Protein AF-0000000075467034 (afdb_homodimer)

Organism: Phanerochaete carnosa (strain HHB-10118-sp) (NCBI:txid650164)

Structure (mmCIF, N/CA/C/O backbone):
data_AF-0000000075467034-model_v1
#
loop_
_entity.id
_entity.type
_entity.pdbx_description
1 polymer 'Protein artemis'
#
loop_
_atom_site.group_PDB
_atom_site.id
_atom_site.type_symbol
_atom_site.label_atom_id
_atom_site.label_alt_id
_atom_site.label_comp_id
_atom_site.label_asym_id
_atom_site.label_entity_id
_atom_site.label_seq_id
_atom_site.pdbx_PDB_ins_code
_atom_site.Cartn_x
_atom_site.Cartn_y
_atom_site.Cartn_z
_atom_site.occupancy
_atom_site.B_iso_or_equiv
_atom_site.auth_seq_id
_atom_site.auth_comp_id
_atom_site.auth_asym_id
_atom_site.auth_atom_id
_atom_site.pdbx_PDB_model_num
ATOM 1 N N . MET A 1 1 ? 17.719 -24.578 -6.367 1 35.41 1 MET A N 1
ATOM 2 C CA . MET A 1 1 ? 18.156 -23.188 -6.473 1 35.41 1 MET A CA 1
ATOM 3 C C . MET A 1 1 ? 17.516 -22.516 -7.676 1 35.41 1 MET A C 1
ATOM 5 O O . MET A 1 1 ? 17.234 -23.156 -8.688 1 35.41 1 MET A O 1
ATOM 9 N N . PRO A 1 2 ? 16.859 -21.281 -7.551 1 47.5 2 PRO A N 1
ATOM 10 C CA . PRO A 1 2 ? 16.672 -20.906 -8.953 1 47.5 2 PRO A CA 1
ATOM 11 C C . PRO A 1 2 ? 17.891 -21.219 -9.82 1 47.5 2 PRO A C 1
ATOM 13 O O . PRO A 1 2 ? 19.016 -20.859 -9.477 1 47.5 2 PRO A O 1
ATOM 16 N N . ARG A 1 3 ? 18.047 -22.297 -10.375 1 55.41 3 ARG A N 1
ATOM 17 C CA . ARG A 1 3 ? 19.188 -22.703 -11.195 1 55.41 3 ARG A CA 1
ATOM 18 C C . ARG A 1 3 ? 19.734 -21.531 -12 1 55.41 3 ARG A C 1
ATOM 20 O O . ARG A 1 3 ? 18.969 -20.781 -12.609 1 55.41 3 ARG A O 1
ATOM 27 N N . GLY A 1 4 ? 20.891 -21.188 -11.477 1 68.12 4 GLY A N 1
ATOM 28 C CA . GLY A 1 4 ? 21.672 -20.281 -12.297 1 68.12 4 GLY A CA 1
ATOM 29 C C . GLY A 1 4 ? 21.781 -18.891 -11.711 1 68.12 4 GLY A C 1
ATOM 30 O O . GLY A 1 4 ? 22.156 -17.938 -12.406 1 68.12 4 GLY A O 1
ATOM 31 N N . SER A 1 5 ? 21.359 -18.812 -10.328 1 84.31 5 SER A N 1
ATOM 32 C CA . SER A 1 5 ? 21.5 -17.469 -9.75 1 84.31 5 SER A CA 1
ATOM 33 C C . SER A 1 5 ? 22.969 -17.078 -9.602 1 84.31 5 SER A C 1
ATOM 35 O O . SER A 1 5 ? 23.797 -17.906 -9.219 1 84.31 5 SER A O 1
ATOM 37 N N . PRO A 1 6 ? 23.219 -15.914 -9.875 1 89.75 6 PRO A N 1
ATOM 38 C CA . PRO A 1 6 ? 24.594 -15.453 -9.688 1 89.75 6 PRO A CA 1
ATOM 39 C C . PRO A 1 6 ? 25.047 -15.523 -8.227 1 89.75 6 PRO A C 1
ATOM 41 O O . PRO A 1 6 ? 24.203 -15.523 -7.32 1 89.75 6 PRO A O 1
ATOM 44 N N . TYR A 1 7 ? 26.328 -15.719 -7.984 1 90.5 7 TYR A N 1
ATOM 45 C CA . TYR A 1 7 ? 26.984 -15.648 -6.684 1 90.5 7 TYR A CA 1
ATOM 46 C C . TYR A 1 7 ? 26.391 -16.672 -5.719 1 90.5 7 TYR A C 1
ATOM 48 O O . TYR A 1 7 ? 26.25 -16.391 -4.527 1 90.5 7 TYR A O 1
ATOM 56 N N . ASN A 1 8 ? 25.906 -17.75 -6.223 1 89.62 8 ASN A N 1
ATOM 57 C CA . ASN A 1 8 ? 25.344 -18.828 -5.406 1 89.62 8 ASN A CA 1
ATOM 58 C C . ASN A 1 8 ? 24.172 -18.328 -4.566 1 89.62 8 ASN A C 1
ATOM 60 O O . ASN A 1 8 ? 24.016 -18.734 -3.414 1 89.62 8 ASN A O 1
ATOM 64 N N . SER A 1 9 ? 23.469 -17.344 -5.016 1 93.38 9 SER A N 1
ATOM 65 C CA . SER A 1 9 ? 22.234 -16.797 -4.434 1 93.38 9 SER A CA 1
ATOM 66 C C . SER A 1 9 ? 22.547 -15.922 -3.225 1 93.38 9 SER A C 1
ATOM 68 O O . SER A 1 9 ? 21.672 -15.688 -2.383 1 93.38 9 SER A O 1
ATOM 70 N N . PHE A 1 10 ? 23.828 -15.508 -3.133 1 94.5 10 PHE A N 1
ATOM 71 C CA . PHE A 1 10 ? 24.188 -14.555 -2.088 1 94.5 10 PHE A CA 1
ATOM 72 C C . PHE A 1 10 ? 23.859 -13.133 -2.527 1 94.5 10 PHE A C 1
ATOM 74 O O . PHE A 1 10 ? 24.062 -12.773 -3.691 1 94.5 10 PHE A O 1
ATOM 81 N N . VAL A 1 11 ? 23.438 -12.344 -1.57 1 96.19 11 VAL A N 1
ATOM 82 C CA . VAL A 1 11 ? 23.281 -10.914 -1.785 1 96.19 11 VAL A CA 1
ATOM 83 C C . VAL A 1 11 ? 24.562 -10.18 -1.416 1 96.19 11 VAL A C 1
ATOM 85 O O . VAL A 1 11 ? 24.766 -9.805 -0.26 1 96.19 11 VAL A O 1
ATOM 88 N N . HIS A 1 12 ? 25.344 -9.992 -2.428 1 92.88 12 HIS A N 1
ATOM 89 C CA . HIS A 1 12 ? 26.625 -9.312 -2.186 1 92.88 12 HIS A CA 1
ATOM 90 C C . HIS A 1 12 ? 26.406 -7.84 -1.867 1 92.88 12 HIS A C 1
ATOM 92 O O . HIS A 1 12 ? 25.547 -7.188 -2.463 1 92.88 12 HIS A O 1
ATOM 98 N N . PRO A 1 13 ? 27.141 -7.27 -0.93 1 93.56 13 PRO A N 1
ATOM 99 C CA . PRO A 1 13 ? 28.297 -7.805 -0.224 1 93.56 13 PRO A CA 1
ATOM 100 C C . PRO A 1 13 ? 27.922 -8.523 1.072 1 93.56 13 PRO A C 1
ATOM 102 O O . PRO A 1 13 ? 28.812 -8.906 1.846 1 93.56 13 PRO A O 1
ATOM 105 N N . TYR A 1 14 ? 26.703 -8.734 1.326 1 95.56 14 TYR A N 1
ATOM 106 C CA . TYR A 1 14 ? 26.266 -9.383 2.561 1 95.56 14 TYR A CA 1
ATOM 107 C C . TYR A 1 14 ? 26.266 -10.898 2.406 1 95.56 14 TYR A C 1
ATOM 109 O O . TYR A 1 14 ? 25.938 -11.422 1.341 1 95.56 14 TYR A O 1
ATOM 117 N N . ALA A 1 15 ? 26.641 -11.586 3.502 1 94.19 15 ALA A N 1
ATOM 118 C CA . ALA A 1 15 ? 26.578 -13.047 3.52 1 94.19 15 ALA A CA 1
ATOM 119 C C . ALA A 1 15 ? 25.156 -13.531 3.807 1 94.19 15 ALA A C 1
ATOM 121 O O . ALA A 1 15 ? 24.938 -14.312 4.742 1 94.19 15 ALA A O 1
ATOM 122 N N . ILE A 1 16 ? 24.281 -13.078 3.045 1 96.69 16 ILE A N 1
ATOM 123 C CA . ILE A 1 16 ? 22.859 -13.445 3.111 1 96.69 16 ILE A CA 1
ATOM 124 C C . ILE A 1 16 ? 22.484 -14.242 1.869 1 96.69 16 ILE A C 1
ATOM 126 O O . ILE A 1 16 ? 22.703 -13.797 0.741 1 96.69 16 ILE A O 1
ATOM 130 N N . ARG A 1 17 ? 21.984 -15.398 2.035 1 95.81 17 ARG A N 1
ATOM 131 C CA . ARG A 1 17 ? 21.547 -16.25 0.927 1 95.81 17 ARG A CA 1
ATOM 132 C C . ARG A 1 17 ? 20.031 -16.234 0.792 1 95.81 17 ARG A C 1
ATOM 134 O O . ARG A 1 17 ? 19.312 -16.406 1.779 1 95.81 17 ARG A O 1
ATOM 141 N N . VAL A 1 18 ? 19.547 -16.016 -0.403 1 97.62 18 VAL A N 1
ATOM 142 C CA . VAL A 1 18 ? 18.109 -15.867 -0.626 1 97.62 18 VAL A CA 1
ATOM 143 C C . VAL A 1 18 ? 17.625 -16.969 -1.577 1 97.62 18 VAL A C 1
ATOM 145 O O . VAL A 1 18 ? 18.203 -17.156 -2.648 1 97.62 18 VAL A O 1
ATOM 148 N N . ASP A 1 19 ? 16.641 -17.734 -1.217 1 96.62 19 ASP A N 1
ATOM 149 C CA . ASP A 1 19 ? 15.859 -18.641 -2.039 1 96.62 19 ASP A CA 1
ATOM 150 C C . ASP A 1 19 ? 16.672 -19.859 -2.455 1 96.62 19 ASP A C 1
ATOM 152 O O . ASP A 1 19 ? 16.375 -20.5 -3.469 1 96.62 19 ASP A O 1
ATOM 156 N N . ASP A 1 20 ? 17.734 -20.094 -1.879 1 94.44 20 ASP A N 1
ATOM 157 C CA . ASP A 1 20 ? 18.547 -21.297 -2.045 1 94.44 20 ASP A CA 1
ATOM 158 C C . ASP A 1 20 ? 19.016 -21.828 -0.695 1 94.44 20 ASP A C 1
ATOM 160 O O . ASP A 1 20 ? 19.766 -21.156 0.013 1 94.44 20 ASP A O 1
ATOM 164 N N . PHE A 1 21 ? 18.609 -23.016 -0.378 1 94.62 21 PHE A N 1
ATOM 165 C CA . PHE A 1 21 ? 18.875 -23.594 0.939 1 94.62 21 PHE A CA 1
ATOM 166 C C . PHE A 1 21 ? 19.641 -24.906 0.822 1 94.62 21 PHE A C 1
ATOM 168 O O . PHE A 1 21 ? 19.609 -25.734 1.73 1 94.62 21 PHE A O 1
ATOM 175 N N . SER A 1 22 ? 20.234 -25.047 -0.335 1 88.25 22 SER A N 1
ATOM 176 C CA . SER A 1 22 ? 21.031 -26.234 -0.574 1 88.25 22 SER A CA 1
ATOM 177 C C . SER A 1 22 ? 22.328 -26.203 0.231 1 88.25 22 SER A C 1
ATOM 179 O O . SER A 1 22 ? 22.719 -25.156 0.75 1 88.25 22 SER A O 1
ATOM 181 N N . GLY A 1 23 ? 22.891 -27.344 0.386 1 76.75 23 GLY A N 1
ATOM 182 C CA . GLY A 1 23 ? 24.078 -27.516 1.219 1 76.75 23 GLY A CA 1
ATOM 183 C C . GLY A 1 23 ? 25.219 -26.625 0.808 1 76.75 23 GLY A C 1
ATOM 184 O O . GLY A 1 23 ? 25.312 -26.203 -0.352 1 76.75 23 GLY A O 1
ATOM 185 N N . SER A 1 24 ? 26 -26.141 1.82 1 65.38 24 SER A N 1
ATOM 186 C CA . SER A 1 24 ? 27.047 -25.125 1.718 1 65.38 24 SER A CA 1
ATOM 187 C C . SER A 1 24 ? 28.422 -25.75 1.557 1 65.38 24 SER A C 1
ATOM 189 O O . SER A 1 24 ? 29.422 -25.047 1.473 1 65.38 24 SER A O 1
ATOM 191 N N . SER A 1 25 ? 28.562 -26.953 1.402 1 61.56 25 SER A N 1
ATOM 192 C CA . SER A 1 25 ? 29.891 -27.562 1.543 1 61.56 25 SER A CA 1
ATOM 193 C C . SER A 1 25 ? 30.844 -27.047 0.482 1 61.56 25 SER A C 1
ATOM 195 O O . SER A 1 25 ? 32.062 -26.938 0.726 1 61.56 25 SER A O 1
ATOM 197 N N . SER A 1 26 ? 30.312 -26.531 -0.521 1 65.25 26 SER A N 1
ATOM 198 C CA . SER A 1 26 ? 31.219 -26.078 -1.58 1 65.25 26 SER A CA 1
ATOM 199 C C . SER A 1 26 ? 31.25 -24.562 -1.66 1 65.25 26 SER A C 1
ATOM 201 O O . SER A 1 26 ? 31.938 -24 -2.508 1 65.25 26 SER A O 1
ATOM 203 N N . LEU A 1 27 ? 30.656 -24.031 -0.573 1 76.25 27 LEU A N 1
ATOM 204 C CA . LEU A 1 27 ? 30.562 -22.578 -0.671 1 76.25 27 LEU A CA 1
ATOM 205 C C . LEU A 1 27 ? 31.766 -21.906 -0.004 1 76.25 27 LEU A C 1
ATOM 207 O O . LEU A 1 27 ? 32.219 -22.359 1.043 1 76.25 27 LEU A O 1
ATOM 211 N N . LYS A 1 28 ? 32.281 -20.969 -0.631 1 78.62 28 LYS A N 1
ATOM 212 C CA . LYS A 1 28 ? 33.375 -20.156 -0.085 1 78.62 28 LYS A CA 1
ATOM 213 C C . LYS A 1 28 ? 32.875 -19.297 1.083 1 78.62 28 LYS A C 1
ATOM 215 O O . LYS A 1 28 ? 33.625 -19.047 2.029 1 78.62 28 LYS A O 1
ATOM 220 N N . THR A 1 29 ? 31.656 -18.938 1.088 1 84.38 29 THR A N 1
ATOM 221 C CA . THR A 1 29 ? 31.047 -18.078 2.098 1 84.38 29 THR A CA 1
ATOM 222 C C . THR A 1 29 ? 29.922 -18.828 2.828 1 84.38 29 THR A C 1
ATOM 224 O O . THR A 1 29 ? 29.094 -19.484 2.199 1 84.38 29 THR A O 1
ATOM 227 N N . VAL A 1 30 ? 30.016 -18.766 4.129 1 87.44 30 VAL A N 1
ATOM 228 C CA . VAL A 1 30 ? 28.953 -19.359 4.93 1 87.44 30 VAL A CA 1
ATOM 229 C C . VAL A 1 30 ? 27.812 -18.359 5.102 1 87.44 30 VAL A C 1
ATOM 231 O O . VAL A 1 30 ? 28.047 -17.234 5.543 1 87.44 30 VAL A O 1
ATOM 234 N N . PRO A 1 31 ? 26.672 -18.766 4.719 1 92.25 31 PRO A N 1
ATOM 235 C CA . PRO A 1 31 ? 25.562 -17.844 4.895 1 92.25 31 PRO A CA 1
ATOM 236 C C . PRO A 1 31 ? 25.266 -17.531 6.363 1 92.25 31 PRO A C 1
ATOM 238 O O . PRO A 1 31 ? 25.266 -18.453 7.195 1 92.25 31 PRO A O 1
ATOM 241 N N . LEU A 1 32 ? 25.094 -16.312 6.648 1 92.38 32 LEU A N 1
ATOM 242 C CA . LEU A 1 32 ? 24.797 -15.875 8.008 1 92.38 32 LEU A CA 1
ATOM 243 C C . LEU A 1 32 ? 23.281 -15.719 8.203 1 92.38 32 LEU A C 1
ATOM 245 O O . LEU A 1 32 ? 22.797 -15.75 9.336 1 92.38 32 LEU A O 1
ATOM 249 N N . LEU A 1 33 ? 22.594 -15.469 7.145 1 94.88 33 LEU A N 1
ATOM 250 C CA . LEU A 1 33 ? 21.141 -15.344 7.137 1 94.88 33 LEU A CA 1
ATOM 251 C C . LEU A 1 33 ? 20.547 -16 5.898 1 94.88 33 LEU A C 1
ATOM 253 O O . LEU A 1 33 ? 21.156 -15.984 4.824 1 94.88 33 LEU A O 1
ATOM 257 N N . HIS A 1 34 ? 19.391 -16.609 6.059 1 96.88 34 HIS A N 1
ATOM 258 C CA . HIS A 1 34 ? 18.609 -17.156 4.945 1 96.88 34 HIS A CA 1
ATOM 259 C C . HIS A 1 34 ? 17.266 -16.469 4.82 1 96.88 34 HIS A C 1
ATOM 261 O O . HIS A 1 34 ? 16.562 -16.281 5.812 1 96.88 34 HIS A O 1
ATOM 267 N N . LEU A 1 35 ? 17 -16.016 3.643 1 98.5 35 LEU A N 1
ATOM 268 C CA . LEU A 1 35 ? 15.727 -15.383 3.352 1 98.5 35 LEU A CA 1
ATOM 269 C C . LEU A 1 35 ? 14.945 -16.188 2.307 1 98.5 35 LEU A C 1
ATOM 271 O O . LEU A 1 35 ? 15.539 -16.719 1.365 1 98.5 35 LEU A O 1
ATOM 275 N N . LEU A 1 36 ? 13.641 -16.266 2.479 1 98.62 36 LEU A N 1
ATOM 276 C CA . LEU A 1 36 ? 12.75 -16.906 1.508 1 98.62 36 LEU A CA 1
ATOM 277 C C . LEU A 1 36 ? 11.75 -15.891 0.954 1 98.62 36 LEU A C 1
ATOM 279 O O . LEU A 1 36 ? 10.906 -15.367 1.693 1 98.62 36 LEU A O 1
ATOM 283 N N . SER A 1 37 ? 11.82 -15.648 -0.336 1 98.56 37 SER A N 1
ATOM 284 C CA . SER A 1 37 ? 10.953 -14.656 -0.961 1 98.56 37 SER A CA 1
ATOM 285 C C . SER A 1 37 ? 9.539 -15.195 -1.157 1 98.56 37 SER A C 1
ATOM 287 O O . SER A 1 37 ? 8.562 -14.477 -0.937 1 98.56 37 SER A O 1
ATOM 289 N N . HIS A 1 38 ? 9.406 -16.391 -1.672 1 98.38 38 HIS A N 1
ATOM 290 C CA . HIS A 1 38 ? 8.117 -17.047 -1.871 1 98.38 38 HIS A CA 1
ATOM 291 C C . HIS A 1 38 ? 8.273 -18.562 -2.008 1 98.38 38 HIS A C 1
ATOM 293 O O . HIS A 1 38 ? 9.391 -19.078 -1.944 1 98.38 38 HIS A O 1
ATOM 299 N N . THR A 1 39 ? 7.168 -19.328 -2.246 1 97.69 39 THR A N 1
ATOM 300 C CA . THR A 1 39 ? 7.23 -20.766 -2.002 1 97.69 39 THR A CA 1
ATOM 301 C C . THR A 1 39 ? 7.141 -21.531 -3.314 1 97.69 39 THR A C 1
ATOM 303 O O . THR A 1 39 ? 6.766 -22.719 -3.322 1 97.69 39 THR A O 1
ATOM 306 N N . HIS A 1 40 ? 7.406 -20.906 -4.406 1 95.88 40 HIS A N 1
ATOM 307 C CA . HIS A 1 40 ? 7.504 -21.703 -5.625 1 95.88 40 HIS A CA 1
ATOM 308 C C . HIS A 1 40 ? 8.617 -22.734 -5.523 1 95.88 40 HIS A C 1
ATOM 310 O O . HIS A 1 40 ? 9.609 -22.516 -4.824 1 95.88 40 HIS A O 1
ATOM 316 N N . THR A 1 41 ? 8.531 -23.75 -6.234 1 92.38 41 THR A N 1
ATOM 317 C CA . THR A 1 41 ? 9.375 -24.922 -6.098 1 92.38 41 THR A CA 1
ATOM 318 C C . THR A 1 41 ? 10.836 -24.578 -6.355 1 92.38 41 THR A C 1
ATOM 320 O O . THR A 1 41 ? 11.734 -25.078 -5.676 1 92.38 41 THR A O 1
ATOM 323 N N . ASP A 1 42 ? 11.086 -23.766 -7.273 1 91.06 42 ASP A N 1
ATOM 324 C CA . ASP A 1 42 ? 12.461 -23.422 -7.629 1 91.06 42 ASP A CA 1
ATOM 325 C C . ASP A 1 42 ? 13.07 -22.469 -6.609 1 91.06 42 ASP A C 1
ATOM 327 O O . ASP A 1 42 ? 14.281 -22.234 -6.625 1 91.06 42 ASP A O 1
ATOM 331 N N . HIS A 1 43 ? 12.352 -22.031 -5.664 1 94.81 43 HIS A N 1
ATOM 332 C CA . HIS A 1 43 ? 12.859 -21.094 -4.664 1 94.81 43 HIS A CA 1
ATOM 333 C C . HIS A 1 43 ? 13.023 -21.781 -3.311 1 94.81 43 HIS A C 1
ATOM 335 O O . HIS A 1 43 ? 13.5 -21.156 -2.355 1 94.81 43 HIS A O 1
ATOM 341 N N . ILE A 1 44 ? 12.641 -22.984 -3.154 1 94.88 44 ILE A N 1
ATOM 342 C CA . ILE A 1 44 ? 12.68 -23.625 -1.85 1 94.88 44 ILE A CA 1
ATOM 343 C C . ILE A 1 44 ? 13.609 -24.844 -1.903 1 94.88 44 ILE A C 1
ATOM 345 O O . ILE A 1 44 ? 13.516 -25.75 -1.07 1 94.88 44 ILE A O 1
ATOM 349 N N . GLN A 1 45 ? 14.453 -24.859 -2.844 1 91.38 45 GLN A N 1
ATOM 350 C CA . GLN A 1 45 ? 15.398 -25.953 -2.99 1 91.38 45 GLN A CA 1
ATOM 351 C C . GLN A 1 45 ? 16.266 -26.109 -1.741 1 91.38 45 GLN A C 1
ATOM 353 O O . GLN A 1 45 ? 16.734 -25.109 -1.182 1 91.38 45 GLN A O 1
ATOM 358 N N . GLY A 1 46 ? 16.422 -27.297 -1.274 1 92.06 46 GLY A N 1
ATOM 359 C CA . GLY A 1 46 ? 17.281 -27.578 -0.134 1 92.06 46 GLY A CA 1
ATOM 360 C C . GLY A 1 46 ? 16.531 -27.609 1.183 1 92.06 46 GLY A C 1
ATOM 361 O O . GLY A 1 46 ? 17.016 -28.156 2.17 1 92.06 46 GLY A O 1
ATOM 362 N N . LEU A 1 47 ? 15.367 -27.078 1.245 1 93.75 47 LEU A N 1
ATOM 363 C CA . LEU A 1 47 ? 14.625 -26.969 2.496 1 93.75 47 LEU A CA 1
ATOM 364 C C . LEU A 1 47 ? 14.062 -28.328 2.912 1 93.75 47 LEU A C 1
ATOM 366 O O . LEU A 1 47 ? 13.734 -28.531 4.082 1 93.75 47 LEU A O 1
ATOM 370 N N . SER A 1 48 ? 13.93 -29.203 1.954 1 90.88 48 SER A N 1
ATOM 371 C CA . SER A 1 48 ? 13.367 -30.516 2.26 1 90.88 48 SER A CA 1
ATOM 372 C C . SER A 1 48 ? 14.367 -31.391 3.01 1 90.88 48 SER A C 1
ATOM 374 O O . SER A 1 48 ? 14 -32.406 3.582 1 90.88 48 SER A O 1
ATOM 376 N N . ALA A 1 49 ? 15.625 -31 2.967 1 90.25 49 ALA A N 1
ATOM 377 C CA . ALA A 1 49 ? 16.656 -31.766 3.67 1 90.25 49 ALA A CA 1
ATOM 378 C C . ALA A 1 49 ? 16.484 -31.641 5.184 1 90.25 49 ALA A C 1
ATOM 380 O O . ALA A 1 49 ? 16.469 -30.531 5.723 1 90.25 49 ALA A O 1
ATOM 381 N N . ARG A 1 50 ? 16.5 -32.688 5.887 1 88.88 50 ARG A N 1
ATOM 382 C CA . ARG A 1 50 ? 16.328 -32.688 7.336 1 88.88 50 ARG A CA 1
ATOM 383 C C . ARG A 1 50 ? 17.547 -32.094 8.031 1 88.88 50 ARG A C 1
ATOM 385 O O . ARG A 1 50 ? 17.469 -31.641 9.172 1 88.88 50 ARG A O 1
ATOM 392 N N . SER A 1 51 ? 18.609 -32.188 7.309 1 88.44 51 SER A N 1
ATOM 393 C CA . SER A 1 51 ? 19.859 -31.688 7.871 1 88.44 51 SER A CA 1
ATOM 394 C C . SER A 1 51 ? 19.891 -30.156 7.887 1 88.44 51 SER A C 1
ATOM 396 O O . SER A 1 51 ? 20.734 -29.562 8.555 1 88.44 51 SER A O 1
ATOM 398 N N . PHE A 1 52 ? 18.953 -29.609 7.113 1 91 52 PHE A N 1
ATOM 399 C CA . PHE A 1 52 ? 18.906 -28.141 7.129 1 91 52 PHE A CA 1
ATOM 400 C C . PHE A 1 52 ? 18.547 -27.625 8.516 1 91 52 PHE A C 1
ATOM 402 O O . PHE A 1 52 ? 17.516 -28.016 9.078 1 91 52 PHE A O 1
ATOM 409 N N . GLY A 1 53 ? 19.359 -26.734 9.102 1 90.19 53 GLY A N 1
ATOM 410 C CA . GLY A 1 53 ? 19.156 -26.344 10.484 1 90.19 53 GLY A CA 1
ATOM 411 C C . GLY A 1 53 ? 19.297 -24.859 10.711 1 90.19 53 GLY A C 1
ATOM 412 O O . GLY A 1 53 ? 19.531 -24.422 11.844 1 90.19 53 GLY A O 1
ATOM 413 N N . HIS A 1 54 ? 19.109 -24.062 9.656 1 92.31 54 HIS A N 1
ATOM 414 C CA . HIS A 1 54 ? 19.297 -22.625 9.789 1 92.31 54 HIS A CA 1
ATOM 415 C C . HIS A 1 54 ? 17.969 -21.891 9.812 1 92.31 54 HIS A C 1
ATOM 417 O O . HIS A 1 54 ? 16.969 -22.391 9.266 1 92.31 54 HIS A O 1
ATOM 423 N N . THR A 1 55 ? 17.953 -20.719 10.445 1 94.06 55 THR A N 1
ATOM 424 C CA . THR A 1 55 ? 16.75 -19.891 10.492 1 94.06 55 THR A CA 1
ATOM 425 C C . THR A 1 55 ? 16.484 -19.25 9.133 1 94.06 55 THR A C 1
ATOM 427 O O . THR A 1 55 ? 17.391 -18.719 8.492 1 94.06 55 THR A O 1
ATOM 430 N N . VAL A 1 56 ? 15.258 -19.328 8.734 1 97.56 56 VAL A N 1
ATOM 431 C CA . VAL A 1 56 ? 14.828 -18.75 7.473 1 97.56 56 VAL A CA 1
ATOM 432 C C . VAL A 1 56 ? 13.82 -17.625 7.742 1 97.56 56 VAL A C 1
ATOM 434 O O . VAL A 1 56 ? 12.773 -17.859 8.352 1 97.56 56 VAL A O 1
ATOM 437 N N . TYR A 1 57 ? 14.148 -16.438 7.348 1 98.25 57 TYR A N 1
ATOM 438 C CA . TYR A 1 57 ? 13.203 -15.328 7.434 1 98.25 57 TYR A CA 1
ATOM 439 C C . TYR A 1 57 ? 12.312 -15.273 6.195 1 98.25 57 TYR A C 1
ATOM 441 O O . TYR A 1 57 ? 12.797 -15.422 5.07 1 98.25 57 TYR A O 1
ATOM 449 N N . CYS A 1 58 ? 11.023 -15.141 6.41 1 98.62 58 CYS A N 1
ATOM 450 C CA . CYS A 1 58 ? 10.039 -15.125 5.332 1 98.62 58 CYS A CA 1
ATOM 451 C C . CYS A 1 58 ? 8.766 -14.414 5.766 1 98.62 58 CYS A C 1
ATOM 453 O O . CYS A 1 58 ? 8.711 -13.836 6.855 1 98.62 58 CYS A O 1
ATOM 455 N N . SER A 1 59 ? 7.828 -14.25 4.891 1 98.56 59 SER A N 1
ATOM 456 C CA . SER A 1 59 ? 6.52 -13.727 5.273 1 98.56 59 SER A CA 1
ATOM 457 C C . SER A 1 59 ? 5.707 -14.766 6.035 1 98.56 59 SER A C 1
ATOM 459 O O . SER A 1 59 ? 5.992 -15.969 5.957 1 98.56 59 SER A O 1
ATOM 461 N N . GLN A 1 60 ? 4.746 -14.297 6.762 1 98 60 GLN A N 1
ATOM 462 C CA . GLN A 1 60 ? 3.865 -15.203 7.496 1 98 60 GLN A CA 1
ATOM 463 C C . GLN A 1 60 ? 3.148 -16.156 6.551 1 98 60 GLN A C 1
ATOM 465 O O . GLN A 1 60 ? 3.029 -17.359 6.84 1 98 60 GLN A O 1
ATOM 470 N N . ASP A 1 61 ? 2.631 -15.695 5.449 1 98.56 61 ASP A N 1
ATOM 471 C CA . ASP A 1 61 ? 1.904 -16.531 4.5 1 98.56 61 ASP A CA 1
ATOM 472 C C . ASP A 1 61 ? 2.826 -17.578 3.865 1 98.56 61 ASP A C 1
ATOM 474 O O . ASP A 1 61 ? 2.426 -18.719 3.652 1 98.56 61 ASP A O 1
ATOM 478 N N . ALA A 1 62 ? 4.07 -17.172 3.559 1 98.69 62 ALA A N 1
ATOM 479 C CA . ALA A 1 62 ? 5.02 -18.156 3.041 1 98.69 62 ALA A CA 1
ATOM 480 C C . ALA A 1 62 ? 5.258 -19.266 4.051 1 98.69 62 ALA A C 1
ATOM 482 O O . ALA A 1 62 ? 5.328 -20.438 3.68 1 98.69 62 ALA A O 1
ATOM 483 N N . LYS A 1 63 ? 5.398 -18.938 5.309 1 98.44 63 LYS A N 1
ATOM 484 C CA . LYS A 1 63 ? 5.562 -19.938 6.367 1 98.44 63 LYS A CA 1
ATOM 485 C C . LYS A 1 63 ? 4.391 -20.922 6.379 1 98.44 63 LYS A C 1
ATOM 487 O O . LYS A 1 63 ? 4.594 -22.141 6.41 1 98.44 63 LYS A O 1
ATOM 492 N N . GLU A 1 64 ? 3.182 -20.375 6.332 1 98 64 GLU A N 1
ATOM 493 C CA . GLU A 1 64 ? 1.984 -21.219 6.363 1 98 64 GLU A CA 1
ATOM 494 C C . GLU A 1 64 ? 1.907 -22.109 5.133 1 98 64 GLU A C 1
ATOM 496 O O . GLU A 1 64 ? 1.528 -23.281 5.234 1 98 64 GLU A O 1
ATOM 501 N N . MET A 1 65 ? 2.225 -21.578 4.059 1 98.06 65 MET A N 1
ATOM 502 C CA . MET A 1 65 ? 2.195 -22.344 2.814 1 98.06 65 MET A CA 1
ATOM 503 C C . MET A 1 65 ? 3.213 -23.484 2.852 1 98.06 65 MET A C 1
ATOM 505 O O . MET A 1 65 ? 2.895 -24.609 2.49 1 98.06 65 MET A O 1
ATOM 509 N N . LEU A 1 66 ? 4.41 -23.188 3.326 1 97.19 66 LEU A N 1
ATOM 510 C CA . LEU A 1 66 ? 5.469 -24.172 3.389 1 97.19 66 LEU A CA 1
ATOM 511 C C . LEU A 1 66 ? 5.09 -25.312 4.328 1 97.19 66 LEU A C 1
ATOM 513 O O . LEU A 1 66 ? 5.266 -26.484 3.992 1 97.19 66 LEU A O 1
ATOM 517 N N . LEU A 1 67 ? 4.574 -25 5.438 1 96.56 67 LEU A N 1
ATOM 518 C CA . LEU A 1 67 ? 4.266 -25.984 6.465 1 96.56 67 LEU A CA 1
ATOM 519 C C . LEU A 1 67 ? 3.104 -26.875 6.031 1 96.56 67 LEU A C 1
ATOM 521 O O . LEU A 1 67 ? 2.896 -27.953 6.594 1 96.56 67 LEU A O 1
ATOM 525 N N . ARG A 1 68 ? 2.375 -26.5 5.008 1 96.31 68 ARG A N 1
ATOM 526 C CA . ARG A 1 68 ? 1.209 -27.25 4.559 1 96.31 68 ARG A CA 1
ATOM 527 C C . ARG A 1 68 ? 1.452 -27.859 3.186 1 96.31 68 ARG A C 1
ATOM 529 O O . ARG A 1 68 ? 0.553 -28.484 2.609 1 96.31 68 ARG A O 1
ATOM 536 N N . HIS A 1 69 ? 2.635 -27.719 2.719 1 95.44 69 HIS A N 1
ATOM 537 C CA . HIS A 1 69 ? 2.996 -28.203 1.392 1 95.44 69 HIS A CA 1
ATOM 538 C C . HIS A 1 69 ? 2.904 -29.734 1.317 1 95.44 69 HIS A C 1
ATOM 540 O O . HIS A 1 69 ? 3.428 -30.422 2.188 1 95.44 69 HIS A O 1
ATOM 546 N N . GLU A 1 70 ? 2.152 -30.219 0.287 1 93.31 70 GLU A N 1
ATOM 547 C CA . GLU A 1 70 ? 2.049 -31.641 -0.046 1 93.31 70 GLU A CA 1
ATOM 548 C C . GLU A 1 70 ? 2.418 -31.891 -1.505 1 93.31 70 GLU A C 1
ATOM 550 O O . GLU A 1 70 ? 1.933 -31.203 -2.402 1 93.31 70 GLU A O 1
ATOM 555 N N . VAL A 1 71 ? 3.264 -32.875 -1.671 1 89.25 71 VAL A N 1
ATOM 556 C CA . VAL A 1 71 ? 3.621 -33.25 -3.039 1 89.25 71 VAL A CA 1
ATOM 557 C C . VAL A 1 71 ? 2.449 -33.938 -3.713 1 89.25 71 VAL A C 1
ATOM 559 O O . VAL A 1 71 ? 1.648 -34.594 -3.045 1 89.25 71 VAL A O 1
ATOM 562 N N . LEU A 1 72 ? 2.387 -33.812 -5.02 1 86.94 72 LEU A N 1
ATOM 563 C CA . LEU A 1 72 ? 1.257 -34.312 -5.793 1 86.94 72 LEU A CA 1
ATOM 564 C C . LEU A 1 72 ? 1.031 -35.812 -5.508 1 86.94 72 LEU A C 1
ATOM 566 O O . LEU A 1 72 ? -0.103 -36.219 -5.277 1 86.94 72 LEU A O 1
ATOM 570 N N . ALA A 1 73 ? 2.076 -36.562 -5.547 1 84.19 73 ALA A N 1
ATOM 571 C CA . ALA A 1 73 ? 1.972 -38.031 -5.367 1 84.19 73 ALA A CA 1
ATOM 572 C C . ALA A 1 73 ? 1.323 -38.344 -4.027 1 84.19 73 ALA A C 1
ATOM 574 O O . ALA A 1 73 ? 0.469 -39.25 -3.953 1 84.19 73 ALA A O 1
ATOM 575 N N . GLU A 1 74 ? 1.699 -37.656 -3.035 1 86.19 74 GLU A N 1
ATOM 576 C CA . GLU A 1 74 ? 1.16 -37.875 -1.697 1 86.19 74 GLU A CA 1
ATOM 577 C C . GLU A 1 74 ? -0.294 -37.438 -1.604 1 86.19 74 GLU A C 1
ATOM 579 O O . GLU A 1 74 ? -1.106 -38.062 -0.93 1 86.19 74 GLU A O 1
ATOM 584 N N . ARG A 1 75 ? -0.632 -36.375 -2.242 1 88.44 75 ARG A N 1
ATOM 585 C CA . ARG A 1 75 ? -2.004 -35.875 -2.268 1 88.44 75 ARG A CA 1
ATOM 586 C C . ARG A 1 75 ? -2.941 -36.906 -2.91 1 88.44 75 ARG A C 1
ATOM 588 O O . ARG A 1 75 ? -4.047 -37.125 -2.414 1 88.44 75 ARG A O 1
ATOM 595 N N . GLN A 1 76 ? -2.424 -37.5 -3.947 1 85.56 76 GLN A N 1
ATOM 596 C CA . GLN A 1 76 ? -3.234 -38.469 -4.676 1 85.56 76 GLN A CA 1
ATOM 597 C C . GLN A 1 76 ? -3.482 -39.719 -3.838 1 85.56 76 GLN A C 1
ATOM 599 O O . GLN A 1 76 ? -4.586 -40.25 -3.85 1 85.56 76 GLN A O 1
ATOM 604 N N . LEU A 1 77 ? -2.5 -40.062 -3.137 1 84.44 77 LEU A N 1
ATOM 605 C CA . LEU A 1 77 ? -2.65 -41.219 -2.258 1 84.44 77 LEU A CA 1
ATOM 606 C C . LEU A 1 77 ? -3.656 -40.906 -1.147 1 84.44 77 LEU A C 1
ATOM 608 O O . LEU A 1 77 ? -4.418 -41.812 -0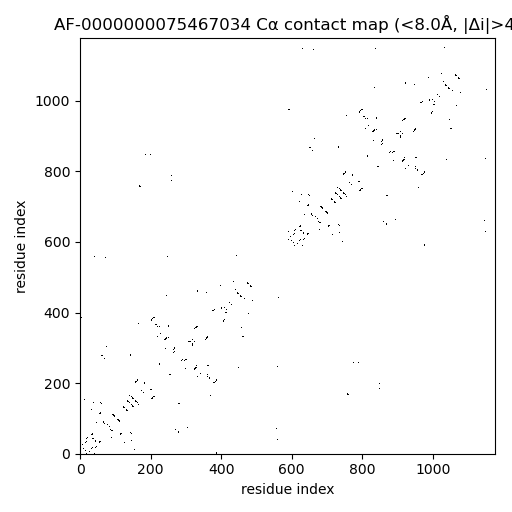.749 1 84.44 77 LEU A O 1
ATOM 612 N N . ARG A 1 78 ? -3.637 -39.812 -0.655 1 84.25 78 ARG A N 1
ATOM 613 C CA . ARG A 1 78 ? -4.582 -39.375 0.381 1 84.25 78 ARG A CA 1
ATOM 614 C C . ARG A 1 78 ? -6.004 -39.344 -0.162 1 84.25 78 ARG A C 1
ATOM 616 O O . ARG A 1 78 ? -6.941 -39.781 0.503 1 84.25 78 ARG A O 1
ATOM 623 N N . GLU A 1 79 ? -6.129 -38.781 -1.337 1 83.62 79 GLU A N 1
ATOM 624 C CA . GLU A 1 79 ? -7.441 -38.656 -1.963 1 83.62 79 GLU A CA 1
ATOM 625 C C . GLU A 1 79 ? -8.047 -40.031 -2.277 1 83.62 79 GLU A C 1
ATOM 627 O O . GLU A 1 79 ? -9.266 -40.188 -2.207 1 83.62 79 GLU A O 1
ATOM 632 N N . LYS A 1 80 ? -7.117 -41 -2.547 1 81.88 80 LYS A N 1
ATOM 633 C CA . LYS A 1 80 ? -7.562 -42.375 -2.84 1 81.88 80 LYS A CA 1
ATOM 634 C C . LYS A 1 80 ? -7.715 -43.188 -1.56 1 81.88 80 LYS A C 1
ATOM 636 O O . LYS A 1 80 ? -7.953 -44.375 -1.613 1 81.88 80 LYS A O 1
ATOM 641 N N . ASP A 1 81 ? -7.445 -42.5 -0.41 1 80.12 81 ASP A N 1
ATOM 642 C CA . ASP A 1 81 ? -7.598 -43.094 0.914 1 80.12 81 ASP A CA 1
ATOM 643 C C . ASP A 1 81 ? -6.578 -44.219 1.134 1 80.12 81 ASP A C 1
ATOM 645 O O . ASP A 1 81 ? -6.875 -45.219 1.798 1 80.12 81 ASP A O 1
ATOM 649 N N . VAL A 1 82 ? -5.527 -44.156 0.407 1 82.94 82 VAL A N 1
ATOM 650 C CA . VAL A 1 82 ? -4.434 -45.125 0.601 1 82.94 82 VAL A CA 1
ATOM 651 C C . VAL A 1 82 ? -3.533 -44.625 1.738 1 82.94 82 VAL A C 1
ATOM 653 O O . VAL A 1 82 ? -2.934 -45.438 2.447 1 82.94 82 VAL A O 1
ATOM 656 N N . ARG A 1 83 ? -3.482 -43.344 1.861 1 77.19 83 ARG A N 1
ATOM 657 C CA . ARG A 1 83 ? -2.734 -42.719 2.934 1 77.19 83 ARG A CA 1
ATOM 658 C C . ARG A 1 83 ? -3.676 -42.125 3.977 1 77.19 83 ARG A C 1
ATOM 660 O O . ARG A 1 83 ? -4.625 -41.406 3.631 1 77.19 83 ARG A O 1
ATOM 667 N N . ALA A 1 84 ? -3.367 -42.438 5.25 1 75.31 84 ALA A N 1
ATOM 668 C CA . ALA A 1 84 ? -4.258 -41.969 6.316 1 75.31 84 ALA A CA 1
ATOM 669 C C . ALA A 1 84 ? -3.934 -40.562 6.734 1 75.31 84 ALA A C 1
ATOM 671 O O . ALA A 1 84 ? -4.84 -39.75 7.027 1 75.31 84 ALA A O 1
ATOM 672 N N . GLU A 1 85 ? -2.668 -40.312 6.707 1 81.25 85 GLU A N 1
ATOM 673 C CA . GLU A 1 85 ? -2.256 -39 7.188 1 81.25 85 GLU A CA 1
ATOM 674 C C . GLU A 1 85 ? -1.748 -38.125 6.047 1 81.25 85 GLU A C 1
ATOM 676 O O . GLU A 1 85 ? -1.317 -38.625 5.012 1 81.25 85 GLU A O 1
ATOM 681 N N . ASN A 1 86 ? -1.956 -36.812 6.207 1 83 86 ASN A N 1
ATOM 682 C CA . ASN A 1 86 ? -1.359 -35.875 5.266 1 83 86 ASN A CA 1
ATOM 683 C C . ASN A 1 86 ? 0.155 -35.812 5.434 1 83 86 ASN A C 1
ATOM 685 O O . ASN A 1 86 ? 0.648 -35.5 6.52 1 83 86 ASN A O 1
ATOM 689 N N . ILE A 1 87 ? 0.843 -36.125 4.371 1 79.5 87 ILE A N 1
ATOM 690 C CA . ILE A 1 87 ? 2.297 -36.031 4.418 1 79.5 87 ILE A CA 1
ATOM 691 C C . ILE A 1 87 ? 2.725 -34.625 3.939 1 79.5 87 ILE A C 1
ATOM 693 O O . ILE A 1 87 ? 2.553 -34.281 2.768 1 79.5 87 ILE A O 1
ATOM 697 N N . ARG A 1 88 ? 3.266 -33.938 4.879 1 87.94 88 ARG A N 1
ATOM 698 C CA . ARG A 1 88 ? 3.699 -32.594 4.602 1 87.94 88 ARG A CA 1
ATOM 699 C C . ARG A 1 88 ? 5.215 -32.5 4.434 1 87.94 88 ARG A C 1
ATOM 701 O O . ARG A 1 88 ? 5.961 -32.875 5.352 1 87.94 88 ARG A O 1
ATOM 708 N N . THR A 1 89 ? 5.688 -31.953 3.328 1 89.12 89 THR A N 1
ATOM 709 C CA . THR A 1 89 ? 7.078 -32 2.887 1 89.12 89 THR A CA 1
ATOM 710 C C . THR A 1 89 ? 7.984 -31.281 3.875 1 89.12 89 THR A C 1
ATOM 712 O O . THR A 1 89 ? 9.102 -31.734 4.148 1 89.12 89 THR A O 1
ATOM 715 N N . PHE A 1 90 ? 7.492 -30.188 4.434 1 93.88 90 PHE A N 1
ATOM 716 C CA . PHE A 1 90 ? 8.383 -29.312 5.184 1 93.88 90 PHE A CA 1
ATOM 717 C C . PHE A 1 90 ? 7.961 -29.234 6.645 1 93.88 90 PHE A C 1
ATOM 719 O O . PHE A 1 90 ? 8.273 -28.266 7.336 1 93.88 90 PHE A O 1
ATOM 726 N N . LYS A 1 91 ? 7.246 -30.141 7.117 1 90.81 91 LYS A N 1
ATOM 727 C CA . LYS A 1 91 ? 6.738 -30.156 8.484 1 90.81 91 LYS A CA 1
ATOM 728 C C . LYS A 1 91 ? 7.883 -30.156 9.5 1 90.81 91 LYS A C 1
ATOM 730 O O . LYS A 1 91 ? 7.742 -29.625 10.602 1 90.81 91 LYS A O 1
ATOM 735 N N . HIS A 1 92 ? 9.039 -30.734 9.094 1 91.5 92 HIS A N 1
ATOM 736 C CA . HIS A 1 92 ? 10.18 -30.875 9.992 1 91.5 92 HIS A CA 1
ATOM 737 C C . HIS A 1 92 ? 10.797 -29.516 10.32 1 91.5 92 HIS A C 1
ATOM 739 O O . HIS A 1 92 ? 11.578 -29.406 11.258 1 91.5 92 HIS A O 1
ATOM 745 N N . LEU A 1 93 ? 10.469 -28.531 9.555 1 94.56 93 LEU A N 1
ATOM 746 C CA . LEU A 1 93 ? 11.023 -27.203 9.789 1 94.56 93 LEU A CA 1
ATOM 747 C C . LEU A 1 93 ? 10.422 -26.594 11.047 1 94.56 93 LEU A C 1
ATOM 749 O O . LEU A 1 93 ? 10.969 -25.625 11.594 1 94.56 93 LEU A O 1
ATOM 753 N N . LYS A 1 94 ? 9.281 -27.047 11.469 1 93.88 94 LYS A N 1
ATOM 754 C CA . LYS A 1 94 ? 8.648 -26.641 12.719 1 93.88 94 LYS A CA 1
ATOM 755 C C . LYS A 1 94 ? 8.164 -27.859 13.508 1 93.88 94 LYS A C 1
ATOM 757 O O . LYS A 1 94 ? 7.336 -28.641 13.023 1 93.88 94 LYS A O 1
ATOM 762 N N . ILE A 1 95 ? 8.719 -28 14.609 1 91.81 95 ILE A N 1
ATOM 763 C CA . ILE A 1 95 ? 8.344 -29.078 15.516 1 91.81 95 ILE A CA 1
ATOM 764 C C . ILE A 1 95 ? 7.887 -28.5 16.859 1 91.81 95 ILE A C 1
ATOM 766 O O . ILE A 1 95 ? 8.648 -27.797 17.516 1 91.81 95 ILE A O 1
ATOM 770 N N . LYS A 1 96 ? 6.684 -28.719 17.234 1 89 96 LYS A N 1
ATOM 771 C CA . LYS A 1 96 ? 6.121 -28.188 18.469 1 89 96 LYS A CA 1
ATOM 772 C C . LYS A 1 96 ? 6.73 -28.891 19.688 1 89 96 LYS A C 1
ATOM 774 O O . LYS A 1 96 ? 7.121 -30.062 19.609 1 89 96 LYS A O 1
ATOM 779 N N . PRO A 1 97 ? 6.734 -28.125 20.75 1 89 97 PRO A N 1
ATOM 780 C CA . PRO A 1 97 ? 7.191 -28.781 21.969 1 89 97 PRO A CA 1
ATOM 781 C C . PRO A 1 97 ? 6.234 -29.875 22.438 1 89 97 PRO A C 1
ATOM 783 O O . PRO A 1 97 ? 5.039 -29.828 22.125 1 89 97 PRO A O 1
ATOM 786 N N . LEU A 1 98 ? 6.75 -30.844 23.125 1 85.56 98 LEU A N 1
ATOM 787 C CA . LEU A 1 98 ? 5.938 -31.938 23.656 1 85.56 98 LEU A CA 1
ATOM 788 C C . LEU A 1 98 ? 5.328 -31.547 25 1 85.56 98 LEU A C 1
ATOM 790 O O . LEU A 1 98 ? 6.012 -30.969 25.859 1 85.56 98 LEU A O 1
ATOM 794 N N . THR A 1 99 ? 3.992 -31.484 24.984 1 86.06 99 THR A N 1
ATOM 795 C CA . THR A 1 99 ? 3.305 -31.25 26.25 1 86.06 99 THR A CA 1
ATOM 796 C C . THR A 1 99 ? 2.918 -32.562 26.906 1 86.06 99 THR A C 1
ATOM 798 O O . THR A 1 99 ? 2.227 -33.375 26.297 1 86.06 99 THR A O 1
ATOM 801 N N . HIS A 1 100 ? 3.443 -32.812 28.047 1 82.06 100 HIS A N 1
ATOM 802 C CA . HIS A 1 100 ? 3.105 -34 28.812 1 82.06 100 HIS A CA 1
ATOM 803 C C . HIS A 1 100 ? 1.739 -33.875 29.469 1 82.06 100 HIS A C 1
ATOM 805 O O . HIS A 1 100 ? 1.214 -32.75 29.609 1 82.06 100 HIS A O 1
ATOM 811 N N . ASP A 1 101 ? 1.228 -35.031 29.766 1 79.88 101 ASP A N 1
ATOM 812 C CA . ASP A 1 101 ? -0.093 -35.094 30.391 1 79.88 101 ASP A CA 1
ATOM 813 C C . ASP A 1 101 ? -0.14 -34.281 31.672 1 79.88 101 ASP A C 1
ATOM 815 O O . ASP A 1 101 ? -1.2 -33.781 32.062 1 79.88 101 ASP A O 1
ATOM 819 N N . ASP A 1 102 ? 0.972 -34.156 32.25 1 80 102 ASP A N 1
ATOM 820 C CA . ASP A 1 102 ? 1.012 -33.406 33.531 1 80 102 ASP A CA 1
ATOM 821 C C . ASP A 1 102 ? 1.122 -31.906 33.281 1 80 102 ASP A C 1
ATOM 823 O O . ASP A 1 102 ? 1.22 -31.125 34.219 1 80 102 ASP A O 1
ATOM 827 N N . GLY A 1 103 ? 1.066 -31.531 32.031 1 80.06 103 GLY A N 1
ATOM 828 C CA . GLY A 1 103 ? 1.104 -30.109 31.703 1 80.06 103 GLY A CA 1
ATOM 829 C C . GLY A 1 103 ? 2.506 -29.594 31.438 1 80.06 103 GLY A C 1
ATOM 830 O O . GLY A 1 103 ? 2.688 -28.438 31.062 1 80.06 103 GLY A O 1
ATOM 831 N N . MET A 1 104 ? 3.488 -30.484 31.797 1 81.38 104 MET A N 1
ATOM 832 C CA . MET A 1 104 ? 4.871 -30.062 31.594 1 81.38 104 MET A CA 1
ATOM 833 C C . MET A 1 104 ? 5.199 -29.984 30.094 1 81.38 104 MET A C 1
ATOM 835 O O . MET A 1 104 ? 4.887 -30.906 29.344 1 81.38 104 MET A O 1
ATOM 839 N N . VAL A 1 105 ? 5.676 -28.766 29.625 1 87.25 105 VAL A N 1
ATOM 840 C CA . VAL A 1 105 ? 6.055 -28.547 28.234 1 87.25 105 VAL A CA 1
ATOM 841 C C . VAL A 1 105 ? 7.543 -28.844 28.047 1 87.25 105 VAL A C 1
ATOM 843 O O . VAL A 1 105 ? 8.383 -28.297 28.781 1 87.25 105 VAL A O 1
ATOM 846 N N . PHE A 1 106 ? 7.938 -29.844 27.281 1 82.56 106 PHE A N 1
ATOM 847 C CA . PHE A 1 106 ? 9.312 -30.203 26.938 1 82.56 106 PHE A CA 1
ATOM 848 C C . PHE A 1 106 ? 9.734 -29.547 25.641 1 82.56 106 PHE A C 1
ATOM 850 O O . PHE A 1 106 ? 9.164 -29.844 24.578 1 82.56 106 PHE A O 1
ATOM 857 N N . TYR A 1 107 ? 10.664 -28.672 25.688 1 84.62 107 TYR A N 1
ATOM 858 C CA . TYR A 1 107 ? 11.102 -27.906 24.516 1 84.62 107 TYR A CA 1
ATOM 859 C C . TYR A 1 107 ? 12.234 -28.625 23.797 1 84.62 107 TYR A C 1
ATOM 861 O O . TYR A 1 107 ? 12.555 -28.281 22.656 1 84.62 107 TYR A O 1
ATOM 869 N N . ASN A 1 108 ? 12.711 -29.703 24.5 1 79.56 108 ASN A N 1
ATOM 870 C CA . ASN A 1 108 ? 13.805 -30.422 23.859 1 79.56 108 ASN A CA 1
ATOM 871 C C . ASN A 1 108 ? 13.352 -31.094 22.562 1 79.56 108 ASN A C 1
ATOM 873 O O . ASN A 1 108 ? 12.398 -31.875 22.562 1 79.56 108 ASN A O 1
ATOM 877 N N . GLY A 1 109 ? 14.016 -30.75 21.484 1 82.62 109 GLY A N 1
ATOM 878 C CA . GLY A 1 109 ? 13.688 -31.312 20.188 1 82.62 109 GLY A CA 1
ATOM 879 C C . GLY A 1 109 ? 12.75 -30.438 19.375 1 82.62 109 GLY A C 1
ATOM 880 O O . GLY A 1 109 ? 12.516 -30.688 18.203 1 82.62 109 GLY A O 1
ATOM 881 N N . SER A 1 110 ? 12.156 -29.5 20.078 1 87.69 110 SER A N 1
ATOM 882 C CA . SER A 1 110 ? 11.289 -28.578 19.359 1 87.69 110 SER A CA 1
ATOM 883 C C . SER A 1 110 ? 12.102 -27.594 18.531 1 87.69 110 SER A C 1
ATOM 885 O O . SER A 1 110 ? 13.273 -27.328 18.828 1 87.69 110 SER A O 1
ATOM 887 N N . ARG A 1 111 ? 11.617 -27.297 17.344 1 91.06 111 ARG A N 1
ATOM 888 C CA . ARG A 1 111 ? 12.297 -26.312 16.516 1 91.06 111 ARG A CA 1
ATOM 889 C C . ARG A 1 111 ? 11.297 -25.516 15.68 1 91.06 111 ARG A C 1
ATOM 891 O O . ARG A 1 111 ? 10.203 -26 15.383 1 91.06 111 ARG A O 1
ATOM 898 N N . ASP A 1 112 ? 11.57 -24.312 15.445 1 94.69 112 ASP A N 1
ATOM 899 C CA . ASP A 1 112 ? 10.898 -23.438 14.484 1 94.69 112 ASP A CA 1
ATOM 900 C C . ASP A 1 112 ? 11.914 -22.625 13.68 1 94.69 112 ASP A C 1
ATOM 902 O O . ASP A 1 112 ? 12.352 -21.562 14.125 1 94.69 112 ASP A O 1
ATOM 906 N N . LEU A 1 113 ? 12.211 -23.203 12.523 1 95.75 113 LEU A N 1
ATOM 907 C CA . LEU A 1 113 ? 13.258 -22.609 11.703 1 95.75 113 LEU A CA 1
ATOM 908 C C . LEU A 1 113 ? 12.703 -21.484 10.844 1 95.75 113 LEU A C 1
ATOM 910 O O . LEU A 1 113 ? 13.461 -20.703 10.266 1 95.75 113 LEU A O 1
ATOM 914 N N . LEU A 1 114 ? 11.414 -21.406 10.719 1 97.5 114 LEU A N 1
ATOM 915 C CA . LEU A 1 114 ? 10.766 -20.375 9.906 1 97.5 114 LEU A CA 1
ATOM 916 C C . LEU A 1 114 ? 10.359 -19.188 10.766 1 97.5 114 LEU A C 1
ATOM 918 O O . LEU A 1 114 ? 9.477 -19.312 11.625 1 97.5 114 LEU A O 1
ATOM 922 N N . LYS A 1 115 ? 10.977 -18.109 10.523 1 97.56 115 LYS A N 1
ATOM 923 C CA . LYS A 1 115 ? 10.688 -16.891 11.273 1 97.56 115 LYS A CA 1
ATOM 924 C C . LYS A 1 115 ? 9.992 -15.852 10.398 1 97.56 115 LYS A C 1
ATOM 926 O O . LYS A 1 115 ? 10.641 -15.125 9.648 1 97.56 115 LYS A O 1
ATOM 931 N N . PRO A 1 116 ? 8.719 -15.695 10.555 1 97.81 116 PRO A N 1
ATOM 932 C CA . PRO A 1 116 ? 8 -14.711 9.742 1 97.81 116 PRO A CA 1
ATOM 933 C C . PRO A 1 116 ? 8.25 -13.273 10.195 1 97.81 116 PRO A C 1
ATOM 935 O O . PRO A 1 116 ? 8.359 -13.008 11.391 1 97.81 116 PRO A O 1
ATOM 938 N N . LEU A 1 117 ? 8.422 -12.375 9.281 1 97.44 117 LEU A N 1
ATOM 939 C CA . LEU A 1 117 ? 8.492 -10.938 9.516 1 97.44 117 LEU A CA 1
ATOM 940 C C . LEU A 1 117 ? 7.266 -10.234 8.945 1 97.44 117 LEU A C 1
ATOM 942 O O . LEU A 1 117 ? 6.785 -10.586 7.867 1 97.44 117 LEU A O 1
ATOM 946 N N . PRO A 1 118 ? 6.727 -9.266 9.719 1 95.94 118 PRO A N 1
ATOM 947 C CA . PRO A 1 118 ? 5.609 -8.492 9.164 1 95.94 118 PRO A CA 1
ATOM 948 C C . PRO A 1 118 ? 6.035 -7.59 8.008 1 95.94 118 PRO A C 1
ATOM 950 O O . PRO A 1 118 ? 7.164 -7.094 7.992 1 95.94 118 PRO A O 1
ATOM 953 N N . LEU A 1 119 ? 5.152 -7.406 7.07 1 97.25 119 LEU A N 1
ATOM 954 C CA . LEU A 1 119 ? 5.445 -6.52 5.949 1 97.25 119 LEU A CA 1
ATOM 955 C C . LEU A 1 119 ? 5.539 -5.07 6.41 1 97.25 119 LEU A C 1
ATOM 957 O O . LEU A 1 119 ? 4.875 -4.676 7.371 1 97.25 119 LEU A O 1
ATOM 961 N N . ASN A 1 120 ? 6.398 -4.324 5.738 1 96.19 120 ASN A N 1
ATOM 962 C CA . ASN A 1 120 ? 6.578 -2.895 5.973 1 96.19 120 ASN A CA 1
ATOM 963 C C . ASN A 1 120 ? 6.957 -2.605 7.422 1 96.19 120 ASN A C 1
ATOM 965 O O . ASN A 1 120 ? 6.402 -1.702 8.047 1 96.19 120 ASN A O 1
ATOM 969 N N . THR A 1 121 ? 7.734 -3.428 7.941 1 95.94 121 THR A N 1
ATOM 970 C CA . THR A 1 121 ? 8.25 -3.291 9.297 1 95.94 121 THR A CA 1
ATOM 971 C C . THR A 1 121 ? 9.758 -3.549 9.336 1 95.94 121 THR A C 1
ATOM 973 O O . THR A 1 121 ? 10.195 -4.703 9.344 1 95.94 121 THR A O 1
ATOM 976 N N . PRO A 1 122 ? 10.539 -2.465 9.359 1 96.81 122 PRO A N 1
ATOM 977 C CA . PRO A 1 122 ? 11.984 -2.676 9.469 1 96.81 122 PRO A CA 1
ATOM 978 C C . PRO A 1 122 ? 12.367 -3.51 10.688 1 96.81 122 PRO A C 1
ATOM 980 O O . PRO A 1 122 ? 11.992 -3.174 11.82 1 96.81 122 PRO A O 1
ATOM 983 N N . THR A 1 123 ? 13.062 -4.578 10.484 1 97.25 123 THR A N 1
ATOM 984 C CA . THR A 1 123 ? 13.461 -5.492 11.547 1 97.25 123 THR A CA 1
ATOM 985 C C . THR A 1 123 ? 14.977 -5.66 11.578 1 97.25 123 THR A C 1
ATOM 987 O O . THR A 1 123 ? 15.586 -6.051 10.578 1 97.25 123 THR A O 1
ATOM 990 N N . ARG A 1 124 ? 15.586 -5.426 12.703 1 96.44 124 ARG A N 1
ATOM 991 C CA . ARG A 1 124 ? 17.031 -5.562 12.859 1 96.44 124 ARG A CA 1
ATOM 992 C C . ARG A 1 124 ? 17.422 -7.027 13.023 1 96.44 124 ARG A C 1
ATOM 994 O O . ARG A 1 124 ? 16.875 -7.734 13.867 1 96.44 124 ARG A O 1
ATOM 1001 N N . CYS A 1 125 ? 18.281 -7.477 12.156 1 96.25 125 CYS A N 1
ATOM 1002 C CA . CYS A 1 125 ? 18.797 -8.844 12.195 1 96.25 125 CYS A CA 1
ATOM 1003 C C . CYS A 1 125 ? 20.312 -8.852 12.398 1 96.25 125 CYS A C 1
ATOM 1005 O O . CYS A 1 125 ? 21.031 -8.117 11.734 1 96.25 125 CYS A O 1
ATOM 1007 N N . GLU A 1 126 ? 20.75 -9.68 13.25 1 93.75 126 GLU A N 1
ATOM 1008 C CA . GLU A 1 126 ? 22.172 -9.789 13.5 1 93.75 126 GLU A CA 1
ATOM 1009 C C . GLU A 1 126 ? 22.844 -10.711 12.477 1 93.75 126 GLU A C 1
ATOM 1011 O O . GLU A 1 126 ? 22.328 -11.781 12.172 1 93.75 126 GLU A O 1
ATOM 1016 N N . LEU A 1 127 ? 23.891 -10.305 11.898 1 92.12 127 LEU A N 1
ATOM 1017 C CA . LEU A 1 127 ? 24.672 -11.148 11 1 92.12 127 LEU A CA 1
ATOM 1018 C C . LEU A 1 127 ? 25.797 -11.859 11.758 1 92.12 127 LEU A C 1
ATOM 1020 O O . LEU A 1 127 ? 25.703 -13.055 12.031 1 92.12 127 LEU A O 1
ATOM 1024 N N . SER A 1 128 ? 26.922 -11.141 12.07 1 87.38 128 SER A N 1
ATOM 1025 C CA . SER A 1 128 ? 28.047 -11.68 12.836 1 87.38 128 SER A CA 1
ATOM 1026 C C . SER A 1 128 ? 28.797 -10.578 13.562 1 87.38 128 SER A C 1
ATOM 1028 O O . SER A 1 128 ? 28.938 -9.461 13.055 1 87.38 128 SER A O 1
ATOM 1030 N N . ASN A 1 129 ? 29.219 -10.984 14.742 1 88.56 129 ASN A N 1
ATOM 1031 C CA . ASN A 1 129 ? 30.156 -10.148 15.5 1 88.56 129 ASN A CA 1
ATOM 1032 C C . ASN A 1 129 ? 29.609 -8.727 15.672 1 88.56 129 ASN A C 1
ATOM 1034 O O . ASN A 1 129 ? 30.312 -7.754 15.391 1 88.56 129 ASN A O 1
ATOM 1038 N N . GLY A 1 130 ? 28.375 -8.586 15.914 1 88.12 130 GLY A N 1
ATOM 1039 C CA . GLY A 1 130 ? 27.812 -7.273 16.203 1 88.12 130 GLY A CA 1
ATOM 1040 C C . GLY A 1 130 ? 27.359 -6.527 14.969 1 88.12 130 GLY A C 1
ATOM 1041 O O . GLY A 1 130 ? 26.781 -5.445 15.07 1 88.12 130 GLY A O 1
ATOM 1042 N N . ASN A 1 131 ? 27.656 -7.125 13.805 1 92.44 131 ASN A N 1
ATOM 1043 C CA . ASN A 1 131 ? 27.156 -6.516 12.578 1 92.44 131 ASN A CA 1
ATOM 1044 C C . ASN A 1 131 ? 25.688 -6.844 12.352 1 92.44 131 ASN A C 1
ATOM 1046 O O . ASN A 1 131 ? 25.234 -7.957 12.648 1 92.44 131 ASN A O 1
ATOM 1050 N N . HIS A 1 132 ? 24.969 -5.785 11.977 1 95.94 132 HIS A N 1
ATOM 1051 C CA . HIS A 1 132 ? 23.531 -5.949 11.805 1 95.94 132 HIS A CA 1
ATOM 1052 C C . HIS A 1 132 ? 23.078 -5.414 10.453 1 95.94 132 HIS A C 1
ATOM 1054 O O . HIS A 1 132 ? 23.75 -4.578 9.852 1 95.94 132 HIS A O 1
ATOM 1060 N N . VAL A 1 133 ? 22.031 -6.004 9.992 1 97.44 133 VAL A N 1
ATOM 1061 C CA . VAL A 1 133 ? 21.281 -5.449 8.867 1 97.44 133 VAL A CA 1
ATOM 1062 C C . VAL A 1 133 ? 19.828 -5.262 9.258 1 97.44 133 VAL A C 1
ATOM 1064 O O . VAL A 1 133 ? 19.344 -5.895 10.203 1 97.44 133 VAL A O 1
ATOM 1067 N N . THR A 1 134 ? 19.188 -4.301 8.648 1 98 134 THR A N 1
ATOM 1068 C CA . THR A 1 134 ? 17.75 -4.133 8.773 1 98 134 THR A CA 1
ATOM 1069 C C . THR A 1 134 ? 17.031 -4.676 7.535 1 98 134 THR A C 1
ATOM 1071 O O . THR A 1 134 ? 17.359 -4.297 6.406 1 98 134 THR A O 1
ATOM 1074 N N . ILE A 1 135 ? 16.094 -5.59 7.789 1 98.56 135 ILE A N 1
ATOM 1075 C CA . ILE A 1 135 ? 15.352 -6.211 6.699 1 98.56 135 ILE A CA 1
ATOM 1076 C C . ILE A 1 135 ? 13.898 -5.75 6.738 1 98.56 135 ILE A C 1
ATOM 1078 O O . ILE A 1 135 ? 13.242 -5.828 7.781 1 98.56 135 ILE A O 1
ATOM 1082 N N . THR A 1 136 ? 13.414 -5.211 5.664 1 98.62 136 THR A N 1
ATOM 1083 C CA . THR A 1 136 ? 12.016 -4.824 5.5 1 98.62 136 THR A CA 1
ATOM 1084 C C . THR A 1 136 ? 11.375 -5.582 4.34 1 98.62 136 THR A C 1
ATOM 1086 O O . THR A 1 136 ? 11.898 -5.582 3.225 1 98.62 136 THR A O 1
ATOM 1089 N N . LEU A 1 137 ? 10.266 -6.281 4.672 1 98.69 137 LEU A N 1
ATOM 1090 C CA . LEU A 1 137 ? 9.531 -6.984 3.627 1 98.69 137 LEU A CA 1
ATOM 1091 C C . LEU A 1 137 ? 8.555 -6.043 2.928 1 98.69 137 LEU A C 1
ATOM 1093 O O . LEU A 1 137 ? 7.875 -5.25 3.584 1 98.69 137 LEU A O 1
ATOM 1097 N N . ILE A 1 138 ? 8.531 -6.129 1.619 1 98.44 138 ILE A N 1
ATOM 1098 C CA . ILE A 1 138 ? 7.59 -5.395 0.783 1 98.44 138 ILE A CA 1
ATOM 1099 C C . ILE A 1 138 ? 6.84 -6.363 -0.128 1 98.44 138 ILE A C 1
ATOM 1101 O O . ILE A 1 138 ? 7.434 -7.297 -0.671 1 98.44 138 ILE A O 1
ATOM 1105 N N . ASP A 1 139 ? 5.551 -6.176 -0.255 1 97.75 139 ASP A N 1
ATOM 1106 C CA . ASP A 1 139 ? 4.758 -7.043 -1.121 1 97.75 139 ASP A CA 1
ATOM 1107 C C . ASP A 1 139 ? 5.32 -7.066 -2.539 1 97.75 139 ASP A C 1
ATOM 1109 O O . ASP A 1 139 ? 5.719 -6.027 -3.072 1 97.75 139 ASP A O 1
ATOM 1113 N N . ALA A 1 140 ? 5.348 -8.266 -3.143 1 98.56 140 ALA A N 1
ATOM 1114 C CA . ALA A 1 140 ? 5.984 -8.406 -4.449 1 98.56 140 ALA A CA 1
ATOM 1115 C C . ALA A 1 140 ? 4.945 -8.438 -5.566 1 98.56 140 ALA A C 1
ATOM 1117 O O . ALA A 1 140 ? 5.297 -8.398 -6.75 1 98.56 140 ALA A O 1
ATOM 1118 N N . ASN A 1 141 ? 3.65 -8.484 -5.301 1 97.94 141 ASN A N 1
ATOM 1119 C CA . ASN A 1 141 ? 2.592 -8.555 -6.301 1 97.94 141 ASN A CA 1
ATOM 1120 C C . ASN A 1 141 ? 2.805 -9.719 -7.262 1 97.94 141 ASN A C 1
ATOM 1122 O O . ASN A 1 141 ? 2.689 -9.555 -8.477 1 97.94 141 ASN A O 1
ATOM 1126 N N . HIS A 1 142 ? 3.113 -10.898 -6.711 1 98.25 142 HIS A N 1
ATOM 1127 C CA . HIS A 1 142 ? 3.443 -12.07 -7.512 1 98.25 142 HIS A CA 1
ATOM 1128 C C . HIS A 1 142 ? 2.521 -13.242 -7.184 1 98.25 142 HIS A C 1
ATOM 1130 O O . HIS A 1 142 ? 1.835 -13.766 -8.07 1 98.25 142 HIS A O 1
ATOM 1136 N N . CYS A 1 143 ? 2.514 -13.727 -6.059 1 98.31 143 CYS A N 1
ATOM 1137 C CA . CYS A 1 143 ? 1.666 -14.781 -5.516 1 98.31 143 CYS A CA 1
ATOM 1138 C C . CYS A 1 143 ? 1.477 -14.617 -4.012 1 98.31 143 CYS A C 1
ATOM 1140 O O . CYS A 1 143 ? 2.107 -13.758 -3.396 1 98.31 143 CYS A O 1
ATOM 1142 N N . PRO A 1 144 ? 0.526 -15.359 -3.414 1 97.94 144 PRO A N 1
ATOM 1143 C CA . PRO A 1 144 ? 0.381 -15.273 -1.959 1 97.94 144 PRO A CA 1
ATOM 1144 C C . PRO A 1 144 ? 1.691 -15.523 -1.218 1 97.94 144 PRO A C 1
ATOM 1146 O O . PRO A 1 144 ? 2.4 -16.484 -1.523 1 97.94 144 PRO A O 1
ATOM 1149 N N . GLY A 1 145 ? 2.02 -14.656 -0.329 1 98.31 145 GLY A N 1
ATOM 1150 C CA . GLY A 1 145 ? 3.203 -14.82 0.5 1 98.31 145 GLY A CA 1
ATOM 1151 C C . GLY A 1 145 ? 4.461 -14.258 -0.133 1 98.31 145 GLY A C 1
ATOM 1152 O O . GLY A 1 145 ? 5.5 -14.156 0.523 1 98.31 145 GLY A O 1
ATOM 1153 N N . ALA A 1 146 ? 4.414 -13.836 -1.42 1 98.75 146 ALA A N 1
ATOM 1154 C CA . ALA A 1 146 ? 5.594 -13.344 -2.123 1 98.75 146 ALA A CA 1
ATOM 1155 C C . ALA A 1 146 ? 5.977 -11.953 -1.641 1 98.75 146 ALA A C 1
ATOM 1157 O O . ALA A 1 146 ? 5.117 -11.078 -1.493 1 98.75 146 ALA A O 1
ATOM 1158 N N . VAL A 1 147 ? 7.281 -11.758 -1.424 1 98.81 147 VAL A N 1
ATOM 1159 C CA . VAL A 1 147 ? 7.73 -10.469 -0.899 1 98.81 147 VAL A CA 1
ATOM 1160 C C . VAL A 1 147 ? 9.047 -10.07 -1.559 1 98.81 147 VAL A C 1
ATOM 1162 O O . VAL A 1 147 ? 9.766 -10.922 -2.09 1 98.81 147 VAL A O 1
ATOM 1165 N N . MET A 1 148 ? 9.344 -8.758 -1.551 1 98.88 148 MET A N 1
ATOM 1166 C CA . MET A 1 148 ? 10.68 -8.195 -1.761 1 98.88 148 MET A CA 1
ATOM 1167 C C . MET A 1 148 ? 11.391 -7.969 -0.431 1 98.88 148 MET A C 1
ATOM 1169 O O . MET A 1 148 ? 10.742 -7.852 0.611 1 98.88 148 MET A O 1
ATOM 1173 N N . PHE A 1 149 ? 12.727 -7.945 -0.469 1 98.88 149 PHE A N 1
ATOM 1174 C CA . PHE A 1 149 ? 13.523 -7.621 0.708 1 98.88 149 PHE A CA 1
ATOM 1175 C C . PHE A 1 149 ? 14.305 -6.328 0.498 1 98.88 149 PHE A C 1
ATOM 1177 O O . PHE A 1 149 ? 15.109 -6.227 -0.43 1 98.88 149 PHE A O 1
ATOM 1184 N N . LEU A 1 150 ? 14.008 -5.352 1.273 1 98.81 150 LEU A N 1
ATOM 1185 C CA . LEU A 1 150 ? 14.922 -4.223 1.419 1 98.81 150 LEU A CA 1
ATOM 1186 C C . LEU A 1 150 ? 15.945 -4.492 2.516 1 98.81 150 LEU A C 1
ATOM 1188 O O . LEU A 1 150 ? 15.586 -4.629 3.688 1 98.81 150 LEU A O 1
ATOM 1192 N N . ILE A 1 151 ? 17.172 -4.66 2.15 1 98.62 151 ILE A N 1
ATOM 1193 C CA . ILE A 1 151 ? 18.266 -4.949 3.07 1 98.62 151 ILE A CA 1
ATOM 1194 C C . ILE A 1 151 ? 19.109 -3.695 3.275 1 98.62 151 ILE A C 1
ATOM 1196 O O . ILE A 1 151 ? 19.734 -3.191 2.33 1 98.62 151 ILE A O 1
ATOM 1200 N N . GLN A 1 152 ? 19.141 -3.213 4.473 1 97.38 152 GLN A N 1
ATOM 1201 C CA . GLN A 1 152 ? 19.922 -2.02 4.801 1 97.38 152 GLN A CA 1
ATOM 1202 C C . GLN A 1 152 ? 21.031 -2.338 5.793 1 97.38 152 GLN A C 1
ATOM 1204 O O . GLN A 1 152 ? 20.797 -3 6.809 1 97.38 152 GLN A O 1
ATOM 1209 N N . GLY A 1 153 ? 22.234 -1.945 5.457 1 95.69 153 GLY A N 1
ATOM 1210 C CA . GLY A 1 153 ? 23.375 -2.154 6.324 1 95.69 153 GLY A CA 1
ATOM 1211 C C . GLY A 1 153 ? 24.531 -1.228 6.012 1 95.69 153 GLY A C 1
ATOM 1212 O O . GLY A 1 153 ? 24.422 -0.331 5.176 1 95.69 153 GLY A O 1
ATOM 1213 N N . SER A 1 154 ? 25.656 -1.449 6.684 1 94.44 154 SER A N 1
ATOM 1214 C CA . SER A 1 154 ? 26.812 -0.569 6.602 1 94.44 154 SER A CA 1
ATOM 1215 C C . SER A 1 154 ? 27.484 -0.656 5.23 1 94.44 154 SER A C 1
ATOM 1217 O O . SER A 1 154 ? 28.219 0.25 4.828 1 94.44 154 SER A O 1
ATOM 1219 N N . LEU A 1 155 ? 27.188 -1.727 4.531 1 94.94 155 LEU A N 1
ATOM 1220 C CA . LEU A 1 155 ? 27.828 -1.916 3.236 1 94.94 155 LEU A CA 1
ATOM 1221 C C . LEU A 1 155 ? 26.938 -1.42 2.105 1 94.94 155 LEU A C 1
ATOM 1223 O O . LEU A 1 155 ? 27.219 -1.669 0.931 1 94.94 155 LEU A O 1
ATOM 1227 N N . GLY A 1 156 ? 25.812 -0.736 2.441 1 95.19 156 GLY A N 1
ATOM 1228 C CA . GLY A 1 156 ? 24.891 -0.215 1.447 1 95.19 156 GLY A CA 1
ATOM 1229 C C . GLY A 1 156 ? 23.547 -0.909 1.464 1 95.19 156 GLY A C 1
ATOM 1230 O O . GLY A 1 156 ? 23.391 -1.971 2.072 1 95.19 156 GLY A O 1
ATOM 1231 N N . SER A 1 157 ? 22.578 -0.28 0.847 1 97.62 157 SER A N 1
ATOM 1232 C CA . SER A 1 157 ? 21.219 -0.811 0.807 1 97.62 157 SER A CA 1
ATOM 1233 C C . SER A 1 157 ? 20.953 -1.565 -0.493 1 97.62 157 SER A C 1
ATOM 1235 O O . SER A 1 157 ? 21.391 -1.137 -1.563 1 97.62 157 SER A O 1
ATOM 1237 N N . ILE A 1 158 ? 20.281 -2.719 -0.354 1 98.5 158 ILE A N 1
ATOM 1238 C CA . ILE A 1 158 ? 20 -3.59 -1.49 1 98.5 158 ILE A CA 1
ATOM 1239 C C . ILE A 1 158 ? 18.516 -3.934 -1.519 1 98.5 158 ILE A C 1
ATOM 1241 O O . ILE A 1 158 ? 17.922 -4.207 -0.477 1 98.5 158 ILE A O 1
ATOM 1245 N N . LEU A 1 159 ? 17.922 -3.811 -2.693 1 98.75 159 LEU A N 1
ATOM 1246 C CA . LEU A 1 159 ? 16.562 -4.266 -2.889 1 98.75 159 LEU A CA 1
ATOM 1247 C C . LEU A 1 159 ? 16.516 -5.574 -3.668 1 98.75 159 LEU A C 1
ATOM 1249 O O . LEU A 1 159 ? 17 -5.637 -4.805 1 98.75 159 LEU A O 1
ATOM 1253 N N . TYR A 1 160 ? 16.078 -6.645 -3.02 1 98.81 160 TYR A N 1
ATOM 1254 C CA . TYR A 1 160 ? 15.883 -7.957 -3.629 1 98.81 160 TYR A CA 1
ATOM 1255 C C . TYR A 1 160 ? 14.414 -8.172 -3.984 1 98.81 160 TYR A C 1
ATOM 1257 O O . TYR A 1 160 ? 13.57 -8.297 -3.098 1 98.81 160 TYR A O 1
ATOM 1265 N N . THR A 1 161 ? 14.078 -8.32 -5.246 1 98.69 161 THR A N 1
ATOM 1266 C CA . THR A 1 161 ? 12.68 -8.289 -5.66 1 98.69 161 THR A CA 1
ATOM 1267 C C . THR A 1 161 ? 12.023 -9.648 -5.449 1 98.69 161 THR A C 1
ATOM 1269 O O . THR A 1 161 ? 10.797 -9.734 -5.324 1 98.69 161 THR A O 1
ATOM 1272 N N . GLY A 1 162 ? 12.828 -10.758 -5.422 1 98 162 GLY A N 1
ATOM 1273 C CA . GLY A 1 162 ? 12.172 -12.031 -5.695 1 98 162 GLY A CA 1
ATOM 1274 C C . GLY A 1 162 ? 11.461 -12.055 -7.031 1 98 162 GLY A C 1
ATOM 1275 O O . GLY A 1 162 ? 11.867 -11.375 -7.977 1 98 162 GLY A O 1
ATOM 1276 N N . ASP A 1 163 ? 10.531 -13.039 -7.188 1 97.94 163 ASP A N 1
ATOM 1277 C CA . ASP A 1 163 ? 9.609 -12.93 -8.312 1 97.94 163 ASP A CA 1
ATOM 1278 C C . ASP A 1 163 ? 8.547 -11.859 -8.047 1 97.94 163 ASP A C 1
ATOM 1280 O O . ASP A 1 163 ? 8.055 -11.734 -6.926 1 97.94 163 ASP A O 1
ATOM 1284 N N . PHE A 1 164 ? 8.32 -11.016 -9.062 1 98.25 164 PHE A N 1
ATOM 1285 C CA . PHE A 1 164 ? 7.367 -9.945 -8.812 1 98.25 164 PHE A CA 1
ATOM 1286 C C . PHE A 1 164 ? 6.73 -9.469 -10.117 1 98.25 164 PHE A C 1
ATOM 1288 O O . PHE A 1 164 ? 7.125 -9.906 -11.195 1 98.25 164 PHE A O 1
ATOM 1295 N N . ARG A 1 165 ? 5.727 -8.703 -10.031 1 98.19 165 ARG A N 1
ATOM 1296 C CA . ARG A 1 165 ? 5.051 -8.047 -11.148 1 98.19 165 ARG A CA 1
ATOM 1297 C C . ARG A 1 165 ? 4.914 -6.551 -10.898 1 98.19 165 ARG A C 1
ATOM 1299 O O . ARG A 1 165 ? 4.141 -6.125 -10.039 1 98.19 165 ARG A O 1
ATOM 1306 N N . ALA A 1 166 ? 5.621 -5.762 -11.688 1 97.81 166 ALA A N 1
ATOM 1307 C CA . ALA A 1 166 ? 5.711 -4.316 -11.492 1 97.81 166 ALA A CA 1
ATOM 1308 C C . ALA A 1 166 ? 4.738 -3.58 -12.406 1 97.81 166 ALA A C 1
ATOM 1310 O O . ALA A 1 166 ? 5.145 -2.715 -13.188 1 97.81 166 ALA A O 1
ATOM 1311 N N . GLU A 1 167 ? 3.436 -3.746 -12.219 1 95.94 167 GLU A N 1
ATOM 1312 C CA . GLU A 1 167 ? 2.398 -3.021 -12.945 1 95.94 167 GLU A CA 1
ATOM 1313 C C . GLU A 1 167 ? 2.42 -1.535 -12.609 1 95.94 167 GLU A C 1
ATOM 1315 O O . GLU A 1 167 ? 2.963 -1.138 -11.57 1 95.94 167 GLU A O 1
ATOM 1320 N N . PRO A 1 168 ? 1.753 -0.74 -13.461 1 94.38 168 PRO A N 1
ATOM 1321 C CA . PRO A 1 168 ? 1.781 0.707 -13.234 1 94.38 168 PRO A CA 1
ATOM 1322 C C . PRO A 1 168 ? 1.225 1.096 -11.867 1 94.38 168 PRO A C 1
ATOM 1324 O O . PRO A 1 168 ? 1.835 1.896 -11.148 1 94.38 168 PRO A O 1
ATOM 1327 N N . TRP A 1 169 ? 0.059 0.576 -11.445 1 94 169 TRP A N 1
ATOM 1328 C CA . TRP A 1 169 ? -0.501 0.918 -10.141 1 94 169 TRP A CA 1
ATOM 1329 C C . TRP A 1 169 ? 0.463 0.548 -9.023 1 94 169 TRP A C 1
ATOM 1331 O O . TRP A 1 169 ? 0.569 1.265 -8.023 1 94 169 TRP A O 1
ATOM 1341 N N . TYR A 1 170 ? 1.098 -0.544 -9.18 1 96.94 170 TYR A N 1
ATOM 1342 C CA . TYR A 1 170 ? 2.049 -1.053 -8.195 1 96.94 170 TYR A CA 1
ATOM 1343 C C . TYR A 1 170 ? 3.25 -0.125 -8.07 1 96.94 170 TYR A C 1
ATOM 1345 O O . TYR A 1 170 ? 3.688 0.183 -6.961 1 96.94 170 TYR A O 1
ATOM 1353 N N . LEU A 1 171 ? 3.771 0.354 -9.227 1 96.81 171 LEU A N 1
ATOM 1354 C CA . LEU A 1 171 ? 4.879 1.303 -9.234 1 96.81 171 LEU A CA 1
ATOM 1355 C C . LEU A 1 171 ? 4.5 2.582 -8.492 1 96.81 171 LEU A C 1
ATOM 1357 O O . LEU A 1 171 ? 5.301 3.119 -7.723 1 96.81 171 LEU A O 1
ATOM 1361 N N . ASP A 1 172 ? 3.314 3.004 -8.727 1 94.19 172 ASP A N 1
ATOM 1362 C CA . ASP A 1 172 ? 2.842 4.203 -8.039 1 94.19 172 ASP A CA 1
ATOM 1363 C C . ASP A 1 172 ? 2.801 3.988 -6.527 1 94.19 172 ASP A C 1
ATOM 1365 O O . ASP A 1 172 ? 3.139 4.891 -5.758 1 94.19 172 ASP A O 1
ATOM 1369 N N . SER A 1 173 ? 2.369 2.836 -6.152 1 94.62 173 SER A N 1
ATOM 1370 C CA . SER A 1 173 ? 2.309 2.512 -4.73 1 94.62 173 SER A CA 1
ATOM 1371 C C . SER A 1 173 ? 3.703 2.426 -4.125 1 94.62 173 SER A C 1
ATOM 1373 O O . SER A 1 173 ? 3.906 2.803 -2.967 1 94.62 173 SER A O 1
ATOM 1375 N N . LEU A 1 174 ? 4.648 1.905 -4.879 1 96.81 174 LEU A N 1
ATOM 1376 C CA . LEU A 1 174 ? 6.023 1.809 -4.398 1 96.81 174 LEU A CA 1
ATOM 1377 C C . LEU A 1 174 ? 6.629 3.193 -4.199 1 96.81 174 LEU A C 1
ATOM 1379 O O . LEU A 1 174 ? 7.371 3.42 -3.242 1 96.81 174 LEU A O 1
ATOM 1383 N N . LYS A 1 175 ? 6.289 4.062 -5.105 1 94.38 175 LYS A N 1
ATOM 1384 C CA . LYS A 1 175 ? 6.789 5.43 -5.035 1 94.38 175 LYS A CA 1
ATOM 1385 C C . LYS A 1 175 ? 6.371 6.105 -3.732 1 94.38 175 LYS A C 1
ATOM 1387 O O . LYS A 1 175 ? 7.094 6.949 -3.201 1 94.38 175 LYS A O 1
ATOM 1392 N N . LYS A 1 176 ? 5.238 5.68 -3.264 1 94.12 176 LYS A N 1
ATOM 1393 C CA . LYS A 1 176 ? 4.664 6.324 -2.084 1 94.12 176 LYS A CA 1
ATOM 1394 C C . LYS A 1 176 ? 4.93 5.5 -0.827 1 94.12 176 LYS A C 1
ATOM 1396 O O . LYS A 1 176 ? 4.508 5.879 0.268 1 94.12 176 LYS A O 1
ATOM 1401 N N . ASN A 1 177 ? 5.641 4.387 -0.948 1 96.06 177 ASN A N 1
ATOM 1402 C CA . ASN A 1 177 ? 5.996 3.578 0.214 1 96.06 177 ASN A CA 1
ATOM 1403 C C . ASN A 1 177 ? 7.008 4.293 1.106 1 96.06 177 ASN A C 1
ATOM 1405 O O . ASN A 1 177 ? 8.102 4.645 0.658 1 96.06 177 ASN A O 1
ATOM 1409 N N . PRO A 1 178 ? 6.66 4.473 2.381 1 94.94 178 PRO A N 1
ATOM 1410 C CA . PRO A 1 178 ? 7.52 5.273 3.26 1 94.94 178 PRO A CA 1
ATOM 1411 C C . PRO A 1 178 ? 8.922 4.695 3.396 1 94.94 178 PRO A C 1
ATOM 1413 O O . PRO A 1 178 ? 9.883 5.438 3.643 1 94.94 178 PRO A O 1
ATOM 1416 N N . PHE A 1 179 ? 9.117 3.455 3.223 1 97 179 PHE A N 1
ATOM 1417 C CA . PHE A 1 179 ? 10.398 2.803 3.467 1 97 179 PHE A CA 1
ATOM 1418 C C . PHE A 1 179 ? 11.242 2.783 2.201 1 97 179 PHE A C 1
ATOM 1420 O O . PHE A 1 179 ? 12.445 2.512 2.254 1 97 179 PHE A O 1
ATOM 1427 N N . LEU A 1 180 ? 10.641 3.1 1.079 1 97.25 180 LEU A N 1
ATOM 1428 C CA . LEU A 1 180 ? 11.359 3.111 -0.193 1 97.25 180 LEU A CA 1
ATOM 1429 C C . LEU A 1 180 ? 11.555 4.539 -0.691 1 97.25 180 LEU A C 1
ATOM 1431 O O . LEU A 1 180 ? 12.359 4.777 -1.595 1 97.25 180 LEU A O 1
ATOM 1435 N N . GLU A 1 181 ? 10.883 5.465 -0.099 1 94 181 GLU A N 1
ATOM 1436 C CA . GLU A 1 181 ? 10.82 6.844 -0.579 1 94 181 GLU A CA 1
ATOM 1437 C C . GLU A 1 181 ? 12.211 7.449 -0.701 1 94 181 GLU A C 1
ATOM 1439 O O . GLU A 1 181 ? 12.508 8.164 -1.661 1 94 181 GLU A O 1
ATOM 1444 N N . LYS A 1 182 ? 13.078 7.199 0.235 1 92.88 182 LYS A N 1
ATOM 1445 C CA . LYS A 1 182 ? 14.398 7.809 0.266 1 92.88 182 LYS A CA 1
ATOM 1446 C C . LYS A 1 182 ? 15.266 7.316 -0.894 1 92.88 182 LYS A C 1
ATOM 1448 O O . LYS A 1 182 ? 16.281 7.93 -1.225 1 92.88 182 LYS A O 1
ATOM 1453 N N . TYR A 1 183 ? 14.812 6.23 -1.545 1 95.19 183 TYR A N 1
ATOM 1454 C CA . TYR A 1 183 ? 15.617 5.648 -2.615 1 95.19 183 TYR A CA 1
ATOM 1455 C C . TYR A 1 183 ? 15.07 6.039 -3.982 1 95.19 183 TYR A C 1
ATOM 1457 O O . TYR A 1 183 ? 15.656 5.703 -5.012 1 95.19 183 TYR A O 1
ATOM 1465 N N . ILE A 1 184 ? 13.898 6.707 -3.998 1 93.69 184 ILE A N 1
ATOM 1466 C CA . ILE A 1 184 ? 13.305 7.117 -5.27 1 93.69 184 ILE A CA 1
ATOM 1467 C C . ILE A 1 184 ? 14.172 8.195 -5.91 1 93.69 184 ILE A C 1
ATOM 1469 O O . ILE A 1 184 ? 14.523 9.188 -5.266 1 93.69 184 ILE A O 1
ATOM 1473 N N . ALA A 1 185 ? 14.5 7.992 -7.156 1 88.12 185 ALA A N 1
ATOM 1474 C CA . ALA A 1 185 ? 15.414 8.891 -7.859 1 88.12 185 ALA A CA 1
ATOM 1475 C C . ALA A 1 185 ? 14.703 10.18 -8.273 1 88.12 185 ALA A C 1
ATOM 1477 O O . ALA A 1 185 ? 13.5 10.18 -8.531 1 88.12 185 ALA A O 1
ATOM 1478 N N . THR A 1 186 ? 15.414 11.328 -8.148 1 75.88 186 THR A N 1
ATOM 1479 C CA . THR A 1 186 ? 14.906 12.602 -8.648 1 75.88 186 THR A CA 1
ATOM 1480 C C . THR A 1 186 ? 15.453 12.891 -10.047 1 75.88 186 THR A C 1
ATOM 1482 O O . THR A 1 186 ? 16.578 12.508 -10.375 1 75.88 186 THR A O 1
ATOM 1485 N N . TRP A 1 187 ? 14.742 12.805 -11.133 1 57.47 187 TRP A N 1
ATOM 1486 C CA . TRP A 1 187 ? 15.211 12.945 -12.508 1 57.47 187 TRP A CA 1
ATOM 1487 C C . TRP A 1 187 ? 15.852 14.312 -12.719 1 57.47 187 TRP A C 1
ATOM 1489 O O . TRP A 1 187 ? 15.148 15.328 -12.805 1 57.47 187 TRP A O 1
ATOM 1499 N N . ASP A 1 188 ? 16.484 14.891 -11.828 1 53.19 188 ASP A N 1
ATOM 1500 C CA . ASP A 1 188 ? 17.047 16.125 -12.352 1 53.19 188 ASP A CA 1
ATOM 1501 C C . ASP A 1 188 ? 18.375 15.875 -13.078 1 53.19 188 ASP A C 1
ATOM 1503 O O . ASP A 1 188 ? 19.375 15.562 -12.445 1 53.19 188 ASP A O 1
ATOM 1507 N N . PRO A 1 189 ? 18.266 15.523 -14.453 1 44.16 189 PRO A N 1
ATOM 1508 C CA . PRO A 1 189 ? 19.469 15.273 -15.234 1 44.16 189 PRO A CA 1
ATOM 1509 C C . PRO A 1 189 ? 20.594 16.266 -14.93 1 44.16 189 PRO A C 1
ATOM 1511 O O . PRO A 1 189 ? 21.75 16.031 -15.258 1 44.16 189 PRO A O 1
ATOM 1514 N N . HIS A 1 190 ? 20.234 17.469 -14.586 1 43.38 190 HIS A N 1
ATOM 1515 C CA . HIS A 1 190 ? 21.25 18.516 -14.523 1 43.38 190 HIS A CA 1
ATOM 1516 C C . HIS A 1 190 ? 21.984 18.5 -13.188 1 43.38 190 HIS A C 1
ATOM 1518 O O . HIS A 1 190 ? 22.875 19.312 -12.953 1 43.38 190 HIS A O 1
ATOM 1524 N N . ILE A 1 191 ? 21.453 17.906 -12.258 1 43.94 191 ILE A N 1
ATOM 1525 C CA . ILE A 1 191 ? 22.094 18.125 -10.961 1 43.94 191 ILE A CA 1
ATOM 1526 C C . ILE A 1 191 ? 23.297 17.203 -10.805 1 43.94 191 ILE A C 1
ATOM 1528 O O . ILE A 1 191 ? 23.156 15.977 -10.867 1 43.94 191 ILE A O 1
ATOM 1532 N N . SER A 1 192 ? 24.438 17.734 -10.969 1 37.56 192 SER A N 1
ATOM 1533 C CA . SER A 1 192 ? 25.797 17.25 -10.719 1 37.56 192 SER A CA 1
ATOM 1534 C C . SER A 1 192 ? 25.891 16.562 -9.359 1 37.56 192 SER A C 1
ATOM 1536 O O . SER A 1 192 ? 25.125 16.875 -8.445 1 37.56 192 SER A O 1
ATOM 1538 N N . ASN A 1 193 ? 26.641 15.445 -9.211 1 39.38 193 ASN A N 1
ATOM 1539 C CA . ASN A 1 193 ? 27.031 14.445 -8.219 1 39.38 193 ASN A CA 1
ATOM 1540 C C . ASN A 1 193 ? 27.469 15.102 -6.91 1 39.38 193 ASN A C 1
ATOM 1542 O O . ASN A 1 193 ? 28.031 14.438 -6.035 1 39.38 193 ASN A O 1
ATOM 1546 N N . ALA A 1 194 ? 27.766 16.422 -6.824 1 34.62 194 ALA A N 1
ATOM 1547 C CA . ALA A 1 194 ? 28.578 16.875 -5.699 1 34.62 194 ALA A CA 1
ATOM 1548 C C . ALA A 1 194 ? 27.75 17 -4.43 1 34.62 194 ALA A C 1
ATOM 1550 O O . ALA A 1 194 ? 28.156 17.656 -3.471 1 34.62 194 ALA A O 1
ATOM 1551 N N . PHE A 1 195 ? 26.562 16.734 -4.449 1 42.94 195 PHE A N 1
ATOM 1552 C CA . PHE A 1 195 ? 25.844 17.219 -3.283 1 42.94 195 PHE A CA 1
ATOM 1553 C C . PHE A 1 195 ? 25.938 16.25 -2.123 1 42.94 195 PHE A C 1
ATOM 1555 O O . PHE A 1 195 ? 26.203 15.055 -2.328 1 42.94 195 PHE A O 1
ATOM 1562 N N . PRO A 1 196 ? 25.719 16.812 -0.896 1 44.53 196 PRO A N 1
ATOM 1563 C CA . PRO A 1 196 ? 25.875 16.078 0.357 1 44.53 196 PRO A CA 1
ATOM 1564 C C . PRO A 1 196 ? 25.141 14.734 0.353 1 44.53 196 PRO A C 1
ATOM 1566 O O . PRO A 1 196 ? 24.078 14.609 -0.247 1 44.53 196 PRO A O 1
ATOM 1569 N N . GLU A 1 197 ? 25.812 13.594 0.53 1 47.19 197 GLU A N 1
ATOM 1570 C CA . GLU A 1 197 ? 25.516 12.172 0.612 1 47.19 197 GLU A CA 1
ATOM 1571 C C . GLU A 1 197 ? 24.188 11.93 1.329 1 47.19 197 GLU A C 1
ATOM 1573 O O . GLU A 1 197 ? 23.609 10.844 1.228 1 47.19 197 GLU A O 1
ATOM 1578 N N . THR A 1 198 ? 23.609 13.039 2.02 1 50 198 THR A N 1
ATOM 1579 C CA . THR A 1 198 ? 22.562 12.703 2.99 1 50 198 THR A CA 1
ATOM 1580 C C . THR A 1 198 ? 21.188 12.688 2.33 1 50 198 THR A C 1
ATOM 1582 O O . THR A 1 198 ? 20.266 12.047 2.832 1 50 198 THR A O 1
ATOM 1585 N N . VAL A 1 199 ? 20.953 13.492 1.171 1 61.81 199 VAL A N 1
ATOM 1586 C CA . VAL A 1 199 ? 19.578 13.609 0.702 1 61.81 199 VAL A CA 1
ATOM 1587 C C . VAL A 1 199 ? 19.344 12.641 -0.457 1 61.81 199 VAL A C 1
ATOM 1589 O O . VAL A 1 199 ? 19.922 12.805 -1.534 1 61.81 199 VAL A O 1
ATOM 1592 N N . GLY A 1 200 ? 18.719 11.555 -0.122 1 64.19 200 GLY A N 1
ATOM 1593 C CA . GLY A 1 200 ? 18.453 10.469 -1.048 1 64.19 200 GLY A CA 1
ATOM 1594 C C . GLY A 1 200 ? 19.562 9.453 -1.13 1 64.19 200 GLY A C 1
ATOM 1595 O O . GLY A 1 200 ? 20.734 9.797 -0.941 1 64.19 200 GLY A O 1
ATOM 1596 N N . GLU A 1 201 ? 19.234 8.266 -0.941 1 83.81 201 GLU A N 1
ATOM 1597 C CA . GLU A 1 201 ? 20.203 7.172 -1.004 1 83.81 201 GLU A CA 1
ATOM 1598 C C . GLU A 1 201 ? 20.016 6.348 -2.273 1 83.81 201 GLU A C 1
ATOM 1600 O O . GLU A 1 201 ? 18.891 6.117 -2.719 1 83.81 201 GLU A O 1
ATOM 1605 N N . THR A 1 202 ? 21.109 6.188 -2.877 1 90.25 202 THR A N 1
ATOM 1606 C CA . THR A 1 202 ? 21.109 5.32 -4.051 1 90.25 202 THR A CA 1
ATOM 1607 C C . THR A 1 202 ? 21.297 3.863 -3.648 1 90.25 202 THR A C 1
ATOM 1609 O O . THR A 1 202 ? 22.172 3.543 -2.844 1 90.25 202 THR A O 1
ATOM 1612 N N . LEU A 1 203 ? 20.422 3.031 -4.129 1 96.38 203 LEU A N 1
ATOM 1613 C CA . LEU A 1 203 ? 20.578 1.603 -3.877 1 96.38 203 LEU A CA 1
ATOM 1614 C C . LEU A 1 203 ? 21.875 1.081 -4.484 1 96.38 203 LEU A C 1
ATOM 1616 O O . LEU A 1 203 ? 22.219 1.401 -5.629 1 96.38 203 LEU A O 1
ATOM 1620 N N . GLU A 1 204 ? 22.594 0.276 -3.688 1 96.81 204 GLU A N 1
ATOM 1621 C CA . GLU A 1 204 ? 23.797 -0.358 -4.203 1 96.81 204 GLU A CA 1
ATOM 1622 C C . GLU A 1 204 ? 23.484 -1.309 -5.352 1 96.81 204 GLU A C 1
ATOM 1624 O O . GLU A 1 204 ? 24.25 -1.406 -6.316 1 96.81 204 GLU A O 1
ATOM 1629 N N . ALA A 1 205 ? 22.438 -2.039 -5.16 1 97.56 205 ALA A N 1
ATOM 1630 C CA . ALA A 1 205 ? 22.031 -2.986 -6.195 1 97.56 205 ALA A CA 1
ATOM 1631 C C . ALA A 1 205 ? 20.547 -3.318 -6.082 1 97.56 205 ALA A C 1
ATOM 1633 O O . ALA A 1 205 ? 19.969 -3.229 -4.996 1 97.56 205 ALA A O 1
ATOM 1634 N N . ILE A 1 206 ? 19.984 -3.58 -7.172 1 98.56 206 ILE A N 1
ATOM 1635 C CA . ILE A 1 206 ? 18.703 -4.289 -7.234 1 98.56 206 ILE A CA 1
ATOM 1636 C C . ILE A 1 206 ? 18.922 -5.703 -7.762 1 98.56 206 ILE A C 1
ATOM 1638 O O . ILE A 1 206 ? 19.5 -5.891 -8.844 1 98.56 206 ILE A O 1
ATOM 1642 N N . TYR A 1 207 ? 18.641 -6.691 -6.934 1 98.62 207 TYR A N 1
ATOM 1643 C CA . TYR A 1 207 ? 18.484 -8.055 -7.434 1 98.62 207 TYR A CA 1
ATOM 1644 C C . TYR A 1 207 ? 17.125 -8.242 -8.094 1 98.62 207 TYR A C 1
ATOM 1646 O O . TYR A 1 207 ? 16.094 -8.227 -7.422 1 98.62 207 TYR A O 1
ATOM 1654 N N . LEU A 1 208 ? 17.125 -8.477 -9.383 1 98.5 208 LEU A N 1
ATOM 1655 C CA . LEU A 1 208 ? 15.945 -8.242 -10.203 1 98.5 208 LEU A CA 1
ATOM 1656 C C . LEU A 1 208 ? 15.398 -9.555 -10.75 1 98.5 208 LEU A C 1
ATOM 1658 O O . LEU A 1 208 ? 16.156 -10.406 -11.211 1 98.5 208 LEU A O 1
ATOM 1662 N N . ASP A 1 209 ? 14.031 -9.711 -10.664 1 97.88 209 ASP A N 1
ATOM 1663 C CA . ASP A 1 209 ? 13.336 -10.773 -11.375 1 97.88 209 ASP A CA 1
ATOM 1664 C C . ASP A 1 209 ? 13.5 -10.625 -12.883 1 97.88 209 ASP A C 1
ATOM 1666 O O . ASP A 1 209 ? 12.961 -9.695 -13.492 1 97.88 209 ASP A O 1
ATOM 1670 N N . THR A 1 210 ? 14.195 -11.578 -13.453 1 95.25 210 THR A N 1
ATOM 1671 C CA . THR A 1 210 ? 14.445 -11.477 -14.891 1 95.25 210 THR A CA 1
ATOM 1672 C C . THR A 1 210 ? 13.758 -12.609 -15.641 1 95.25 210 THR A C 1
ATOM 1674 O O . THR A 1 210 ? 14.156 -12.945 -16.766 1 95.25 210 THR A O 1
ATOM 1677 N N . ALA A 1 211 ? 12.734 -13.219 -15.023 1 92.5 211 ALA A N 1
ATOM 1678 C CA . ALA A 1 211 ? 12.047 -14.367 -15.609 1 92.5 211 ALA A CA 1
ATOM 1679 C C . ALA A 1 211 ? 11.461 -14.008 -16.969 1 92.5 211 ALA A C 1
ATOM 1681 O O . ALA A 1 211 ? 11.453 -14.836 -17.891 1 92.5 211 ALA A O 1
ATOM 1682 N N . CYS A 1 212 ? 10.961 -12.766 -17.156 1 93 212 CYS A N 1
ATOM 1683 C CA . CYS A 1 212 ? 10.352 -12.344 -18.406 1 93 212 CYS A CA 1
ATOM 1684 C C . CYS A 1 212 ? 11.07 -11.133 -18.984 1 93 212 CYS A C 1
ATOM 1686 O O . CYS A 1 212 ? 10.469 -10.344 -19.719 1 93 212 CYS A O 1
ATOM 1688 N N . MET A 1 213 ? 12.305 -10.969 -18.688 1 94.62 213 MET A N 1
ATOM 1689 C CA . MET A 1 213 ? 13.086 -9.805 -19.094 1 94.62 213 MET A CA 1
ATOM 1690 C C . MET A 1 213 ? 13.219 -9.75 -20.609 1 94.62 213 MET A C 1
ATOM 1692 O O . MET A 1 213 ? 13.391 -8.672 -21.188 1 94.62 213 MET A O 1
ATOM 1696 N N . LEU A 1 214 ? 13.117 -10.891 -21.312 1 92.88 214 LEU A N 1
ATOM 1697 C CA . LEU A 1 214 ? 13.328 -10.922 -22.75 1 92.88 214 LEU A CA 1
ATOM 1698 C C . LEU A 1 214 ? 12.016 -10.719 -23.5 1 92.88 214 LEU A C 1
ATOM 1700 O O . LEU A 1 214 ? 12 -10.68 -24.734 1 92.88 214 LEU A O 1
ATOM 1704 N N . SER A 1 215 ? 10.953 -10.617 -22.766 1 91.94 215 SER A N 1
ATOM 1705 C CA . SER A 1 215 ? 9.695 -10.172 -23.375 1 91.94 215 SER A CA 1
ATOM 1706 C C . SER A 1 215 ? 9.648 -8.656 -23.5 1 91.94 215 SER A C 1
ATOM 1708 O O . SER A 1 215 ? 9.57 -7.945 -22.5 1 91.94 215 SER A O 1
ATOM 1710 N N . THR A 1 216 ? 9.562 -8.133 -24.719 1 93 216 THR A N 1
ATOM 1711 C CA . THR A 1 216 ? 9.703 -6.703 -24.953 1 93 216 THR A CA 1
ATOM 1712 C C . THR A 1 216 ? 8.336 -6.062 -25.203 1 93 216 THR A C 1
ATOM 1714 O O . THR A 1 216 ? 8.234 -4.844 -25.344 1 93 216 THR A O 1
ATOM 1717 N N . LYS A 1 217 ? 7.332 -6.832 -25.234 1 91.69 217 LYS A N 1
ATOM 1718 C CA . LYS A 1 217 ? 5.996 -6.316 -25.516 1 91.69 217 LYS A CA 1
ATOM 1719 C C . LYS A 1 217 ? 5.32 -5.785 -24.266 1 91.69 217 LYS A C 1
ATOM 1721 O O . LYS A 1 217 ? 5.613 -6.242 -23.156 1 91.69 217 LYS A O 1
ATOM 1726 N N . LEU A 1 218 ? 4.438 -4.863 -24.547 1 95.44 218 LEU A N 1
ATOM 1727 C CA . LEU A 1 218 ? 3.516 -4.48 -23.484 1 95.44 218 LEU A CA 1
ATOM 1728 C C . LEU A 1 218 ? 2.463 -5.559 -23.25 1 95.44 218 LEU A C 1
ATOM 1730 O O . LEU A 1 218 ? 1.962 -6.152 -24.219 1 95.44 218 LEU A O 1
ATOM 1734 N N . ILE A 1 219 ? 2.24 -5.863 -22.062 1 96.38 219 ILE A N 1
ATOM 1735 C CA . ILE A 1 219 ? 1.25 -6.887 -21.734 1 96.38 219 ILE A CA 1
ATOM 1736 C C . ILE A 1 219 ? 0.113 -6.266 -20.922 1 96.38 219 ILE A C 1
ATOM 1738 O O . ILE A 1 219 ? 0.278 -5.199 -20.328 1 96.38 219 ILE A O 1
ATOM 1742 N N . PRO A 1 220 ? -1.061 -6.852 -20.969 1 97.19 220 PRO A N 1
ATOM 1743 C CA . PRO A 1 220 ? -2.164 -6.324 -20.156 1 97.19 220 PRO A CA 1
ATOM 1744 C C . PRO A 1 220 ? -1.903 -6.426 -18.656 1 97.19 220 PRO A C 1
ATOM 1746 O O . PRO A 1 220 ? -1.16 -7.305 -18.219 1 97.19 220 PRO A O 1
ATOM 1749 N N . SER A 1 221 ? -2.482 -5.449 -17.938 1 97 221 SER A N 1
ATOM 1750 C CA . SER A 1 221 ? -2.496 -5.598 -16.484 1 97 221 SER A CA 1
ATOM 1751 C C . SER A 1 221 ? -3.312 -6.812 -16.062 1 97 221 SER A C 1
ATOM 1753 O O . SER A 1 221 ? -4.086 -7.355 -16.859 1 97 221 SER A O 1
ATOM 1755 N N . LYS A 1 222 ? -3.133 -7.301 -14.867 1 97.25 222 LYS A N 1
ATOM 1756 C CA . LYS A 1 222 ? -3.93 -8.414 -14.352 1 97.25 222 LYS A CA 1
ATOM 1757 C C . LYS A 1 222 ? -5.418 -8.086 -14.391 1 97.25 222 LYS A C 1
ATOM 1759 O O . LYS A 1 222 ? -6.242 -8.945 -14.711 1 97.25 222 LYS A O 1
ATOM 1764 N N . ASP A 1 223 ? -5.781 -6.812 -14.094 1 95.31 223 ASP A N 1
ATOM 1765 C CA . ASP A 1 223 ? -7.172 -6.379 -14.133 1 95.31 223 ASP A CA 1
ATOM 1766 C C . ASP A 1 223 ? -7.738 -6.477 -15.555 1 95.31 223 ASP A C 1
ATOM 1768 O O . ASP A 1 223 ? -8.859 -6.945 -15.75 1 95.31 223 ASP A O 1
ATOM 1772 N N . GLU A 1 224 ? -6.969 -6.031 -16.516 1 96.44 224 GLU A N 1
ATOM 1773 C CA . GLU A 1 224 ? -7.395 -6.098 -17.922 1 96.44 224 GLU A CA 1
ATOM 1774 C C . GLU A 1 224 ? -7.559 -7.543 -18.375 1 96.44 224 GLU A C 1
ATOM 1776 O O . GLU A 1 224 ? -8.531 -7.875 -19.062 1 96.44 224 GLU A O 1
ATOM 1781 N N . ALA A 1 225 ? -6.59 -8.336 -18.016 1 98 225 ALA A N 1
ATOM 1782 C CA . ALA A 1 225 ? -6.621 -9.75 -18.406 1 98 225 ALA A CA 1
ATOM 1783 C C . ALA A 1 225 ? -7.855 -10.445 -17.844 1 98 225 ALA A C 1
ATOM 1785 O O . ALA A 1 225 ? -8.594 -11.102 -18.578 1 98 225 ALA A O 1
ATOM 1786 N N . THR A 1 226 ? -8.133 -10.258 -16.578 1 97.62 226 THR A N 1
ATOM 1787 C CA . THR A 1 226 ? -9.219 -10.977 -15.922 1 97.62 226 THR A CA 1
ATOM 1788 C C . THR A 1 226 ? -10.57 -10.406 -16.328 1 97.62 226 THR A C 1
ATOM 1790 O O . THR A 1 226 ? -11.555 -11.148 -16.438 1 97.62 226 THR A O 1
ATOM 1793 N N . SER A 1 227 ? -10.695 -9.102 -16.547 1 95.94 227 SER A N 1
ATOM 1794 C CA . SER A 1 227 ? -11.945 -8.516 -17.016 1 95.94 227 SER A CA 1
ATOM 1795 C C . SER A 1 227 ? -12.32 -9.055 -18.391 1 95.94 227 SER A C 1
ATOM 1797 O O . SER A 1 227 ? -13.5 -9.297 -18.672 1 95.94 227 SER A O 1
ATOM 1799 N N . GLY A 1 228 ? -11.289 -9.156 -19.234 1 97.25 228 GLY A N 1
ATOM 1800 C CA . GLY A 1 228 ? -11.539 -9.75 -20.531 1 97.25 228 GLY A CA 1
ATOM 1801 C C . GLY A 1 228 ? -12.031 -11.18 -20.453 1 97.25 228 GLY A C 1
ATOM 1802 O O . GLY A 1 228 ? -12.953 -11.57 -21.172 1 97.25 228 GLY A O 1
ATOM 1803 N N . LEU A 1 229 ? -11.422 -11.961 -19.578 1 98.19 229 LEU A N 1
ATOM 1804 C CA . LEU A 1 229 ? -11.844 -13.344 -19.375 1 98.19 229 LEU A CA 1
ATOM 1805 C C . LEU A 1 229 ? -13.305 -13.406 -18.953 1 98.19 229 LEU A C 1
ATOM 1807 O O . LEU A 1 229 ? -14.086 -14.195 -19.484 1 98.19 229 LEU A O 1
ATOM 1811 N N . VAL A 1 230 ? -13.703 -12.578 -17.984 1 97.31 230 VAL A N 1
ATOM 1812 C CA . VAL A 1 230 ? -15.055 -12.555 -17.438 1 97.31 230 VAL A CA 1
ATOM 1813 C C . VAL A 1 230 ? -16.047 -12.188 -18.531 1 97.31 230 VAL A C 1
ATOM 1815 O O . VAL A 1 230 ? -17.141 -12.766 -18.609 1 97.31 230 VAL A O 1
ATOM 1818 N N . SER A 1 231 ? -15.664 -11.25 -19.375 1 97 231 SER A N 1
ATOM 1819 C CA . SER A 1 231 ? -16.547 -10.844 -20.469 1 97 231 SER A CA 1
ATOM 1820 C C . SER A 1 231 ? -16.828 -12.016 -21.406 1 97 231 SER A C 1
ATOM 1822 O O . SER A 1 231 ? -17.938 -12.148 -21.922 1 97 231 SER A O 1
ATOM 1824 N N . LEU A 1 232 ? -15.883 -12.836 -21.641 1 98 232 LEU A N 1
ATOM 1825 C CA . LEU A 1 232 ? -16.062 -14.016 -22.484 1 98 232 LEU A CA 1
ATOM 1826 C C . LEU A 1 232 ? -16.891 -15.07 -21.766 1 98 232 LEU A C 1
ATOM 1828 O O . LEU A 1 232 ? -17.797 -15.664 -22.359 1 98 232 LEU A O 1
ATOM 1832 N N . MET A 1 233 ? -16.625 -15.32 -20.516 1 97.94 233 MET A N 1
ATOM 1833 C CA . MET A 1 233 ? -17.297 -16.344 -19.719 1 97.94 233 MET A CA 1
ATOM 1834 C C . MET A 1 233 ? -18.797 -16.062 -19.641 1 97.94 233 MET A C 1
ATOM 1836 O O . MET A 1 233 ? -19.609 -16.984 -19.625 1 97.94 233 MET A O 1
ATOM 1840 N N . LYS A 1 234 ? -19.141 -14.812 -19.609 1 96.38 234 LYS A N 1
ATOM 1841 C CA . LYS A 1 234 ? -20.531 -14.398 -19.484 1 96.38 234 LYS A CA 1
ATOM 1842 C C . LYS A 1 234 ? -21.328 -14.789 -20.734 1 96.38 234 LYS A C 1
ATOM 1844 O O . LYS A 1 234 ? -22.562 -14.852 -20.688 1 96.38 234 LYS A O 1
ATOM 1849 N N . LEU A 1 235 ? -20.672 -15.102 -21.828 1 97.12 235 LEU A N 1
ATOM 1850 C CA . LEU A 1 235 ? -21.344 -15.438 -23.078 1 97.12 235 LEU A CA 1
ATOM 1851 C C . LEU A 1 235 ? -21.688 -16.922 -23.125 1 97.12 235 LEU A C 1
ATOM 1853 O O . LEU A 1 235 ? -22.453 -17.359 -23.984 1 97.12 235 LEU A O 1
ATOM 1857 N N . PHE A 1 236 ? -21.188 -17.734 -22.219 1 97.19 236 PHE A N 1
ATOM 1858 C CA . PHE A 1 236 ? -21.469 -19.156 -22.188 1 97.19 236 PHE A CA 1
ATOM 1859 C C . PHE A 1 236 ? -22.781 -19.453 -21.469 1 97.19 236 PHE A C 1
ATOM 1861 O O . PHE A 1 236 ? -23.172 -18.719 -20.578 1 97.19 236 PHE A O 1
ATOM 1868 N N . PRO A 1 237 ? -23.406 -20.516 -21.844 1 94.81 237 PRO A N 1
ATOM 1869 C CA . PRO A 1 237 ? -24.609 -20.938 -21.109 1 94.81 237 PRO A CA 1
ATOM 1870 C C . PRO A 1 237 ? -24.344 -21.234 -19.641 1 94.81 237 PRO A C 1
ATOM 1872 O O . PRO A 1 237 ? -23.219 -21.594 -19.281 1 94.81 237 PRO A O 1
ATOM 1875 N N . GLU A 1 238 ? -25.328 -21.172 -18.766 1 93.44 238 GLU A N 1
ATOM 1876 C CA . GLU A 1 238 ? -25.219 -21.391 -17.328 1 93.44 238 GLU A CA 1
ATOM 1877 C C . GLU A 1 238 ? -24.828 -22.828 -17.016 1 93.44 238 GLU A C 1
ATOM 1879 O O . GLU A 1 238 ? -24.281 -23.109 -15.945 1 93.44 238 GLU A O 1
ATOM 1884 N N . SER A 1 239 ? -25.078 -23.672 -17.984 1 93.62 239 SER A N 1
ATOM 1885 C CA . SER A 1 239 ? -24.781 -25.078 -17.766 1 93.62 239 SER A CA 1
ATOM 1886 C C . SER A 1 239 ? -23.297 -25.359 -17.953 1 93.62 239 SER A C 1
ATOM 1888 O O . SER A 1 239 ? -22.797 -26.438 -17.578 1 93.62 239 SER A O 1
ATOM 1890 N N . THR A 1 240 ? -22.609 -24.422 -18.516 1 95.94 240 THR A N 1
ATOM 1891 C CA . THR A 1 240 ? -21.188 -24.609 -18.781 1 95.94 240 THR A CA 1
ATOM 1892 C C . THR A 1 240 ? -20.391 -24.688 -17.484 1 95.94 240 THR A C 1
ATOM 1894 O O . THR A 1 240 ? -20.641 -23.938 -16.547 1 95.94 240 THR A O 1
ATOM 1897 N N . ARG A 1 241 ? -19.484 -25.672 -17.422 1 97 241 ARG A N 1
ATOM 1898 C CA . ARG A 1 241 ? -18.516 -25.781 -16.328 1 97 241 ARG A CA 1
ATOM 1899 C C . ARG A 1 241 ? -17.141 -25.297 -16.766 1 97 241 ARG A C 1
ATOM 1901 O O . ARG A 1 241 ? -16.672 -25.641 -17.844 1 97 241 ARG A O 1
ATOM 1908 N N . PHE A 1 242 ? -16.578 -24.484 -15.906 1 97.88 242 PHE A N 1
ATOM 1909 C CA . PHE A 1 242 ? -15.258 -23.953 -16.234 1 97.88 242 PHE A CA 1
ATOM 1910 C C . PHE A 1 242 ? -14.18 -24.594 -15.367 1 97.88 242 PHE A C 1
ATOM 1912 O O . PHE A 1 242 ? -14.312 -24.656 -14.141 1 97.88 242 PHE A O 1
ATOM 1919 N N . PHE A 1 243 ? -13.141 -25.141 -15.969 1 97.31 243 PHE A N 1
ATOM 1920 C CA . PHE A 1 243 ? -11.93 -25.562 -15.266 1 97.31 243 PHE A CA 1
ATOM 1921 C C . PHE A 1 243 ? -10.844 -24.5 -15.383 1 97.31 243 PHE A C 1
ATOM 1923 O O . PHE A 1 243 ? -10.258 -24.312 -16.453 1 97.31 243 PHE A O 1
ATOM 1930 N N . ILE A 1 244 ? -10.609 -23.844 -14.289 1 98.25 244 ILE A N 1
ATOM 1931 C CA . ILE A 1 244 ? -9.57 -22.828 -14.242 1 98.25 244 ILE A CA 1
ATOM 1932 C C . ILE A 1 244 ? -8.227 -23.469 -13.883 1 98.25 244 ILE A C 1
ATOM 1934 O O . ILE A 1 244 ? -8.016 -23.859 -12.734 1 98.25 244 ILE A O 1
ATOM 1938 N N . ASN A 1 245 ? -7.34 -23.469 -14.836 1 96.94 245 ASN A N 1
ATOM 1939 C CA . ASN A 1 245 ? -6.043 -24.109 -14.664 1 96.94 245 ASN A CA 1
ATOM 1940 C C . ASN A 1 245 ? -5.074 -23.219 -13.891 1 96.94 245 ASN A C 1
ATOM 1942 O O . ASN A 1 245 ? -4.164 -22.625 -14.469 1 96.94 245 ASN A O 1
ATOM 1946 N N . GLY A 1 246 ? -5.336 -23.172 -12.57 1 95.5 246 GLY A N 1
ATOM 1947 C CA . GLY A 1 246 ? -4.359 -22.562 -11.672 1 95.5 246 GLY A CA 1
ATOM 1948 C C . GLY A 1 246 ? -3.293 -23.531 -11.211 1 95.5 246 GLY A C 1
ATOM 1949 O O . GLY A 1 246 ? -3.197 -23.844 -10.023 1 95.5 246 GLY A O 1
ATOM 1950 N N . TRP A 1 247 ? -2.398 -23.938 -12.125 1 91.94 247 TRP A N 1
ATOM 1951 C CA . TRP A 1 247 ? -1.494 -25.062 -11.93 1 91.94 247 TRP A CA 1
ATOM 1952 C C . TRP A 1 247 ? -0.389 -24.703 -10.938 1 91.94 247 TRP A C 1
ATOM 1954 O O . TRP A 1 247 ? 0.304 -25.594 -10.43 1 91.94 247 TRP A O 1
ATOM 1964 N N . THR A 1 248 ? -0.191 -23.406 -10.656 1 94.44 248 THR A N 1
ATOM 1965 C CA . THR A 1 248 ? 0.748 -22.922 -9.641 1 94.44 248 THR A CA 1
ATOM 1966 C C . THR A 1 248 ? 0.182 -21.719 -8.906 1 94.44 248 THR A C 1
ATOM 1968 O O . THR A 1 248 ? -0.919 -21.25 -9.211 1 94.44 248 THR A O 1
ATOM 1971 N N . TRP A 1 249 ? 0.879 -21.344 -7.832 1 97.06 249 TRP A N 1
ATOM 1972 C CA . TRP A 1 249 ? 0.467 -20.141 -7.125 1 97.06 249 TRP A CA 1
ATOM 1973 C C . TRP A 1 249 ? 0.686 -18.906 -7.988 1 97.06 249 TRP A C 1
ATOM 1975 O O . TRP A 1 249 ? 1.686 -18.812 -8.703 1 97.06 249 TRP A O 1
ATOM 1985 N N . GLY A 1 250 ? -0.209 -17.906 -7.891 1 97.44 250 GLY A N 1
ATOM 1986 C CA . GLY A 1 250 ? -0.026 -16.641 -8.586 1 97.44 250 GLY A CA 1
ATOM 1987 C C . GLY A 1 250 ? -1.158 -16.328 -9.547 1 97.44 250 GLY A C 1
ATOM 1988 O O . GLY A 1 250 ? -1.186 -15.242 -10.141 1 97.44 250 GLY A O 1
ATOM 1989 N N . TYR A 1 251 ? -2.117 -17.203 -9.656 1 97.81 251 TYR A N 1
ATOM 1990 C CA . TYR A 1 251 ? -3.227 -16.984 -10.578 1 97.81 251 TYR A CA 1
ATOM 1991 C C . TYR A 1 251 ? -4.512 -16.688 -9.82 1 97.81 251 TYR A C 1
ATOM 1993 O O . TYR A 1 251 ? -5.598 -16.672 -10.406 1 97.81 251 TYR A O 1
ATOM 2001 N N . GLU A 1 252 ? -4.438 -16.375 -8.57 1 98.06 252 GLU A N 1
ATOM 2002 C CA . GLU A 1 252 ? -5.594 -16.234 -7.691 1 98.06 252 GLU A CA 1
ATOM 2003 C C . GLU A 1 252 ? -6.434 -15.016 -8.07 1 98.06 252 GLU A C 1
ATOM 2005 O O . GLU A 1 252 ? -7.609 -14.93 -7.711 1 98.06 252 GLU A O 1
ATOM 2010 N N . ASP A 1 253 ? -5.797 -14.07 -8.789 1 97.06 253 ASP A N 1
ATOM 2011 C CA . ASP A 1 253 ? -6.578 -12.938 -9.266 1 97.06 253 ASP A CA 1
ATOM 2012 C C . ASP A 1 253 ? -7.73 -13.398 -10.156 1 97.06 253 ASP A C 1
ATOM 2014 O O . ASP A 1 253 ? -8.797 -12.781 -10.172 1 97.06 253 ASP A O 1
ATOM 2018 N N . ILE A 1 254 ? -7.535 -14.508 -10.875 1 98.25 254 ILE A N 1
ATOM 2019 C CA . ILE A 1 254 ? -8.594 -15.07 -11.703 1 98.25 254 ILE A CA 1
ATOM 2020 C C . ILE A 1 254 ? -9.758 -15.516 -10.82 1 98.25 254 ILE A C 1
ATOM 2022 O O . ILE A 1 254 ? -10.922 -15.203 -11.102 1 98.25 254 ILE A O 1
ATOM 2026 N N . TYR A 1 255 ? -9.43 -16.234 -9.703 1 98.12 255 TYR A N 1
ATOM 2027 C CA . TYR A 1 255 ? -10.461 -16.688 -8.781 1 98.12 255 TYR A CA 1
ATOM 2028 C C . TYR A 1 255 ? -11.281 -15.523 -8.242 1 98.12 255 TYR A C 1
ATOM 2030 O O . TYR A 1 255 ? -12.516 -15.57 -8.25 1 98.12 255 TYR A O 1
ATOM 2038 N N . LYS A 1 256 ? -10.602 -14.531 -7.84 1 96.12 256 LYS A N 1
ATOM 2039 C CA . LYS A 1 256 ? -11.227 -13.391 -7.168 1 96.12 256 LYS A CA 1
ATOM 2040 C C . LYS A 1 256 ? -12.172 -12.648 -8.109 1 96.12 256 LYS A C 1
ATOM 2042 O O . LYS A 1 256 ? -13.312 -12.359 -7.75 1 96.12 256 LYS A O 1
ATOM 2047 N N . VAL A 1 257 ? -11.695 -12.367 -9.305 1 95.25 257 VAL A N 1
ATOM 2048 C CA . VAL A 1 257 ? -12.484 -11.578 -10.242 1 95.25 257 VAL A CA 1
ATOM 2049 C C . VAL A 1 257 ? -13.688 -12.391 -10.719 1 95.25 257 VAL A C 1
ATOM 2051 O O . VAL A 1 257 ? -14.789 -11.859 -10.867 1 95.25 257 VAL A O 1
ATOM 2054 N N . VAL A 1 258 ? -13.516 -13.68 -10.93 1 96.5 258 VAL A N 1
ATOM 2055 C CA . VAL A 1 258 ? -14.609 -14.547 -11.352 1 96.5 258 VAL A CA 1
ATOM 2056 C C . VAL A 1 258 ? -15.656 -14.641 -10.234 1 96.5 258 VAL A C 1
ATOM 2058 O O . VAL A 1 258 ? -16.859 -14.508 -10.492 1 96.5 258 VAL A O 1
ATOM 2061 N N . ALA A 1 259 ? -15.172 -14.883 -9.047 1 95.62 259 ALA A N 1
ATOM 2062 C CA . ALA A 1 259 ? -16.078 -14.977 -7.902 1 95.62 259 ALA A CA 1
ATOM 2063 C C . ALA A 1 259 ? -16.922 -13.711 -7.758 1 95.62 259 ALA A C 1
ATOM 2065 O O . ALA A 1 259 ? -18.125 -13.781 -7.527 1 95.62 259 ALA A O 1
ATOM 2066 N N . LYS A 1 260 ? -16.312 -12.594 -7.883 1 91.81 260 LYS A N 1
ATOM 2067 C CA . LYS A 1 260 ? -17 -11.312 -7.766 1 91.81 260 LYS A CA 1
ATOM 2068 C C . LYS A 1 260 ? -18.016 -11.125 -8.891 1 91.81 260 LYS A C 1
ATOM 2070 O O . LYS A 1 260 ? -19.172 -10.75 -8.648 1 91.81 260 LYS A O 1
ATOM 2075 N N . ALA A 1 261 ? -17.594 -11.398 -10.086 1 91.88 261 ALA A N 1
ATOM 2076 C CA . ALA A 1 261 ? -18.406 -11.141 -11.273 1 91.88 261 ALA A CA 1
ATOM 2077 C C . ALA A 1 261 ? -19.641 -12.016 -11.289 1 91.88 261 ALA A C 1
ATOM 2079 O O . ALA A 1 261 ? -20.719 -11.578 -11.719 1 91.88 261 ALA A O 1
ATOM 2080 N N . PHE A 1 262 ? -19.484 -13.25 -10.836 1 93 262 PHE A N 1
ATOM 2081 C CA . PHE A 1 262 ? -20.594 -14.203 -10.938 1 93 262 PHE A CA 1
ATOM 2082 C C . PHE A 1 262 ? -21.234 -14.438 -9.57 1 93 262 PHE A C 1
ATOM 2084 O O . PHE A 1 262 ? -22.141 -15.25 -9.445 1 93 262 PHE A O 1
ATOM 2091 N N . ARG A 1 263 ? -20.688 -13.781 -8.547 1 89.25 263 ARG A N 1
ATOM 2092 C CA . ARG A 1 263 ? -21.203 -13.875 -7.184 1 89.25 263 ARG A CA 1
ATOM 2093 C C . ARG A 1 263 ? -21.328 -15.336 -6.746 1 89.25 263 ARG A C 1
ATOM 2095 O O . ARG A 1 263 ? -22.391 -15.773 -6.316 1 89.25 263 ARG A O 1
ATOM 2102 N N . THR A 1 264 ? -20.234 -15.984 -6.84 1 92.69 264 THR A N 1
ATOM 2103 C CA . THR A 1 264 ? -20.203 -17.406 -6.516 1 92.69 264 THR A CA 1
ATOM 2104 C C . THR A 1 264 ? -18.844 -17.797 -5.934 1 92.69 264 THR A C 1
ATOM 2106 O O . THR A 1 264 ? -17.922 -16.984 -5.906 1 92.69 264 THR A O 1
ATOM 2109 N N . ASN A 1 265 ? -18.812 -18.953 -5.355 1 95.81 265 ASN A N 1
ATOM 2110 C CA . ASN A 1 265 ? -17.562 -19.484 -4.852 1 95.81 265 ASN A CA 1
ATOM 2111 C C . ASN A 1 265 ? -16.734 -20.141 -5.965 1 95.81 265 ASN A C 1
ATOM 2113 O O . ASN A 1 265 ? -17.25 -20.359 -7.066 1 95.81 265 ASN A O 1
ATOM 2117 N N . ILE A 1 266 ? -15.539 -20.359 -5.664 1 98.25 266 ILE A N 1
ATOM 2118 C CA . ILE A 1 266 ? -14.625 -21.125 -6.512 1 98.25 266 ILE A CA 1
ATOM 2119 C C . ILE A 1 266 ? -14.32 -22.469 -5.859 1 98.25 266 ILE A C 1
ATOM 2121 O O . ILE A 1 266 ? -13.898 -22.531 -4.707 1 98.25 266 ILE A O 1
ATOM 2125 N N . HIS A 1 267 ? -14.609 -23.531 -6.578 1 98.56 267 HIS A N 1
ATOM 2126 C CA . HIS A 1 267 ? -14.266 -24.844 -6.055 1 98.56 267 HIS A CA 1
ATOM 2127 C C . HIS A 1 267 ? -12.766 -25.125 -6.184 1 98.56 267 HIS A C 1
ATOM 2129 O O . HIS A 1 267 ? -12.188 -24.953 -7.262 1 98.56 267 HIS A O 1
ATOM 2135 N N . VAL A 1 268 ? -12.164 -25.469 -5.09 1 98.25 268 VAL A N 1
ATOM 2136 C CA . VAL A 1 268 ? -10.773 -25.922 -5.078 1 98.25 268 VAL A CA 1
ATOM 2137 C C . VAL A 1 268 ? -10.672 -27.281 -4.391 1 98.25 268 VAL A C 1
ATOM 2139 O O . VAL A 1 268 ? -11.602 -27.703 -3.705 1 98.25 268 VAL A O 1
ATOM 2142 N N . ASP A 1 269 ? -9.555 -27.984 -4.66 1 96.44 269 ASP A N 1
ATOM 2143 C CA . ASP A 1 269 ? -9.359 -29.281 -4.023 1 96.44 269 ASP A CA 1
ATOM 2144 C C . ASP A 1 269 ? -8.984 -29.125 -2.553 1 96.44 269 ASP A C 1
ATOM 2146 O O . ASP A 1 269 ? -8.789 -28 -2.076 1 96.44 269 ASP A O 1
ATOM 2150 N N . ARG A 1 270 ? -8.859 -30.188 -1.857 1 95.44 270 ARG A N 1
ATOM 2151 C CA . ARG A 1 270 ? -8.594 -30.203 -0.423 1 95.44 270 ARG A CA 1
ATOM 2152 C C . ARG A 1 270 ? -7.285 -29.484 -0.105 1 95.44 270 ARG A C 1
ATOM 2154 O O . ARG A 1 270 ? -7.211 -28.719 0.853 1 95.44 270 ARG A O 1
ATOM 2161 N N . TYR A 1 271 ? -6.219 -29.781 -0.814 1 95.94 271 TYR A N 1
ATOM 2162 C CA . TYR A 1 271 ? -4.895 -29.219 -0.574 1 95.94 271 TYR A CA 1
ATOM 2163 C C . TYR A 1 271 ? -4.914 -27.703 -0.702 1 95.94 271 TYR A C 1
ATOM 2165 O O . TYR A 1 271 ? -4.512 -26.984 0.222 1 95.94 271 TYR A O 1
ATOM 2173 N N . LYS A 1 272 ? -5.449 -27.203 -1.834 1 97.31 272 LYS A N 1
ATOM 2174 C CA . LYS A 1 272 ? -5.539 -25.766 -2.043 1 97.31 272 LYS A CA 1
ATOM 2175 C C . LYS A 1 272 ? -6.418 -25.109 -0.979 1 97.31 272 LYS A C 1
ATOM 2177 O O . LYS A 1 272 ? -6.094 -24.031 -0.483 1 97.31 272 LYS A O 1
ATOM 2182 N N . HIS A 1 273 ? -7.492 -25.766 -0.697 1 98.06 273 HIS A N 1
ATOM 2183 C CA . HIS A 1 273 ? -8.383 -25.219 0.324 1 98.06 273 HIS A CA 1
ATOM 2184 C C . HIS A 1 273 ? -7.664 -25.062 1.658 1 98.06 273 HIS A C 1
ATOM 2186 O O . HIS A 1 273 ? -7.812 -24.031 2.33 1 98.06 273 HIS A O 1
ATOM 2192 N N . THR A 1 274 ? -6.91 -26.062 1.995 1 97.19 274 THR A N 1
ATOM 2193 C CA . THR A 1 274 ? -6.168 -26.031 3.25 1 97.19 274 THR A CA 1
ATOM 2194 C C . THR A 1 274 ? -5.152 -24.891 3.248 1 97.19 274 THR A C 1
ATOM 2196 O O . THR A 1 274 ? -5.051 -24.141 4.223 1 97.19 274 THR A O 1
ATOM 2199 N N . VAL A 1 275 ? -4.449 -24.719 2.215 1 97.88 275 VAL A N 1
ATOM 2200 C CA . VAL A 1 275 ? -3.426 -23.688 2.117 1 97.88 275 VAL A CA 1
ATOM 2201 C C . VAL A 1 275 ? -4.082 -22.312 2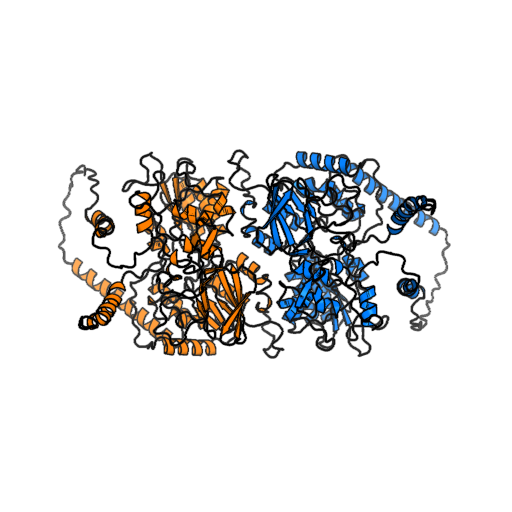.154 1 97.88 275 VAL A C 1
ATOM 2203 O O . VAL A 1 275 ? -3.738 -21.469 2.992 1 97.88 275 VAL A O 1
ATOM 2206 N N . TYR A 1 276 ? -5.094 -22.078 1.294 1 98.31 276 TYR A N 1
ATOM 2207 C CA . TYR A 1 276 ? -5.738 -20.766 1.173 1 98.31 276 TYR A CA 1
ATOM 2208 C C . TYR A 1 276 ? -6.422 -20.375 2.477 1 98.31 276 TYR A C 1
ATOM 2210 O O . TYR A 1 276 ? -6.43 -19.203 2.852 1 98.31 276 TYR A O 1
ATOM 2218 N N . SER A 1 277 ? -6.938 -21.328 3.197 1 97.94 277 SER A N 1
ATOM 2219 C CA . SER A 1 277 ? -7.684 -21.047 4.422 1 97.94 277 SER A CA 1
ATOM 2220 C C . SER A 1 277 ? -6.762 -20.562 5.531 1 97.94 277 SER A C 1
ATOM 2222 O O . SER A 1 277 ? -7.223 -20.016 6.539 1 97.94 277 SER A O 1
ATOM 2224 N N . HIS A 1 278 ? -5.473 -20.672 5.352 1 97.62 278 HIS A N 1
ATOM 2225 C CA . HIS A 1 278 ? -4.539 -20.344 6.422 1 97.62 278 HIS A CA 1
ATOM 2226 C C . HIS A 1 278 ? -3.699 -19.125 6.055 1 97.62 278 HIS A C 1
ATOM 2228 O O . HIS A 1 278 ? -2.75 -18.781 6.762 1 97.62 278 HIS A O 1
ATOM 2234 N N . LEU A 1 279 ? -4.039 -18.469 4.988 1 97.62 279 LEU A N 1
ATOM 2235 C CA . LEU A 1 279 ? -3.314 -17.266 4.59 1 97.62 279 LEU A CA 1
ATOM 2236 C C . LEU A 1 279 ? -3.818 -16.047 5.355 1 97.62 279 LEU A C 1
ATOM 2238 O O . LEU A 1 279 ? -5.023 -15.797 5.418 1 97.62 279 LEU A O 1
ATOM 2242 N N . ASP A 1 280 ? -2.926 -15.289 5.863 1 94.81 280 ASP A N 1
ATOM 2243 C CA . ASP A 1 280 ? -3.27 -14.133 6.688 1 94.81 280 ASP A CA 1
ATOM 2244 C C . ASP A 1 280 ? -3.633 -12.93 5.824 1 94.81 280 ASP A C 1
ATOM 2246 O O . ASP A 1 280 ? -4.535 -12.164 6.164 1 94.81 280 ASP A O 1
ATOM 2250 N N . ARG A 1 281 ? -3.014 -12.781 4.727 1 96.12 281 ARG A N 1
ATOM 2251 C CA . ARG A 1 281 ? -3.162 -11.555 3.945 1 96.12 281 ARG A CA 1
ATOM 2252 C C . ARG A 1 281 ? -4.094 -11.773 2.758 1 96.12 281 ARG A C 1
ATOM 2254 O O . ARG A 1 281 ? -4.055 -11.016 1.785 1 96.12 281 ARG A O 1
ATOM 2261 N N . GLU A 1 282 ? -4.883 -12.828 2.799 1 96.31 282 GLU A N 1
ATOM 2262 C CA . GLU A 1 282 ? -5.816 -13.125 1.715 1 96.31 282 GLU A CA 1
ATOM 2263 C C . GLU A 1 282 ? -7.215 -13.414 2.254 1 96.31 282 GLU A C 1
ATOM 2265 O O . GLU A 1 282 ? -7.805 -14.445 1.938 1 96.31 282 GLU A O 1
ATOM 2270 N N . PRO A 1 283 ? -7.785 -12.469 2.994 1 95.19 283 PRO A N 1
ATOM 2271 C CA . PRO A 1 283 ? -9.102 -12.75 3.559 1 95.19 283 PRO A CA 1
ATOM 2272 C C . PRO A 1 283 ? -10.172 -12.953 2.488 1 95.19 283 PRO A C 1
ATOM 2274 O O . PRO A 1 283 ? -11.07 -13.789 2.65 1 95.19 283 PRO A O 1
ATOM 2277 N N . PHE A 1 284 ? -10.148 -12.188 1.399 1 95.62 284 PHE A N 1
ATOM 2278 C CA . PHE A 1 284 ? -11.133 -12.352 0.336 1 95.62 284 PHE A CA 1
ATOM 2279 C C . PHE A 1 284 ? -11.016 -13.727 -0.306 1 95.62 284 PHE A C 1
ATOM 2281 O O . PHE A 1 284 ? -12.023 -14.406 -0.516 1 95.62 284 PHE A O 1
ATOM 2288 N N . LEU A 1 285 ? -9.781 -14.141 -0.59 1 97.12 285 LEU A N 1
ATOM 2289 C CA . LEU A 1 285 ? -9.562 -15.461 -1.165 1 97.12 285 LEU A CA 1
ATOM 2290 C C . LEU A 1 285 ? -10.133 -16.547 -0.266 1 97.12 285 LEU A C 1
ATOM 2292 O O . LEU A 1 285 ? -10.789 -17.484 -0.748 1 97.12 285 LEU A O 1
ATOM 2296 N N . ARG A 1 286 ? -9.922 -16.406 1.028 1 96.44 286 ARG A N 1
ATOM 2297 C CA . ARG A 1 286 ? -10.43 -17.391 1.989 1 96.44 286 ARG A CA 1
ATOM 2298 C C . ARG A 1 286 ? -11.945 -17.453 1.945 1 96.44 286 ARG A C 1
ATOM 2300 O O . ARG A 1 286 ? -12.531 -18.531 2.129 1 96.44 286 ARG A O 1
ATOM 2307 N N . SER A 1 287 ? -12.555 -16.375 1.653 1 94.75 287 SER A N 1
ATOM 2308 C CA . SER A 1 287 ? -14.008 -16.281 1.747 1 94.75 287 SER A CA 1
ATOM 2309 C C . SER A 1 287 ? -14.68 -16.828 0.49 1 94.75 287 SER A C 1
ATOM 2311 O O . SER A 1 287 ? -15.859 -17.188 0.513 1 94.75 287 SER A O 1
ATOM 2313 N N . ILE A 1 288 ? -13.961 -17 -0.552 1 96.19 288 ILE A N 1
ATOM 2314 C CA . ILE A 1 288 ? -14.641 -17.297 -1.806 1 96.19 288 ILE A CA 1
ATOM 2315 C C . ILE A 1 288 ? -14.352 -18.734 -2.219 1 96.19 288 ILE A C 1
ATOM 2317 O O . ILE A 1 288 ? -14.867 -19.219 -3.23 1 96.19 288 ILE A O 1
ATOM 2321 N N . ILE A 1 289 ? -13.586 -19.469 -1.48 1 97.69 289 ILE A N 1
ATOM 2322 C CA . ILE A 1 289 ? -13.234 -20.828 -1.889 1 97.69 289 ILE A CA 1
ATOM 2323 C C . ILE A 1 289 ? -14.164 -21.828 -1.199 1 97.69 289 ILE A C 1
ATOM 2325 O O . ILE A 1 289 ? -14.68 -21.562 -0.114 1 97.69 289 ILE A O 1
ATOM 2329 N N . THR A 1 290 ? -14.414 -22.969 -1.862 1 97.94 290 THR A N 1
ATOM 2330 C CA . THR A 1 290 ? -15.242 -24.047 -1.315 1 97.94 290 THR A CA 1
ATOM 2331 C C . THR A 1 290 ? -14.703 -25.406 -1.74 1 97.94 290 THR A C 1
ATOM 2333 O O . THR A 1 290 ? -14.016 -25.516 -2.756 1 97.94 290 THR A O 1
ATOM 2336 N N . ARG A 1 291 ? -14.977 -26.422 -0.985 1 97.31 291 ARG A N 1
ATOM 2337 C CA . ARG A 1 291 ? -14.617 -27.797 -1.32 1 97.31 291 ARG A CA 1
ATOM 2338 C C . ARG A 1 291 ? -15.781 -28.531 -1.979 1 97.31 291 ARG A C 1
ATOM 2340 O O . ARG A 1 291 ? -15.617 -29.625 -2.502 1 97.31 291 ARG A O 1
ATOM 2347 N N . ASP A 1 292 ? -16.906 -27.859 -1.974 1 97.38 292 ASP A N 1
ATOM 2348 C CA . ASP A 1 292 ? -18.094 -28.453 -2.572 1 97.38 292 ASP A CA 1
ATOM 2349 C C . ASP A 1 292 ? -18.109 -28.266 -4.086 1 97.38 292 ASP A C 1
ATOM 2351 O O . ASP A 1 292 ? -18.391 -27.156 -4.574 1 97.38 292 ASP A O 1
ATOM 2355 N N . GLU A 1 293 ? -17.891 -29.375 -4.793 1 95.62 293 GLU A N 1
ATOM 2356 C CA . GLU A 1 293 ? -17.766 -29.281 -6.246 1 95.62 293 GLU A CA 1
ATOM 2357 C C . GLU A 1 293 ? -19.109 -28.984 -6.895 1 95.62 293 GLU A C 1
ATOM 2359 O O . GLU A 1 293 ? -19.172 -28.531 -8.039 1 95.62 293 GLU A O 1
ATOM 2364 N N . ARG A 1 294 ? -20.188 -29.141 -6.234 1 95 294 ARG A N 1
ATOM 2365 C CA . ARG A 1 294 ? -21.5 -28.922 -6.816 1 95 294 ARG A CA 1
ATOM 2366 C C . ARG A 1 294 ? -22.016 -27.516 -6.539 1 95 294 ARG A C 1
ATOM 2368 O O . ARG A 1 294 ? -23.016 -27.078 -7.105 1 95 294 ARG A O 1
ATOM 2375 N N . ALA A 1 295 ? -21.266 -26.766 -5.785 1 95.06 295 ALA A N 1
ATOM 2376 C CA . ALA A 1 295 ? -21.719 -25.453 -5.324 1 95.06 295 ALA A CA 1
ATOM 2377 C C . ALA A 1 295 ? -21.469 -24.375 -6.383 1 95.06 295 ALA A C 1
ATOM 2379 O O . ALA A 1 295 ? -22 -23.266 -6.281 1 95.06 295 ALA A O 1
ATOM 2380 N N . THR A 1 296 ? -20.719 -24.703 -7.414 1 96.44 296 THR A N 1
ATOM 2381 C CA . THR A 1 296 ? -20.328 -23.688 -8.391 1 96.44 296 THR A CA 1
ATOM 2382 C C . THR A 1 296 ? -20 -24.312 -9.734 1 96.44 296 THR A C 1
ATOM 2384 O O . THR A 1 296 ? -19.812 -25.531 -9.82 1 96.44 296 THR A O 1
ATOM 2387 N N . ARG A 1 297 ? -20.047 -23.547 -10.797 1 96.94 297 ARG A N 1
ATOM 2388 C CA . ARG A 1 297 ? -19.641 -24.031 -12.109 1 96.94 297 ARG A CA 1
ATOM 2389 C C . ARG A 1 297 ? -18.188 -23.656 -12.398 1 96.94 297 ARG A C 1
ATOM 2391 O O . ARG A 1 297 ? -17.688 -23.906 -13.5 1 96.94 297 ARG A O 1
ATOM 2398 N N . PHE A 1 298 ? -17.531 -23 -11.422 1 98.31 298 PHE A N 1
ATOM 2399 C CA . PHE A 1 298 ? -16.141 -22.594 -11.578 1 98.31 298 PHE A CA 1
ATOM 2400 C C . PHE A 1 298 ? -15.227 -23.453 -10.695 1 98.31 298 PHE A C 1
ATOM 2402 O O . PHE A 1 298 ? -15.328 -23.406 -9.469 1 98.31 298 PHE A O 1
ATOM 2409 N N . HIS A 1 299 ? -14.258 -24.188 -11.375 1 98.44 299 HIS A N 1
ATOM 2410 C CA . HIS A 1 299 ? -13.445 -25.172 -10.672 1 98.44 299 HIS A CA 1
ATOM 2411 C C . HIS A 1 299 ? -11.953 -24.922 -10.898 1 98.44 299 HIS A C 1
ATOM 2413 O O . HIS A 1 299 ? -11.516 -24.766 -12.047 1 98.44 299 HIS A O 1
ATOM 2419 N N . ALA A 1 300 ? -11.227 -24.859 -9.773 1 98.25 300 ALA A N 1
ATOM 2420 C CA . ALA A 1 300 ? -9.773 -24.719 -9.828 1 98.25 300 ALA A CA 1
ATOM 2421 C C . ALA A 1 300 ? -9.086 -25.844 -9.055 1 98.25 300 ALA A C 1
ATOM 2423 O O . ALA A 1 300 ? -8.086 -25.609 -8.375 1 98.25 300 ALA A O 1
ATOM 2424 N N . CYS A 1 301 ? -9.547 -27.016 -9.094 1 95.94 301 CYS A N 1
ATOM 2425 C CA . CYS A 1 301 ? -8.961 -28.172 -8.422 1 95.94 301 CYS A CA 1
ATOM 2426 C C . CYS A 1 301 ? -7.742 -28.672 -9.18 1 95.94 301 CYS A C 1
ATOM 2428 O O . CYS A 1 301 ? -7.301 -28.047 -10.141 1 95.94 301 CYS A O 1
ATOM 2430 N N . GLU A 1 302 ? -7.117 -29.719 -8.68 1 93.38 302 GLU A N 1
ATOM 2431 C CA . GLU A 1 302 ? -5.871 -30.266 -9.219 1 93.38 302 GLU A CA 1
ATOM 2432 C C . GLU A 1 302 ? -6.051 -30.719 -10.664 1 93.38 302 GLU A C 1
ATOM 2434 O O . GLU A 1 302 ? -6.977 -31.484 -10.969 1 93.38 302 GLU A O 1
ATOM 2439 N N . ARG A 1 303 ? -5.148 -30.25 -11.539 1 91.12 303 ARG A N 1
ATOM 2440 C CA . ARG A 1 303 ? -5.305 -30.5 -12.969 1 91.12 303 ARG A CA 1
ATOM 2441 C C . ARG A 1 303 ? -5.184 -31.984 -13.289 1 91.12 303 ARG A C 1
ATOM 2443 O O . ARG A 1 303 ? -5.801 -32.469 -14.242 1 91.12 303 ARG A O 1
ATOM 2450 N N . PHE A 1 304 ? -4.453 -32.781 -12.508 1 89.12 304 PHE A N 1
ATOM 2451 C CA . PHE A 1 304 ? -4.254 -34.219 -12.766 1 89.12 304 PHE A CA 1
ATOM 2452 C C . PHE A 1 304 ? -5.262 -35.062 -11.992 1 89.12 304 PHE A C 1
ATOM 2454 O O . PHE A 1 304 ? -5.242 -36.281 -12.07 1 89.12 304 PHE A O 1
ATOM 2461 N N . ASP A 1 305 ? -6.02 -34.406 -11.266 1 89.06 305 ASP A N 1
ATOM 2462 C CA . ASP A 1 305 ? -7.078 -35.062 -10.492 1 89.06 305 ASP A CA 1
ATOM 2463 C C . ASP A 1 305 ? -8.312 -34.156 -10.391 1 89.06 305 ASP A C 1
ATOM 2465 O O . ASP A 1 305 ? -8.711 -33.75 -9.297 1 89.06 305 ASP A O 1
ATOM 2469 N N . ARG A 1 306 ? -8.945 -33.969 -11.43 1 92.12 306 ARG A N 1
ATOM 2470 C CA . ARG A 1 306 ? -10.07 -33.062 -11.523 1 92.12 306 ARG A CA 1
ATOM 2471 C C . ARG A 1 306 ? -11.328 -33.656 -10.891 1 92.12 306 ARG A C 1
ATOM 2473 O O . ARG A 1 306 ? -11.523 -34.875 -10.938 1 92.12 306 ARG A O 1
ATOM 2480 N N . CYS A 1 307 ? -12.172 -32.844 -10.367 1 93.38 307 CYS A N 1
ATOM 2481 C CA . CYS A 1 307 ? -13.422 -33.281 -9.758 1 93.38 307 CYS A CA 1
ATOM 2482 C C . CYS A 1 307 ? -14.406 -33.75 -10.82 1 93.38 307 CYS A C 1
ATOM 2484 O O . CYS A 1 307 ? -14.188 -33.562 -12.016 1 93.38 307 CYS A O 1
ATOM 2486 N N . SER A 1 308 ? -15.539 -34.312 -10.414 1 92.31 308 SER A N 1
ATOM 2487 C CA . SER A 1 308 ? -16.5 -34.938 -11.312 1 92.31 308 SER A CA 1
ATOM 2488 C C . SER A 1 308 ? -17.188 -33.906 -12.195 1 92.31 308 SER A C 1
ATOM 2490 O O . SER A 1 308 ? -17.609 -34.219 -13.312 1 92.31 308 SER A O 1
ATOM 2492 N N . GLU A 1 309 ? -17.203 -32.625 -11.695 1 94.38 309 GLU A N 1
ATOM 2493 C CA . GLU A 1 309 ? -17.922 -31.594 -12.43 1 94.38 309 GLU A CA 1
ATOM 2494 C C . GLU A 1 309 ? -17.125 -31.125 -13.641 1 94.38 309 GLU A C 1
ATOM 2496 O O . GLU A 1 309 ? -17.688 -30.5 -14.555 1 94.38 309 GLU A O 1
ATOM 2501 N N . VAL A 1 310 ? -15.836 -31.422 -13.648 1 94.56 310 VAL A N 1
ATOM 2502 C CA . VAL A 1 310 ? -15.031 -30.938 -14.758 1 94.56 310 VAL A CA 1
ATOM 2503 C C . VAL A 1 310 ? -14.133 -32.062 -15.281 1 94.56 310 VAL A C 1
ATOM 2505 O O . VAL A 1 310 ? -13.133 -31.797 -15.953 1 94.56 310 VAL A O 1
ATOM 2508 N N . LYS A 1 311 ? -14.359 -33.219 -14.914 1 91.38 311 LYS A N 1
ATOM 2509 C CA . LYS A 1 311 ? -13.648 -34.375 -15.453 1 91.38 311 LYS A CA 1
ATOM 2510 C C . LYS A 1 311 ? -14.234 -34.812 -16.797 1 91.38 311 LYS A C 1
ATOM 2512 O O . LYS A 1 311 ? -15.273 -35.469 -16.844 1 91.38 311 LYS A O 1
ATOM 2517 N N . ALA A 1 312 ? -13.594 -34.344 -17.781 1 82.62 312 ALA A N 1
ATOM 2518 C CA . ALA A 1 312 ? -14.055 -34.75 -19.109 1 82.62 312 ALA A CA 1
ATOM 2519 C C . ALA A 1 312 ? -13.516 -36.125 -19.469 1 82.62 312 ALA A C 1
ATOM 2521 O O . ALA A 1 312 ? -12.383 -36.469 -19.125 1 82.62 312 ALA A O 1
ATOM 2522 N N . GLU A 1 313 ? -14.328 -37.062 -19.812 1 65.25 313 GLU A N 1
ATOM 2523 C CA . GLU A 1 313 ? -13.969 -38.438 -20.172 1 65.25 313 GLU A CA 1
ATOM 2524 C C . GLU A 1 313 ? -13.461 -38.531 -21.609 1 65.25 313 GLU A C 1
ATOM 2526 O O . GLU A 1 313 ? -14.164 -38.125 -22.547 1 65.25 313 GLU A O 1
ATOM 2531 N N . GLY A 1 314 ? -12.195 -38.906 -21.812 1 56.44 314 GLY A N 1
ATOM 2532 C CA . GLY A 1 314 ? -11.617 -39.125 -23.141 1 56.44 314 GLY A CA 1
ATOM 2533 C C . GLY A 1 314 ? -11.391 -37.844 -23.906 1 56.44 314 GLY A C 1
ATOM 2534 O O . GLY A 1 314 ? -10.781 -36.906 -23.391 1 56.44 314 GLY A O 1
ATOM 2535 N N . GLN A 1 315 ? -11.656 -37.906 -25.125 1 54.38 315 GLN A N 1
ATOM 2536 C CA . GLN A 1 315 ? -11.57 -36.812 -26.078 1 54.38 315 GLN A CA 1
ATOM 2537 C C . GLN A 1 315 ? -12.781 -35.875 -25.984 1 54.38 315 GLN A C 1
ATOM 2539 O O . GLN A 1 315 ? -12.875 -34.875 -26.703 1 54.38 315 GLN A O 1
ATOM 2544 N N . ASP A 1 316 ? -13.445 -36.094 -24.766 1 63.34 316 ASP A N 1
ATOM 2545 C CA . ASP A 1 316 ? -14.742 -35.406 -24.734 1 63.34 316 ASP A CA 1
ATOM 2546 C C . ASP A 1 316 ? -14.656 -34.094 -23.969 1 63.34 316 ASP A C 1
ATOM 2548 O O . ASP A 1 316 ? -13.727 -33.875 -23.188 1 63.34 316 ASP A O 1
ATOM 2552 N N . THR A 1 317 ? -15.383 -33.156 -24.453 1 77.75 317 THR A N 1
ATOM 2553 C CA . THR A 1 317 ? -15.547 -31.828 -23.891 1 77.75 317 THR A CA 1
ATOM 2554 C C . THR A 1 317 ? -16.688 -31.812 -22.891 1 77.75 317 THR A C 1
ATOM 2556 O O . THR A 1 317 ? -17.016 -30.75 -22.344 1 77.75 317 THR A O 1
ATOM 2559 N N . HIS A 1 318 ? -17.141 -33.031 -22.594 1 82.44 318 HIS A N 1
ATOM 2560 C CA . HIS A 1 318 ? -18.281 -33.094 -21.688 1 82.44 318 HIS A CA 1
ATOM 2561 C C . HIS A 1 318 ? -18.031 -34.062 -20.547 1 82.44 318 HIS A C 1
ATOM 2563 O O . HIS A 1 318 ? -17.328 -35.062 -20.734 1 82.44 318 HIS A O 1
ATOM 2569 N N . THR A 1 319 ? -18.641 -33.75 -19.438 1 88.12 319 THR A N 1
ATOM 2570 C CA . THR A 1 319 ? -18.562 -34.625 -18.281 1 88.12 319 THR A CA 1
ATOM 2571 C C . THR A 1 319 ? -19.562 -35.781 -18.422 1 88.12 319 THR A C 1
ATOM 2573 O O . THR A 1 319 ? -20.344 -35.812 -19.375 1 88.12 319 THR A O 1
ATOM 2576 N N . SER A 1 320 ? -19.5 -36.719 -17.516 1 81.5 320 SER A N 1
ATOM 2577 C CA . SER A 1 320 ? -20.438 -37.844 -17.516 1 81.5 320 SER A CA 1
ATOM 2578 C C . SER A 1 320 ? -21.875 -37.344 -17.312 1 81.5 320 SER A C 1
ATOM 2580 O O . SER A 1 320 ? -22.812 -37.969 -17.812 1 81.5 320 SER A O 1
ATOM 2582 N N . SER A 1 321 ? -22.047 -36.219 -16.703 1 82.88 321 SER A N 1
ATOM 2583 C CA . SER A 1 321 ? -23.359 -35.656 -16.453 1 82.88 321 SER A CA 1
ATOM 2584 C C . SER A 1 321 ? -23.844 -34.781 -17.625 1 82.88 321 SER A C 1
ATOM 2586 O O . SER A 1 321 ? -24.938 -34.25 -17.594 1 82.88 321 SER A O 1
ATOM 2588 N N . GLY A 1 322 ? -22.969 -34.625 -18.625 1 85.75 322 GLY A N 1
ATOM 2589 C CA . GLY A 1 322 ? -23.375 -33.938 -19.844 1 85.75 322 GLY A CA 1
ATOM 2590 C C . GLY A 1 322 ? -23.016 -32.469 -19.844 1 85.75 322 GLY A C 1
ATOM 2591 O O . GLY A 1 322 ? -23.406 -31.734 -20.766 1 85.75 322 GLY A O 1
ATOM 2592 N N . ASN A 1 323 ? -22.328 -32.062 -18.844 1 90 323 ASN A N 1
ATOM 2593 C CA . ASN A 1 323 ? -21.953 -30.672 -18.797 1 90 323 ASN A CA 1
ATOM 2594 C C . ASN A 1 323 ? -20.766 -30.375 -19.703 1 90 323 ASN A C 1
ATOM 2596 O O . ASN A 1 323 ? -19.828 -31.156 -19.781 1 90 323 ASN A O 1
ATOM 2600 N N . HIS A 1 324 ? -20.906 -29.297 -20.5 1 92.94 324 HIS A N 1
ATOM 2601 C CA . HIS A 1 324 ? -19.812 -28.797 -21.328 1 92.94 324 HIS A CA 1
ATOM 2602 C C . HIS A 1 324 ? -18.703 -28.203 -20.469 1 92.94 324 HIS A C 1
ATOM 2604 O O . HIS A 1 324 ? -18.953 -27.312 -19.656 1 92.94 324 HIS A O 1
ATOM 2610 N N . VAL A 1 325 ? -17.484 -28.719 -20.625 1 95.06 325 VAL A N 1
ATOM 2611 C CA . VAL A 1 325 ? -16.344 -28.219 -19.844 1 95.06 325 VAL A CA 1
ATOM 2612 C C . VAL A 1 325 ? -15.484 -27.297 -20.703 1 95.06 325 VAL A C 1
ATOM 2614 O O . VAL A 1 325 ? -15.07 -27.672 -21.797 1 95.06 325 VAL A O 1
ATOM 2617 N N . VAL A 1 326 ? -15.289 -26.125 -20.219 1 96.06 326 VAL A N 1
ATOM 2618 C CA . VAL A 1 326 ? -14.391 -25.172 -20.859 1 96.06 326 VAL A CA 1
ATOM 2619 C C . VAL A 1 326 ? -13.125 -25 -20.016 1 96.06 326 VAL A C 1
ATOM 2621 O O . VAL A 1 326 ? -13.195 -24.672 -18.828 1 96.06 326 VAL A O 1
ATOM 2624 N N . TYR A 1 327 ? -11.977 -25.219 -20.656 1 95.44 327 TYR A N 1
ATOM 2625 C CA . TYR A 1 327 ? -10.688 -25.094 -19.984 1 95.44 327 TYR A CA 1
ATOM 2626 C C . TYR A 1 327 ? -10.156 -23.656 -20.094 1 95.44 327 TYR A C 1
ATOM 2628 O O . TYR A 1 327 ? -10.062 -23.109 -21.188 1 95.44 327 TYR A O 1
ATOM 2636 N N . VAL A 1 328 ? -9.852 -23.094 -18.906 1 97.5 328 VAL A N 1
ATOM 2637 C CA . VAL A 1 328 ? -9.281 -21.75 -18.859 1 97.5 328 VAL A CA 1
ATOM 2638 C C . VAL A 1 328 ? -7.785 -21.844 -18.562 1 97.5 328 VAL A C 1
ATOM 2640 O O . VAL A 1 328 ? -7.379 -22.297 -17.5 1 97.5 328 VAL A O 1
ATOM 2643 N N . ASN A 1 329 ? -6.953 -21.344 -19.516 1 96.25 329 ASN A N 1
ATOM 2644 C CA . ASN A 1 329 ? -5.504 -21.469 -19.406 1 96.25 329 ASN A CA 1
ATOM 2645 C C . ASN A 1 329 ? -4.82 -20.094 -19.406 1 96.25 329 ASN A C 1
ATOM 2647 O O . ASN A 1 329 ? -4.938 -19.344 -20.359 1 96.25 329 ASN A O 1
ATOM 2651 N N . PRO A 1 330 ? -4.074 -19.766 -18.281 1 96.25 330 PRO A N 1
ATOM 2652 C CA . PRO A 1 330 ? -3.262 -18.547 -18.297 1 96.25 330 PRO A CA 1
ATOM 2653 C C . PRO A 1 330 ? -2.055 -18.641 -19.219 1 96.25 330 PRO A C 1
ATOM 2655 O O . PRO A 1 330 ? -1.406 -19.688 -19.281 1 96.25 330 PRO A O 1
ATOM 2658 N N . VAL A 1 331 ? -1.792 -17.609 -19.953 1 93.56 331 VAL A N 1
ATOM 2659 C CA . VAL A 1 331 ? -0.653 -17.547 -20.859 1 93.56 331 VAL A CA 1
ATOM 2660 C C . VAL A 1 331 ? -0.065 -16.141 -20.859 1 93.56 331 VAL A C 1
ATOM 2662 O O . VAL A 1 331 ? -0.685 -15.203 -20.344 1 93.56 331 VAL A O 1
ATOM 2665 N N . THR A 1 332 ? 1.127 -16.031 -21.328 1 91 332 THR A N 1
ATOM 2666 C CA . THR A 1 332 ? 1.697 -14.711 -21.594 1 91 332 THR A CA 1
ATOM 2667 C C . THR A 1 332 ? 1.337 -14.234 -22.984 1 91 332 THR A C 1
ATOM 2669 O O . THR A 1 332 ? 1.562 -14.953 -23.969 1 91 332 THR A O 1
ATOM 2672 N N . MET A 1 333 ? 0.713 -13.094 -23.047 1 92.62 333 MET A N 1
ATOM 2673 C CA . MET A 1 333 ? 0.215 -12.547 -24.312 1 92.62 333 MET A CA 1
ATOM 2674 C C . MET A 1 333 ? 0.3 -11.023 -24.312 1 92.62 333 MET A C 1
ATOM 2676 O O . MET A 1 333 ? 0.051 -10.383 -23.281 1 92.62 333 MET A O 1
ATOM 2680 N N . GLY A 1 334 ? 0.725 -10.469 -25.469 1 93.69 334 GLY A N 1
ATOM 2681 C CA . GLY A 1 334 ? 0.754 -9.023 -25.578 1 93.69 334 GLY A CA 1
ATOM 2682 C C . GLY A 1 334 ? -0.619 -8.383 -25.469 1 93.69 334 GLY A C 1
ATOM 2683 O O . GLY A 1 334 ? -1.629 -9.016 -25.781 1 93.69 334 GLY A O 1
ATOM 2684 N N . ALA A 1 335 ? -0.665 -7.18 -25.094 1 96.12 335 ALA A N 1
ATOM 2685 C CA . ALA A 1 335 ? -1.919 -6.461 -24.875 1 96.12 335 ALA A CA 1
ATOM 2686 C C . ALA A 1 335 ? -2.725 -6.371 -26.172 1 96.12 335 ALA A C 1
ATOM 2688 O O . ALA A 1 335 ? -3.945 -6.543 -26.172 1 96.12 335 ALA A O 1
ATOM 2689 N N . THR A 1 336 ? -2.1 -6.074 -27.281 1 95 336 THR A N 1
ATOM 2690 C CA . THR A 1 336 ? -2.773 -5.977 -28.578 1 95 336 THR A CA 1
ATOM 2691 C C . THR A 1 336 ? -3.354 -7.328 -28.984 1 95 336 THR A C 1
ATOM 2693 O O . THR A 1 336 ? -4.492 -7.406 -29.453 1 95 336 THR A O 1
ATOM 2696 N N . ASP A 1 337 ? -2.521 -8.352 -28.812 1 95.38 337 ASP A N 1
ATOM 2697 C CA . ASP A 1 337 ? -2.975 -9.703 -29.141 1 95.38 337 ASP A CA 1
ATOM 2698 C C . ASP A 1 337 ? -4.145 -10.117 -28.25 1 95.38 337 ASP A C 1
ATOM 2700 O O . ASP A 1 337 ? -5.059 -10.812 -28.703 1 95.38 337 ASP A O 1
ATOM 2704 N N . TRP A 1 338 ? -4.098 -9.711 -27.031 1 97 338 TRP A N 1
ATOM 2705 C CA . TRP A 1 338 ? -5.164 -10.031 -26.078 1 97 338 TRP A CA 1
ATOM 2706 C C . TRP A 1 338 ? -6.488 -9.414 -26.516 1 97 338 TRP A C 1
ATOM 2708 O O . TRP A 1 338 ? -7.523 -10.086 -26.516 1 97 338 TRP A O 1
ATOM 2718 N N . GLN A 1 339 ? -6.492 -8.195 -26.953 1 96.94 339 GLN A N 1
ATOM 2719 C CA . GLN A 1 339 ? -7.699 -7.531 -27.438 1 96.94 339 GLN A CA 1
ATOM 2720 C C . GLN A 1 339 ? -8.242 -8.227 -28.688 1 96.94 339 GLN A C 1
ATOM 2722 O O . GLN A 1 339 ? -9.453 -8.406 -28.828 1 96.94 339 GLN A O 1
ATOM 2727 N N . ALA A 1 340 ? -7.316 -8.57 -29.531 1 96.81 340 ALA A N 1
ATOM 2728 C CA . ALA A 1 340 ? -7.719 -9.281 -30.734 1 96.81 340 ALA A CA 1
ATOM 2729 C C . ALA A 1 340 ? -8.32 -10.648 -30.406 1 96.81 340 ALA A C 1
ATOM 2731 O O . ALA A 1 340 ? -9.305 -11.062 -31 1 96.81 340 ALA A O 1
ATOM 2732 N N . TYR A 1 341 ? -7.668 -11.336 -29.484 1 97.19 341 TYR A N 1
ATOM 2733 C CA . TYR A 1 341 ? -8.148 -12.641 -29.031 1 97.19 341 TYR A CA 1
ATOM 2734 C C . TYR A 1 341 ? -9.57 -12.539 -28.484 1 97.19 341 TYR A C 1
ATOM 2736 O O . TYR A 1 341 ? -10.422 -13.359 -28.812 1 97.19 341 TYR A O 1
ATOM 2744 N N . ILE A 1 342 ? -9.852 -11.547 -27.625 1 97.81 342 ILE A N 1
ATOM 2745 C CA . ILE A 1 342 ? -11.164 -11.352 -27.031 1 97.81 342 ILE A CA 1
ATOM 2746 C C . ILE A 1 342 ? -12.203 -11.133 -28.125 1 97.81 342 ILE A C 1
ATOM 2748 O O . ILE A 1 342 ? -13.266 -11.758 -28.125 1 97.81 342 ILE A O 1
ATOM 2752 N N . ARG A 1 343 ? -11.875 -10.281 -29.047 1 97.44 343 ARG A N 1
ATOM 2753 C CA . ARG A 1 343 ? -12.797 -9.961 -30.141 1 97.44 343 ARG A CA 1
ATOM 2754 C C . ARG A 1 343 ? -13.133 -11.195 -30.969 1 97.44 343 ARG A C 1
ATOM 2756 O O . ARG A 1 343 ? -14.297 -11.461 -31.25 1 97.44 343 ARG A O 1
ATOM 2763 N N . GLU A 1 344 ? -12.141 -11.883 -31.328 1 97.31 344 GLU A N 1
ATOM 2764 C CA . GLU A 1 344 ? -12.344 -13.07 -32.156 1 97.31 344 GLU A CA 1
ATOM 2765 C C . GLU A 1 344 ? -13.156 -14.125 -31.422 1 97.31 344 GLU A C 1
ATOM 2767 O O . GLU A 1 344 ? -14.062 -14.742 -31.984 1 97.31 344 GLU A O 1
ATOM 2772 N N . THR A 1 345 ? -12.758 -14.367 -30.203 1 97.25 345 THR A N 1
ATOM 2773 C CA . THR A 1 345 ? -13.445 -15.375 -29.406 1 97.25 345 THR A CA 1
ATOM 2774 C C . THR A 1 345 ? -14.898 -14.969 -29.172 1 97.25 345 THR A C 1
ATOM 2776 O O . THR A 1 345 ? -15.797 -15.812 -29.219 1 97.25 345 THR A O 1
ATOM 2779 N N . GLU A 1 346 ? -15.156 -13.734 -28.906 1 97.31 346 GLU A N 1
ATOM 2780 C CA . GLU A 1 346 ? -16.516 -13.219 -28.734 1 97.31 346 GLU A CA 1
ATOM 2781 C C . GLU A 1 346 ? -17.359 -13.461 -29.969 1 97.31 346 GLU A C 1
ATOM 2783 O O . GLU A 1 346 ? -18.516 -13.883 -29.875 1 97.31 346 GLU A O 1
ATOM 2788 N N . GLU A 1 347 ? -16.797 -13.203 -31.094 1 97.19 347 GLU A N 1
ATOM 2789 C CA . GLU A 1 347 ? -17.484 -13.414 -32.375 1 97.19 347 GLU A CA 1
ATOM 2790 C C . GLU A 1 347 ? -17.844 -14.883 -32.562 1 97.19 347 GLU A C 1
ATOM 2792 O O . GLU A 1 347 ? -18.953 -15.211 -33 1 97.19 347 GLU A O 1
ATOM 2797 N N . ARG A 1 348 ? -16.922 -15.719 -32.25 1 96.88 348 ARG A N 1
ATOM 2798 C CA . ARG A 1 348 ? -17.156 -17.156 -32.375 1 96.88 348 ARG A CA 1
ATOM 2799 C C . ARG A 1 348 ? -18.297 -17.594 -31.453 1 96.88 348 ARG A C 1
ATOM 2801 O O . ARG A 1 348 ? -19.188 -18.359 -31.875 1 96.88 348 ARG A O 1
ATOM 2808 N N . LEU A 1 349 ? -18.281 -17.094 -30.281 1 96.88 349 LEU A N 1
ATOM 2809 C CA . LEU A 1 349 ? -19.297 -17.453 -29.297 1 96.88 349 LEU A CA 1
ATOM 2810 C C . LEU A 1 349 ? -20.672 -16.906 -29.703 1 96.88 349 LEU A C 1
ATOM 2812 O O . LEU A 1 349 ? -21.688 -17.594 -29.562 1 96.88 349 LEU A O 1
ATOM 2816 N N . GLN A 1 350 ? -20.672 -15.758 -30.234 1 95.88 350 GLN A N 1
ATOM 2817 C CA . GLN A 1 350 ? -21.922 -15.148 -30.672 1 95.88 350 GLN A CA 1
ATOM 2818 C C . GLN A 1 350 ? -22.516 -15.891 -31.875 1 95.88 350 GLN A C 1
ATOM 2820 O O . GLN A 1 350 ? -23.734 -15.961 -32.031 1 95.88 350 GLN A O 1
ATOM 2825 N N . LYS A 1 351 ? -21.656 -16.469 -32.656 1 95.94 351 LYS A N 1
ATOM 2826 C CA . LYS A 1 351 ? -22.094 -17.25 -33.812 1 95.94 351 LYS A CA 1
ATOM 2827 C C . LYS A 1 351 ? -22.547 -18.641 -33.406 1 95.94 351 LYS A C 1
ATOM 2829 O O . LYS A 1 351 ? -23.016 -19.422 -34.219 1 95.94 351 LYS A O 1
ATOM 2834 N N . GLY A 1 352 ? -22.328 -18.953 -32.188 1 93.25 352 GLY A N 1
ATOM 2835 C CA . GLY A 1 352 ? -22.766 -20.234 -31.672 1 93.25 352 GLY A CA 1
ATOM 2836 C C . GLY A 1 352 ? -21.734 -21.328 -31.828 1 93.25 352 GLY A C 1
ATOM 2837 O O . GLY A 1 352 ? -22.047 -22.516 -31.672 1 93.25 352 GLY A O 1
ATOM 2838 N N . GLU A 1 353 ? -20.5 -20.969 -32.156 1 94.38 353 GLU A N 1
ATOM 2839 C CA . GLU A 1 353 ? -19.422 -21.953 -32.281 1 94.38 353 GLU A CA 1
ATOM 2840 C C . GLU A 1 353 ? -19.062 -22.531 -30.906 1 94.38 353 GLU A C 1
ATOM 2842 O O . GLU A 1 353 ? -19.141 -21.844 -29.891 1 94.38 353 GLU A O 1
ATOM 2847 N N . THR A 1 354 ? -18.734 -23.812 -30.953 1 91.5 354 THR A N 1
ATOM 2848 C CA . THR A 1 354 ? -18.297 -24.453 -29.719 1 91.5 354 THR A CA 1
ATOM 2849 C C . THR A 1 354 ? -16.859 -24.047 -29.375 1 91.5 354 THR A C 1
ATOM 2851 O O . THR A 1 354 ? -15.953 -24.234 -30.188 1 91.5 354 THR A O 1
ATOM 2854 N N . VAL A 1 355 ? -16.75 -23.516 -28.203 1 93.06 355 VAL A N 1
ATOM 2855 C CA . VAL A 1 355 ? -15.445 -23.125 -27.688 1 93.06 355 VAL A CA 1
ATOM 2856 C C . VAL A 1 355 ? -15.125 -23.938 -26.438 1 93.06 355 VAL A C 1
ATOM 2858 O O . VAL A 1 355 ? -15.836 -23.859 -25.438 1 93.06 355 VAL A O 1
ATOM 2861 N N . ASN A 1 356 ? -14 -24.703 -26.5 1 93.12 356 ASN A N 1
ATOM 2862 C CA . ASN A 1 356 ? -13.664 -25.594 -25.391 1 93.12 356 ASN A CA 1
ATOM 2863 C C . ASN A 1 356 ? -12.5 -25.031 -24.578 1 93.12 356 ASN A C 1
ATOM 2865 O O . ASN A 1 356 ? -12.18 -25.578 -23.516 1 93.12 356 ASN A O 1
ATOM 2869 N N . HIS A 1 357 ? -11.867 -23.984 -25.078 1 93.81 357 HIS A N 1
ATOM 2870 C CA . HIS A 1 357 ? -10.695 -23.406 -24.422 1 93.81 357 HIS A CA 1
ATOM 2871 C C . HIS A 1 357 ? -10.773 -21.891 -24.391 1 93.81 357 HIS A C 1
ATOM 2873 O O . HIS A 1 357 ? -11.172 -21.266 -25.375 1 93.81 357 HIS A O 1
ATOM 2879 N N . LEU A 1 358 ? -10.508 -21.438 -23.234 1 96.38 358 LEU A N 1
ATOM 2880 C CA . LEU A 1 358 ? -10.297 -20 -23.078 1 96.38 358 LEU A CA 1
ATOM 2881 C C . LEU A 1 358 ? -8.891 -19.703 -22.578 1 96.38 358 LEU A C 1
ATOM 2883 O O . LEU A 1 358 ? -8.406 -20.344 -21.656 1 96.38 358 LEU A O 1
ATOM 2887 N N . LEU A 1 359 ? -8.242 -18.797 -23.25 1 96.56 359 LEU A N 1
ATOM 2888 C CA . LEU A 1 359 ? -6.977 -18.266 -22.766 1 96.56 359 LEU A CA 1
ATOM 2889 C C . LEU A 1 359 ? -7.207 -17.016 -21.922 1 96.56 359 LEU A C 1
ATOM 2891 O O . LEU A 1 359 ? -8.203 -16.312 -22.094 1 96.56 359 LEU A O 1
ATOM 2895 N N . VAL A 1 360 ? -6.395 -16.797 -20.969 1 97.69 360 VAL A N 1
ATOM 2896 C CA . VAL A 1 360 ? -6.363 -15.547 -20.219 1 97.69 360 VAL A CA 1
ATOM 2897 C C . VAL A 1 360 ? -4.938 -15 -20.188 1 97.69 360 VAL A C 1
ATOM 2899 O O . VAL A 1 360 ? -4.012 -15.703 -19.781 1 97.69 360 VAL A O 1
ATOM 2902 N N . ALA A 1 361 ? -4.77 -13.773 -20.641 1 96.88 361 ALA A N 1
ATOM 2903 C CA . ALA A 1 361 ? -3.453 -13.141 -20.734 1 96.88 361 ALA A CA 1
ATOM 2904 C C . ALA A 1 361 ? -2.986 -12.633 -19.375 1 96.88 361 ALA A C 1
ATOM 2906 O O . ALA A 1 361 ? -2.725 -11.438 -19.203 1 96.88 361 ALA A O 1
ATOM 2907 N N . LEU A 1 362 ? -2.852 -13.477 -18.422 1 96.94 362 LEU A N 1
ATOM 2908 C CA . LEU A 1 362 ? -2.41 -13.117 -17.078 1 96.94 362 LEU A CA 1
ATOM 2909 C C . LEU A 1 362 ? -0.963 -13.539 -16.859 1 96.94 362 LEU A C 1
ATOM 2911 O O . LEU A 1 362 ? -0.661 -14.734 -16.812 1 96.94 362 LEU A O 1
ATOM 2915 N N . SER A 1 363 ? -0.106 -12.531 -16.75 1 95.19 363 SER A N 1
ATOM 2916 C CA . SER A 1 363 ? 1.305 -12.781 -16.469 1 95.19 363 SER A CA 1
ATOM 2917 C C . SER A 1 363 ? 1.634 -12.492 -15.008 1 95.19 363 SER A C 1
ATOM 2919 O O . SER A 1 363 ? 1.146 -11.516 -14.438 1 95.19 363 SER A O 1
ATOM 2921 N N . ARG A 1 364 ? 2.459 -13.312 -14.414 1 95.81 364 ARG A N 1
ATOM 2922 C CA . ARG A 1 364 ? 2.855 -13.195 -13.008 1 95.81 364 ARG A CA 1
ATOM 2923 C C . ARG A 1 364 ? 4.176 -12.438 -12.883 1 95.81 364 ARG A C 1
ATOM 2925 O O . ARG A 1 364 ? 4.547 -12.016 -11.781 1 95.81 364 ARG A O 1
ATOM 2932 N N . HIS A 1 365 ? 4.898 -12.312 -13.977 1 96.94 365 HIS A N 1
ATOM 2933 C CA . HIS A 1 365 ? 6.188 -11.625 -14.016 1 96.94 365 HIS A CA 1
ATOM 2934 C C . HIS A 1 365 ? 6.133 -10.406 -14.93 1 96.94 365 HIS A C 1
ATOM 2936 O O . HIS A 1 365 ? 5.242 -10.297 -15.773 1 96.94 365 HIS A O 1
ATOM 2942 N N . SER A 1 366 ? 7.051 -9.531 -14.75 1 97.69 366 SER A N 1
ATOM 2943 C CA . SER A 1 366 ? 7.102 -8.305 -15.539 1 97.69 366 SER A CA 1
ATOM 2944 C C . SER A 1 366 ? 7.926 -8.5 -16.812 1 97.69 366 SER A C 1
ATOM 2946 O O . SER A 1 366 ? 9.016 -9.07 -16.766 1 97.69 366 SER A O 1
ATOM 2948 N N . PRO A 1 367 ? 7.379 -8.008 -17.938 1 96.38 367 PRO A N 1
ATOM 2949 C CA . PRO A 1 367 ? 8.211 -7.922 -19.141 1 96.38 367 PRO A CA 1
ATOM 2950 C C . PRO A 1 367 ? 9.242 -6.797 -19.078 1 96.38 367 PRO A C 1
ATOM 2952 O O . PRO A 1 367 ? 9.281 -6.059 -18.078 1 96.38 367 PRO A O 1
ATOM 2955 N N . LEU A 1 368 ? 10.055 -6.613 -20.062 1 97 368 LEU A N 1
ATOM 2956 C CA . LEU A 1 368 ? 11.172 -5.684 -20.062 1 97 368 LEU A CA 1
ATOM 2957 C C . LEU A 1 368 ? 10.695 -4.254 -19.828 1 97 368 LEU A C 1
ATOM 2959 O O . LEU A 1 368 ? 11.25 -3.535 -19 1 97 368 LEU A O 1
ATOM 2963 N N . PRO A 1 369 ? 9.602 -3.824 -20.484 1 97.31 369 PRO A N 1
ATOM 2964 C CA . PRO A 1 369 ? 9.195 -2.434 -20.281 1 97.31 369 PRO A CA 1
ATOM 2965 C C . PRO A 1 369 ? 8.82 -2.141 -18.828 1 97.31 369 PRO A C 1
ATOM 2967 O O . PRO A 1 369 ? 9.141 -1.072 -18.297 1 97.31 369 PRO A O 1
ATOM 2970 N N . GLU A 1 370 ? 8.125 -3.025 -18.203 1 98.06 370 GLU A N 1
ATOM 2971 C CA . GLU A 1 370 ? 7.773 -2.854 -16.797 1 98.06 370 GLU A CA 1
ATOM 2972 C C . GLU A 1 370 ? 9.023 -2.877 -15.914 1 98.06 370 GLU A C 1
ATOM 2974 O O . GLU A 1 370 ? 9.117 -2.119 -14.945 1 98.06 370 GLU A O 1
ATOM 2979 N N . LEU A 1 371 ? 9.938 -3.752 -16.25 1 98.56 371 LEU A N 1
ATOM 2980 C CA . LEU A 1 371 ? 11.18 -3.824 -15.492 1 98.56 371 LEU A CA 1
ATOM 2981 C C . LEU A 1 371 ? 11.969 -2.525 -15.617 1 98.56 371 LEU A C 1
ATOM 2983 O O . LEU A 1 371 ? 12.547 -2.049 -14.641 1 98.56 371 LEU A O 1
ATOM 2987 N N . GLN A 1 372 ? 12.023 -2.02 -16.844 1 98.19 372 GLN A N 1
ATOM 2988 C CA . GLN A 1 372 ? 12.719 -0.756 -17.062 1 98.19 372 GLN A CA 1
ATOM 2989 C C . GLN A 1 372 ? 12.062 0.38 -16.281 1 98.19 372 GLN A C 1
ATOM 2991 O O . GLN A 1 372 ? 12.75 1.225 -15.711 1 98.19 372 GLN A O 1
ATOM 2996 N N . SER A 1 373 ? 10.742 0.398 -16.25 1 97.69 373 SER A N 1
ATOM 2997 C CA . SER A 1 373 ? 10.031 1.396 -15.461 1 97.69 373 SER A CA 1
ATOM 2998 C C . SER A 1 373 ? 10.352 1.261 -13.977 1 97.69 373 SER A C 1
ATOM 3000 O O . SER A 1 373 ? 10.539 2.262 -13.281 1 97.69 373 SER A O 1
ATOM 3002 N N . PHE A 1 374 ? 10.414 0.061 -13.547 1 98.31 374 PHE A N 1
ATOM 3003 C CA . PHE A 1 374 ? 10.727 -0.218 -12.156 1 98.31 374 PHE A CA 1
ATOM 3004 C C . PHE A 1 374 ? 12.141 0.255 -11.812 1 98.31 374 PHE A C 1
ATOM 3006 O O . PHE A 1 374 ? 12.344 0.946 -10.812 1 98.31 374 PHE A O 1
ATOM 3013 N N . VAL A 1 375 ? 13.086 -0.09 -12.602 1 97.88 375 VAL A N 1
ATOM 3014 C CA . VAL A 1 375 ? 14.484 0.26 -12.367 1 97.88 375 VAL A CA 1
ATOM 3015 C C . VAL A 1 375 ? 14.664 1.774 -12.453 1 97.88 375 VAL A C 1
ATOM 3017 O O . VAL A 1 375 ? 15.43 2.361 -11.68 1 97.88 375 VAL A O 1
ATOM 3020 N N . SER A 1 376 ? 13.961 2.404 -13.336 1 95.62 376 SER A N 1
ATOM 3021 C CA . SER A 1 376 ? 14.047 3.85 -13.516 1 95.62 376 SER A CA 1
ATOM 3022 C C . SER A 1 376 ? 13.586 4.594 -12.266 1 95.62 376 SER A C 1
ATOM 3024 O O . SER A 1 376 ? 13.992 5.734 -12.031 1 95.62 376 SER A O 1
ATOM 3026 N N . LEU A 1 377 ? 12.727 4.004 -11.5 1 95 377 LEU A N 1
ATOM 3027 C CA . LEU A 1 377 ? 12.219 4.609 -10.266 1 95 377 LEU A CA 1
ATOM 3028 C C . LEU A 1 377 ? 13.352 4.824 -9.266 1 95 377 LEU A C 1
ATOM 3030 O O . LEU A 1 377 ? 13.352 5.816 -8.531 1 95 377 LEU A O 1
ATOM 3034 N N . PHE A 1 378 ? 14.336 3.893 -9.211 1 96 378 PHE A N 1
ATOM 3035 C CA . PHE A 1 378 ? 15.328 3.881 -8.141 1 96 378 PHE A CA 1
ATOM 3036 C C . PHE A 1 378 ? 16.703 4.277 -8.672 1 96 378 PHE A C 1
ATOM 3038 O O . PHE A 1 378 ? 17.547 4.754 -7.914 1 96 378 PHE A O 1
ATOM 3045 N N . ARG A 1 379 ? 16.953 3.922 -9.93 1 94.38 379 ARG A N 1
ATOM 3046 C CA . ARG A 1 379 ? 18.234 4.16 -10.578 1 94.38 379 ARG A CA 1
ATOM 3047 C C . ARG A 1 379 ? 19.375 3.646 -9.719 1 94.38 379 ARG A C 1
ATOM 3049 O O . ARG A 1 379 ? 20.281 4.41 -9.344 1 94.38 379 ARG A O 1
ATOM 3056 N N . PRO A 1 380 ? 19.422 2.35 -9.445 1 96.38 380 PRO A N 1
ATOM 3057 C CA . PRO A 1 380 ? 20.469 1.755 -8.617 1 96.38 380 PRO A CA 1
ATOM 3058 C C . PRO A 1 380 ? 21.844 1.817 -9.281 1 96.38 380 PRO A C 1
ATOM 3060 O O . PRO A 1 380 ? 21.953 2.148 -10.461 1 96.38 380 PRO A O 1
ATOM 3063 N N . LYS A 1 381 ? 22.859 1.506 -8.477 1 94.75 381 LYS A N 1
ATOM 3064 C CA . LYS A 1 381 ? 24.203 1.428 -9.047 1 94.75 381 LYS A CA 1
ATOM 3065 C C . LYS A 1 381 ? 24.344 0.196 -9.938 1 94.75 381 LYS A C 1
ATOM 3067 O O . LYS A 1 381 ? 24.984 0.257 -10.992 1 94.75 381 LYS A O 1
ATOM 3072 N N . ARG A 1 382 ? 23.734 -0.919 -9.477 1 95.81 382 ARG A N 1
ATOM 3073 C CA . ARG A 1 382 ? 23.875 -2.199 -10.164 1 95.81 382 ARG A CA 1
ATOM 3074 C C . ARG A 1 382 ? 22.547 -2.943 -10.211 1 95.81 382 ARG A C 1
ATOM 3076 O O . ARG A 1 382 ? 21.672 -2.721 -9.375 1 95.81 382 ARG A O 1
ATOM 3083 N N . ILE A 1 383 ? 22.469 -3.756 -11.234 1 97.81 383 ILE A N 1
ATOM 3084 C CA . ILE A 1 383 ? 21.391 -4.73 -11.336 1 97.81 383 ILE A CA 1
ATOM 3085 C C . ILE A 1 383 ? 21.984 -6.141 -11.383 1 97.81 383 ILE A C 1
ATOM 3087 O O . ILE A 1 383 ? 22.891 -6.418 -12.164 1 97.81 383 ILE A O 1
ATOM 3091 N N . ILE A 1 384 ? 21.531 -6.973 -10.555 1 97.38 384 ILE A N 1
ATOM 3092 C CA . ILE A 1 384 ? 21.938 -8.375 -10.547 1 97.38 384 ILE A CA 1
ATOM 3093 C C . ILE A 1 384 ? 20.703 -9.266 -10.75 1 97.38 384 ILE A C 1
ATOM 3095 O O . ILE A 1 384 ? 19.703 -9.125 -10.047 1 97.38 384 ILE A O 1
ATOM 3099 N N . PRO A 1 385 ? 20.719 -10.172 -11.734 1 96.81 385 PRO A N 1
ATOM 3100 C CA . PRO A 1 385 ? 19.562 -11.039 -11.953 1 96.81 385 PRO A CA 1
ATOM 3101 C C . PRO A 1 385 ? 19.359 -12.055 -10.828 1 96.81 385 PRO A C 1
ATOM 3103 O O . PRO A 1 385 ? 20.328 -12.602 -10.312 1 96.81 385 PRO A O 1
ATOM 3106 N N . ASN A 1 386 ? 18.094 -12.273 -10.438 1 95.25 386 ASN A N 1
ATOM 3107 C CA . ASN A 1 386 ? 17.766 -13.297 -9.445 1 95.25 386 ASN A CA 1
ATOM 3108 C C . ASN A 1 386 ? 17.984 -14.695 -10.008 1 95.25 386 ASN A C 1
ATOM 3110 O O . ASN A 1 386 ? 18.328 -15.625 -9.266 1 95.25 386 ASN A O 1
ATOM 3114 N N . THR A 1 387 ? 17.625 -14.805 -11.258 1 89.25 387 THR A N 1
ATOM 3115 C CA . THR A 1 387 ? 17.734 -16.094 -11.93 1 89.25 387 THR A CA 1
ATOM 3116 C C . THR A 1 387 ? 18.219 -15.922 -13.367 1 89.25 387 THR A C 1
ATOM 3118 O O . THR A 1 387 ? 17.938 -14.906 -14.008 1 89.25 387 THR A O 1
ATOM 3121 N N . LEU A 1 388 ? 19.016 -16.891 -13.812 1 89.12 388 LEU A N 1
ATOM 3122 C CA . LEU A 1 388 ? 19.5 -16.922 -15.188 1 89.12 388 LEU A CA 1
ATOM 3123 C C . LEU A 1 388 ? 18.969 -18.156 -15.914 1 89.12 388 LEU A C 1
ATOM 3125 O O . LEU A 1 388 ? 18.75 -19.203 -15.297 1 89.12 388 LEU A O 1
ATOM 3129 N N . ASP A 1 389 ? 18.703 -17.969 -17.125 1 85.94 389 ASP A N 1
ATOM 3130 C CA . ASP A 1 389 ? 18.344 -19.109 -17.969 1 85.94 389 ASP A CA 1
ATOM 3131 C C . ASP A 1 389 ? 19.594 -19.906 -18.359 1 85.94 389 ASP A C 1
ATOM 3133 O O . ASP A 1 389 ? 20.422 -19.438 -19.141 1 85.94 389 ASP A O 1
ATOM 3137 N N . PRO A 1 390 ? 19.672 -21.078 -17.875 1 82.62 390 PRO A N 1
ATOM 3138 C CA . PRO A 1 390 ? 20.875 -21.859 -18.156 1 82.62 390 PRO A CA 1
ATOM 3139 C C . PRO A 1 390 ? 21.094 -22.109 -19.641 1 82.62 390 PRO A C 1
ATOM 3141 O O . PRO A 1 390 ? 22.234 -22.266 -20.094 1 82.62 390 PRO A O 1
ATOM 3144 N N . LYS A 1 391 ? 20.094 -22.062 -20.391 1 82.81 391 LYS A N 1
ATOM 3145 C CA . LYS A 1 391 ? 20.188 -22.344 -21.828 1 82.81 391 LYS A CA 1
ATOM 3146 C C . LYS A 1 391 ? 20.875 -21.188 -22.562 1 82.81 391 LYS A C 1
ATOM 3148 O O . LYS A 1 391 ? 21.328 -21.359 -23.703 1 82.81 391 LYS A O 1
ATOM 3153 N N . LEU A 1 392 ? 20.953 -20.078 -21.922 1 88.19 392 LEU A N 1
ATOM 3154 C CA . LEU A 1 392 ? 21.484 -18.906 -22.609 1 88.19 392 LEU A CA 1
ATOM 3155 C C . LEU A 1 392 ? 22.938 -18.641 -22.203 1 88.19 392 LEU A C 1
ATOM 3157 O O . LEU A 1 392 ? 23.547 -17.672 -22.641 1 88.19 392 LEU A O 1
ATOM 3161 N N . CYS A 1 393 ? 23.484 -19.484 -21.406 1 85.44 393 CYS A N 1
ATOM 3162 C CA . CYS A 1 393 ? 24.891 -19.422 -21.016 1 85.44 393 CYS A CA 1
ATOM 3163 C C . CYS A 1 393 ? 25.266 -18.016 -20.578 1 85.44 393 CYS A C 1
ATOM 3165 O O . CYS A 1 393 ? 26.234 -17.438 -21.062 1 85.44 393 CYS A O 1
ATOM 3167 N N . SER A 1 394 ? 24.422 -17.328 -19.797 1 89.5 394 SER A N 1
ATOM 3168 C CA . SER A 1 394 ? 24.641 -16.062 -19.125 1 89.5 394 SER A CA 1
ATOM 3169 C C . SER A 1 394 ? 24.578 -14.891 -20.094 1 89.5 394 SER A C 1
ATOM 3171 O O . SER A 1 394 ? 24.906 -13.758 -19.75 1 89.5 394 SER A O 1
ATOM 3173 N N . LEU A 1 395 ? 24.188 -15.172 -21.297 1 91.44 395 LEU A N 1
ATOM 3174 C CA . LEU A 1 395 ? 23.969 -14.078 -22.25 1 91.44 395 LEU A CA 1
ATOM 3175 C C . LEU A 1 395 ? 22.922 -13.102 -21.719 1 91.44 395 LEU A C 1
ATOM 3177 O O . LEU A 1 395 ? 23 -11.898 -21.984 1 91.44 395 LEU A O 1
ATOM 3181 N N . ASP A 1 396 ? 21.953 -13.664 -21.016 1 93.5 396 ASP A N 1
ATOM 3182 C CA . ASP A 1 396 ? 20.938 -12.812 -20.422 1 93.5 396 ASP A CA 1
ATOM 3183 C C . ASP A 1 396 ? 21.531 -11.922 -19.328 1 93.5 396 ASP A C 1
ATOM 3185 O O . ASP A 1 396 ? 21.062 -10.797 -19.125 1 93.5 396 ASP A O 1
ATOM 3189 N N . TRP A 1 397 ? 22.516 -12.344 -18.641 1 94.88 397 TRP A N 1
ATOM 3190 C CA . TRP A 1 397 ? 23.234 -11.508 -17.672 1 94.88 397 TRP A CA 1
ATOM 3191 C C . TRP A 1 397 ? 24.062 -10.445 -18.375 1 94.88 397 TRP A C 1
ATOM 3193 O O . TRP A 1 397 ? 24.016 -9.266 -18 1 94.88 397 TRP A O 1
ATOM 3203 N N . ALA A 1 398 ? 24.734 -10.82 -19.422 1 94.5 398 ALA A N 1
ATOM 3204 C CA . ALA A 1 398 ? 25.625 -9.938 -20.172 1 94.5 398 ALA A CA 1
ATOM 3205 C C . ALA A 1 398 ? 24.844 -8.805 -20.844 1 94.5 398 ALA A C 1
ATOM 3207 O O . ALA A 1 398 ? 25.375 -7.73 -21.094 1 94.5 398 ALA A O 1
ATOM 3208 N N . ALA A 1 399 ? 23.609 -9.031 -21.094 1 96.56 399 ALA A N 1
ATOM 3209 C CA . ALA A 1 399 ? 22.781 -8.078 -21.828 1 96.56 399 ALA A CA 1
ATOM 3210 C C . ALA A 1 399 ? 22.203 -7.016 -20.891 1 96.56 399 ALA A C 1
ATOM 3212 O O . ALA A 1 399 ? 21.719 -5.98 -21.344 1 96.56 399 ALA A O 1
ATOM 3213 N N . ILE A 1 400 ? 22.25 -7.176 -19.594 1 97.56 400 ILE A N 1
ATOM 3214 C CA . ILE A 1 400 ? 21.562 -6.348 -18.625 1 97.56 400 ILE A CA 1
ATOM 3215 C C . ILE A 1 400 ? 22.078 -4.91 -18.703 1 97.56 400 ILE A C 1
ATOM 3217 O O . ILE A 1 400 ? 21.297 -3.963 -18.75 1 97.56 400 ILE A O 1
ATOM 3221 N N . PRO A 1 401 ? 23.391 -4.641 -18.812 1 97.31 401 PRO A N 1
ATOM 3222 C CA . PRO A 1 401 ? 23.844 -3.254 -18.922 1 97.31 401 PRO A CA 1
ATOM 3223 C C . PRO A 1 401 ? 23.234 -2.533 -20.125 1 97.31 401 PRO A C 1
ATOM 3225 O O . PRO A 1 401 ? 22.906 -1.349 -20.031 1 97.31 401 PRO A O 1
ATOM 3228 N N . GLY A 1 402 ? 23.062 -3.256 -21.219 1 96.56 402 GLY A N 1
ATOM 3229 C CA . GLY A 1 402 ? 22.453 -2.666 -22.391 1 96.56 402 GLY A CA 1
ATOM 3230 C C . GLY A 1 402 ? 20.953 -2.477 -22.25 1 96.56 402 GLY A C 1
ATOM 3231 O O . GLY A 1 402 ? 20.406 -1.471 -22.719 1 96.56 402 GLY A O 1
ATOM 3232 N N . MET A 1 403 ? 20.297 -3.418 -21.719 1 97.44 403 MET A N 1
ATOM 3233 C CA . MET A 1 403 ? 18.844 -3.404 -21.562 1 97.44 403 MET A CA 1
ATOM 3234 C C . MET A 1 403 ? 18.406 -2.262 -20.656 1 97.44 403 MET A C 1
ATOM 3236 O O . MET A 1 403 ? 17.328 -1.71 -20.828 1 97.44 403 MET A O 1
ATOM 3240 N N . PHE A 1 404 ? 19.25 -1.948 -19.719 1 97.5 404 PHE A N 1
ATOM 3241 C CA . PHE A 1 404 ? 18.891 -0.92 -18.75 1 97.5 404 PHE A CA 1
ATOM 3242 C C . PHE A 1 404 ? 19.812 0.289 -18.875 1 97.5 404 PHE A C 1
ATOM 3244 O O . PHE A 1 404 ? 20.031 1.009 -17.906 1 97.5 404 PHE A O 1
ATOM 3251 N N . SER A 1 405 ? 20.297 0.473 -20.031 1 94.94 405 SER A N 1
ATOM 3252 C CA . SER A 1 405 ? 21.172 1.609 -20.312 1 94.94 405 SER A CA 1
ATOM 3253 C C . SER A 1 405 ? 20.469 2.932 -20.031 1 94.94 405 SER A C 1
ATOM 3255 O O . SER A 1 405 ? 19.312 3.133 -20.422 1 94.94 405 SER A O 1
ATOM 3257 N N . GLY A 1 406 ? 21.141 3.799 -19.328 1 92.38 406 GLY A N 1
ATOM 3258 C CA . GLY A 1 406 ? 20.609 5.117 -19.016 1 92.38 406 GLY A CA 1
ATOM 3259 C C . GLY A 1 406 ? 19.703 5.125 -17.812 1 92.38 406 GLY A C 1
ATOM 3260 O O . GLY A 1 406 ? 19.219 6.184 -17.391 1 92.38 406 GLY A O 1
ATOM 3261 N N . LEU A 1 407 ? 19.453 3.963 -17.25 1 94.81 407 LEU A N 1
ATOM 3262 C CA . LEU A 1 407 ? 18.516 3.879 -16.125 1 94.81 407 LEU A CA 1
ATOM 3263 C C . LEU A 1 407 ? 19.266 3.631 -14.82 1 94.81 407 LEU A C 1
ATOM 3265 O O . LEU A 1 407 ? 18.641 3.441 -13.773 1 94.81 407 LEU A O 1
ATOM 3269 N N . LEU A 1 408 ? 20.531 3.615 -14.883 1 94 408 LEU A N 1
ATOM 3270 C CA . LEU A 1 408 ? 21.359 3.316 -13.719 1 94 408 LEU A CA 1
ATOM 3271 C C . LEU A 1 408 ? 22.203 4.527 -13.32 1 94 408 LEU A C 1
ATOM 3273 O O . LEU A 1 408 ? 22.391 5.441 -14.117 1 94 408 LEU A O 1
ATOM 3277 N N . ALA A 1 409 ? 22.594 4.527 -12.031 1 90.06 409 ALA A N 1
ATOM 3278 C CA . ALA A 1 409 ? 23.5 5.566 -11.547 1 90.06 409 ALA A CA 1
ATOM 3279 C C . ALA A 1 409 ? 24.891 5.41 -12.148 1 90.06 409 ALA A C 1
ATOM 3281 O O . ALA A 1 409 ? 25.578 6.402 -12.422 1 90.06 409 ALA A O 1
ATOM 3282 N N . LEU A 1 410 ? 25.297 4.207 -12.32 1 88.25 410 LEU A N 1
ATOM 3283 C CA . LEU A 1 410 ? 26.578 3.904 -12.977 1 88.25 410 LEU A CA 1
ATOM 3284 C C . LEU A 1 410 ? 26.422 3.959 -14.492 1 88.25 410 LEU A C 1
ATOM 3286 O O . LEU A 1 410 ? 25.406 3.527 -15.039 1 88.25 410 LEU A O 1
ATOM 3290 N N . ASP A 1 411 ? 27.453 4.426 -15.125 1 90.56 411 ASP A N 1
ATOM 3291 C CA . ASP A 1 411 ? 27.406 4.469 -16.578 1 90.56 411 ASP A CA 1
ATOM 3292 C C . ASP A 1 411 ? 27.438 3.062 -17.172 1 90.56 411 ASP A C 1
ATOM 3294 O O . ASP A 1 411 ? 28 2.143 -16.562 1 90.56 411 ASP A O 1
ATOM 3298 N N . GLU A 1 412 ? 26.906 2.895 -18.344 1 90.25 412 GLU A N 1
ATOM 3299 C CA . GLU A 1 412 ? 26.719 1.597 -18.984 1 90.25 412 GLU A CA 1
ATOM 3300 C C . GLU A 1 412 ? 28.062 0.893 -19.203 1 90.25 412 GLU A C 1
ATOM 3302 O O . GLU A 1 412 ? 28.188 -0.31 -18.953 1 90.25 412 GLU A O 1
ATOM 3307 N N . ALA A 1 413 ? 29.094 1.661 -19.703 1 92.69 413 ALA A N 1
ATOM 3308 C CA . ALA A 1 413 ? 30.391 1.065 -20.031 1 92.69 413 ALA A CA 1
ATOM 3309 C C . ALA A 1 413 ? 31.047 0.47 -18.781 1 92.69 413 ALA A C 1
ATOM 3311 O O . ALA A 1 413 ? 31.562 -0.649 -18.828 1 92.69 413 ALA A O 1
ATOM 3312 N N . SER A 1 414 ? 30.984 1.211 -17.766 1 94.38 414 SER A N 1
ATOM 3313 C CA . SER A 1 414 ? 31.547 0.746 -16.5 1 94.38 414 SER A CA 1
ATOM 3314 C C . SER A 1 414 ? 30.797 -0.472 -15.977 1 94.38 414 SER A C 1
ATOM 3316 O O . SER A 1 414 ? 31.406 -1.437 -15.516 1 94.38 414 SER A O 1
ATOM 3318 N N . PHE A 1 415 ? 29.531 -0.429 -16.047 1 95.38 415 PHE A N 1
ATOM 3319 C CA . PHE A 1 415 ? 28.719 -1.529 -15.562 1 95.38 415 PHE A CA 1
ATOM 3320 C C . PHE A 1 415 ? 28.938 -2.783 -16.406 1 95.38 415 PHE A C 1
ATOM 3322 O O . PHE A 1 415 ? 29 -3.893 -15.867 1 95.38 415 PHE A O 1
ATOM 3329 N N . ARG A 1 416 ? 29.062 -2.66 -17.672 1 95.12 416 ARG A N 1
ATOM 3330 C CA . ARG A 1 416 ? 29.312 -3.781 -18.578 1 95.12 416 ARG A CA 1
ATOM 3331 C C . ARG A 1 416 ? 30.641 -4.465 -18.234 1 95.12 416 ARG A C 1
ATOM 3333 O O . ARG A 1 416 ? 30.734 -5.695 -18.25 1 95.12 416 ARG A O 1
ATOM 3340 N N . THR A 1 417 ? 31.625 -3.672 -17.953 1 94.81 417 THR A N 1
ATOM 3341 C CA . THR A 1 417 ? 32.906 -4.215 -17.562 1 94.81 417 THR A CA 1
ATOM 3342 C C . THR A 1 417 ? 32.812 -5.035 -16.281 1 94.81 417 THR A C 1
ATOM 3344 O O . THR A 1 417 ? 33.375 -6.125 -16.188 1 94.81 417 THR A O 1
ATOM 3347 N N . GLU A 1 418 ? 32.062 -4.512 -15.367 1 94.88 418 GLU A N 1
ATOM 3348 C CA . GLU A 1 418 ? 31.859 -5.215 -14.102 1 94.88 418 GLU A CA 1
ATOM 3349 C C . GLU A 1 418 ? 31.125 -6.539 -14.312 1 94.88 418 GLU A C 1
ATOM 3351 O O . GLU A 1 418 ? 31.484 -7.551 -13.703 1 94.88 418 GLU A O 1
ATOM 3356 N N . VAL A 1 419 ? 30.094 -6.535 -15.117 1 94.94 419 VAL A N 1
ATOM 3357 C CA . VAL A 1 419 ? 29.297 -7.727 -15.375 1 94.94 419 VAL A CA 1
ATOM 3358 C C . VAL A 1 419 ? 30.141 -8.781 -16.078 1 94.94 419 VAL A C 1
ATOM 3360 O O . VAL A 1 419 ? 30.109 -9.961 -15.719 1 94.94 419 VAL A O 1
ATOM 3363 N N . ARG A 1 420 ? 30.969 -8.352 -17.031 1 92.25 420 ARG A N 1
ATOM 3364 C CA . ARG A 1 420 ? 31.844 -9.266 -17.734 1 92.25 420 ARG A CA 1
ATOM 3365 C C . ARG A 1 420 ? 32.844 -9.93 -16.781 1 92.25 420 ARG A C 1
ATOM 3367 O O . ARG A 1 420 ? 33.094 -11.133 -16.891 1 92.25 420 ARG A O 1
ATOM 3374 N N . GLN A 1 421 ? 33.312 -9.117 -15.953 1 92.38 421 GLN A N 1
ATOM 3375 C CA . GLN A 1 421 ? 34.25 -9.641 -14.961 1 92.38 421 GLN A CA 1
ATOM 3376 C C . GLN A 1 421 ? 33.594 -10.656 -14.047 1 92.38 421 GLN A C 1
ATOM 3378 O O . GLN A 1 421 ? 34.156 -11.711 -13.75 1 92.38 421 GLN A O 1
ATOM 3383 N N . SER A 1 422 ? 32.438 -10.344 -13.609 1 91.94 422 SER A N 1
ATOM 3384 C CA . SER A 1 422 ? 31.688 -11.258 -12.742 1 91.94 422 SER A CA 1
ATOM 3385 C C . SER A 1 422 ? 31.375 -12.57 -13.445 1 91.94 422 SER A C 1
ATOM 3387 O O . SER A 1 422 ? 31.5 -13.641 -12.844 1 91.94 422 SER A O 1
ATOM 3389 N N . ILE A 1 423 ? 30.938 -12.484 -14.695 1 90.69 423 ILE A N 1
ATOM 3390 C CA . ILE A 1 423 ? 30.625 -13.68 -15.469 1 90.69 423 ILE A CA 1
ATOM 3391 C C . ILE A 1 423 ? 31.875 -14.531 -15.648 1 90.69 423 ILE A C 1
ATOM 3393 O O . ILE A 1 423 ? 31.828 -15.758 -15.508 1 90.69 423 ILE A O 1
ATOM 3397 N N . ALA A 1 424 ? 32.969 -13.883 -15.922 1 87.75 424 ALA A N 1
ATOM 3398 C CA . ALA A 1 424 ? 34.25 -14.594 -16.094 1 87.75 424 ALA A CA 1
ATOM 3399 C C . ALA A 1 424 ? 34.656 -15.297 -14.812 1 87.75 424 ALA A C 1
ATOM 3401 O O . ALA A 1 424 ? 35.094 -16.453 -14.852 1 87.75 424 ALA A O 1
ATOM 3402 N N . GLU A 1 425 ? 34.469 -14.656 -13.766 1 85.19 425 GLU A N 1
ATOM 3403 C CA . GLU A 1 425 ? 34.875 -15.195 -12.469 1 85.19 425 GLU A CA 1
ATOM 3404 C C . GLU A 1 425 ? 33.969 -16.312 -12.016 1 85.19 425 GLU A C 1
ATOM 3406 O O . GLU A 1 425 ? 34.406 -17.297 -11.43 1 85.19 425 GLU A O 1
ATOM 3411 N N . GLU A 1 426 ? 32.781 -16.172 -12.305 1 82 426 GLU A N 1
ATOM 3412 C CA . GLU A 1 426 ? 31.766 -17.109 -11.812 1 82 426 GLU A CA 1
ATOM 3413 C C . GLU A 1 426 ? 31.719 -18.359 -12.688 1 82 426 GLU A C 1
ATOM 3415 O O . GLU A 1 426 ? 31.5 -19.469 -12.188 1 82 426 GLU A O 1
ATOM 3420 N N . LEU A 1 427 ? 31.844 -18.156 -14.008 1 77.25 427 LEU A N 1
ATOM 3421 C CA . LEU A 1 427 ? 31.516 -19.266 -14.891 1 77.25 427 LEU A CA 1
ATOM 3422 C C . LEU A 1 427 ? 32.719 -19.688 -15.719 1 77.25 427 LEU A C 1
ATOM 3424 O O . LEU A 1 427 ? 32.75 -20.766 -16.312 1 77.25 427 LEU A O 1
ATOM 3428 N N . GLY A 1 428 ? 33.688 -18.969 -15.664 1 74.75 428 GLY A N 1
ATOM 3429 C CA . GLY A 1 428 ? 34.844 -19.297 -16.516 1 74.75 428 GLY A CA 1
ATOM 3430 C C . GLY A 1 428 ? 34.469 -19.391 -17.984 1 74.75 428 GLY A C 1
ATOM 3431 O O . GLY A 1 428 ? 35.031 -20.219 -18.703 1 74.75 428 GLY A O 1
ATOM 3432 N N . LEU A 1 429 ? 33.531 -18.703 -18.438 1 75.38 429 LEU A N 1
ATOM 3433 C CA . LEU A 1 429 ? 33 -18.797 -19.781 1 75.38 429 LEU A CA 1
ATOM 3434 C C . LEU A 1 429 ? 33.875 -18.078 -20.781 1 75.38 429 LEU A C 1
ATOM 3436 O O . LEU A 1 429 ? 34.375 -17 -20.5 1 75.38 429 LEU A O 1
ATOM 3440 N N . GLN A 1 430 ? 34.125 -18.828 -21.906 1 76.5 430 GLN A N 1
ATOM 3441 C CA . GLN A 1 430 ? 34.75 -18.219 -23.094 1 76.5 430 GLN A CA 1
ATOM 3442 C C . GLN A 1 430 ? 33.719 -18 -24.188 1 76.5 430 GLN A C 1
ATOM 3444 O O . GLN A 1 430 ? 33.156 -18.953 -24.734 1 76.5 430 GLN A O 1
ATOM 3449 N N . TRP A 1 431 ? 33.469 -16.797 -24.562 1 81.19 431 TRP A N 1
ATOM 3450 C CA . TRP A 1 431 ? 32.406 -16.406 -25.5 1 81.19 431 TRP A CA 1
ATOM 3451 C C . TRP A 1 431 ? 32.656 -17 -26.875 1 81.19 431 TRP A C 1
ATOM 3453 O O . TRP A 1 431 ? 31.719 -17.406 -27.562 1 81.19 431 TRP A O 1
ATOM 3463 N N . THR A 1 432 ? 33.906 -17.078 -27.234 1 77.06 432 THR A N 1
ATOM 3464 C CA . THR A 1 432 ? 34.281 -17.484 -28.578 1 77.06 432 THR A CA 1
ATOM 3465 C C . THR A 1 432 ? 33.906 -18.938 -28.844 1 77.06 432 THR A C 1
ATOM 3467 O O . THR A 1 432 ? 33.719 -19.344 -29.984 1 77.06 432 THR A O 1
ATOM 3470 N N . THR A 1 433 ? 33.812 -19.688 -27.875 1 74.75 433 THR A N 1
ATOM 3471 C CA . THR A 1 433 ? 33.562 -21.125 -28.062 1 74.75 433 THR A CA 1
ATOM 3472 C C . THR A 1 433 ? 32.188 -21.516 -27.562 1 74.75 433 THR A C 1
ATOM 3474 O O . THR A 1 433 ? 31.891 -22.703 -27.438 1 74.75 433 THR A O 1
ATOM 3477 N N . MET A 1 434 ? 31.453 -20.609 -27.344 1 79.44 434 MET A N 1
ATOM 3478 C CA . MET A 1 434 ? 30.125 -20.875 -26.766 1 79.44 434 MET A CA 1
ATOM 3479 C C . MET A 1 434 ? 29.219 -21.547 -27.797 1 79.44 434 MET A C 1
ATOM 3481 O O . MET A 1 434 ? 29.219 -21.172 -28.969 1 79.44 434 MET A O 1
ATOM 3485 N N . SER A 1 435 ? 28.594 -22.609 -27.422 1 78.19 435 SER A N 1
ATOM 3486 C CA . SER A 1 435 ? 27.609 -23.312 -28.25 1 78.19 435 SER A CA 1
ATOM 3487 C C . SER A 1 435 ? 26.281 -23.453 -27.531 1 78.19 435 SER A C 1
ATOM 3489 O O . SER A 1 435 ? 26.25 -23.656 -26.312 1 78.19 435 SER A O 1
ATOM 3491 N N . LEU A 1 436 ? 25.203 -23.188 -28.219 1 80.94 436 LEU A N 1
ATOM 3492 C CA . LEU A 1 436 ? 23.859 -23.297 -27.656 1 80.94 436 LEU A CA 1
ATOM 3493 C C . LEU A 1 436 ? 23 -24.234 -28.484 1 80.94 436 LEU A C 1
ATOM 3495 O O . LEU A 1 436 ? 23.156 -24.312 -29.703 1 80.94 436 LEU A O 1
ATOM 3499 N N . ASN A 1 437 ? 22.156 -25.016 -27.766 1 76.25 437 ASN A N 1
ATOM 3500 C CA . ASN A 1 437 ? 21.109 -25.75 -28.469 1 76.25 437 ASN A CA 1
ATOM 3501 C C . ASN A 1 437 ? 19.906 -24.875 -28.766 1 76.25 437 ASN A C 1
ATOM 3503 O O . ASN A 1 437 ? 19.156 -24.516 -27.859 1 76.25 437 ASN A O 1
ATOM 3507 N N . LEU A 1 438 ? 19.719 -24.625 -30 1 73.81 438 LEU A N 1
ATOM 3508 C CA . LEU A 1 438 ? 18.703 -23.641 -30.391 1 73.81 438 LEU A CA 1
ATOM 3509 C C . LEU A 1 438 ? 17.312 -24.281 -30.438 1 73.81 438 LEU A C 1
ATOM 3511 O O . LEU A 1 438 ? 16.312 -23.562 -30.547 1 73.81 438 LEU A O 1
ATOM 3515 N N . ASP A 1 439 ? 17.219 -25.547 -30.359 1 65.5 439 ASP A N 1
ATOM 3516 C CA . ASP A 1 439 ? 15.93 -26.219 -30.484 1 65.5 439 ASP A CA 1
ATOM 3517 C C . ASP A 1 439 ? 15.289 -26.422 -29.109 1 65.5 439 ASP A C 1
ATOM 3519 O O . ASP A 1 439 ? 14.148 -26.875 -29.016 1 65.5 439 ASP A O 1
ATOM 3523 N N . ASP A 1 440 ? 15.914 -25.828 -28.219 1 65.75 440 ASP A N 1
ATOM 3524 C CA . ASP A 1 440 ? 15.438 -26.062 -26.844 1 65.75 440 ASP A CA 1
ATOM 3525 C C . ASP A 1 440 ? 14.695 -24.844 -26.312 1 65.75 440 ASP A C 1
ATOM 3527 O O . ASP A 1 440 ? 14.82 -23.734 -26.859 1 65.75 440 ASP A O 1
ATOM 3531 N N . GLY A 1 441 ? 13.43 -25.109 -25.625 1 64.94 441 GLY A N 1
ATOM 3532 C CA . GLY A 1 441 ? 12.859 -24.062 -24.812 1 64.94 441 GLY A CA 1
ATOM 3533 C C . GLY A 1 441 ? 11.406 -23.781 -25.125 1 64.94 441 GLY A C 1
ATOM 3534 O O . GLY A 1 441 ? 11 -23.797 -26.297 1 64.94 441 GLY A O 1
ATOM 3535 N N . GLU A 1 442 ? 10.648 -23.922 -24.203 1 70.38 442 GLU A N 1
ATOM 3536 C CA . GLU A 1 442 ? 9.234 -23.578 -24.281 1 70.38 442 GLU A CA 1
ATOM 3537 C C . GLU A 1 442 ? 8.789 -22.781 -23.047 1 70.38 442 GLU A C 1
ATOM 3539 O O . GLU A 1 442 ? 9.391 -22.922 -21.984 1 70.38 442 GLU A O 1
ATOM 3544 N N . ASP A 1 443 ? 7.902 -21.875 -23.375 1 76.25 443 ASP A N 1
ATOM 3545 C CA . ASP A 1 443 ? 7.312 -21.141 -22.266 1 76.25 443 ASP A CA 1
ATOM 3546 C C . ASP A 1 443 ? 6.648 -22.078 -21.266 1 76.25 443 ASP A C 1
ATOM 3548 O O . ASP A 1 443 ? 5.949 -23.016 -21.672 1 76.25 443 ASP A O 1
ATOM 3552 N N . VAL A 1 444 ? 6.91 -21.797 -19.984 1 75.12 444 VAL A N 1
ATOM 3553 C CA . VAL A 1 444 ? 6.453 -22.688 -18.922 1 75.12 444 VAL A CA 1
ATOM 3554 C C . VAL A 1 444 ? 4.926 -22.75 -18.922 1 75.12 444 VAL A C 1
ATOM 3556 O O . VAL A 1 444 ? 4.34 -23.797 -18.656 1 75.12 444 VAL A O 1
ATOM 3559 N N . ALA A 1 445 ? 4.281 -21.672 -19.203 1 79.19 445 ALA A N 1
ATOM 3560 C CA . ALA A 1 445 ? 2.822 -21.688 -19.25 1 79.19 445 ALA A CA 1
ATOM 3561 C C . ALA A 1 445 ? 2.312 -22.594 -20.359 1 79.19 445 ALA A C 1
ATOM 3563 O O . ALA A 1 445 ? 1.299 -23.281 -20.188 1 79.19 445 ALA A O 1
ATOM 3564 N N . ILE A 1 446 ? 2.959 -22.625 -21.422 1 80.94 446 ILE A N 1
ATOM 3565 C CA . ILE A 1 446 ? 2.562 -23.453 -22.562 1 80.94 446 ILE A CA 1
ATOM 3566 C C . ILE A 1 446 ? 2.727 -24.922 -22.219 1 80.94 446 ILE A C 1
ATOM 3568 O O . ILE A 1 446 ? 1.892 -25.75 -22.594 1 80.94 446 ILE A O 1
ATOM 3572 N N . THR A 1 447 ? 3.771 -25.156 -21.422 1 81.5 447 THR A N 1
ATOM 3573 C CA . THR A 1 447 ? 4.031 -26.547 -21.047 1 81.5 447 THR A CA 1
ATOM 3574 C C . THR A 1 447 ? 2.994 -27.031 -20.047 1 81.5 447 THR A C 1
ATOM 3576 O O . THR A 1 447 ? 2.852 -28.234 -19.828 1 81.5 447 THR A O 1
ATOM 3579 N N . ASN A 1 448 ? 2.207 -26.141 -19.469 1 80.5 448 ASN A N 1
ATOM 3580 C CA . ASN A 1 448 ? 1.274 -26.5 -18.406 1 80.5 448 ASN A CA 1
ATOM 3581 C C . ASN A 1 448 ? -0.172 -26.234 -18.812 1 80.5 448 ASN A C 1
ATOM 3583 O O . ASN A 1 448 ? -1.054 -26.125 -17.969 1 80.5 448 ASN A O 1
ATOM 3587 N N . LEU A 1 449 ? -0.393 -26.234 -20.062 1 81.69 449 LEU A N 1
ATOM 3588 C CA . LEU A 1 449 ? -1.749 -26.078 -20.578 1 81.69 449 LEU A CA 1
ATOM 3589 C C . LEU A 1 449 ? -2.592 -27.312 -20.281 1 81.69 449 LEU A C 1
ATOM 3591 O O . LEU A 1 449 ? -2.061 -28.422 -20.141 1 81.69 449 LEU A O 1
ATOM 3595 N N . GLU A 1 450 ? -3.836 -27.078 -20.078 1 81.31 450 GLU A N 1
ATOM 3596 C CA . GLU A 1 450 ? -4.785 -28.188 -19.906 1 81.31 450 GLU A CA 1
ATOM 3597 C C . GLU A 1 450 ? -5.879 -28.141 -20.969 1 81.31 450 GLU A C 1
ATOM 3599 O O . GLU A 1 450 ? -6.297 -27.062 -21.391 1 81.31 450 GLU A O 1
ATOM 3604 N N . GLY A 1 451 ? -6.316 -29.297 -21.391 1 81.56 451 GLY A N 1
ATOM 3605 C CA . GLY A 1 451 ? -7.371 -29.453 -22.375 1 81.56 451 GLY A CA 1
ATOM 3606 C C . GLY A 1 451 ? -6.848 -29.797 -23.766 1 81.56 451 GLY A C 1
ATOM 3607 O O . GLY A 1 451 ? -5.848 -29.234 -24.219 1 81.56 451 GLY A O 1
ATOM 3608 N N . ASN A 1 452 ? -7.555 -30.688 -24.359 1 77.12 452 ASN A N 1
ATOM 3609 C CA . ASN A 1 452 ? -7.188 -31.062 -25.719 1 77.12 452 ASN A CA 1
ATOM 3610 C C . ASN A 1 452 ? -7.367 -29.891 -26.672 1 77.12 452 ASN A C 1
ATOM 3612 O O . ASN A 1 452 ? -8.414 -29.234 -26.688 1 77.12 452 ASN A O 1
ATOM 3616 N N . GLY A 1 453 ? -6.32 -29.547 -27.375 1 77.81 453 GLY A N 1
ATOM 3617 C CA . GLY A 1 453 ? -6.402 -28.438 -28.312 1 77.81 453 GLY A CA 1
ATOM 3618 C C . GLY A 1 453 ? -5.891 -27.125 -27.75 1 77.81 453 GLY A C 1
ATOM 3619 O O . GLY A 1 453 ? -5.77 -26.141 -28.469 1 77.81 453 GLY A O 1
ATOM 3620 N N . SER A 1 454 ? -5.566 -27.188 -26.5 1 83.94 454 SER A N 1
ATOM 3621 C CA . SER A 1 454 ? -5.113 -25.953 -25.859 1 83.94 454 SER A CA 1
ATOM 3622 C C . SER A 1 454 ? -3.781 -25.484 -26.422 1 83.94 454 SER A C 1
ATOM 3624 O O . SER A 1 454 ? -3.541 -24.281 -26.547 1 83.94 454 SER A O 1
ATOM 3626 N N . LEU A 1 455 ? -2.969 -26.406 -26.828 1 84.88 455 LEU A N 1
ATOM 3627 C CA . LEU A 1 455 ? -1.65 -26.078 -27.359 1 84.88 455 LEU A CA 1
ATOM 3628 C C . LEU A 1 455 ? -1.766 -25.312 -28.672 1 84.88 455 LEU A C 1
ATOM 3630 O O . LEU A 1 455 ? -1.062 -24.328 -28.875 1 84.88 455 LEU A O 1
ATOM 3634 N N . GLU A 1 456 ? -2.648 -25.734 -29.5 1 83.69 456 GLU A N 1
ATOM 3635 C CA . GLU A 1 456 ? -2.826 -25.094 -30.797 1 83.69 456 GLU A CA 1
ATOM 3636 C C . GLU A 1 456 ? -3.266 -23.641 -30.641 1 83.69 456 GLU A C 1
ATOM 3638 O O . GLU A 1 456 ? -2.752 -22.75 -31.312 1 83.69 456 GLU A O 1
ATOM 3643 N N . ILE A 1 457 ? -4.129 -23.453 -29.797 1 82.62 457 ILE A N 1
ATOM 3644 C CA . ILE A 1 457 ? -4.629 -22.109 -29.578 1 82.62 457 ILE A CA 1
ATOM 3645 C C . ILE A 1 457 ? -3.541 -21.25 -28.938 1 82.62 457 ILE A C 1
ATOM 3647 O O . ILE A 1 457 ? -3.367 -20.078 -29.297 1 82.62 457 ILE A O 1
ATOM 3651 N N . ALA A 1 458 ? -2.863 -21.812 -28.016 1 84.69 458 ALA A N 1
ATOM 3652 C CA . ALA A 1 458 ? -1.797 -21.078 -27.328 1 84.69 458 ALA A CA 1
ATOM 3653 C C . ALA A 1 458 ? -0.682 -20.703 -28.297 1 84.69 458 ALA A C 1
ATOM 3655 O O . ALA A 1 458 ? -0.111 -19.609 -28.219 1 84.69 458 ALA A O 1
ATOM 3656 N N . GLU A 1 459 ? -0.334 -21.562 -29.203 1 86.25 459 GLU A N 1
ATOM 3657 C CA . GLU A 1 459 ? 0.726 -21.312 -30.172 1 86.25 459 GLU A CA 1
ATOM 3658 C C . GLU A 1 459 ? 0.378 -20.141 -31.078 1 86.25 459 GLU A C 1
ATOM 3660 O O . GLU A 1 459 ? 1.267 -19.422 -31.547 1 86.25 459 GLU A O 1
ATOM 3665 N N . ARG A 1 460 ? -0.906 -19.984 -31.188 1 84.31 460 ARG A N 1
ATOM 3666 C CA . ARG A 1 460 ? -1.367 -18.922 -32.062 1 84.31 460 ARG A CA 1
ATOM 3667 C C . ARG A 1 460 ? -1.29 -17.562 -31.359 1 84.31 460 ARG A C 1
ATOM 3669 O O . ARG A 1 460 ? -1.005 -16.547 -31.984 1 84.31 460 ARG A O 1
ATOM 3676 N N . TRP A 1 461 ? -1.479 -17.594 -30.094 1 84.5 461 TRP A N 1
ATOM 3677 C CA . TRP A 1 461 ? -1.74 -16.312 -29.453 1 84.5 461 TRP A CA 1
ATOM 3678 C C . TRP A 1 461 ? -0.673 -16 -28.406 1 84.5 461 TRP A C 1
ATOM 3680 O O . TRP A 1 461 ? -0.367 -14.828 -28.156 1 84.5 461 TRP A O 1
ATOM 3690 N N . ALA A 1 462 ? -0.101 -17 -27.859 1 83.5 462 ALA A N 1
ATOM 3691 C CA . ALA A 1 462 ? 0.8 -16.812 -26.734 1 83.5 462 ALA A CA 1
ATOM 3692 C C . ALA A 1 462 ? 2.244 -16.656 -27.203 1 83.5 462 ALA A C 1
ATOM 3694 O O . ALA A 1 462 ? 2.588 -17.047 -28.312 1 83.5 462 ALA A O 1
ATOM 3695 N N . ASP A 1 463 ? 3.045 -16.125 -26.375 1 80.75 463 ASP A N 1
ATOM 3696 C CA . ASP A 1 463 ? 4.48 -16.078 -26.625 1 80.75 463 ASP A CA 1
ATOM 3697 C C . ASP A 1 463 ? 5.105 -17.469 -26.547 1 80.75 463 ASP A C 1
ATOM 3699 O O . ASP A 1 463 ? 4.785 -18.25 -25.641 1 80.75 463 ASP A O 1
ATOM 3703 N N . ASP A 1 464 ? 5.914 -17.844 -27.484 1 74.44 464 ASP A N 1
ATOM 3704 C CA . ASP A 1 464 ? 6.406 -19.219 -27.594 1 74.44 464 ASP A CA 1
ATOM 3705 C C . ASP A 1 464 ? 7.664 -19.422 -26.766 1 74.44 464 ASP A C 1
ATOM 3707 O O . ASP A 1 464 ? 7.996 -20.547 -26.391 1 74.44 464 ASP A O 1
ATOM 3711 N N . GLY A 1 465 ? 8.398 -18.453 -26.531 1 70.62 465 GLY A N 1
ATOM 3712 C CA . GLY A 1 465 ? 9.578 -18.562 -25.688 1 70.62 465 GLY A CA 1
ATOM 3713 C C . GLY A 1 465 ? 10.742 -19.25 -26.375 1 70.62 465 GLY A C 1
ATOM 3714 O O . GLY A 1 465 ? 11.633 -19.781 -25.719 1 70.62 465 GLY A O 1
ATOM 3715 N N . LYS A 1 466 ? 10.797 -19.344 -27.656 1 79.38 466 LYS A N 1
ATOM 3716 C CA . LYS A 1 466 ? 11.844 -20.016 -28.406 1 79.38 466 LYS A CA 1
ATOM 3717 C C . LYS A 1 466 ? 13.188 -19.312 -28.234 1 79.38 466 LYS A C 1
ATOM 3719 O O . LYS A 1 466 ? 13.242 -18.078 -28.188 1 79.38 466 LYS A O 1
ATOM 3724 N N . ILE A 1 467 ? 14.195 -20.078 -28.219 1 83.94 467 ILE A N 1
ATOM 3725 C CA . ILE A 1 467 ? 15.539 -19.594 -27.922 1 83.94 467 ILE A CA 1
ATOM 3726 C C . ILE A 1 467 ? 16.016 -18.656 -29.016 1 83.94 467 ILE A C 1
ATOM 3728 O O . ILE A 1 467 ? 16.719 -17.688 -28.75 1 83.94 467 ILE A O 1
ATOM 3732 N N . ARG A 1 468 ? 15.656 -18.969 -30.234 1 83.31 468 ARG A N 1
ATOM 3733 C CA . ARG A 1 468 ? 16.078 -18.125 -31.344 1 83.31 468 ARG A CA 1
ATOM 3734 C C . ARG A 1 468 ? 15.562 -16.688 -31.172 1 83.31 468 ARG A C 1
ATOM 3736 O O . ARG A 1 468 ? 16.281 -15.727 -31.422 1 83.31 468 ARG A O 1
ATOM 3743 N N . HIS A 1 469 ? 14.344 -16.672 -30.797 1 86 469 HIS A N 1
ATOM 3744 C CA . HIS A 1 469 ? 13.758 -15.359 -30.562 1 86 469 HIS A CA 1
ATOM 3745 C C . HIS A 1 469 ? 14.438 -14.641 -29.406 1 86 469 HIS A C 1
ATOM 3747 O O . HIS A 1 469 ? 14.633 -13.422 -29.469 1 86 469 HIS A O 1
ATOM 3753 N N . LYS A 1 470 ? 14.773 -15.336 -28.438 1 89.62 470 LYS A N 1
ATOM 3754 C CA . LYS A 1 470 ? 15.477 -14.766 -27.297 1 89.62 470 LYS A CA 1
ATOM 3755 C C . LYS A 1 470 ? 16.844 -14.219 -27.703 1 89.62 470 LYS A C 1
ATOM 3757 O O . LYS A 1 470 ? 17.234 -13.133 -27.266 1 89.62 470 LYS A O 1
ATOM 3762 N N . LEU A 1 471 ? 17.516 -14.992 -28.547 1 90.19 471 LEU A N 1
ATOM 3763 C CA . LEU A 1 471 ? 18.828 -14.578 -29 1 90.19 471 LEU A CA 1
ATOM 3764 C C . LEU A 1 471 ? 18.734 -13.32 -29.859 1 90.19 471 LEU A C 1
ATOM 3766 O O . LEU A 1 471 ? 19.594 -12.43 -29.766 1 90.19 471 LEU A O 1
ATOM 3770 N N . GLN A 1 472 ? 17.703 -13.258 -30.641 1 90.62 472 GLN A N 1
ATOM 3771 C CA . GLN A 1 472 ? 17.5 -12.07 -31.469 1 90.62 472 GLN A CA 1
ATOM 3772 C C . GLN A 1 472 ? 17.266 -10.836 -30.594 1 90.62 472 GLN A C 1
ATOM 3774 O O . GLN A 1 472 ? 17.75 -9.75 -30.906 1 90.62 472 GLN A O 1
ATOM 3779 N N . THR A 1 473 ? 16.531 -11.031 -29.562 1 92.62 473 THR A N 1
ATOM 3780 C CA . THR A 1 473 ? 16.297 -9.945 -28.625 1 92.62 473 THR A CA 1
ATOM 3781 C C . THR A 1 473 ? 17.578 -9.531 -27.922 1 92.62 473 THR A C 1
ATOM 3783 O O . THR A 1 473 ? 17.875 -8.336 -27.797 1 92.62 473 THR A O 1
ATOM 3786 N N . LEU A 1 474 ? 18.344 -10.5 -27.547 1 94.56 474 LEU A N 1
ATOM 3787 C CA . LEU A 1 474 ? 19.578 -10.25 -26.812 1 94.56 474 LEU A CA 1
ATOM 3788 C C . LEU A 1 474 ? 20.578 -9.477 -27.688 1 94.56 474 LEU A C 1
ATOM 3790 O O . LEU A 1 474 ? 21.344 -8.656 -27.172 1 94.56 474 LEU A O 1
ATOM 3794 N N . LEU A 1 475 ? 20.547 -9.773 -28.938 1 94 475 LEU A N 1
ATOM 3795 C CA . LEU A 1 475 ? 21.484 -9.164 -29.875 1 94 475 LEU A CA 1
ATOM 3796 C C . LEU A 1 475 ? 21.375 -7.645 -29.828 1 94 475 LEU A C 1
ATOM 3798 O O . LEU A 1 475 ? 22.375 -6.941 -30 1 94 475 LEU A O 1
ATOM 3802 N N . LYS A 1 476 ? 20.25 -7.184 -29.516 1 94.56 476 LYS A N 1
ATOM 3803 C CA . LYS A 1 476 ? 19.984 -5.746 -29.531 1 94.56 476 LYS A CA 1
ATOM 3804 C C . LYS A 1 476 ? 20.672 -5.062 -28.344 1 94.56 476 LYS A C 1
ATOM 3806 O O . LYS A 1 476 ? 20.859 -3.846 -28.344 1 94.56 476 LYS A O 1
ATOM 3811 N N . TYR A 1 477 ? 21.047 -5.859 -27.344 1 96 477 TYR A N 1
ATOM 3812 C CA . TYR A 1 477 ? 21.516 -5.242 -26.109 1 96 477 TYR A CA 1
ATOM 3813 C C . TYR A 1 477 ? 22.922 -5.691 -25.766 1 96 477 TYR A C 1
ATOM 3815 O O . TYR A 1 477 ? 23.484 -5.293 -24.734 1 96 477 TYR A O 1
ATOM 3823 N N . LEU A 1 478 ? 23.469 -6.512 -26.578 1 94.94 478 LEU A N 1
ATOM 3824 C CA . LEU A 1 478 ? 24.828 -7.016 -26.359 1 94.94 478 LEU A CA 1
ATOM 3825 C C . LEU A 1 478 ? 25.844 -6.191 -27.156 1 94.94 478 LEU A C 1
ATOM 3827 O O . LEU A 1 478 ? 25.469 -5.469 -28.078 1 94.94 478 LEU A O 1
ATOM 3831 N N . ASP A 1 479 ? 27.047 -6.305 -26.672 1 91.5 479 ASP A N 1
ATOM 3832 C CA . ASP A 1 479 ? 28.172 -5.633 -27.312 1 91.5 479 ASP A CA 1
ATOM 3833 C C . ASP A 1 479 ? 29.453 -6.465 -27.203 1 91.5 479 ASP A C 1
ATOM 3835 O O . ASP A 1 479 ? 29.5 -7.434 -26.438 1 91.5 479 ASP A O 1
ATOM 3839 N N . GLY A 1 480 ? 30.438 -6.176 -28.125 1 90 480 GLY A N 1
ATOM 3840 C CA . GLY A 1 480 ? 31.734 -6.805 -28 1 90 480 GLY A CA 1
ATOM 3841 C C . GLY A 1 480 ? 31.719 -8.289 -28.328 1 90 480 GLY A C 1
ATOM 3842 O O . GLY A 1 480 ? 31.094 -8.711 -29.297 1 90 480 GLY A O 1
ATOM 3843 N N . PRO A 1 481 ? 32.469 -9.047 -27.531 1 88.31 481 PRO A N 1
ATOM 3844 C CA . PRO A 1 481 ? 32.625 -10.477 -27.828 1 88.31 481 PRO A CA 1
ATOM 3845 C C . PRO A 1 481 ? 31.297 -11.25 -27.672 1 88.31 481 PRO A C 1
ATOM 3847 O O . PRO A 1 481 ? 31.062 -12.195 -28.422 1 88.31 481 PRO A O 1
ATOM 3850 N N . GLU A 1 482 ? 30.5 -10.906 -26.75 1 90.62 482 GLU A N 1
ATOM 3851 C CA . GLU A 1 482 ? 29.234 -11.609 -26.562 1 90.62 482 GLU A CA 1
ATOM 3852 C C . GLU A 1 482 ? 28.312 -11.422 -27.75 1 90.62 482 GLU A C 1
ATOM 3854 O O . GLU A 1 482 ? 27.656 -12.367 -28.188 1 90.62 482 GLU A O 1
ATOM 3859 N N . ARG A 1 483 ? 28.281 -10.227 -28.25 1 92.88 483 ARG A N 1
ATOM 3860 C CA . ARG A 1 483 ? 27.469 -9.961 -29.438 1 92.88 483 ARG A CA 1
ATOM 3861 C C . ARG A 1 483 ? 27.938 -10.789 -30.625 1 92.88 483 ARG A C 1
ATOM 3863 O O . ARG A 1 483 ? 27.125 -11.383 -31.328 1 92.88 483 ARG A O 1
ATOM 3870 N N . ASN A 1 484 ? 29.234 -10.781 -30.797 1 90.88 484 ASN A N 1
ATOM 3871 C CA . ASN A 1 484 ? 29.812 -11.539 -31.891 1 90.88 484 ASN A CA 1
ATOM 3872 C C . ASN A 1 484 ? 29.469 -13.023 -31.797 1 90.88 484 ASN A C 1
ATOM 3874 O O . ASN A 1 484 ? 29.203 -13.672 -32.812 1 90.88 484 ASN A O 1
ATOM 3878 N N . SER A 1 485 ? 29.5 -13.484 -30.688 1 89.19 485 SER A N 1
ATOM 3879 C CA . SER A 1 485 ? 29.172 -14.891 -30.453 1 89.19 485 SER A CA 1
ATOM 3880 C C . SER A 1 485 ? 27.734 -15.188 -30.844 1 89.19 485 SER A C 1
ATOM 3882 O O . SER A 1 485 ? 27.453 -16.219 -31.469 1 89.19 485 SER A O 1
ATOM 3884 N N . VAL A 1 486 ? 26.844 -14.375 -30.469 1 90.75 486 VAL A N 1
ATOM 3885 C CA . VAL A 1 486 ? 25.422 -14.57 -30.766 1 90.75 486 VAL A CA 1
ATOM 3886 C C . VAL A 1 486 ? 25.188 -14.461 -32.281 1 90.75 486 VAL A C 1
ATOM 3888 O O . VAL A 1 486 ? 24.406 -15.227 -32.844 1 90.75 486 VAL A O 1
ATOM 3891 N N . GLU A 1 487 ? 25.875 -13.539 -32.906 1 90.62 487 GLU A N 1
ATOM 3892 C CA . GLU A 1 487 ? 25.781 -13.398 -34.344 1 90.62 487 GLU A CA 1
ATOM 3893 C C . GLU A 1 487 ? 26.234 -14.672 -35.062 1 90.62 487 GLU A C 1
ATOM 3895 O O . GLU A 1 487 ? 25.609 -15.102 -36.031 1 90.62 487 GLU A O 1
ATOM 3900 N N . ARG A 1 488 ? 27.219 -15.219 -34.562 1 87.25 488 ARG A N 1
ATOM 3901 C CA . ARG A 1 488 ? 27.719 -16.469 -35.125 1 87.25 488 ARG A CA 1
ATOM 3902 C C . ARG A 1 488 ? 26.719 -17.594 -34.938 1 87.25 488 ARG A C 1
ATOM 3904 O O . ARG A 1 488 ? 26.469 -18.359 -35.875 1 87.25 488 ARG A O 1
ATOM 3911 N N . LEU A 1 489 ? 26.188 -17.672 -33.781 1 84.62 489 LEU A N 1
ATOM 3912 C CA . LEU A 1 489 ? 25.234 -18.719 -33.469 1 84.62 489 LEU A CA 1
ATOM 3913 C C . LEU A 1 489 ? 23.984 -18.609 -34.344 1 84.62 489 LEU A C 1
ATOM 3915 O O . LEU A 1 489 ? 23.406 -19.609 -34.75 1 84.62 489 LEU A O 1
ATOM 3919 N N . LEU A 1 490 ? 23.609 -17.391 -34.625 1 86.38 490 LEU A N 1
ATOM 3920 C CA . LEU A 1 490 ? 22.406 -17.156 -35.406 1 86.38 490 LEU A CA 1
ATOM 3921 C C . LEU A 1 490 ? 22.656 -17.375 -36.906 1 86.38 490 LEU A C 1
ATOM 3923 O O . LEU A 1 490 ? 21.75 -17.75 -37.625 1 86.38 490 LEU A O 1
ATOM 3927 N N . LYS A 1 491 ? 23.844 -17.109 -37.375 1 78.75 491 LYS A N 1
ATOM 3928 C CA . LYS A 1 491 ? 24.203 -17.344 -38.75 1 78.75 491 LYS A CA 1
ATOM 3929 C C . LYS A 1 491 ? 24.344 -18.828 -39.062 1 78.75 491 LYS A C 1
ATOM 3931 O O . LYS A 1 491 ? 23.922 -19.297 -40.094 1 78.75 491 LYS A O 1
ATOM 3936 N N . VAL A 1 492 ? 24.953 -19.484 -38.188 1 64.12 492 VAL A N 1
ATOM 3937 C CA . VAL A 1 492 ? 25.156 -20.922 -38.375 1 64.12 492 VAL A CA 1
ATOM 3938 C C . VAL A 1 492 ? 23.812 -21.625 -38.469 1 64.12 492 VAL A C 1
ATOM 3940 O O . VAL A 1 492 ? 23.641 -22.531 -39.312 1 64.12 492 VAL A O 1
ATOM 3943 N N . SER A 1 493 ? 22.859 -21.219 -37.75 1 57.28 493 SER A N 1
ATOM 3944 C CA . SER A 1 493 ? 21.562 -21.891 -37.781 1 57.28 493 SER A CA 1
ATOM 3945 C C . SER A 1 493 ? 20.797 -21.562 -39.062 1 57.28 493 SER A C 1
ATOM 3947 O O . SER A 1 493 ? 19.953 -22.344 -39.5 1 57.28 493 SER A O 1
ATOM 3949 N N . ALA A 1 494 ? 20.969 -20.438 -39.688 1 53.19 494 ALA A N 1
ATOM 3950 C CA . ALA A 1 494 ? 20.344 -20.094 -40.969 1 53.19 494 ALA A CA 1
ATOM 3951 C C . ALA A 1 494 ? 20.938 -20.938 -42.094 1 53.19 494 ALA A C 1
ATOM 3953 O O . ALA A 1 494 ? 20.219 -21.281 -43.062 1 53.19 494 ALA A O 1
ATOM 3954 N N . SER A 1 495 ? 22.219 -21.25 -42 1 48.09 495 SER A N 1
ATOM 3955 C CA . SER A 1 495 ? 22.828 -22.062 -43.062 1 48.09 495 SER A CA 1
ATOM 3956 C C . SER A 1 495 ? 22.391 -23.516 -42.938 1 48.09 495 SER A C 1
ATOM 3958 O O . SER A 1 495 ? 22.266 -24.219 -43.938 1 48.09 495 SER A O 1
ATOM 3960 N N . THR A 1 496 ? 22.203 -23.906 -41.75 1 45.25 496 THR A N 1
ATOM 3961 C CA . THR A 1 496 ? 21.766 -25.297 -41.594 1 45.25 496 THR A CA 1
ATOM 3962 C C . THR A 1 496 ? 20.312 -25.453 -42.031 1 45.25 496 THR A C 1
ATOM 3964 O O . THR A 1 496 ? 19.906 -26.516 -42.531 1 45.25 496 THR A O 1
ATOM 3967 N N . ASP A 1 497 ? 19.562 -24.422 -41.812 1 43.34 497 ASP A N 1
ATOM 3968 C CA . ASP A 1 497 ? 18.172 -24.484 -42.281 1 43.34 497 ASP A CA 1
ATOM 3969 C C . ASP A 1 497 ? 18.109 -24.453 -43.781 1 43.34 497 ASP A C 1
ATOM 3971 O O . ASP A 1 497 ? 17.219 -25.047 -44.406 1 43.34 497 ASP A O 1
ATOM 3975 N N . THR A 1 498 ? 19.062 -23.75 -44.469 1 40.59 498 THR A N 1
ATOM 3976 C CA . THR A 1 498 ? 19.078 -23.781 -45.906 1 40.59 498 THR A CA 1
ATOM 3977 C C . THR A 1 498 ? 19.578 -25.125 -46.438 1 40.59 498 THR A C 1
ATOM 3979 O O . THR A 1 498 ? 19.125 -25.609 -47.469 1 40.59 498 THR A O 1
ATOM 3982 N N . GLN A 1 499 ? 20.547 -25.703 -45.719 1 37.19 499 GLN A N 1
ATOM 3983 C CA . GLN A 1 499 ? 21.016 -27 -46.219 1 37.19 499 GLN A CA 1
ATOM 3984 C C . GLN A 1 499 ? 19.984 -28.094 -45.969 1 37.19 499 GLN A C 1
ATOM 3986 O O . GLN A 1 499 ? 19.875 -29.047 -46.75 1 37.19 499 GLN A O 1
ATOM 3991 N N . SER A 1 500 ? 19.328 -28.016 -44.812 1 36.22 500 SER A N 1
ATOM 3992 C CA . SER A 1 500 ? 18.328 -29.062 -44.594 1 36.22 500 SER A CA 1
ATOM 3993 C C . SER A 1 500 ? 17.141 -28.906 -45.531 1 36.22 500 SER A C 1
ATOM 3995 O O . SER A 1 500 ? 16.453 -29.875 -45.844 1 36.22 500 SER A O 1
ATOM 3997 N N . GLN A 1 501 ? 16.891 -27.688 -45.938 1 34.41 501 GLN A N 1
ATOM 3998 C CA . GLN A 1 501 ? 15.812 -27.562 -46.906 1 34.41 501 GLN A CA 1
ATOM 3999 C C . GLN A 1 501 ? 16.266 -28.016 -48.281 1 34.41 501 GLN A C 1
ATOM 4001 O O . GLN A 1 501 ? 15.453 -28.406 -49.125 1 34.41 501 GLN A O 1
ATOM 4006 N N . THR A 1 502 ? 17.594 -27.844 -48.531 1 34.09 502 THR A N 1
ATOM 4007 C CA . THR A 1 502 ? 17.969 -28.188 -49.906 1 34.09 502 THR A CA 1
ATOM 4008 C C . THR A 1 502 ? 18.031 -29.703 -50.062 1 34.09 502 THR A C 1
ATOM 4010 O O . THR A 1 502 ? 17.875 -30.203 -51.188 1 34.09 502 THR A O 1
ATOM 4013 N N . GLN A 1 503 ? 18.516 -30.375 -49 1 32.91 503 GLN A N 1
ATOM 4014 C CA . GLN A 1 503 ? 18.672 -31.797 -49.281 1 32.91 503 GLN A CA 1
ATOM 4015 C C . GLN A 1 503 ? 17.312 -32.469 -49.469 1 32.91 503 GLN A C 1
ATOM 4017 O O . GLN A 1 503 ? 17.203 -33.5 -50.156 1 32.91 503 GLN A O 1
ATOM 4022 N N . ASP A 1 504 ? 16.312 -31.953 -48.75 1 31.16 504 ASP A N 1
ATOM 4023 C CA . ASP A 1 504 ? 15.047 -32.656 -48.875 1 31.16 504 ASP A CA 1
ATOM 4024 C C . ASP A 1 504 ? 14.398 -32.375 -50.219 1 31.16 504 ASP A C 1
ATOM 4026 O O . ASP A 1 504 ? 13.422 -33.031 -50.594 1 31.16 504 ASP A O 1
ATOM 4030 N N . VAL A 1 505 ? 14.867 -31.312 -50.844 1 30.98 505 VAL A N 1
ATOM 4031 C CA . VAL A 1 505 ? 14.188 -31.016 -52.094 1 30.98 505 VAL A CA 1
ATOM 4032 C C . VAL A 1 505 ? 14.688 -31.969 -53.188 1 30.98 505 VAL A C 1
ATOM 4034 O O . VAL A 1 505 ? 13.969 -32.25 -54.156 1 30.98 505 VAL A O 1
ATOM 4037 N N . TRP A 1 506 ? 16 -32.375 -53.125 1 28.89 506 TRP A N 1
ATOM 4038 C CA . TRP A 1 506 ? 16.5 -33 -54.344 1 28.89 506 TRP A CA 1
ATOM 4039 C C . TRP A 1 506 ? 15.898 -34.406 -54.5 1 28.89 506 TRP A C 1
ATOM 4041 O O . TRP A 1 506 ? 15.922 -35 -55.562 1 28.89 506 TRP A O 1
ATOM 4051 N N . ASN A 1 507 ? 15.672 -35.125 -53.375 1 27.88 507 ASN A N 1
ATOM 4052 C CA . ASN A 1 507 ? 15.359 -36.531 -53.656 1 27.88 507 ASN A CA 1
ATOM 4053 C C . ASN A 1 507 ? 14.047 -36.656 -54.406 1 27.88 507 ASN A C 1
ATOM 4055 O O . ASN A 1 507 ? 13.68 -37.75 -54.844 1 27.88 507 ASN A O 1
ATOM 4059 N N . GLU A 1 508 ? 13.094 -35.719 -54.125 1 28.81 508 GLU A N 1
ATOM 4060 C CA . GLU A 1 508 ? 11.766 -36.031 -54.625 1 28.81 508 GLU A CA 1
ATOM 4061 C C . GLU A 1 508 ? 11.672 -35.812 -56.156 1 28.81 508 GLU A C 1
ATOM 4063 O O . GLU A 1 508 ? 10.586 -35.906 -56.719 1 28.81 508 GLU A O 1
ATOM 4068 N N . MET A 1 509 ? 12.797 -35.469 -56.781 1 26.16 509 MET A N 1
ATOM 4069 C CA . MET A 1 509 ? 12.57 -35.094 -58.156 1 26.16 509 MET A CA 1
ATOM 4070 C C . MET A 1 509 ? 12.164 -36.281 -59 1 26.16 509 MET A C 1
ATOM 4072 O O . MET A 1 509 ? 11.789 -36.125 -60.188 1 26.16 509 MET A O 1
ATOM 4076 N N . SER A 1 510 ? 12.688 -37.438 -58.75 1 25.06 510 SER A N 1
ATOM 4077 C CA . SER A 1 510 ? 12.727 -38.344 -59.875 1 25.06 510 SER A CA 1
ATOM 4078 C C . SER A 1 510 ? 11.344 -38.906 -60.219 1 25.06 510 SER A C 1
ATOM 4080 O O . SER A 1 510 ? 11.203 -39.75 -61.094 1 25.06 510 SER A O 1
ATOM 4082 N N . ALA A 1 511 ? 10.383 -39 -59.219 1 25.98 511 ALA A N 1
ATOM 4083 C CA . ALA A 1 511 ? 9.359 -40 -59.469 1 25.98 511 ALA A CA 1
ATOM 4084 C C . ALA A 1 511 ? 8.414 -39.531 -60.594 1 25.98 511 ALA A C 1
ATOM 4086 O O . ALA A 1 511 ? 8.203 -38.344 -60.781 1 25.98 511 ALA A O 1
ATOM 4087 N N . GLY A 1 512 ? 8.203 -40.281 -61.719 1 25.53 512 GLY A N 1
ATOM 4088 C CA . GLY A 1 512 ? 7.527 -40.156 -63 1 25.53 512 GLY A CA 1
ATOM 4089 C C . GLY A 1 512 ? 6.109 -39.656 -62.875 1 25.53 512 GLY A C 1
ATOM 4090 O O . GLY A 1 512 ? 5.562 -39.562 -61.75 1 25.53 512 GLY A O 1
ATOM 4091 N N . PRO A 1 513 ? 5.43 -39.219 -63.938 1 23.84 513 PRO A N 1
ATOM 4092 C CA . PRO A 1 513 ? 4.172 -38.5 -64.125 1 23.84 513 PRO A CA 1
ATOM 4093 C C . PRO A 1 513 ? 2.953 -39.312 -63.688 1 23.84 513 PRO A C 1
ATOM 4095 O O . PRO A 1 513 ? 2.477 -40.156 -64.438 1 23.84 513 PRO A O 1
ATOM 4098 N N . LEU A 1 514 ? 2.867 -39.938 -62.531 1 20.94 514 LEU A N 1
ATOM 4099 C CA . LEU A 1 514 ? 1.8 -40.906 -62.438 1 20.94 514 LEU A CA 1
ATOM 4100 C C . LEU A 1 514 ? 0.444 -40.281 -62.719 1 20.94 514 LEU A C 1
ATOM 4102 O O . LEU A 1 514 ? 0.248 -39.094 -62.5 1 20.94 514 LEU A O 1
ATOM 4106 N N . LYS A 1 515 ? -0.387 -41.094 -63.594 1 23.12 515 LYS A N 1
ATOM 4107 C CA . LYS A 1 515 ? -1.739 -41.062 -64.125 1 23.12 515 LYS A CA 1
ATOM 4108 C C . LYS A 1 515 ? -2.771 -40.812 -63.031 1 23.12 515 LYS A C 1
ATOM 4110 O O . LYS A 1 515 ? -2.807 -41.5 -62.031 1 23.12 515 LYS A O 1
ATOM 4115 N N . VAL A 1 516 ? -3.373 -39.625 -62.875 1 20.52 516 VAL A N 1
ATOM 4116 C CA . VAL A 1 516 ? -4.199 -38.938 -61.906 1 20.52 516 VAL A CA 1
ATOM 4117 C C . VAL A 1 516 ? -5.551 -39.625 -61.781 1 20.52 516 VAL A C 1
ATOM 4119 O O . VAL A 1 516 ? -6.555 -39 -61.438 1 20.52 516 VAL A O 1
ATOM 4122 N N . GLU A 1 517 ? -5.742 -40.938 -62.281 1 22.62 517 GLU A N 1
ATOM 4123 C CA . GLU A 1 517 ? -7.168 -41.219 -62.375 1 22.62 517 GLU A CA 1
ATOM 4124 C C . GLU A 1 517 ? -7.848 -41.125 -61 1 22.62 517 GLU A C 1
ATOM 4126 O O . GLU A 1 517 ? -8.094 -42.156 -60.375 1 22.62 517 GLU A O 1
ATOM 4131 N N . ALA A 1 518 ? -7.512 -40.188 -60.219 1 18.61 518 ALA A N 1
ATOM 4132 C CA . ALA A 1 518 ? -7.918 -40.281 -58.812 1 18.61 518 ALA A CA 1
ATOM 4133 C C . ALA A 1 518 ? -9.43 -40.125 -58.656 1 18.61 518 ALA A C 1
ATOM 4135 O O . ALA A 1 518 ? -9.961 -39.031 -58.688 1 18.61 518 ALA A O 1
ATOM 4136 N N . LYS A 1 519 ? -10.258 -40.875 -59.594 1 24.47 519 LYS A N 1
ATOM 4137 C CA . LYS A 1 519 ? -11.672 -40.906 -59.219 1 24.47 519 LYS A CA 1
ATOM 4138 C C . LYS A 1 519 ? -11.828 -41.219 -57.75 1 24.47 519 LYS A C 1
ATOM 4140 O O . LYS A 1 519 ? -11.562 -42.344 -57.281 1 24.47 519 LYS A O 1
ATOM 4145 N N . ALA A 1 520 ? -11.516 -40.25 -56.844 1 19.2 520 ALA A N 1
ATOM 4146 C CA . ALA A 1 520 ? -11.5 -40.281 -55.375 1 19.2 520 ALA A CA 1
ATOM 4147 C C . ALA A 1 520 ? -12.867 -40.719 -54.844 1 19.2 520 ALA A C 1
ATOM 4149 O O . ALA A 1 520 ? -13.844 -39.969 -54.969 1 19.2 520 ALA A O 1
ATOM 4150 N N . GLN A 1 521 ? -13.195 -41.906 -55.094 1 21.45 521 GLN A N 1
ATOM 4151 C CA . GLN A 1 521 ? -14.398 -42.5 -54.531 1 21.45 521 GLN A CA 1
ATOM 4152 C C . GLN A 1 521 ? -14.523 -42.156 -53.031 1 21.45 521 GLN A C 1
ATOM 4154 O O . GLN A 1 521 ? -13.539 -42.25 -52.312 1 21.45 521 GLN A O 1
ATOM 4159 N N . PHE A 1 522 ? -15.523 -41.406 -52.688 1 20.09 522 PHE A N 1
ATOM 4160 C CA . PHE A 1 522 ? -15.992 -40.75 -51.469 1 20.09 522 PHE A CA 1
ATOM 4161 C C . PHE A 1 522 ? -16.266 -41.781 -50.406 1 20.09 522 PHE A C 1
ATOM 4163 O O . PHE A 1 522 ? -17.422 -42.094 -50.094 1 20.09 522 PHE A O 1
ATOM 4170 N N . LYS A 1 523 ? -15.508 -42.875 -50.344 1 21.16 523 LYS A N 1
ATOM 4171 C CA . LYS A 1 523 ? -15.961 -43.875 -49.375 1 21.16 523 LYS A CA 1
ATOM 4172 C C . LYS A 1 523 ? -16.109 -43.281 -48 1 21.16 523 LYS A C 1
ATOM 4174 O O . LYS A 1 523 ? -15.375 -42.375 -47.625 1 21.16 523 LYS A O 1
ATOM 4179 N N . GLU A 1 524 ? -17.203 -43.562 -47.344 1 20.19 524 GLU A N 1
ATOM 4180 C CA . GLU A 1 524 ? -17.844 -43.312 -46.031 1 20.19 524 GLU A CA 1
ATOM 4181 C C . GLU A 1 524 ? -16.938 -43.75 -44.875 1 20.19 524 GLU A C 1
ATOM 4183 O O . GLU A 1 524 ? -16.734 -44.938 -44.656 1 20.19 524 GLU A O 1
ATOM 4188 N N . ARG A 1 525 ? -15.773 -43.125 -44.719 1 21.2 525 ARG A N 1
ATOM 4189 C CA . ARG A 1 525 ? -14.812 -43.594 -43.719 1 21.2 525 ARG A CA 1
ATOM 4190 C C . ARG A 1 525 ? -15.43 -43.562 -42.344 1 21.2 525 ARG A C 1
ATOM 4192 O O . ARG A 1 525 ? -16.016 -42.562 -41.906 1 21.2 525 ARG A O 1
ATOM 4199 N N . GLY A 1 526 ? -15.812 -44.688 -41.875 1 20 526 GLY A N 1
ATOM 4200 C CA . GLY A 1 526 ? -16.328 -45.031 -40.562 1 20 526 GLY A CA 1
ATOM 4201 C C . GLY A 1 526 ? -15.43 -44.562 -39.438 1 20 526 GLY A C 1
ATOM 4202 O O . GLY A 1 526 ? -14.227 -44.406 -39.625 1 20 526 GLY A O 1
ATOM 4203 N N . PHE A 1 527 ? -15.945 -43.75 -38.469 1 19.47 527 PHE A N 1
ATOM 4204 C CA . PHE A 1 527 ? -15.523 -43 -37.281 1 19.47 527 PHE A CA 1
ATOM 4205 C C . PHE A 1 527 ? -14.75 -43.906 -36.312 1 19.47 527 PHE A C 1
ATOM 4207 O O . PHE A 1 527 ? -14.492 -43.531 -35.188 1 19.47 527 PHE A O 1
ATOM 4214 N N . GLN A 1 528 ? -13.883 -44.812 -36.844 1 19.78 528 GLN A N 1
ATOM 4215 C CA . GLN A 1 528 ? -13.359 -45.688 -35.812 1 19.78 528 GLN A CA 1
ATOM 4216 C C . GLN A 1 528 ? -12.438 -44.938 -34.844 1 19.78 528 GLN A C 1
ATOM 4218 O O . GLN A 1 528 ? -11.445 -44.344 -35.281 1 19.78 528 GLN A O 1
ATOM 4223 N N . GLY A 1 529 ? -12.953 -44.438 -33.688 1 21.89 529 GLY A N 1
ATOM 4224 C CA . GLY A 1 529 ? -12.508 -43.656 -32.531 1 21.89 529 GLY A CA 1
ATOM 4225 C C . GLY A 1 529 ? -11.25 -44.219 -31.906 1 21.89 529 GLY A C 1
ATOM 4226 O O . GLY A 1 529 ? -10.914 -43.875 -30.781 1 21.89 529 GLY A O 1
ATOM 4227 N N . ARG A 1 530 ? -10.531 -45.094 -32.5 1 25.98 530 ARG A N 1
ATOM 4228 C CA . ARG A 1 530 ? -9.617 -45.812 -31.594 1 25.98 530 ARG A CA 1
ATOM 4229 C C . ARG A 1 530 ? -8.414 -44.938 -31.25 1 25.98 530 ARG A C 1
ATOM 4231 O O . ARG A 1 530 ? -7.812 -44.312 -32.125 1 25.98 530 ARG A O 1
ATOM 4238 N N . ALA A 1 531 ? -8.422 -44.531 -30.016 1 28.25 531 ALA A N 1
ATOM 4239 C CA . ALA A 1 531 ? -7.332 -43.844 -29.328 1 28.25 531 ALA A CA 1
ATOM 4240 C C . ALA A 1 531 ? -5.984 -44.469 -29.672 1 28.25 531 ALA A C 1
ATOM 4242 O O . ALA A 1 531 ? -5.828 -45.688 -29.609 1 28.25 531 ALA A O 1
ATOM 4243 N N . THR A 1 532 ? -5.289 -43.938 -30.562 1 29.5 532 THR A N 1
ATOM 4244 C CA . THR A 1 532 ? -4.051 -44.531 -31.031 1 29.5 532 THR A CA 1
ATOM 4245 C C . THR A 1 532 ? -3.154 -44.906 -29.844 1 29.5 532 THR A C 1
ATOM 4247 O O . THR A 1 532 ? -3.289 -44.344 -28.75 1 29.5 532 THR A O 1
ATOM 4250 N N . HIS A 1 533 ? -2.545 -46.062 -29.891 1 27.73 533 HIS A N 1
ATOM 4251 C CA . HIS A 1 533 ? -1.68 -46.719 -28.922 1 27.73 533 HIS A CA 1
ATOM 4252 C C . HIS A 1 533 ? -0.64 -45.75 -28.359 1 27.73 533 HIS A C 1
ATOM 4254 O O . HIS A 1 533 ? -0.316 -45.812 -27.172 1 27.73 533 HIS A O 1
ATOM 4260 N N . SER A 1 534 ? -0.168 -44.906 -29.281 1 31.45 534 SER A N 1
ATOM 4261 C CA . SER A 1 534 ? 1.01 -44.156 -28.891 1 31.45 534 SER A CA 1
ATOM 4262 C C . SER A 1 534 ? 0.651 -43.094 -27.859 1 31.45 534 SER A C 1
ATOM 4264 O O . SER A 1 534 ? 1.438 -42.781 -26.953 1 31.45 534 SER A O 1
ATOM 4266 N N . GLN A 1 535 ? -0.515 -42.438 -28.016 1 31.09 535 GLN A N 1
ATOM 4267 C CA . GLN A 1 535 ? -0.921 -41.406 -27.062 1 31.09 535 GLN A CA 1
ATOM 4268 C C . GLN A 1 535 ? -1.225 -42.031 -25.688 1 31.09 535 GLN A C 1
ATOM 4270 O O . GLN A 1 535 ? -1.004 -41.406 -24.656 1 31.09 535 GLN A O 1
ATOM 4275 N N . THR A 1 536 ? -1.751 -43.344 -25.75 1 30.64 536 THR A N 1
ATOM 4276 C CA . THR A 1 536 ? -1.951 -44.094 -24.516 1 30.64 536 THR A CA 1
ATOM 4277 C C . THR A 1 536 ? -0.613 -44.406 -23.859 1 30.64 536 THR A C 1
ATOM 4279 O O . THR A 1 536 ? -0.482 -44.375 -22.641 1 30.64 536 THR A O 1
ATOM 4282 N N . GLU A 1 537 ? 0.415 -44.688 -24.656 1 33.06 537 GLU A N 1
ATOM 4283 C CA . GLU A 1 537 ? 1.685 -45.094 -24.078 1 33.06 537 GLU A CA 1
ATOM 4284 C C . GLU A 1 537 ? 2.344 -43.969 -23.297 1 33.06 537 GLU A C 1
ATOM 4286 O O . GLU A 1 537 ? 2.887 -44.188 -22.219 1 33.06 537 GLU A O 1
ATOM 4291 N N . ARG A 1 538 ? 2.363 -42.688 -23.734 1 35.16 538 ARG A N 1
ATOM 4292 C CA . ARG A 1 538 ? 2.996 -41.562 -23.031 1 35.16 538 ARG A CA 1
ATOM 4293 C C . ARG A 1 538 ? 2.229 -41.219 -21.766 1 35.16 538 ARG A C 1
ATOM 4295 O O . ARG A 1 538 ? 2.83 -40.875 -20.75 1 35.16 538 ARG A O 1
ATOM 4302 N N . ALA A 1 539 ? 0.856 -41.375 -21.828 1 33.12 539 ALA A N 1
ATOM 4303 C CA . ALA A 1 539 ? 0.067 -41.188 -20.609 1 33.12 539 ALA A CA 1
ATOM 4304 C C . ALA A 1 539 ? 0.283 -42.344 -19.641 1 33.12 539 ALA A C 1
ATOM 4306 O O . ALA A 1 539 ? 0.425 -42.125 -18.438 1 33.12 539 ALA A O 1
ATOM 4307 N N . MET A 1 540 ? 0.26 -43.625 -20.141 1 32.22 540 MET A N 1
ATOM 4308 C CA . MET A 1 540 ? 0.457 -44.812 -19.312 1 32.22 540 MET A CA 1
ATOM 4309 C C . MET A 1 540 ? 1.895 -44.906 -18.797 1 32.22 540 MET A C 1
ATOM 4311 O O . MET A 1 540 ? 2.156 -45.438 -17.734 1 32.22 540 MET A O 1
ATOM 4315 N N . ALA A 1 541 ? 2.908 -44.5 -19.562 1 34.47 541 ALA A N 1
ATOM 4316 C CA . ALA A 1 541 ? 4.289 -44.562 -19.094 1 34.47 541 ALA A CA 1
ATOM 4317 C C . ALA A 1 541 ? 4.473 -43.688 -17.844 1 34.47 541 ALA A C 1
ATOM 4319 O O . ALA A 1 541 ? 5.223 -44.031 -16.938 1 34.47 541 ALA A O 1
ATOM 4320 N N . ARG A 1 542 ? 3.832 -42.531 -17.797 1 33.16 542 ARG A N 1
ATOM 4321 C CA . ARG A 1 542 ? 3.889 -41.688 -16.594 1 33.16 542 ARG A CA 1
ATOM 4322 C C . ARG A 1 542 ? 3.152 -42.344 -15.438 1 33.16 542 ARG A C 1
ATOM 4324 O O . ARG A 1 542 ? 3.529 -42.188 -14.281 1 33.16 542 ARG A O 1
ATOM 4331 N N . LEU A 1 543 ? 1.983 -43.125 -15.781 1 31.17 543 LEU A N 1
ATOM 4332 C CA . LEU A 1 543 ? 1.295 -43.812 -14.703 1 31.17 543 LEU A CA 1
ATOM 4333 C C . LEU A 1 543 ? 2.088 -45.062 -14.258 1 31.17 543 LEU A C 1
ATOM 4335 O O . LEU A 1 543 ? 2.115 -45.375 -13.07 1 31.17 543 LEU A O 1
ATOM 4339 N N . HIS A 1 544 ? 2.557 -45.906 -15.219 1 30.69 544 HIS A N 1
ATOM 4340 C CA . HIS A 1 544 ? 3.148 -47.219 -14.852 1 30.69 544 HIS A CA 1
ATOM 4341 C C . HIS A 1 544 ? 4.477 -47 -14.133 1 30.69 544 HIS A C 1
ATOM 4343 O O . HIS A 1 544 ? 5.09 -47.969 -13.68 1 30.69 544 HIS A O 1
ATOM 4349 N N . ALA A 1 545 ? 5.223 -45.969 -14.414 1 31.41 545 ALA A N 1
ATOM 4350 C CA . ALA A 1 545 ? 6.504 -45.906 -13.719 1 31.41 545 ALA A CA 1
ATOM 4351 C C . ALA A 1 545 ? 6.309 -45.844 -12.211 1 31.41 545 ALA A C 1
ATOM 4353 O O . ALA A 1 545 ? 7.27 -45.625 -11.461 1 31.41 545 ALA A O 1
ATOM 4354 N N . GLY A 1 546 ? 5.07 -45.969 -11.781 1 27.75 546 GLY A N 1
ATOM 4355 C CA . GLY A 1 546 ? 4.777 -45.844 -10.359 1 27.75 546 GLY A CA 1
ATOM 4356 C C . GLY A 1 546 ? 5.395 -46.938 -9.523 1 27.75 546 GLY A C 1
ATOM 4357 O O . GLY A 1 546 ? 5.469 -46.844 -8.297 1 27.75 546 GLY A O 1
ATOM 4358 N N . PHE A 1 547 ? 5.266 -48.188 -9.914 1 27.62 547 PHE A N 1
ATOM 4359 C CA . PHE A 1 547 ? 5.375 -49.188 -8.852 1 27.62 547 PHE A CA 1
ATOM 4360 C C . PHE A 1 547 ? 6.832 -49.438 -8.5 1 27.62 547 PHE A C 1
ATOM 4362 O O . PHE A 1 547 ? 7.145 -50.438 -7.816 1 27.62 547 PHE A O 1
ATOM 4369 N N . SER A 1 548 ? 7.805 -49.062 -9.391 1 26.86 548 SER A N 1
ATOM 4370 C CA . SER A 1 548 ? 9.055 -49.625 -8.898 1 26.86 548 SER A CA 1
ATOM 4371 C C . SER A 1 548 ? 9.484 -48.969 -7.59 1 26.86 548 SER A C 1
ATOM 4373 O O . SER A 1 548 ? 9.039 -47.844 -7.281 1 26.86 548 SER A O 1
ATOM 4375 N N . LYS A 1 549 ? 10.453 -49.594 -6.754 1 32.09 549 LYS A N 1
ATOM 4376 C CA . LYS A 1 549 ? 11 -49.156 -5.477 1 32.09 549 LYS A CA 1
ATOM 4377 C C . LYS A 1 549 ? 11.445 -47.688 -5.543 1 32.09 549 LYS A C 1
ATOM 4379 O O . LYS A 1 549 ? 12.227 -47.312 -6.422 1 32.09 549 LYS A O 1
ATOM 4384 N N . PRO A 1 550 ? 10.656 -46.781 -5.02 1 29.42 550 PRO A N 1
ATOM 4385 C CA . PRO A 1 550 ? 10.844 -45.312 -5.172 1 29.42 550 PRO A CA 1
ATOM 4386 C C . PRO A 1 550 ? 12.273 -44.875 -4.859 1 29.42 550 PRO A C 1
ATOM 4388 O O . PRO A 1 550 ? 12.742 -45.031 -3.73 1 29.42 550 PRO A O 1
ATOM 4391 N N . SER A 1 551 ? 13.234 -45.188 -5.789 1 28.23 551 SER A N 1
ATOM 4392 C CA . SER A 1 551 ? 14.5 -44.5 -5.504 1 28.23 551 SER A CA 1
ATOM 4393 C C . SER A 1 551 ? 14.297 -43.031 -5.234 1 28.23 551 SER A C 1
ATOM 4395 O O . SER A 1 551 ? 13.32 -42.438 -5.707 1 28.23 551 SER A O 1
ATOM 4397 N N . ALA A 1 552 ? 15.062 -42.344 -4.383 1 32.88 552 ALA A N 1
ATOM 4398 C CA . ALA A 1 552 ? 15.008 -40.938 -3.93 1 32.88 552 ALA A CA 1
ATOM 4399 C C . ALA A 1 552 ? 14.898 -40 -5.109 1 32.88 552 ALA A C 1
ATOM 4401 O O . ALA A 1 552 ? 15.891 -39.344 -5.5 1 32.88 552 ALA A O 1
ATOM 4402 N N . ARG A 1 553 ? 14.188 -40.312 -6.152 1 34.06 553 ARG A N 1
ATOM 4403 C CA . ARG A 1 553 ? 13.969 -39.438 -7.305 1 34.06 553 ARG A CA 1
ATOM 4404 C C . ARG A 1 553 ? 13.156 -38.219 -6.914 1 34.06 553 ARG A C 1
ATOM 4406 O O . ARG A 1 553 ? 12.133 -38.344 -6.242 1 34.06 553 ARG A O 1
ATOM 4413 N N . MET A 1 554 ? 13.766 -37.094 -6.984 1 38.66 554 MET A N 1
ATOM 4414 C CA . MET A 1 554 ? 13.086 -35.812 -6.789 1 38.66 554 MET A CA 1
ATOM 4415 C C . MET A 1 554 ? 11.805 -35.75 -7.625 1 38.66 554 MET A C 1
ATOM 4417 O O . MET A 1 554 ? 11.859 -35.812 -8.852 1 38.66 554 MET A O 1
ATOM 4421 N N . GLN A 1 555 ? 10.672 -36.156 -7.168 1 39.38 555 GLN A N 1
ATOM 4422 C CA . GLN A 1 555 ? 9.328 -36.125 -7.734 1 39.38 555 GLN A CA 1
ATOM 4423 C C . GLN A 1 555 ? 8.977 -34.719 -8.227 1 39.38 555 GLN A C 1
ATOM 4425 O O . GLN A 1 555 ? 9.039 -33.75 -7.461 1 39.38 555 GLN A O 1
ATOM 4430 N N . VAL A 1 556 ? 8.984 -34.5 -9.531 1 49.38 556 VAL A N 1
ATOM 4431 C CA . VAL A 1 556 ? 8.484 -33.312 -10.172 1 49.38 556 VAL A CA 1
ATOM 4432 C C . VAL A 1 556 ? 7.07 -33 -9.68 1 49.38 556 VAL A C 1
ATOM 4434 O O . VAL A 1 556 ? 6.172 -33.844 -9.797 1 49.38 556 VAL A O 1
ATOM 4437 N N . ASP A 1 557 ? 6.91 -31.969 -8.891 1 64.12 557 ASP A N 1
ATOM 4438 C CA . ASP A 1 557 ? 5.609 -31.578 -8.359 1 64.12 557 ASP A CA 1
ATOM 4439 C C . ASP A 1 557 ? 4.766 -30.891 -9.43 1 64.12 557 ASP A C 1
ATOM 4441 O O . ASP A 1 557 ? 5.289 -30.453 -10.453 1 64.12 557 ASP A O 1
ATOM 4445 N N . SER A 1 558 ? 3.527 -30.906 -9.312 1 63.88 558 SER A N 1
ATOM 4446 C CA . SER A 1 558 ? 2.535 -30.391 -10.25 1 63.88 558 SER A CA 1
ATOM 4447 C C . SER A 1 558 ? 2.746 -28.906 -10.523 1 63.88 558 SER A C 1
ATOM 4449 O O . SER A 1 558 ? 2.291 -28.391 -11.547 1 63.88 558 SER A O 1
ATOM 4451 N N . ASP A 1 559 ? 3.586 -28.234 -9.734 1 63.41 559 ASP A N 1
ATOM 4452 C CA . ASP A 1 559 ? 3.701 -26.781 -9.836 1 63.41 559 ASP A CA 1
ATOM 4453 C C . ASP A 1 559 ? 5.086 -26.375 -10.336 1 63.41 559 ASP A C 1
ATOM 4455 O O . ASP A 1 559 ? 5.523 -25.25 -10.117 1 63.41 559 ASP A O 1
ATOM 4459 N N . ALA A 1 560 ? 5.832 -27.281 -11.031 1 56.34 560 ALA A N 1
ATOM 4460 C CA . ALA A 1 560 ? 7.211 -26.984 -11.43 1 56.34 560 ALA A CA 1
ATOM 4461 C C . ALA A 1 560 ? 7.266 -25.828 -12.406 1 56.34 560 ALA A C 1
ATOM 4463 O O . ALA A 1 560 ? 6.59 -25.828 -13.438 1 56.34 560 ALA A O 1
ATOM 4464 N N . GLU A 1 561 ? 7.922 -24.859 -11.984 1 56.66 561 GLU A N 1
ATOM 4465 C CA . GLU A 1 561 ? 8.047 -23.641 -12.773 1 56.66 561 GLU A CA 1
ATOM 4466 C C . GLU A 1 561 ? 9.289 -23.688 -13.656 1 56.66 561 GLU A C 1
ATOM 4468 O O . GLU A 1 561 ? 9.562 -22.734 -14.398 1 56.66 561 GLU A O 1
ATOM 4473 N N . THR A 1 562 ? 10.281 -24.734 -13.492 1 54.25 562 THR A N 1
ATOM 4474 C CA . THR A 1 562 ? 11.477 -24.844 -14.32 1 54.25 562 THR A CA 1
ATOM 4475 C C . THR A 1 562 ? 11.484 -26.172 -15.078 1 54.25 562 THR A C 1
ATOM 4477 O O . THR A 1 562 ? 11 -27.188 -14.57 1 54.25 562 THR A O 1
ATOM 4480 N N . GLU A 1 563 ? 11.93 -26.328 -16.375 1 42.53 563 GLU A N 1
ATOM 4481 C CA . GLU A 1 563 ? 11.984 -27.453 -17.312 1 42.53 563 GLU A CA 1
ATOM 4482 C C . GLU A 1 563 ? 13.078 -28.438 -16.922 1 42.53 563 GLU A C 1
ATOM 4484 O O . GLU A 1 563 ? 13.5 -29.25 -17.75 1 42.53 563 GLU A O 1
ATOM 4489 N N . ASP A 1 564 ? 13.656 -28.641 -15.828 1 38.72 564 ASP A N 1
ATOM 4490 C CA . ASP A 1 564 ? 14.883 -29.422 -15.727 1 38.72 564 ASP A CA 1
ATOM 4491 C C . ASP A 1 564 ? 14.586 -30.922 -15.75 1 38.72 564 ASP A C 1
ATOM 4493 O O . ASP A 1 564 ? 14.508 -31.562 -14.695 1 38.72 564 ASP A O 1
ATOM 4497 N N . GLY A 1 565 ? 13.938 -31.594 -16.609 1 34.31 565 GLY A N 1
ATOM 4498 C CA . GLY A 1 565 ? 13.797 -33.031 -16.641 1 34.31 565 GLY A CA 1
ATOM 4499 C C . GLY A 1 565 ? 15.125 -33.75 -16.812 1 34.31 565 GLY A C 1
ATOM 4500 O O . GLY A 1 565 ? 15.242 -34.938 -16.484 1 34.31 565 GLY A O 1
ATOM 4501 N N . ASP A 1 566 ? 16.125 -33.281 -17.594 1 33.28 566 ASP A N 1
ATOM 4502 C CA . ASP A 1 566 ? 17.219 -34.094 -18.094 1 33.28 566 ASP A CA 1
ATOM 4503 C C . ASP A 1 566 ? 18.328 -34.219 -17.062 1 33.28 566 ASP A C 1
ATOM 4505 O O . ASP A 1 566 ? 19.281 -34.969 -17.234 1 33.28 566 ASP A O 1
ATOM 4509 N N . ASN A 1 567 ? 18.578 -33.375 -16.141 1 33.84 567 ASN A N 1
ATOM 4510 C CA . ASN A 1 567 ? 19.844 -33.438 -15.438 1 33.84 567 ASN A CA 1
ATOM 4511 C C . ASN A 1 567 ? 19.828 -34.5 -14.344 1 33.84 567 ASN A C 1
ATOM 4513 O O . ASN A 1 567 ? 20.688 -34.5 -13.461 1 33.84 567 ASN A O 1
ATOM 4517 N N . GLU A 1 568 ? 18.938 -35.344 -14.32 1 33.22 568 GLU A N 1
ATOM 4518 C CA . GLU A 1 568 ? 19 -36.438 -13.336 1 33.22 568 GLU A CA 1
ATOM 4519 C C . GLU A 1 568 ? 20.156 -37.375 -13.625 1 33.22 568 GLU A C 1
ATOM 4521 O O . GLU A 1 568 ? 20.672 -38.031 -12.711 1 33.22 568 GLU A O 1
ATOM 4526 N N . GLU A 1 569 ? 20.531 -37.562 -14.844 1 31.45 569 GLU A N 1
ATOM 4527 C CA . GLU A 1 569 ? 21.562 -38.531 -15.125 1 31.45 569 GLU A CA 1
ATOM 4528 C C . GLU A 1 569 ? 22.906 -38.094 -14.555 1 31.45 569 GLU A C 1
ATOM 4530 O O . GLU A 1 569 ? 23.703 -38.938 -14.086 1 31.45 569 GLU A O 1
ATOM 4535 N N . ALA A 1 570 ? 23.188 -36.812 -14.555 1 31.28 570 ALA A N 1
ATOM 4536 C CA . ALA A 1 570 ? 24.547 -36.406 -14.195 1 31.28 570 ALA A CA 1
ATOM 4537 C C . ALA A 1 570 ? 24.75 -36.5 -12.688 1 31.28 570 ALA A C 1
ATOM 4539 O O . ALA A 1 570 ? 25.844 -36.844 -12.227 1 31.28 570 ALA A O 1
ATOM 4540 N N . HIS A 1 571 ? 23.812 -36.25 -11.891 1 31.48 571 HIS A N 1
ATOM 4541 C CA . HIS A 1 571 ? 24.062 -36.281 -10.461 1 31.48 571 HIS A CA 1
ATOM 4542 C C . HIS A 1 571 ? 24.141 -37.719 -9.961 1 31.48 571 HIS A C 1
ATOM 4544 O O . HIS A 1 571 ? 24.5 -37.969 -8.812 1 31.48 571 HIS A O 1
ATOM 4550 N N . MET A 1 572 ? 23.594 -38.656 -10.641 1 30.2 572 MET A N 1
ATOM 4551 C CA . MET A 1 572 ? 23.719 -40.031 -10.203 1 30.2 572 MET A CA 1
ATOM 4552 C C . MET A 1 572 ? 25.172 -40.5 -10.242 1 30.2 572 MET A C 1
ATOM 4554 O O . MET A 1 572 ? 25.609 -41.25 -9.383 1 30.2 572 MET A O 1
ATOM 4558 N N . ASN A 1 573 ? 25.859 -40 -11.227 1 30.75 573 ASN A N 1
ATOM 4559 C CA . ASN A 1 573 ? 27.234 -40.5 -11.367 1 30.75 573 ASN A CA 1
ATOM 4560 C C . ASN A 1 573 ? 28.125 -40 -10.234 1 30.75 573 ASN A C 1
ATOM 4562 O O . ASN A 1 573 ? 29.078 -40.688 -9.844 1 30.75 573 ASN A O 1
ATOM 4566 N N . THR A 1 574 ? 27.812 -38.781 -9.758 1 29.5 574 THR A N 1
ATOM 4567 C CA . THR A 1 574 ? 28.766 -38.312 -8.75 1 29.5 574 THR A CA 1
ATOM 4568 C C . THR A 1 574 ? 28.5 -38.969 -7.406 1 29.5 574 THR A C 1
ATOM 4570 O O . THR A 1 574 ? 29.422 -39.156 -6.605 1 29.5 574 THR A O 1
ATOM 4573 N N . ALA A 1 575 ? 27.25 -39.375 -7.156 1 29.56 575 ALA A N 1
ATOM 4574 C CA . ALA A 1 575 ? 27 -40.031 -5.875 1 29.56 575 ALA A CA 1
ATOM 4575 C C . ALA A 1 575 ? 27.609 -41.438 -5.855 1 29.56 575 ALA A C 1
ATOM 4577 O O . ALA A 1 575 ? 28.047 -41.906 -4.805 1 29.56 575 ALA A O 1
ATOM 4578 N N . HIS A 1 576 ? 27.625 -42.062 -6.977 1 30.33 576 HIS A N 1
ATOM 4579 C CA . HIS A 1 576 ? 28.203 -43.406 -6.945 1 30.33 576 HIS A CA 1
ATOM 4580 C C . HIS A 1 576 ? 29.672 -43.344 -6.57 1 30.33 576 HIS A C 1
ATOM 4582 O O . HIS A 1 576 ? 30.203 -44.312 -5.984 1 30.33 576 HIS A O 1
ATOM 4588 N N . PHE A 1 577 ? 30.344 -42.281 -7.082 1 30.16 577 PHE A N 1
ATOM 4589 C CA . PHE A 1 577 ? 31.781 -42.312 -6.855 1 30.16 577 PHE A CA 1
ATOM 4590 C C . PHE A 1 577 ? 32.125 -42.125 -5.379 1 30.16 577 PHE A C 1
ATOM 4592 O O . PHE A 1 577 ? 33.031 -42.719 -4.855 1 30.16 577 PHE A O 1
ATOM 4599 N N . LEU A 1 578 ? 31.344 -41.25 -4.734 1 28.98 578 LEU A N 1
ATOM 4600 C CA . LEU A 1 578 ? 31.828 -40.938 -3.395 1 28.98 578 LEU A CA 1
ATOM 4601 C C . LEU A 1 578 ? 31.578 -42.094 -2.439 1 28.98 578 LEU A C 1
ATOM 4603 O O . LEU A 1 578 ? 32.406 -42.375 -1.56 1 28.98 578 LEU A O 1
ATOM 4607 N N . PHE A 1 579 ? 30.422 -42.719 -2.553 1 32 579 PHE A N 1
ATOM 4608 C CA . PHE A 1 579 ? 30.125 -43.688 -1.503 1 32 579 PHE A CA 1
ATOM 4609 C C . PHE A 1 579 ? 30.781 -45.031 -1.812 1 32 579 PHE A C 1
ATOM 4611 O O . PHE A 1 579 ? 30.531 -46 -1.124 1 32 579 PHE A O 1
ATOM 4618 N N . ALA A 1 580 ? 31.406 -45.125 -2.988 1 28.42 580 ALA A N 1
ATOM 4619 C CA . ALA A 1 580 ? 32 -46.438 -3.184 1 28.42 580 ALA A CA 1
ATOM 4620 C C . ALA A 1 580 ? 33.094 -46.719 -2.162 1 28.42 580 ALA A C 1
ATOM 4622 O O . ALA A 1 580 ? 33.438 -47.875 -1.88 1 28.42 580 ALA A O 1
ATOM 4623 N N . SER A 1 581 ? 33.812 -45.625 -1.743 1 29.2 581 SER A N 1
ATOM 4624 C CA . SER A 1 581 ? 35.062 -46 -1.058 1 29.2 581 SER A CA 1
ATOM 4625 C C . SER A 1 581 ? 34.781 -46.531 0.346 1 29.2 581 SER A C 1
ATOM 4627 O O . SER A 1 581 ? 35.688 -46.969 1.034 1 29.2 581 SER A O 1
ATOM 4629 N N . TYR A 1 582 ? 33.688 -46.125 0.998 1 28.14 582 TYR A N 1
ATOM 4630 C CA . TYR A 1 582 ? 33.688 -46.406 2.428 1 28.14 582 TYR A CA 1
ATOM 4631 C C . TYR A 1 582 ? 33.375 -47.875 2.691 1 28.14 582 TYR A C 1
ATOM 4633 O O . TYR A 1 582 ? 33.125 -48.281 3.834 1 28.14 582 TYR A O 1
ATOM 4641 N N . ALA A 1 583 ? 33.281 -48.75 1.772 1 27.36 583 ALA A N 1
ATOM 4642 C CA . ALA A 1 583 ? 32.906 -50.094 2.107 1 27.36 583 ALA A CA 1
ATOM 4643 C C . ALA A 1 583 ? 33.969 -50.75 2.99 1 27.36 583 ALA A C 1
ATOM 4645 O O . ALA A 1 583 ? 33.688 -51.75 3.668 1 27.36 583 ALA A O 1
ATOM 4646 N N . ASP A 1 584 ? 35.312 -50.531 2.846 1 26.02 584 ASP A N 1
ATOM 4647 C CA . ASP A 1 584 ? 36.25 -51.5 3.361 1 26.02 584 ASP A CA 1
ATOM 4648 C C . ASP A 1 584 ? 36.562 -51.25 4.832 1 26.02 584 ASP A C 1
ATOM 4650 O O . ASP A 1 584 ? 37.594 -51.688 5.344 1 26.02 584 ASP A O 1
ATOM 4654 N N . MET A 1 585 ? 35.938 -50.25 5.547 1 28.22 585 MET A N 1
ATOM 4655 C CA . MET A 1 585 ? 36.531 -50.188 6.875 1 28.22 585 MET A CA 1
ATOM 4656 C C . MET A 1 585 ? 36.125 -51.375 7.723 1 28.22 585 MET A C 1
ATOM 4658 O O . MET A 1 585 ? 34.969 -51.75 7.777 1 28.22 585 MET A O 1
ATOM 4662 N N . PRO A 1 586 ? 37.125 -52.25 8.227 1 28.09 586 PRO A N 1
ATOM 4663 C CA . PRO A 1 586 ? 37.031 -53.469 9.055 1 28.09 586 PRO A CA 1
ATOM 4664 C C . PRO A 1 586 ? 36.281 -53.219 10.367 1 28.09 586 PRO A C 1
ATOM 4666 O O . PRO A 1 586 ? 36.219 -52.094 10.852 1 28.09 586 PRO A O 1
ATOM 4669 N N . SER A 1 587 ? 35.281 -54.094 10.734 1 27.12 587 SER A N 1
ATOM 4670 C CA . SER A 1 587 ? 34.469 -54.312 11.922 1 27.12 587 SER A CA 1
ATOM 4671 C C . SER A 1 587 ? 35.344 -54.344 13.188 1 27.12 587 SER A C 1
ATOM 4673 O O . SER A 1 587 ? 34.844 -54.625 14.273 1 27.12 587 SER A O 1
ATOM 4675 N N . GLN A 1 588 ? 36.656 -53.938 13.203 1 24.41 588 GLN A N 1
ATOM 4676 C CA . GLN A 1 588 ? 37.438 -54.312 14.383 1 24.41 588 GLN A CA 1
ATOM 4677 C C . GLN A 1 588 ? 37.031 -53.469 15.586 1 24.41 588 GLN A C 1
ATOM 4679 O O . GLN A 1 588 ? 37.25 -53.844 16.734 1 24.41 588 GLN A O 1
ATOM 4684 N N . LEU A 1 589 ? 36.719 -52.219 15.656 1 22.11 589 LEU A N 1
ATOM 4685 C CA . LEU A 1 589 ? 36.594 -51.938 17.078 1 22.11 589 LEU A CA 1
ATOM 4686 C C . LEU A 1 589 ? 35.25 -52.406 17.609 1 22.11 589 LEU A C 1
ATOM 4688 O O . LEU A 1 589 ? 34.219 -52.281 16.922 1 22.11 589 LEU A O 1
ATOM 4692 N N . MET B 1 1 ? -13.641 17.766 20.766 1 35.31 1 MET B N 1
ATOM 4693 C CA . MET B 1 1 ? -14.312 16.812 19.875 1 35.31 1 MET B CA 1
ATOM 4694 C C . MET B 1 1 ? -14.312 17.328 18.438 1 35.31 1 MET B C 1
ATOM 4696 O O . MET B 1 1 ? -14.328 18.531 18.203 1 35.31 1 MET B O 1
ATOM 4700 N N . PRO B 1 2 ? -13.898 16.516 17.375 1 46.97 2 PRO B N 1
ATOM 4701 C CA . PRO B 1 2 ? -14.336 17.297 16.219 1 46.97 2 PRO B CA 1
ATOM 4702 C C . PRO B 1 2 ? -15.719 17.922 16.406 1 46.97 2 PRO B C 1
ATOM 4704 O O . PRO B 1 2 ? -16.672 17.219 16.781 1 46.97 2 PRO B O 1
ATOM 4707 N N . ARG B 1 3 ? -15.875 19 16.938 1 55.22 3 ARG B N 1
ATOM 4708 C CA . ARG B 1 3 ? -17.156 19.672 17.172 1 55.22 3 ARG B CA 1
ATOM 4709 C C . ARG B 1 3 ? -18.156 19.359 16.078 1 55.22 3 ARG B C 1
ATOM 4711 O O . ARG B 1 3 ? -17.812 19.438 14.891 1 55.22 3 ARG B O 1
ATOM 4718 N N . GLY B 1 4 ? -19.062 18.578 16.562 1 68 4 GLY B N 1
ATOM 4719 C CA . GLY B 1 4 ? -20.25 18.438 15.719 1 68 4 GLY B CA 1
ATOM 4720 C C . GLY B 1 4 ? -20.344 17.062 15.078 1 68 4 GLY B C 1
ATOM 4721 O O . GLY B 1 4 ? -21.125 16.875 14.133 1 68 4 GLY B O 1
ATOM 4722 N N . SER B 1 5 ? -19.453 16.078 15.664 1 84.25 5 SER B N 1
ATOM 4723 C CA . SER B 1 5 ? -19.594 14.75 15.07 1 84.25 5 SER B CA 1
ATOM 4724 C C . SER B 1 5 ? -20.938 14.125 15.422 1 84.25 5 SER B C 1
ATOM 4726 O O . SER B 1 5 ? -21.406 14.242 16.547 1 84.25 5 SER B O 1
ATOM 4728 N N . PRO B 1 6 ? -21.469 13.516 14.516 1 89.69 6 PRO B N 1
ATOM 4729 C CA . PRO B 1 6 ? -22.734 12.82 14.797 1 89.69 6 PRO B CA 1
ATOM 4730 C C . PRO B 1 6 ? -22.578 11.727 15.859 1 89.69 6 PRO B C 1
ATOM 4732 O O . PRO B 1 6 ? -21.469 11.219 16.062 1 89.69 6 PRO B O 1
ATOM 4735 N N . TYR B 1 7 ? -23.609 11.453 16.609 1 90.44 7 TYR B N 1
ATOM 4736 C CA . TYR B 1 7 ? -23.734 10.344 17.562 1 90.44 7 TYR B CA 1
ATOM 4737 C C . TYR B 1 7 ? -22.672 10.422 18.641 1 90.44 7 TYR B C 1
ATOM 4739 O O . TYR B 1 7 ? -22.125 9.398 19.062 1 90.44 7 TYR B O 1
ATOM 4747 N N . ASN B 1 8 ? -22.219 11.594 18.953 1 89.56 8 ASN B N 1
ATOM 4748 C CA . ASN B 1 8 ? -21.219 11.805 19.984 1 89.56 8 ASN B CA 1
ATOM 4749 C C . ASN B 1 8 ? -19.922 11.07 19.656 1 89.56 8 ASN B C 1
ATOM 4751 O O . ASN B 1 8 ? -19.266 10.516 20.547 1 89.56 8 ASN B O 1
ATOM 4755 N N . SER B 1 9 ? -19.625 10.852 18.422 1 93.31 9 SER B N 1
ATOM 4756 C CA . SER B 1 9 ? -18.375 10.289 17.891 1 9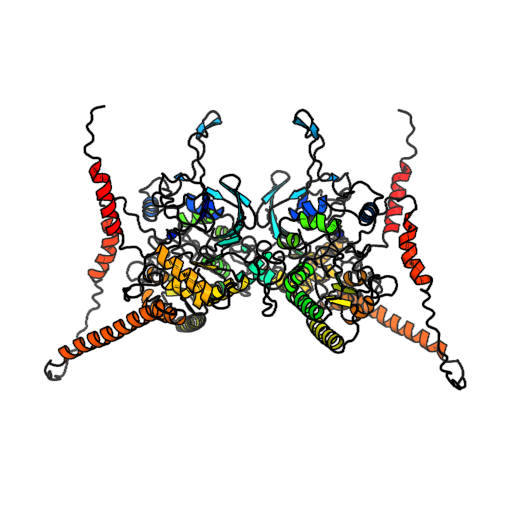3.31 9 SER B CA 1
ATOM 4757 C C . SER B 1 9 ? -18.359 8.773 18.062 1 93.31 9 SER B C 1
ATOM 4759 O O . SER B 1 9 ? -17.281 8.156 18.047 1 93.31 9 SER B O 1
ATOM 4761 N N . PHE B 1 10 ? -19.562 8.211 18.297 1 94.38 10 PHE B N 1
ATOM 4762 C CA . PHE B 1 10 ? -19.656 6.758 18.328 1 94.38 10 PHE B CA 1
ATOM 4763 C C . PHE B 1 10 ? -19.781 6.188 16.922 1 94.38 10 PHE B C 1
ATOM 4765 O O . PHE B 1 10 ? -20.453 6.77 16.062 1 94.38 10 PHE B O 1
ATOM 4772 N N . VAL B 1 11 ? -19.172 5.039 16.75 1 96.19 11 VAL B N 1
ATOM 4773 C CA . VAL B 1 11 ? -19.359 4.273 15.516 1 96.19 11 VAL B CA 1
ATOM 4774 C C . VAL B 1 11 ? -20.516 3.295 15.688 1 96.19 11 VAL B C 1
ATOM 4776 O O . VAL B 1 11 ? -20.312 2.168 16.156 1 96.19 11 VAL B O 1
ATOM 4779 N N . HIS B 1 12 ? -21.641 3.766 15.266 1 92.88 12 HIS B N 1
ATOM 4780 C CA . HIS B 1 12 ? -22.828 2.918 15.391 1 92.88 12 HIS B CA 1
ATOM 4781 C C . HIS B 1 12 ? -22.766 1.743 14.422 1 92.88 12 HIS B C 1
ATOM 4783 O O . HIS B 1 12 ? -22.328 1.895 13.281 1 92.88 12 HIS B O 1
ATOM 4789 N N . PRO B 1 13 ? -23.172 0.568 14.812 1 93.62 13 PRO B N 1
ATOM 4790 C CA . PRO B 1 13 ? -23.875 0.217 16.047 1 93.62 13 PRO B CA 1
ATOM 4791 C C . PRO B 1 13 ? -22.922 -0.185 17.172 1 93.62 13 PRO B C 1
ATOM 4793 O O . PRO B 1 13 ? -23.359 -0.643 18.234 1 93.62 13 PRO B O 1
ATOM 4796 N N . TYR B 1 14 ? -21.656 -0.035 17 1 95.56 14 TYR B N 1
ATOM 4797 C CA . TYR B 1 14 ? -20.688 -0.43 18.016 1 95.56 14 TYR B CA 1
ATOM 4798 C C . TYR B 1 14 ? -20.484 0.685 19.031 1 95.56 14 TYR B C 1
ATOM 4800 O O . TYR B 1 14 ? -20.484 1.866 18.688 1 95.56 14 TYR B O 1
ATOM 4808 N N . ALA B 1 15 ? -20.297 0.283 20.297 1 94.12 15 ALA B N 1
ATOM 4809 C CA . ALA B 1 15 ? -19.969 1.246 21.344 1 94.12 15 ALA B CA 1
ATOM 4810 C C . ALA B 1 15 ? -18.5 1.61 21.328 1 94.12 15 ALA B C 1
ATOM 4812 O O . ALA B 1 15 ? -17.797 1.484 22.344 1 94.12 15 ALA B O 1
ATOM 4813 N N . ILE B 1 16 ? -18.062 2.012 20.234 1 96.62 16 ILE B N 1
ATOM 4814 C CA . ILE B 1 16 ? -16.688 2.453 20 1 96.62 16 ILE B CA 1
ATOM 4815 C C . ILE B 1 16 ? -16.672 3.955 19.719 1 96.62 16 ILE B C 1
ATOM 4817 O O . ILE B 1 16 ? -17.391 4.445 18.844 1 96.62 16 ILE B O 1
ATOM 4821 N N . ARG B 1 17 ? -15.961 4.695 20.484 1 95.75 17 ARG B N 1
ATOM 4822 C CA . ARG B 1 17 ? -15.836 6.137 20.297 1 95.75 17 ARG B CA 1
ATOM 4823 C C . ARG B 1 17 ? -14.508 6.492 19.625 1 95.75 17 ARG B C 1
ATOM 4825 O O . ARG B 1 17 ? -13.453 6.012 20.047 1 95.75 17 ARG B O 1
ATOM 4832 N N . VAL B 1 18 ? -14.547 7.305 18.609 1 97.56 18 VAL B N 1
ATOM 4833 C CA . VAL B 1 18 ? -13.352 7.625 17.828 1 97.56 18 VAL B CA 1
ATOM 4834 C C . VAL B 1 18 ? -13.078 9.125 17.891 1 97.56 18 VAL B C 1
ATOM 4836 O O . VAL B 1 18 ? -13.977 9.938 17.656 1 97.56 18 VAL B O 1
ATOM 4839 N N . ASP B 1 19 ? -11.93 9.547 18.297 1 96.62 19 ASP B N 1
ATOM 4840 C CA . ASP B 1 19 ? -11.367 10.883 18.188 1 96.62 19 ASP B CA 1
ATOM 4841 C C . ASP B 1 19 ? -12.055 11.852 19.141 1 96.62 19 ASP B C 1
ATOM 4843 O O . ASP B 1 19 ? -12.055 13.062 18.922 1 96.62 19 ASP B O 1
ATOM 4847 N N . ASP B 1 20 ? -12.75 11.398 20.047 1 94.38 20 ASP B N 1
ATOM 4848 C CA . ASP B 1 20 ? -13.328 12.18 21.141 1 94.38 20 ASP B CA 1
ATOM 4849 C C . ASP B 1 20 ? -13.164 11.461 22.469 1 94.38 20 ASP B C 1
ATOM 4851 O O . ASP B 1 20 ? -13.688 10.367 22.672 1 94.38 20 ASP B O 1
ATOM 4855 N N . PHE B 1 21 ? -12.469 12.102 23.359 1 94.56 21 PHE B N 1
ATOM 4856 C CA . PHE B 1 21 ? -12.094 11.477 24.625 1 94.56 21 PHE B CA 1
ATOM 4857 C C . PHE B 1 21 ? -12.609 12.297 25.812 1 94.56 21 PHE B C 1
ATOM 4859 O O . PHE B 1 21 ? -12.086 12.188 26.922 1 94.56 21 PHE B O 1
ATOM 4866 N N . SER B 1 22 ? -13.555 13.133 25.484 1 88.25 22 SER B N 1
ATOM 4867 C CA . SER B 1 22 ? -14.164 13.953 26.516 1 88.25 22 SER B CA 1
ATOM 4868 C C . SER B 1 22 ? -15.047 13.117 27.438 1 88.25 22 SER B C 1
ATOM 4870 O O . SER B 1 22 ? -15.383 11.977 27.109 1 88.25 22 SER B O 1
ATOM 4872 N N . GLY B 1 23 ? -15.312 13.68 28.578 1 76.88 23 GLY B N 1
ATOM 4873 C CA . GLY B 1 23 ? -16.047 12.977 29.609 1 76.88 23 GLY B CA 1
ATOM 4874 C C . GLY B 1 23 ? -17.406 12.484 29.156 1 76.88 23 GLY B C 1
ATOM 4875 O O . GLY B 1 23 ? -18 13.031 28.219 1 76.88 23 GLY B O 1
ATOM 4876 N N . SER B 1 24 ? -17.812 11.281 29.672 1 65.56 24 SER B N 1
ATOM 4877 C CA . SER B 1 24 ? -18.984 10.5 29.266 1 65.56 24 SER B CA 1
ATOM 4878 C C . SER B 1 24 ? -20.188 10.789 30.156 1 65.56 24 SER B C 1
ATOM 4880 O O . SER B 1 24 ? -21.25 10.203 29.984 1 65.56 24 SER B O 1
ATOM 4882 N N . SER B 1 25 ? -20.156 11.672 31 1 61.31 25 SER B N 1
ATOM 4883 C CA . SER B 1 25 ? -21.203 11.742 32 1 61.31 25 SER B CA 1
ATOM 4884 C C . SER B 1 25 ? -22.562 11.992 31.391 1 61.31 25 SER B C 1
ATOM 4886 O O . SER B 1 25 ? -23.594 11.531 31.906 1 61.31 25 SER B O 1
ATOM 4888 N N . SER B 1 26 ? -22.547 12.492 30.25 1 64.25 26 SER B N 1
ATOM 4889 C CA . SER B 1 26 ? -23.844 12.805 29.656 1 64.25 26 SER B CA 1
ATOM 4890 C C . SER B 1 26 ? -24.172 11.844 28.516 1 64.25 26 SER B C 1
ATOM 4892 O O . SER B 1 26 ? -25.219 11.961 27.875 1 64.25 26 SER B O 1
ATOM 4894 N N . LEU B 1 27 ? -23.312 10.805 28.531 1 75.31 27 LEU B N 1
ATOM 4895 C CA . LEU B 1 27 ? -23.516 9.93 27.375 1 75.31 27 LEU B CA 1
ATOM 4896 C C . LEU B 1 27 ? -24.469 8.789 27.719 1 75.31 27 LEU B C 1
ATOM 4898 O O . LEU B 1 27 ? -24.422 8.242 28.828 1 75.31 27 LEU B O 1
ATOM 4902 N N . LYS B 1 28 ? -25.328 8.547 26.891 1 77.94 28 LYS B N 1
ATOM 4903 C CA . LYS B 1 28 ? -26.25 7.422 27.016 1 77.94 28 LYS B CA 1
ATOM 4904 C C . LYS B 1 28 ? -25.516 6.09 26.875 1 77.94 28 LYS B C 1
ATOM 4906 O O . LYS B 1 28 ? -25.891 5.105 27.516 1 77.94 28 LYS B O 1
ATOM 4911 N N . THR B 1 29 ? -24.484 6.059 26.156 1 84 29 THR B N 1
ATOM 4912 C CA . THR B 1 29 ? -23.688 4.863 25.875 1 84 29 THR B CA 1
ATOM 4913 C C . THR B 1 29 ? -22.266 5.016 26.422 1 84 29 THR B C 1
ATOM 4915 O O . THR B 1 29 ? -21.641 6.055 26.219 1 84 29 THR B O 1
ATOM 4918 N N . VAL B 1 30 ? -21.875 4.008 27.156 1 87.31 30 VAL B N 1
ATOM 4919 C CA . VAL B 1 30 ? -20.5 4 27.656 1 87.31 30 VAL B CA 1
ATOM 4920 C C . VAL B 1 30 ? -19.578 3.408 26.594 1 87.31 30 VAL B C 1
ATOM 4922 O O . VAL B 1 30 ? -19.812 2.297 26.109 1 87.31 30 VAL B O 1
ATOM 4925 N N . PRO B 1 31 ? -18.609 4.145 26.234 1 92.25 31 PRO B N 1
ATOM 4926 C CA . PRO B 1 31 ? -17.688 3.596 25.234 1 92.25 31 PRO B CA 1
ATOM 4927 C C . PRO B 1 31 ? -16.922 2.381 25.75 1 92.25 31 PRO B C 1
ATOM 4929 O O . PRO B 1 31 ? -16.438 2.387 26.891 1 92.25 31 PRO B O 1
ATOM 4932 N N . LEU B 1 32 ? -16.875 1.394 24.953 1 92.25 32 LEU B N 1
ATOM 4933 C CA . LEU B 1 32 ? -16.156 0.174 25.297 1 92.25 32 LEU B CA 1
ATOM 4934 C C . LEU B 1 32 ? -14.742 0.198 24.734 1 92.25 32 LEU B C 1
ATOM 4936 O O . LEU B 1 32 ? -13.867 -0.518 25.219 1 92.25 32 LEU B O 1
ATOM 4940 N N . LEU B 1 33 ? -14.562 0.919 23.688 1 94.81 33 LEU B N 1
ATOM 4941 C CA . LEU B 1 33 ? -13.266 1.096 23.031 1 94.81 33 LEU B CA 1
ATOM 4942 C C . LEU B 1 33 ? -13.078 2.539 22.578 1 94.81 33 LEU B C 1
ATOM 4944 O O . LEU B 1 33 ? -14.039 3.201 22.188 1 94.81 33 LEU B O 1
ATOM 4948 N N . HIS B 1 34 ? -11.852 3.029 22.672 1 96.88 34 HIS B N 1
ATOM 4949 C CA . HIS B 1 34 ? -11.477 4.336 22.156 1 96.88 34 HIS B CA 1
ATOM 4950 C C . HIS B 1 34 ? -10.414 4.207 21.062 1 96.88 34 HIS B C 1
ATOM 4952 O O . HIS B 1 34 ? -9.43 3.49 21.219 1 96.88 34 HIS B O 1
ATOM 4958 N N . LEU B 1 35 ? -10.711 4.812 19.969 1 98.5 35 LEU B N 1
ATOM 4959 C CA . LEU B 1 35 ? -9.766 4.828 18.844 1 98.5 35 LEU B CA 1
ATOM 4960 C C . LEU B 1 35 ? -9.32 6.254 18.531 1 98.5 35 LEU B C 1
ATOM 4962 O O . LEU B 1 35 ? -10.117 7.188 18.609 1 98.5 35 LEU B O 1
ATOM 4966 N N . LEU B 1 36 ? -8.047 6.426 18.203 1 98.62 36 LEU B N 1
ATOM 4967 C CA . LEU B 1 36 ? -7.492 7.707 17.766 1 98.62 36 LEU B CA 1
ATOM 4968 C C . LEU B 1 36 ? -6.973 7.613 16.344 1 98.62 36 LEU B C 1
ATOM 4970 O O . LEU B 1 36 ? -6.02 6.875 16.062 1 98.62 36 LEU B O 1
ATOM 4974 N N . SER B 1 37 ? -7.57 8.375 15.453 1 98.56 37 SER B N 1
ATOM 4975 C CA . SER B 1 37 ? -7.195 8.32 14.039 1 98.56 37 SER B CA 1
ATOM 4976 C C . SER B 1 37 ? -5.895 9.07 13.781 1 98.56 37 SER B C 1
ATOM 4978 O O . SER B 1 37 ? -5.047 8.609 13.016 1 98.56 37 SER B O 1
ATOM 4980 N N . HIS B 1 38 ? -5.758 10.266 14.32 1 98.38 38 HIS B N 1
ATOM 4981 C CA . HIS B 1 38 ? -4.547 11.07 14.195 1 98.38 38 HIS B CA 1
ATOM 4982 C C . HIS B 1 38 ? -4.48 12.148 15.273 1 98.38 38 HIS B C 1
ATOM 4984 O O . HIS B 1 38 ? -5.379 12.25 16.109 1 98.38 38 HIS B O 1
ATOM 4990 N N . THR B 1 39 ? -3.43 13.023 15.273 1 97.62 39 THR B N 1
ATOM 4991 C CA . THR B 1 39 ? -3.145 13.789 16.484 1 97.62 39 THR B CA 1
ATOM 4992 C C . THR B 1 39 ? -3.424 15.273 16.266 1 97.62 39 THR B C 1
ATOM 4994 O O . THR B 1 39 ? -2.877 16.125 16.969 1 97.62 39 THR B O 1
ATOM 4997 N N . HIS B 1 40 ? -4.188 15.594 15.281 1 95.81 40 HIS B N 1
ATOM 4998 C CA . HIS B 1 40 ? -4.598 16.984 15.195 1 95.81 40 HIS B CA 1
ATOM 4999 C C . HIS B 1 40 ? -5.395 17.406 16.438 1 95.81 40 HIS B C 1
ATOM 5001 O O . HIS B 1 40 ? -6.07 16.578 17.047 1 95.81 40 HIS B O 1
ATOM 5007 N N . THR B 1 41 ? -5.406 18.609 16.719 1 92.25 41 THR B N 1
ATOM 5008 C CA . THR B 1 41 ? -5.918 19.141 17.984 1 92.25 41 THR B CA 1
ATOM 5009 C C . THR B 1 41 ? -7.406 18.844 18.125 1 92.25 41 THR B C 1
ATOM 5011 O O . THR B 1 41 ? -7.871 18.531 19.234 1 92.25 41 THR B O 1
ATOM 5014 N N . ASP B 1 42 ? -8.117 18.922 17.109 1 90.94 42 ASP B N 1
ATOM 5015 C CA . ASP B 1 42 ? -9.562 18.719 17.188 1 90.94 42 ASP B CA 1
ATOM 5016 C C . ASP B 1 42 ? -9.898 17.234 17.312 1 90.94 42 ASP B C 1
ATOM 5018 O O . ASP B 1 42 ? -11.039 16.875 17.578 1 90.94 42 ASP B O 1
ATOM 5022 N N . HIS B 1 43 ? -8.961 16.375 17.25 1 94.81 43 HIS B N 1
ATOM 5023 C CA . HIS B 1 43 ? -9.203 14.945 17.328 1 94.81 43 HIS B CA 1
ATOM 5024 C C . HIS B 1 43 ? -8.727 14.383 18.672 1 94.81 43 HIS B C 1
ATOM 5026 O O . HIS B 1 43 ? -8.906 13.195 18.953 1 94.81 43 HIS B O 1
ATOM 5032 N N . ILE B 1 44 ? -8.109 15.125 19.484 1 94.81 44 ILE B N 1
ATOM 5033 C CA . ILE B 1 44 ? -7.531 14.609 20.719 1 94.81 44 ILE B CA 1
ATOM 5034 C C . ILE B 1 44 ? -8.195 15.289 21.922 1 94.81 44 ILE B C 1
ATOM 5036 O O . ILE B 1 44 ? -7.629 15.305 23.016 1 94.81 44 ILE B O 1
ATOM 5040 N N . GLN B 1 45 ? -9.305 15.828 21.703 1 91.38 45 GLN B N 1
ATOM 5041 C CA . GLN B 1 45 ? -10.031 16.5 22.781 1 91.38 45 GLN B CA 1
ATOM 5042 C C . GLN B 1 45 ? -10.312 15.539 23.938 1 91.38 45 GLN B C 1
ATOM 5044 O O . GLN B 1 45 ? -10.695 14.391 23.719 1 91.38 45 GLN B O 1
ATOM 5049 N N . GLY B 1 46 ? -10.062 15.977 25.125 1 92.06 46 GLY B N 1
ATOM 5050 C CA . GLY B 1 46 ? -10.359 15.188 26.312 1 92.06 46 GLY B CA 1
ATOM 5051 C C . GLY B 1 46 ? -9.172 14.383 26.797 1 92.06 46 GLY B C 1
ATOM 5052 O O . GLY B 1 46 ? -9.141 13.945 27.953 1 92.06 46 GLY B O 1
ATOM 5053 N N . LEU B 1 47 ? -8.188 14.18 26 1 93.62 47 LEU B N 1
ATOM 5054 C CA . LEU B 1 47 ? -7.059 13.336 26.359 1 93.62 47 LEU B CA 1
ATOM 5055 C C . LEU B 1 47 ? -6.156 14.023 27.375 1 93.62 47 LEU B C 1
ATOM 5057 O O . LEU B 1 47 ? -5.379 13.367 28.078 1 93.62 47 LEU B O 1
ATOM 5061 N N . SER B 1 48 ? -6.246 15.32 27.422 1 90.75 48 SER B N 1
ATOM 5062 C CA . SER B 1 48 ? -5.391 16.062 28.344 1 90.75 48 SER B CA 1
ATOM 5063 C C . SER B 1 48 ? -5.863 15.922 29.781 1 90.75 48 SER B C 1
ATOM 5065 O O . SER B 1 48 ? -5.133 16.25 30.719 1 90.75 48 SER B O 1
ATOM 5067 N N . ALA B 1 49 ? -7.082 15.484 29.953 1 90.19 49 ALA B N 1
ATOM 5068 C CA . ALA B 1 49 ? -7.617 15.297 31.297 1 90.19 49 ALA B CA 1
ATOM 5069 C C . ALA B 1 49 ? -6.918 14.148 32.031 1 90.19 49 ALA B C 1
ATOM 5071 O O . ALA B 1 49 ? -6.887 13.023 31.516 1 90.19 49 ALA B O 1
ATOM 5072 N N . ARG B 1 50 ? -6.484 14.32 33.188 1 88.81 50 ARG B N 1
ATOM 5073 C CA . ARG B 1 50 ? -5.777 13.297 33.938 1 88.81 50 ARG B CA 1
ATOM 5074 C C . ARG B 1 50 ? -6.73 12.188 34.375 1 88.81 50 ARG B C 1
ATOM 5076 O O . ARG B 1 50 ? -6.297 11.062 34.656 1 88.81 50 ARG B O 1
ATOM 5083 N N . SER B 1 51 ? -7.949 12.594 34.438 1 88.38 51 SER B N 1
ATOM 5084 C CA . SER B 1 51 ? -8.961 11.633 34.875 1 88.38 51 SER B CA 1
ATOM 5085 C C . SER B 1 51 ? -9.25 10.609 33.781 1 88.38 51 SER B C 1
ATOM 5087 O O . SER B 1 51 ? -9.867 9.578 34.031 1 88.38 51 SER B O 1
ATOM 5089 N N . PHE B 1 52 ? -8.789 10.953 32.562 1 90.94 52 PHE B N 1
ATOM 5090 C CA . PHE B 1 52 ? -9 9.984 31.5 1 90.94 52 PHE B CA 1
ATOM 5091 C C . PHE B 1 52 ? -8.234 8.695 31.781 1 90.94 52 PHE B C 1
ATOM 5093 O O . PHE B 1 52 ? -7.02 8.719 32 1 90.94 52 PHE B O 1
ATOM 5100 N N . GLY B 1 53 ? -8.922 7.547 31.766 1 90.12 53 GLY B N 1
ATOM 5101 C CA . GLY B 1 53 ? -8.273 6.32 32.188 1 90.12 53 GLY B CA 1
ATOM 5102 C C . GLY B 1 53 ? -8.578 5.137 31.297 1 90.12 53 GLY B C 1
ATOM 5103 O O . GLY B 1 53 ? -8.43 3.984 31.719 1 90.12 53 GLY B O 1
ATOM 5104 N N . HIS B 1 54 ? -8.945 5.418 30.047 1 92.31 54 HIS B N 1
ATOM 5105 C CA . HIS B 1 54 ? -9.312 4.332 29.141 1 92.31 54 HIS B CA 1
ATOM 5106 C C . HIS B 1 54 ? -8.211 4.07 28.125 1 92.31 54 HIS B C 1
ATOM 5108 O O . HIS B 1 54 ? -7.43 4.969 27.797 1 92.31 54 HIS B O 1
ATOM 5114 N N . THR B 1 55 ? -8.172 2.824 27.625 1 94 55 THR B N 1
ATOM 5115 C CA . THR B 1 55 ? -7.195 2.459 26.609 1 94 55 THR B CA 1
ATOM 5116 C C . THR B 1 55 ? -7.574 3.068 25.266 1 94 55 THR B C 1
ATOM 5118 O O . THR B 1 55 ? -8.742 3.02 24.859 1 94 55 THR B O 1
ATOM 5121 N N . VAL B 1 56 ? -6.605 3.625 24.625 1 97.56 56 VAL B N 1
ATOM 5122 C CA . VAL B 1 56 ? -6.793 4.23 23.312 1 97.56 56 VAL B CA 1
ATOM 5123 C C . VAL B 1 56 ? -5.973 3.473 22.281 1 97.56 56 VAL B C 1
ATOM 5125 O O . VAL B 1 56 ? -4.75 3.367 22.391 1 97.56 56 VAL B O 1
ATOM 5128 N N . TYR B 1 57 ? -6.629 2.898 21.297 1 98.25 57 TYR B N 1
ATOM 5129 C CA . TYR B 1 57 ? -5.934 2.273 20.188 1 98.25 57 TYR B CA 1
ATOM 5130 C C . TYR B 1 57 ? -5.602 3.297 19.094 1 98.25 57 TYR B C 1
ATOM 5132 O O . TYR B 1 57 ? -6.445 4.129 18.75 1 98.25 57 TYR B O 1
ATOM 5140 N N . CYS B 1 58 ? -4.371 3.277 18.641 1 98.62 58 CYS B N 1
ATOM 5141 C CA . CYS B 1 58 ? -3.891 4.227 17.641 1 98.62 58 CYS B CA 1
ATOM 5142 C C . CYS B 1 58 ? -2.691 3.662 16.891 1 98.62 58 CYS B C 1
ATOM 5144 O O . CYS B 1 58 ? -2.33 2.498 17.078 1 98.62 58 CYS B O 1
ATOM 5146 N N . SER B 1 59 ? -2.197 4.344 15.914 1 98.56 59 SER B N 1
ATOM 5147 C CA . SER B 1 59 ? -0.957 3.949 15.25 1 98.56 59 SER B CA 1
ATOM 5148 C C . SER B 1 59 ? 0.253 4.23 16.141 1 98.56 59 SER B C 1
ATOM 5150 O O . SER B 1 59 ? 0.173 5.031 17.078 1 98.56 59 SER B O 1
ATOM 5152 N N . GLN B 1 60 ? 1.317 3.559 15.859 1 98 60 GLN B N 1
ATOM 5153 C CA . GLN B 1 60 ? 2.553 3.779 16.609 1 98 60 GLN B CA 1
ATOM 5154 C C . GLN B 1 60 ? 3.014 5.23 16.484 1 98 60 GLN B C 1
ATOM 5156 O O . GLN B 1 60 ? 3.441 5.832 17.484 1 98 60 GLN B O 1
ATOM 5161 N N . ASP B 1 61 ? 2.982 5.812 15.32 1 98.56 61 ASP B N 1
ATOM 5162 C CA . ASP B 1 61 ? 3.432 7.184 15.109 1 98.56 61 ASP B CA 1
ATOM 5163 C C . ASP B 1 61 ? 2.537 8.172 15.859 1 98.56 61 ASP B C 1
ATOM 5165 O O . ASP B 1 61 ? 3.023 9.164 16.422 1 98.56 61 ASP B O 1
ATOM 5169 N N . ALA B 1 62 ? 1.215 7.91 15.852 1 98.69 62 ALA B N 1
ATOM 5170 C CA . ALA B 1 62 ? 0.327 8.773 16.625 1 98.69 62 ALA B CA 1
ATOM 5171 C C . ALA B 1 62 ? 0.689 8.734 18.109 1 98.69 62 ALA B C 1
ATOM 5173 O O . ALA B 1 62 ? 0.688 9.773 18.781 1 98.69 62 ALA B O 1
ATOM 5174 N N . LYS B 1 63 ? 0.979 7.59 18.656 1 98.38 63 LYS B N 1
ATOM 5175 C CA . LYS B 1 63 ? 1.407 7.453 20.047 1 98.38 63 LYS B CA 1
ATOM 5176 C C . LYS B 1 63 ? 2.648 8.297 20.312 1 98.38 63 LYS B C 1
ATOM 5178 O O . LYS B 1 63 ? 2.689 9.047 21.297 1 98.38 63 LYS B O 1
ATOM 5183 N N . GLU B 1 64 ? 3.635 8.195 19.438 1 98 64 GLU B N 1
ATOM 5184 C CA . GLU B 1 64 ? 4.879 8.938 19.609 1 98 64 GLU B CA 1
ATOM 5185 C C . GLU B 1 64 ? 4.641 10.438 19.531 1 98 64 GLU B C 1
ATOM 5187 O O . GLU B 1 64 ? 5.23 11.211 20.297 1 98 64 GLU B O 1
ATOM 5192 N N . MET B 1 65 ? 3.848 10.797 18.656 1 98 65 MET B N 1
ATOM 5193 C CA . MET B 1 65 ? 3.535 12.219 18.484 1 98 65 MET B CA 1
ATOM 5194 C C . MET B 1 65 ? 2.824 12.766 19.719 1 98 65 MET B C 1
ATOM 5196 O O . MET B 1 65 ? 3.174 13.836 20.219 1 98 65 MET B O 1
ATOM 5200 N N . LEU B 1 66 ? 1.879 12.016 20.234 1 97.12 66 LEU B N 1
ATOM 5201 C CA . LEU B 1 66 ? 1.113 12.445 21.391 1 97.12 66 LEU B CA 1
ATOM 5202 C C . LEU B 1 66 ? 2.016 12.578 22.609 1 97.12 66 LEU B C 1
ATOM 5204 O O . LEU B 1 66 ? 1.936 13.578 23.344 1 97.12 66 LEU B O 1
ATOM 5208 N N . LEU B 1 67 ? 2.84 11.656 22.828 1 96.5 67 LEU B N 1
ATOM 5209 C CA . LEU B 1 67 ? 3.684 11.617 24.016 1 96.5 67 LEU B CA 1
ATOM 5210 C C . LEU B 1 67 ? 4.73 12.727 23.969 1 96.5 67 LEU B C 1
ATOM 5212 O O . LEU B 1 67 ? 5.316 13.07 25 1 96.5 67 LEU B O 1
ATOM 5216 N N . ARG B 1 68 ? 4.941 13.344 22.828 1 96.25 68 ARG B N 1
ATOM 5217 C CA . ARG B 1 68 ? 5.961 14.375 22.672 1 96.25 68 ARG B CA 1
ATOM 5218 C C . ARG B 1 68 ? 5.328 15.742 22.422 1 96.25 68 ARG B C 1
ATOM 5220 O O . ARG B 1 68 ? 6.031 16.719 22.203 1 96.25 68 ARG B O 1
ATOM 5227 N N . HIS B 1 69 ? 4.047 15.781 22.516 1 95.31 69 HIS B N 1
ATOM 5228 C CA . HIS B 1 69 ? 3.301 17 22.25 1 95.31 69 HIS B CA 1
ATOM 5229 C C . HIS B 1 69 ? 3.623 18.078 23.266 1 95.31 69 HIS B C 1
ATOM 5231 O O . HIS B 1 69 ? 3.6 17.828 24.484 1 95.31 69 HIS B O 1
ATOM 5237 N N . GLU B 1 70 ? 4.004 19.297 22.75 1 93.06 70 GLU B N 1
ATOM 5238 C CA . GLU B 1 70 ? 4.223 20.5 23.547 1 93.06 70 GLU B CA 1
ATOM 5239 C C . GLU B 1 70 ? 3.375 21.656 23.047 1 93.06 70 GLU B C 1
ATOM 5241 O O . GLU B 1 70 ? 3.352 21.938 21.844 1 93.06 70 GLU B O 1
ATOM 5246 N N . VAL B 1 71 ? 2.717 22.281 24 1 88.94 71 VAL B N 1
ATOM 5247 C CA . VAL B 1 71 ? 1.936 23.453 23.609 1 88.94 71 VAL B CA 1
ATOM 5248 C C . VAL B 1 71 ? 2.871 24.625 23.297 1 88.94 71 VAL B C 1
ATOM 5250 O O . VAL B 1 71 ? 3.967 24.703 23.859 1 88.94 71 VAL B O 1
ATOM 5253 N N . LEU B 1 72 ? 2.41 25.484 22.422 1 86.56 72 LEU B N 1
ATOM 5254 C CA . LEU B 1 72 ? 3.234 26.594 21.922 1 86.56 72 LEU B CA 1
ATOM 5255 C C . LEU B 1 72 ? 3.812 27.406 23.078 1 86.56 72 LEU B C 1
ATOM 5257 O O . LEU B 1 72 ? 5.008 27.703 23.094 1 86.56 72 LEU B O 1
ATOM 5261 N N . ALA B 1 73 ? 2.99 27.75 24.016 1 83.75 73 ALA B N 1
ATOM 5262 C CA . ALA B 1 73 ? 3.414 28.594 25.141 1 83.75 73 ALA B CA 1
ATOM 5263 C C . ALA B 1 73 ? 4.57 27.969 25.891 1 83.75 73 ALA B C 1
ATOM 5265 O O . ALA B 1 73 ? 5.535 28.641 26.266 1 83.75 73 ALA B O 1
ATOM 5266 N N . GLU B 1 74 ? 4.48 26.703 26.094 1 85.81 74 GLU B N 1
ATOM 5267 C CA . GLU B 1 74 ? 5.52 25.969 26.812 1 85.81 74 GLU B CA 1
ATOM 5268 C C . GLU B 1 74 ? 6.793 25.859 25.984 1 85.81 74 GLU B C 1
ATOM 5270 O O . GLU B 1 74 ? 7.898 25.922 26.516 1 85.81 74 GLU B O 1
ATOM 5275 N N . ARG B 1 75 ? 6.664 25.688 24.719 1 88.25 75 ARG B N 1
ATOM 5276 C CA . ARG B 1 75 ? 7.809 25.625 23.828 1 88.25 75 ARG B CA 1
ATOM 5277 C C . ARG B 1 75 ? 8.602 26.938 23.844 1 88.25 75 ARG B C 1
ATOM 5279 O O . ARG B 1 75 ? 9.836 26.922 23.875 1 88.25 75 ARG B O 1
ATOM 5286 N N . GLN B 1 76 ? 7.844 27.984 23.875 1 85.25 76 GLN B N 1
ATOM 5287 C CA . GLN B 1 76 ? 8.477 29.297 23.859 1 85.25 76 GLN B CA 1
ATOM 5288 C C . GLN B 1 76 ? 9.242 29.562 25.156 1 85.25 76 GLN B C 1
ATOM 5290 O O . GLN B 1 76 ? 10.336 30.125 25.141 1 85.25 76 GLN B O 1
ATOM 5295 N N . LEU B 1 77 ? 8.672 29.094 26.188 1 84.06 77 LEU B N 1
ATOM 5296 C CA . LEU B 1 77 ? 9.344 29.25 27.469 1 84.06 77 LEU B CA 1
ATOM 5297 C C . LEU B 1 77 ? 10.633 28.422 27.516 1 84.06 77 LEU B C 1
ATOM 5299 O O . LEU B 1 77 ? 11.625 28.844 28.094 1 84.06 77 LEU B O 1
ATOM 5303 N N . ARG B 1 78 ? 10.602 27.328 26.984 1 83.88 78 ARG B N 1
ATOM 5304 C CA . ARG B 1 78 ? 11.781 26.469 26.922 1 83.88 78 ARG B CA 1
ATOM 5305 C C . ARG B 1 78 ? 12.859 27.078 26.031 1 83.88 78 ARG B C 1
ATOM 5307 O O . ARG B 1 78 ? 14.047 27.047 26.375 1 83.88 78 ARG B O 1
ATOM 5314 N N . GLU B 1 79 ? 12.422 27.594 24.922 1 83.44 79 GLU B N 1
ATOM 5315 C CA . GLU B 1 79 ? 13.352 28.188 23.969 1 83.44 79 GLU B CA 1
ATOM 5316 C C . GLU B 1 79 ? 14.031 29.422 24.547 1 83.44 79 GLU B C 1
ATOM 5318 O O . GLU B 1 79 ? 15.195 29.703 24.25 1 83.44 79 GLU B O 1
ATOM 5323 N N . LYS B 1 80 ? 13.258 30.109 25.469 1 81.38 80 LYS B N 1
ATOM 5324 C CA . LYS B 1 80 ? 13.797 31.297 26.141 1 81.38 80 LYS B CA 1
ATOM 5325 C C . LYS B 1 80 ? 14.562 30.922 27.406 1 81.38 80 LYS B C 1
ATOM 5327 O O . LYS B 1 80 ? 14.977 31.812 28.156 1 81.38 80 LYS B O 1
ATOM 5332 N N . ASP B 1 81 ? 14.633 29.594 27.656 1 79.62 81 ASP B N 1
ATOM 5333 C CA . ASP B 1 81 ? 15.375 29.047 28.781 1 79.62 81 ASP B CA 1
ATOM 5334 C C . ASP B 1 81 ? 14.734 29.453 30.109 1 79.62 81 ASP B C 1
ATOM 5336 O O . ASP B 1 81 ? 15.43 29.672 31.094 1 79.62 81 ASP B O 1
ATOM 5340 N N . VAL B 1 82 ? 13.477 29.766 30.062 1 82.25 82 VAL B N 1
ATOM 5341 C CA . VAL B 1 82 ? 12.719 30.047 31.266 1 82.25 82 VAL B CA 1
ATOM 5342 C C . VAL B 1 82 ? 12.25 28.75 31.906 1 82.25 82 VAL B C 1
ATOM 5344 O O . VAL B 1 82 ? 12.133 28.656 33.125 1 82.25 82 VAL B O 1
ATOM 5347 N N . ARG B 1 83 ? 12.039 27.812 31.062 1 76.81 83 ARG B N 1
ATOM 5348 C CA . ARG B 1 83 ? 11.648 26.469 31.484 1 76.81 83 ARG B CA 1
ATOM 5349 C C . ARG B 1 83 ? 12.797 25.469 31.281 1 76.81 83 ARG B C 1
ATOM 5351 O O . ARG B 1 83 ? 13.391 25.422 30.219 1 76.81 83 ARG B O 1
ATOM 5358 N N . ALA B 1 84 ? 13.047 24.703 32.375 1 74.81 84 ALA B N 1
ATOM 5359 C CA . ALA B 1 84 ? 14.18 23.781 32.312 1 74.81 84 ALA B CA 1
ATOM 5360 C C . ALA B 1 84 ? 13.789 22.469 31.625 1 74.81 84 ALA B C 1
ATOM 5362 O O . ALA B 1 84 ? 14.586 21.891 30.875 1 74.81 84 ALA B O 1
ATOM 5363 N N . GLU B 1 85 ? 12.586 22.109 31.906 1 80.88 85 GLU B N 1
ATOM 5364 C CA . GLU B 1 85 ? 12.156 20.812 31.391 1 80.88 85 GLU B CA 1
ATOM 5365 C C . GLU B 1 85 ? 11.109 20.984 30.297 1 80.88 85 GLU B C 1
ATOM 5367 O O . GLU B 1 85 ? 10.414 22 30.25 1 80.88 85 GLU B O 1
ATOM 5372 N N . ASN B 1 86 ? 11.125 20.047 29.359 1 82.62 86 ASN B N 1
ATOM 5373 C CA . ASN B 1 86 ? 10.055 20.016 28.375 1 82.62 86 ASN B CA 1
ATOM 5374 C C . ASN B 1 86 ? 8.734 19.578 29 1 82.62 86 ASN B C 1
ATOM 5376 O O . ASN B 1 86 ? 8.633 18.484 29.562 1 82.62 86 ASN B O 1
ATOM 5380 N N . ILE B 1 87 ? 7.773 20.453 28.891 1 79.12 87 ILE B N 1
ATOM 5381 C CA . ILE B 1 87 ? 6.449 20.094 29.391 1 79.12 87 ILE B CA 1
ATOM 5382 C C . ILE B 1 87 ? 5.633 19.453 28.266 1 79.12 87 ILE B C 1
ATOM 5384 O O . ILE B 1 87 ? 5.289 20.109 27.281 1 79.12 87 ILE B O 1
ATOM 5388 N N . ARG B 1 88 ? 5.371 18.219 28.5 1 87.62 88 ARG B N 1
ATOM 5389 C CA . ARG B 1 88 ? 4.633 17.438 27.516 1 87.62 88 ARG B CA 1
ATOM 5390 C C . ARG B 1 88 ? 3.182 17.25 27.938 1 87.62 88 ARG B C 1
ATOM 5392 O O . ARG B 1 88 ? 2.91 16.672 29 1 87.62 88 ARG B O 1
ATOM 5399 N N . THR B 1 89 ? 2.242 17.609 27.094 1 88.94 89 THR B N 1
ATOM 5400 C CA . THR B 1 89 ? 0.821 17.719 27.406 1 88.94 89 THR B CA 1
ATOM 5401 C C . THR B 1 89 ? 0.241 16.359 27.781 1 88.94 89 THR B C 1
ATOM 5403 O O . THR B 1 89 ? -0.594 16.266 28.688 1 88.94 89 THR B O 1
ATOM 5406 N N . PHE B 1 90 ? 0.714 15.312 27.109 1 93.81 90 PHE B N 1
ATOM 5407 C CA . PHE B 1 90 ? 0.035 14.023 27.234 1 93.81 90 PHE B CA 1
ATOM 5408 C C . PHE B 1 90 ? 0.958 12.984 27.859 1 93.81 90 PHE B C 1
ATOM 5410 O O . PHE B 1 90 ? 0.765 11.781 27.656 1 93.81 90 PHE B O 1
ATOM 5417 N N . LYS B 1 91 ? 1.956 13.375 28.516 1 90.75 91 LYS B N 1
ATOM 5418 C CA . LYS B 1 91 ? 2.938 12.477 29.125 1 90.75 91 LYS B CA 1
ATOM 5419 C C . LYS B 1 91 ? 2.283 11.539 30.125 1 90.75 91 LYS B C 1
ATOM 5421 O O . LYS B 1 91 ? 2.732 10.406 30.328 1 90.75 91 LYS B O 1
ATOM 5426 N N . HIS B 1 92 ? 1.182 12.016 30.766 1 91.38 92 HIS B N 1
ATOM 5427 C CA . HIS B 1 92 ? 0.509 11.258 31.812 1 91.38 92 HIS B CA 1
ATOM 5428 C C . HIS B 1 92 ? -0.161 10.008 31.25 1 91.38 92 HIS B C 1
ATOM 5430 O O . HIS B 1 92 ? -0.54 9.109 32 1 91.38 92 HIS B O 1
ATOM 5436 N N . LEU B 1 93 ? -0.333 9.969 29.969 1 94.5 93 LEU B N 1
ATOM 5437 C CA . LEU B 1 93 ? -0.977 8.812 29.344 1 94.5 93 LEU B CA 1
ATOM 5438 C C . LEU B 1 93 ? -0.065 7.594 29.391 1 94.5 93 LEU B C 1
ATOM 5440 O O . LEU B 1 93 ? -0.525 6.465 29.203 1 94.5 93 LEU B O 1
ATOM 5444 N N . LYS B 1 94 ? 1.209 7.805 29.531 1 93.75 94 LYS B N 1
ATOM 5445 C CA . LYS B 1 94 ? 2.188 6.738 29.719 1 93.75 94 LYS B CA 1
ATOM 5446 C C . LYS B 1 94 ? 3.137 7.055 30.875 1 93.75 94 LYS B C 1
ATOM 5448 O O . LYS B 1 94 ? 3.848 8.062 30.844 1 93.75 94 LYS B O 1
ATOM 5453 N N . ILE B 1 95 ? 3.084 6.254 31.812 1 91.69 95 ILE B N 1
ATOM 5454 C CA . ILE B 1 95 ? 3.957 6.383 32.969 1 91.69 95 ILE B CA 1
ATOM 5455 C C . ILE B 1 95 ? 4.773 5.102 33.156 1 91.69 95 ILE B C 1
ATOM 5457 O O . ILE B 1 95 ? 4.215 4.02 33.312 1 91.69 95 ILE B O 1
ATOM 5461 N N . LYS B 1 96 ? 6.055 5.18 33.062 1 89 96 LYS B N 1
ATOM 5462 C CA . LYS B 1 96 ? 6.941 4.027 33.188 1 89 96 LYS B CA 1
ATOM 5463 C C . LYS B 1 96 ? 6.977 3.512 34.625 1 89 96 LYS B C 1
ATOM 5465 O O . LYS B 1 96 ? 6.801 4.281 35.562 1 89 96 LYS B O 1
ATOM 5470 N N . PRO B 1 97 ? 7.234 2.229 34.656 1 88.81 97 PRO B N 1
ATOM 5471 C CA . PRO B 1 97 ? 7.406 1.7 36 1 88.81 97 PRO B CA 1
ATOM 5472 C C . PRO B 1 97 ? 8.648 2.25 36.719 1 88.81 97 PRO B C 1
ATOM 5474 O O . PRO B 1 97 ? 9.602 2.656 36.031 1 88.81 97 PRO B O 1
ATOM 5477 N N . LEU B 1 98 ? 8.602 2.314 38 1 85.38 98 LEU B N 1
ATOM 5478 C CA . LEU B 1 98 ? 9.734 2.791 38.781 1 85.38 98 LEU B CA 1
ATOM 5479 C C . LEU B 1 98 ? 10.734 1.665 39.062 1 85.38 98 LEU B C 1
ATOM 5481 O O . LEU B 1 98 ? 10.336 0.549 39.406 1 85.38 98 LEU B O 1
ATOM 5485 N N . THR B 1 99 ? 11.93 1.872 38.469 1 86.12 99 THR B N 1
ATOM 5486 C CA . THR B 1 99 ? 12.992 0.92 38.781 1 86.12 99 THR B CA 1
ATOM 5487 C C . THR B 1 99 ? 13.82 1.395 39.969 1 86.12 99 THR B C 1
ATOM 5489 O O . THR B 1 99 ? 14.359 2.504 39.938 1 86.12 99 THR B O 1
ATOM 5492 N N . HIS B 1 100 ? 13.82 0.636 41 1 82.31 100 HIS B N 1
ATOM 5493 C CA . HIS B 1 100 ? 14.625 0.95 42.156 1 82.31 100 HIS B CA 1
ATOM 5494 C C . HIS B 1 100 ? 16.094 0.618 41.938 1 82.31 100 HIS B C 1
ATOM 5496 O O . HIS B 1 100 ? 16.422 -0.118 41 1 82.31 100 HIS B O 1
ATOM 5502 N N . ASP B 1 101 ? 16.875 1.27 42.75 1 79.75 101 ASP B N 1
ATOM 5503 C CA . ASP B 1 101 ? 18.328 1.095 42.656 1 79.75 101 ASP B CA 1
ATOM 5504 C C . ASP B 1 101 ? 18.703 -0.379 42.75 1 79.75 101 ASP B C 1
ATOM 5506 O O . ASP B 1 101 ? 19.734 -0.802 42.219 1 79.75 101 ASP B O 1
ATOM 5510 N N . ASP B 1 102 ? 17.891 -1.078 43.438 1 80 102 ASP B N 1
ATOM 5511 C CA . ASP B 1 102 ? 18.203 -2.49 43.656 1 80 102 ASP B CA 1
ATOM 5512 C C . ASP B 1 102 ? 17.75 -3.326 42.469 1 80 102 ASP B C 1
ATOM 5514 O O . ASP B 1 102 ? 17.891 -4.551 42.469 1 80 102 ASP B O 1
ATOM 5518 N N . GLY B 1 103 ? 17.266 -2.68 41.438 1 80 103 GLY B N 1
ATOM 5519 C CA . GLY B 1 103 ? 16.875 -3.393 40.25 1 80 103 GLY B CA 1
ATOM 5520 C C . GLY B 1 103 ? 15.406 -3.805 40.25 1 80 103 GLY B C 1
ATOM 5521 O O . GLY B 1 103 ? 14.898 -4.328 39.25 1 80 103 GLY B O 1
ATOM 5522 N N . MET B 1 104 ? 14.805 -3.631 41.469 1 81.44 104 MET B N 1
ATOM 5523 C CA . MET B 1 104 ? 13.406 -4.016 41.562 1 81.44 104 MET B CA 1
ATOM 5524 C C . MET B 1 104 ? 12.516 -3.049 40.781 1 81.44 104 MET B C 1
ATOM 5526 O O . MET B 1 104 ? 12.672 -1.832 40.906 1 81.44 104 MET B O 1
ATOM 5530 N N . VAL B 1 105 ? 11.688 -3.598 39.812 1 87.25 105 VAL B N 1
ATOM 5531 C CA . VAL B 1 105 ? 10.781 -2.793 39 1 87.25 105 VAL B CA 1
ATOM 5532 C C . VAL B 1 105 ? 9.406 -2.734 39.688 1 87.25 105 VAL B C 1
ATOM 5534 O O . VAL B 1 105 ? 8.836 -3.771 40.031 1 87.25 105 VAL B O 1
ATOM 5537 N N . PHE B 1 106 ? 8.945 -1.563 40.125 1 82.56 106 PHE B N 1
ATOM 5538 C CA . PHE B 1 106 ? 7.625 -1.337 40.688 1 82.56 106 PHE B CA 1
ATOM 5539 C C . PHE B 1 106 ? 6.633 -0.895 39.625 1 82.56 106 PHE B C 1
ATOM 5541 O O . PHE B 1 106 ? 6.801 0.162 39.031 1 82.56 106 PHE B O 1
ATOM 5548 N N . TYR B 1 107 ? 5.648 -1.681 39.375 1 84.44 107 TYR B N 1
ATOM 5549 C CA . TYR B 1 107 ? 4.676 -1.421 38.344 1 84.44 107 TYR B CA 1
ATOM 5550 C C . TYR B 1 107 ? 3.492 -0.625 38.875 1 84.44 107 TYR B C 1
ATOM 5552 O O . TYR B 1 107 ? 2.707 -0.071 38.094 1 84.44 107 TYR B O 1
ATOM 5560 N N . ASN B 1 108 ? 3.523 -0.491 40.25 1 79.62 108 ASN B N 1
ATOM 5561 C CA . ASN B 1 108 ? 2.418 0.266 40.812 1 79.62 108 ASN B CA 1
ATOM 5562 C C . ASN B 1 108 ? 2.447 1.727 40.375 1 79.62 108 ASN B C 1
ATOM 5564 O O . ASN B 1 108 ? 3.451 2.416 40.562 1 79.62 108 ASN B O 1
ATOM 5568 N N . GLY B 1 109 ? 1.369 2.172 39.781 1 82.5 109 GLY B N 1
ATOM 5569 C CA . GLY B 1 109 ? 1.269 3.545 39.312 1 82.5 109 GLY B CA 1
ATOM 5570 C C . GLY B 1 109 ? 1.658 3.707 37.844 1 82.5 109 GLY B C 1
ATOM 5571 O O . GLY B 1 109 ? 1.463 4.773 37.25 1 82.5 109 GLY B O 1
ATOM 5572 N N . SER B 1 110 ? 2.287 2.672 37.344 1 87.62 110 SER B N 1
ATOM 5573 C CA . SER B 1 110 ? 2.643 2.727 35.938 1 87.62 110 SER B CA 1
ATOM 5574 C C . SER B 1 110 ? 1.417 2.531 35.031 1 87.62 110 SER B C 1
ATOM 5576 O O . SER B 1 110 ? 0.428 1.929 35.469 1 87.62 110 SER B O 1
ATOM 5578 N N . ARG B 1 111 ? 1.352 3.283 33.969 1 91.06 111 ARG B N 1
ATOM 5579 C CA . ARG B 1 111 ? 0.25 3.1 33.031 1 91.06 111 ARG B CA 1
ATOM 5580 C C . ARG B 1 111 ? 0.704 3.357 31.594 1 91.06 111 ARG B C 1
ATOM 5582 O O . ARG B 1 111 ? 1.664 4.098 31.359 1 91.06 111 ARG B O 1
ATOM 5589 N N . ASP B 1 112 ? 0.154 2.691 30.688 1 94.69 112 ASP B N 1
ATOM 5590 C CA . ASP B 1 112 ? 0.247 2.924 29.25 1 94.69 112 ASP B CA 1
ATOM 5591 C C . ASP B 1 112 ? -1.12 2.795 28.578 1 94.69 112 ASP B C 1
ATOM 5593 O O . ASP B 1 112 ? -1.541 1.691 28.219 1 94.69 112 ASP B O 1
ATOM 5597 N N . LEU B 1 113 ? -1.728 3.975 28.453 1 95.69 113 LEU B N 1
ATOM 5598 C CA . LEU B 1 113 ? -3.096 3.988 27.953 1 95.69 113 LEU B CA 1
ATOM 5599 C C . LEU B 1 113 ? -3.111 3.965 26.422 1 95.69 113 LEU B C 1
ATOM 5601 O O . LEU B 1 113 ? -4.156 3.738 25.812 1 95.69 113 LEU B O 1
ATOM 5605 N N . LEU B 1 114 ? -1.997 4.223 25.812 1 97.44 114 LEU B N 1
ATOM 5606 C CA . LEU B 1 114 ? -1.896 4.242 24.359 1 97.44 114 LEU B CA 1
ATOM 5607 C C . LEU B 1 114 ? -1.404 2.898 23.828 1 97.44 114 LEU B C 1
ATOM 5609 O O . LEU B 1 114 ? -0.263 2.508 24.078 1 97.44 114 LEU B O 1
ATOM 5613 N N . LYS B 1 115 ? -2.25 2.262 23.141 1 97.56 115 LYS B N 1
ATOM 5614 C CA . LYS B 1 115 ? -1.922 0.955 22.578 1 97.56 115 LYS B CA 1
ATOM 5615 C C . LYS B 1 115 ? -1.8 1.026 21.047 1 97.56 115 LYS B C 1
ATOM 5617 O O . LYS B 1 115 ? -2.805 0.979 20.344 1 97.56 115 LYS B O 1
ATOM 5622 N N . PRO B 1 116 ? -0.62 1.027 20.547 1 97.75 116 PRO B N 1
ATOM 5623 C CA . PRO B 1 116 ? -0.445 1.095 19.094 1 97.75 116 PRO B CA 1
ATOM 5624 C C . PRO B 1 116 ? -0.751 -0.231 18.406 1 97.75 116 PRO B C 1
ATOM 5626 O O . PRO B 1 116 ? -0.444 -1.299 18.938 1 97.75 116 PRO B O 1
ATOM 5629 N N . LEU B 1 117 ? -1.409 -0.197 17.281 1 97.44 117 LEU B N 1
ATOM 5630 C CA . LEU B 1 117 ? -1.635 -1.333 16.406 1 97.44 117 LEU B CA 1
ATOM 5631 C C . LEU B 1 117 ? -0.86 -1.166 15.102 1 97.44 117 LEU B C 1
ATOM 5633 O O . LEU B 1 117 ? -0.771 -0.06 14.562 1 97.44 117 LEU B O 1
ATOM 5637 N N . PRO B 1 118 ? -0.249 -2.281 14.625 1 95.94 118 PRO B N 1
ATOM 5638 C CA . PRO B 1 118 ? 0.422 -2.193 13.328 1 95.94 118 PRO B CA 1
ATOM 5639 C C . PRO B 1 118 ? -0.557 -2.023 12.172 1 95.94 118 PRO B C 1
ATOM 5641 O O . PRO B 1 118 ? -1.677 -2.539 12.219 1 95.94 118 PRO B O 1
ATOM 5644 N N . LEU B 1 119 ? -0.148 -1.307 11.164 1 97.25 119 LEU B N 1
ATOM 5645 C CA . LEU B 1 119 ? -0.991 -1.13 9.992 1 97.25 119 LEU B CA 1
ATOM 5646 C C . LEU B 1 119 ? -1.152 -2.443 9.234 1 97.25 119 LEU B C 1
ATOM 5648 O O . LEU B 1 119 ? -0.253 -3.287 9.25 1 97.25 119 LEU B O 1
ATOM 5652 N N . ASN B 1 120 ? -2.318 -2.605 8.633 1 96.25 120 ASN B N 1
ATOM 5653 C CA . ASN B 1 120 ? -2.643 -3.754 7.789 1 96.25 120 ASN B CA 1
ATOM 5654 C C . ASN B 1 120 ? -2.49 -5.066 8.555 1 96.25 120 ASN B C 1
ATOM 5656 O O . ASN B 1 120 ? -1.906 -6.023 8.039 1 96.25 120 ASN B O 1
ATOM 5660 N N . THR B 1 121 ? -2.857 -5.035 9.742 1 96 121 THR B N 1
ATOM 5661 C CA . THR B 1 121 ? -2.838 -6.207 10.617 1 96 121 THR B CA 1
ATOM 5662 C C . THR B 1 121 ? -4.145 -6.324 11.391 1 96 121 THR B C 1
ATOM 5664 O O . THR B 1 121 ? -4.336 -5.641 12.398 1 96 121 THR B O 1
ATOM 5667 N N . PRO B 1 122 ? -5.035 -7.195 10.914 1 96.88 122 PRO B N 1
ATOM 5668 C CA . PRO B 1 122 ? -6.27 -7.391 11.68 1 96.88 122 PRO B CA 1
ATOM 5669 C C . PRO B 1 122 ? -6.012 -7.793 13.133 1 96.88 122 PRO B C 1
ATOM 5671 O O . PRO B 1 122 ? -5.297 -8.766 13.383 1 96.88 122 PRO B O 1
ATOM 5674 N N . THR B 1 123 ? -6.527 -7.059 14.039 1 97.31 123 THR B N 1
ATOM 5675 C CA . THR B 1 123 ? -6.328 -7.301 15.461 1 97.31 123 THR B CA 1
ATOM 5676 C C . THR B 1 123 ? -7.668 -7.477 16.172 1 97.31 123 THR B C 1
ATOM 5678 O O . THR B 1 123 ? -8.531 -6.598 16.109 1 97.31 123 THR B O 1
ATOM 5681 N N . ARG B 1 124 ? -7.848 -8.562 16.891 1 96.25 124 ARG B N 1
ATOM 5682 C CA . ARG B 1 124 ? -9.07 -8.844 17.625 1 96.25 124 ARG B CA 1
ATOM 5683 C C . ARG B 1 124 ? -9.117 -8.062 18.938 1 96.25 124 ARG B C 1
ATOM 5685 O O . ARG B 1 124 ? -8.172 -8.102 19.734 1 96.25 124 ARG B O 1
ATOM 5692 N N . CYS B 1 125 ? -10.141 -7.27 19.094 1 96.25 125 CYS B N 1
ATOM 5693 C CA . CYS B 1 125 ? -10.352 -6.48 20.297 1 96.25 125 CYS B CA 1
ATOM 5694 C C . CYS B 1 125 ? -11.641 -6.891 21 1 96.25 125 CYS B C 1
ATOM 5696 O O . CYS B 1 125 ? -12.688 -7.027 20.344 1 96.25 125 CYS B O 1
ATOM 5698 N N . GLU B 1 126 ? -11.57 -7.043 22.234 1 93.69 126 GLU B N 1
ATOM 5699 C CA . GLU B 1 126 ? -12.758 -7.406 23 1 93.69 126 GLU B CA 1
ATOM 5700 C C . GLU B 1 126 ? -13.586 -6.172 23.344 1 93.69 126 GLU B C 1
ATOM 5702 O O . GLU B 1 126 ? -13.039 -5.145 23.766 1 93.69 126 GLU B O 1
ATOM 5707 N N . LEU B 1 127 ? -14.836 -6.195 23.125 1 92.06 127 LEU B N 1
ATOM 5708 C CA . LEU B 1 127 ? -15.742 -5.129 23.531 1 92.06 127 LEU B CA 1
ATOM 5709 C C . LEU B 1 127 ? -16.344 -5.41 24.891 1 92.06 127 LEU B C 1
ATOM 5711 O O . LEU B 1 127 ? -15.945 -4.797 25.891 1 92.06 127 LEU B O 1
ATOM 5715 N N . SER B 1 128 ? -17.391 -6.305 24.984 1 87.19 128 SER B N 1
ATOM 5716 C CA . SER B 1 128 ? -18.016 -6.699 26.234 1 87.19 128 SER B CA 1
ATOM 5717 C C . SER B 1 128 ? -18.625 -8.094 26.141 1 87.19 128 SER B C 1
ATOM 5719 O O . SER B 1 128 ? -19.125 -8.484 25.078 1 87.19 128 SER B O 1
ATOM 5721 N N . ASN B 1 129 ? -18.484 -8.75 27.266 1 88.19 129 ASN B N 1
ATOM 5722 C CA . ASN B 1 129 ? -19.188 -10.023 27.438 1 88.19 129 ASN B CA 1
ATOM 5723 C C . ASN B 1 129 ? -18.875 -10.992 26.297 1 88.19 129 ASN B C 1
ATOM 5725 O O . ASN B 1 129 ? -19.781 -11.555 25.688 1 88.19 129 ASN B O 1
ATOM 5729 N N . GLY B 1 130 ? -17.703 -11.062 25.859 1 87.94 130 GLY B N 1
ATOM 5730 C CA . GLY B 1 130 ? -17.312 -12.039 24.859 1 87.94 130 GLY B CA 1
ATOM 5731 C C . GLY B 1 130 ? -17.5 -11.555 23.438 1 87.94 130 GLY B C 1
ATOM 5732 O O . GLY B 1 130 ? -17.125 -12.234 22.484 1 87.94 130 GLY B O 1
ATOM 5733 N N . ASN B 1 131 ? -18.094 -10.352 23.328 1 92.38 131 ASN B N 1
ATOM 5734 C CA . ASN B 1 131 ? -18.219 -9.773 21.984 1 92.38 131 ASN B CA 1
ATOM 5735 C C . ASN B 1 131 ? -16.906 -9.133 21.547 1 92.38 131 ASN B C 1
ATOM 5737 O O . ASN B 1 131 ? -16.188 -8.539 22.344 1 92.38 131 ASN B O 1
ATOM 5741 N N . HIS B 1 132 ? -16.578 -9.438 20.281 1 95.88 132 HIS B N 1
ATOM 5742 C CA . HIS B 1 132 ? -15.312 -8.953 19.766 1 95.88 132 HIS B CA 1
ATOM 5743 C C . HIS B 1 132 ? -15.5 -8.242 18.422 1 95.88 132 HIS B C 1
ATOM 5745 O O . HIS B 1 132 ? -16.5 -8.477 17.734 1 95.88 132 HIS B O 1
ATOM 5751 N N . VAL B 1 133 ? -14.625 -7.332 18.188 1 97.44 133 VAL B N 1
ATOM 5752 C CA . VAL B 1 133 ? -14.469 -6.75 16.859 1 97.44 133 VAL B CA 1
ATOM 5753 C C . VAL B 1 133 ? -13.023 -6.898 16.406 1 97.44 133 VAL B C 1
ATOM 5755 O O . VAL B 1 133 ? -12.117 -7.078 17.219 1 97.44 133 VAL B O 1
ATOM 5758 N N . THR B 1 134 ? -12.844 -6.98 15.109 1 98.06 134 THR B N 1
ATOM 5759 C CA . THR B 1 134 ? -11.516 -6.93 14.516 1 98.06 134 THR B CA 1
ATOM 5760 C C . THR B 1 134 ? -11.234 -5.547 13.93 1 98.06 134 THR B C 1
ATOM 5762 O O . THR B 1 134 ? -12.023 -5.031 13.133 1 98.06 134 THR B O 1
ATOM 5765 N N . ILE B 1 135 ? -10.141 -4.957 14.398 1 98.56 135 ILE B N 1
ATOM 5766 C CA . ILE B 1 135 ? -9.766 -3.623 13.945 1 98.56 135 ILE B CA 1
ATOM 5767 C C . ILE B 1 135 ? -8.508 -3.701 13.078 1 98.56 135 ILE B C 1
ATOM 5769 O O . ILE B 1 135 ? -7.508 -4.293 13.484 1 98.56 135 ILE B O 1
ATOM 5773 N N . THR B 1 136 ? -8.57 -3.193 11.891 1 98.62 136 THR B N 1
ATOM 5774 C CA . THR B 1 136 ? -7.434 -3.088 10.984 1 98.62 136 THR B CA 1
ATOM 5775 C C . THR B 1 136 ? -7.156 -1.628 10.633 1 98.62 136 THR B C 1
ATOM 5777 O O . THR B 1 136 ? -8.055 -0.908 10.195 1 98.62 136 THR B O 1
ATOM 5780 N N . LEU B 1 137 ? -5.902 -1.208 10.914 1 98.69 137 LEU B N 1
ATOM 5781 C CA . LEU B 1 137 ? -5.508 0.147 10.547 1 98.69 137 LEU B CA 1
ATOM 5782 C C . LEU B 1 137 ? -5.047 0.205 9.094 1 98.69 137 LEU B C 1
ATOM 5784 O O . LEU B 1 137 ? -4.316 -0.675 8.633 1 98.69 137 LEU B O 1
ATOM 5788 N N . ILE B 1 138 ? -5.508 1.215 8.391 1 98.44 138 ILE B N 1
ATOM 5789 C CA . ILE B 1 138 ? -5.102 1.502 7.023 1 98.44 138 ILE B CA 1
ATOM 5790 C C . ILE B 1 138 ? -4.59 2.939 6.926 1 98.44 138 ILE B C 1
ATOM 5792 O O . ILE B 1 138 ? -5.168 3.85 7.523 1 98.44 138 ILE B O 1
ATOM 5796 N N . ASP B 1 139 ? -3.502 3.135 6.227 1 97.75 139 ASP B N 1
ATOM 5797 C CA . ASP B 1 139 ? -2.955 4.477 6.062 1 97.75 139 ASP B CA 1
ATOM 5798 C C . ASP B 1 139 ? -4 5.43 5.484 1 97.75 139 ASP B C 1
ATOM 5800 O O . ASP B 1 139 ? -4.746 5.059 4.574 1 97.75 139 ASP B O 1
ATOM 5804 N N . ALA B 1 140 ? -4.035 6.656 6.023 1 98.56 140 ALA B N 1
ATOM 5805 C CA . ALA B 1 140 ? -5.086 7.59 5.617 1 98.56 140 ALA B CA 1
ATOM 5806 C C . ALA B 1 140 ? -4.555 8.609 4.613 1 98.56 140 ALA B C 1
ATOM 5808 O O . ALA B 1 140 ? -5.328 9.375 4.039 1 98.56 140 ALA B O 1
ATOM 5809 N N . ASN B 1 141 ? -3.275 8.672 4.312 1 97.94 141 ASN B N 1
ATOM 5810 C CA . ASN B 1 141 ? -2.676 9.625 3.389 1 97.94 141 ASN B CA 1
ATOM 5811 C C . ASN B 1 141 ? -3.027 11.062 3.768 1 97.94 141 ASN B C 1
ATOM 5813 O O . ASN B 1 141 ? -3.408 11.859 2.908 1 97.94 141 ASN B O 1
ATOM 5817 N N . HIS B 1 142 ? -2.902 11.391 5.062 1 98.25 142 HIS B N 1
ATOM 5818 C CA . HIS B 1 142 ? -3.303 12.695 5.582 1 98.25 142 HIS B CA 1
ATOM 5819 C C . HIS B 1 142 ? -2.137 13.398 6.273 1 98.25 142 HIS B C 1
ATOM 5821 O O . HIS B 1 142 ? -1.763 14.508 5.895 1 98.25 142 HIS B O 1
ATOM 5827 N N . CYS B 1 143 ? -1.612 12.898 7.266 1 98.25 143 CYS B N 1
ATOM 5828 C CA . CYS B 1 143 ? -0.454 13.352 8.023 1 98.25 143 CYS B CA 1
ATOM 5829 C C . CYS B 1 143 ? 0.259 12.18 8.688 1 98.25 143 CYS B C 1
ATOM 5831 O O . CYS B 1 143 ? -0.229 11.055 8.648 1 98.25 143 CYS B O 1
ATOM 5833 N N . PRO B 1 144 ? 1.479 12.406 9.219 1 97.94 144 PRO B N 1
ATOM 5834 C CA . PRO B 1 144 ? 2.145 11.312 9.93 1 97.94 144 PRO B CA 1
ATOM 5835 C C . PRO B 1 144 ? 1.277 10.711 11.031 1 97.94 144 PRO B C 1
ATOM 5837 O O . PRO B 1 144 ? 0.688 11.445 11.828 1 97.94 144 PRO B O 1
ATOM 5840 N N . GLY B 1 145 ? 1.159 9.43 11.031 1 98.31 145 GLY B N 1
ATOM 5841 C CA . GLY B 1 145 ? 0.426 8.727 12.07 1 98.31 145 GLY B CA 1
ATOM 5842 C C . GLY B 1 145 ? -1.055 8.594 11.773 1 98.31 145 GLY B C 1
ATOM 5843 O O . GLY B 1 145 ? -1.77 7.863 12.461 1 98.31 145 GLY B O 1
ATOM 5844 N N . ALA B 1 146 ? -1.563 9.266 10.719 1 98.75 146 ALA B N 1
ATOM 5845 C CA . ALA B 1 146 ? -2.99 9.242 10.398 1 98.75 146 ALA B CA 1
ATOM 5846 C C . ALA B 1 146 ? -3.398 7.898 9.805 1 98.75 146 ALA B C 1
ATOM 5848 O O . ALA B 1 146 ? -2.709 7.363 8.93 1 98.75 146 ALA B O 1
ATOM 5849 N N . VAL B 1 147 ? -4.539 7.383 10.281 1 98.81 147 VAL B N 1
ATOM 5850 C CA . VAL B 1 147 ? -4.973 6.07 9.812 1 98.81 147 VAL B CA 1
ATOM 5851 C C . VAL B 1 147 ? -6.492 6.055 9.648 1 98.81 147 VAL B C 1
ATOM 5853 O O . VAL B 1 147 ? -7.195 6.879 10.234 1 98.81 147 VAL B O 1
ATOM 5856 N N . MET B 1 148 ? -6.984 5.129 8.812 1 98.88 148 MET B N 1
ATOM 5857 C CA . MET B 1 148 ? -8.375 4.676 8.789 1 98.88 148 MET B CA 1
ATOM 5858 C C . MET B 1 148 ? -8.555 3.43 9.648 1 98.88 148 MET B C 1
ATOM 5860 O O . MET B 1 148 ? -7.59 2.707 9.914 1 98.88 148 MET B O 1
ATOM 5864 N N . PHE B 1 149 ? -9.797 3.201 10.117 1 98.88 149 PHE B N 1
ATOM 5865 C CA . PHE B 1 149 ? -10.133 1.991 10.859 1 98.88 149 PHE B CA 1
ATOM 5866 C C . PHE B 1 149 ? -11.141 1.149 10.094 1 98.88 149 PHE B C 1
ATOM 5868 O O . PHE B 1 149 ? -12.242 1.614 9.789 1 98.88 149 PHE B O 1
ATOM 5875 N N . LEU B 1 150 ? -10.742 -0.008 9.703 1 98.81 150 LEU B N 1
ATOM 5876 C CA . LEU B 1 150 ? -11.719 -1.021 9.312 1 98.81 150 LEU B CA 1
ATOM 5877 C C . LEU B 1 150 ? -12.18 -1.823 10.523 1 98.81 150 LEU B C 1
ATOM 5879 O O . LEU B 1 150 ? -11.391 -2.523 11.156 1 98.81 150 LEU B O 1
ATOM 5883 N N . ILE B 1 151 ? -13.414 -1.661 10.898 1 98.62 151 ILE B N 1
ATOM 5884 C CA . ILE B 1 151 ? -14.008 -2.334 12.047 1 98.62 151 ILE B CA 1
ATOM 5885 C C . ILE B 1 151 ? -14.914 -3.461 11.57 1 98.62 151 ILE B C 1
ATOM 5887 O O . ILE B 1 151 ? -15.922 -3.215 10.898 1 98.62 151 ILE B O 1
ATOM 5891 N N . GLN B 1 152 ? -14.578 -4.66 11.914 1 97.38 152 GLN B N 1
ATOM 5892 C CA . GLN B 1 152 ? -15.359 -5.828 11.523 1 97.38 152 GLN B CA 1
ATOM 5893 C C . GLN B 1 152 ? -15.938 -6.535 12.75 1 97.38 152 GLN B C 1
ATOM 5895 O O . GLN B 1 152 ? -15.227 -6.785 13.727 1 97.38 152 GLN B O 1
ATOM 5900 N N . GLY B 1 153 ? -17.234 -6.758 12.719 1 95.69 153 GLY B N 1
ATOM 5901 C CA . GLY B 1 153 ? -17.906 -7.449 13.797 1 95.69 153 GLY B CA 1
ATOM 5902 C C . GLY B 1 153 ? -19.25 -8.039 13.383 1 95.69 153 GLY B C 1
ATOM 5903 O O . GLY B 1 153 ? -19.609 -8 12.203 1 95.69 153 GLY B O 1
ATOM 5904 N N . SER B 1 154 ? -19.969 -8.578 14.352 1 94.44 154 SER B N 1
ATOM 5905 C CA . SER B 1 154 ? -21.203 -9.305 14.102 1 94.44 154 SER B CA 1
ATOM 5906 C C . SER B 1 154 ? -22.312 -8.367 13.641 1 94.44 154 SER B C 1
ATOM 5908 O O . SER B 1 154 ? -23.297 -8.805 13.031 1 94.44 154 SER B O 1
ATOM 5910 N N . LEU B 1 155 ? -22.125 -7.102 13.906 1 95 155 LEU B N 1
ATOM 5911 C CA . LEU B 1 155 ? -23.156 -6.148 13.547 1 95 155 LEU B CA 1
ATOM 5912 C C . LEU B 1 155 ? -22.859 -5.496 12.203 1 95 155 LEU B C 1
ATOM 5914 O O . LEU B 1 155 ? -23.531 -4.527 11.82 1 95 155 LEU B O 1
ATOM 5918 N N . GLY B 1 156 ? -21.844 -5.988 11.477 1 95.19 156 GLY B N 1
ATOM 5919 C CA . GLY B 1 156 ? -21.469 -5.445 10.18 1 95.19 156 GLY B CA 1
ATOM 5920 C C . GLY B 1 156 ? -20.109 -4.762 10.188 1 95.19 156 GLY B C 1
ATOM 5921 O O . GLY B 1 156 ? -19.562 -4.465 11.25 1 95.19 156 GLY B O 1
ATOM 5922 N N . SER B 1 157 ? -19.578 -4.566 9.016 1 97.62 157 SER B N 1
ATOM 5923 C CA . SER B 1 157 ? -18.266 -3.945 8.859 1 97.62 157 SER B CA 1
ATOM 5924 C C . SER B 1 157 ? -18.391 -2.453 8.57 1 97.62 157 SER B C 1
ATOM 5926 O O . SER B 1 157 ? -19.266 -2.033 7.816 1 97.62 157 SER B O 1
ATOM 5928 N N . ILE B 1 158 ? -17.516 -1.674 9.234 1 98.5 158 ILE B N 1
ATOM 5929 C CA . ILE B 1 158 ? -17.547 -0.221 9.109 1 98.5 158 ILE B CA 1
ATOM 5930 C C . ILE B 1 158 ? -16.141 0.291 8.781 1 98.5 158 ILE B C 1
ATOM 5932 O O . ILE B 1 158 ? -15.156 -0.18 9.352 1 98.5 158 ILE B O 1
ATOM 5936 N N . LEU B 1 159 ? -16.078 1.166 7.805 1 98.75 159 LEU B N 1
ATOM 5937 C CA . LEU B 1 159 ? -14.828 1.853 7.508 1 98.75 159 LEU B CA 1
ATOM 5938 C C . LEU B 1 159 ? -14.867 3.293 8.008 1 98.75 159 LEU B C 1
ATOM 5940 O O . LEU B 1 159 ? -15.711 4.082 7.578 1 98.75 159 LEU B O 1
ATOM 5944 N N . TYR B 1 160 ? -14.031 3.613 8.992 1 98.81 160 TYR B N 1
ATOM 5945 C CA . TYR B 1 160 ? -13.852 4.961 9.516 1 98.81 160 TYR B CA 1
ATOM 5946 C C . TYR B 1 160 ? -12.617 5.621 8.914 1 98.81 160 TYR B C 1
ATOM 5948 O O . TYR B 1 160 ? -11.484 5.203 9.188 1 98.81 160 TYR B O 1
ATOM 5956 N N . THR B 1 161 ? -12.766 6.699 8.172 1 98.69 161 THR B N 1
ATOM 5957 C CA . THR B 1 161 ? -11.656 7.227 7.383 1 98.69 161 THR B CA 1
ATOM 5958 C C . THR B 1 161 ? -10.742 8.086 8.242 1 98.69 161 THR B C 1
ATOM 5960 O O . THR B 1 161 ? -9.562 8.273 7.918 1 98.69 161 THR B O 1
ATOM 5963 N N . GLY B 1 162 ? -11.266 8.672 9.375 1 98 162 GLY B N 1
ATOM 5964 C CA . GLY B 1 162 ? -10.555 9.828 9.891 1 98 162 GLY B CA 1
ATOM 5965 C C . GLY B 1 162 ? -10.406 10.945 8.875 1 98 162 GLY B C 1
ATOM 5966 O O . GLY B 1 162 ? -11.25 11.109 7.996 1 98 162 GLY B O 1
ATOM 5967 N N . ASP B 1 163 ? -9.453 11.867 9.156 1 97.94 163 ASP B N 1
ATOM 5968 C CA . ASP B 1 163 ? -9.055 12.766 8.078 1 97.94 163 ASP B CA 1
ATOM 5969 C C . ASP B 1 163 ? -8.188 12.047 7.051 1 97.94 163 ASP B C 1
ATOM 5971 O O . ASP B 1 163 ? -7.328 11.234 7.414 1 97.94 163 ASP B O 1
ATOM 5975 N N . PHE B 1 164 ? -8.5 12.266 5.766 1 98.25 164 PHE B N 1
ATOM 5976 C CA . PHE B 1 164 ? -7.727 11.539 4.766 1 98.25 164 PHE B CA 1
ATOM 5977 C C . PHE B 1 164 ? -7.723 12.281 3.438 1 98.25 164 PHE B C 1
ATOM 5979 O O . PHE B 1 164 ? -8.414 13.289 3.285 1 98.25 164 PHE B O 1
ATOM 5986 N N . ARG B 1 165 ? -6.91 11.898 2.553 1 98.19 165 ARG B N 1
ATOM 5987 C CA . ARG B 1 165 ? -6.828 12.398 1.182 1 98.19 165 ARG B CA 1
ATOM 5988 C C . ARG B 1 165 ? -6.875 11.25 0.18 1 98.19 165 ARG B C 1
ATOM 5990 O O . ARG B 1 165 ? -5.918 10.477 0.069 1 98.19 165 ARG B O 1
ATOM 5997 N N . ALA B 1 166 ? -7.957 11.18 -0.582 1 97.81 166 ALA B N 1
ATOM 5998 C CA . ALA B 1 166 ? -8.219 10.062 -1.488 1 97.81 166 ALA B CA 1
ATOM 5999 C C . ALA B 1 166 ? -7.809 10.406 -2.916 1 97.81 166 ALA B C 1
ATOM 6001 O O . ALA B 1 166 ? -8.625 10.336 -3.838 1 97.81 166 ALA B O 1
ATOM 6002 N N . GLU B 1 167 ? -6.523 10.594 -3.182 1 95.94 167 GLU B N 1
ATOM 6003 C CA . GLU B 1 167 ? -5.984 10.828 -4.52 1 95.94 167 GLU B CA 1
ATOM 6004 C C . GLU B 1 167 ? -6.137 9.586 -5.398 1 95.94 167 GLU B C 1
ATOM 6006 O O . GLU B 1 167 ? -6.305 8.477 -4.891 1 95.94 167 GLU B O 1
ATOM 6011 N N . PRO B 1 168 ? -5.996 9.805 -6.715 1 94.44 168 PRO B N 1
ATOM 6012 C CA . PRO B 1 168 ? -6.188 8.672 -7.621 1 94.44 168 PRO B CA 1
ATOM 6013 C C . PRO B 1 168 ? -5.23 7.512 -7.332 1 94.44 168 PRO B C 1
ATOM 6015 O O . PRO B 1 168 ? -5.656 6.355 -7.27 1 94.44 168 PRO B O 1
ATOM 6018 N N . TRP B 1 169 ? -3.918 7.758 -7.156 1 94.06 169 TRP B N 1
ATOM 6019 C CA . TRP B 1 169 ? -2.975 6.68 -6.875 1 94.06 169 TRP B CA 1
ATOM 6020 C C . TRP B 1 169 ? -3.359 5.941 -5.598 1 94.06 169 TRP B C 1
ATOM 6022 O O . TRP B 1 169 ? -3.207 4.723 -5.504 1 94.06 169 TRP B O 1
ATOM 6032 N N . TYR B 1 170 ? -3.799 6.676 -4.652 1 97 170 TYR B N 1
ATOM 6033 C CA . TYR B 1 170 ? -4.199 6.129 -3.361 1 97 170 TYR B CA 1
ATOM 6034 C C . TYR B 1 170 ? -5.406 5.211 -3.508 1 97 170 TYR B C 1
ATOM 6036 O O . TYR B 1 170 ? -5.438 4.117 -2.934 1 97 170 TYR B O 1
ATOM 6044 N N . LEU B 1 171 ? -6.406 5.645 -4.32 1 96.81 171 LEU B N 1
ATOM 6045 C CA . LEU B 1 171 ? -7.578 4.824 -4.594 1 96.81 171 LEU B CA 1
ATOM 6046 C C . LEU B 1 171 ? -7.18 3.506 -5.25 1 96.81 171 LEU B C 1
ATOM 6048 O O . LEU B 1 171 ? -7.711 2.449 -4.898 1 96.81 171 LEU B O 1
ATOM 6052 N N . ASP B 1 172 ? -6.266 3.607 -6.141 1 94.25 172 ASP B N 1
ATOM 6053 C CA . ASP B 1 172 ? -5.785 2.396 -6.801 1 94.25 172 ASP B CA 1
ATOM 6054 C C . ASP B 1 172 ? -5.137 1.444 -5.797 1 94.25 172 ASP B C 1
ATOM 6056 O O . ASP B 1 172 ? -5.309 0.227 -5.891 1 94.25 172 ASP B O 1
ATOM 6060 N N . SER B 1 173 ? -4.398 2.006 -4.906 1 94.69 173 SER B N 1
ATOM 6061 C CA . SER B 1 173 ? -3.748 1.195 -3.881 1 94.69 173 SER B CA 1
ATOM 6062 C C . SER B 1 173 ? -4.77 0.564 -2.943 1 94.69 173 SER B C 1
ATOM 6064 O O . SER B 1 173 ? -4.586 -0.564 -2.48 1 94.69 173 SER B O 1
ATOM 6066 N N . LEU B 1 174 ? -5.824 1.297 -2.643 1 96.88 174 LEU B N 1
ATOM 6067 C CA . LEU B 1 174 ? -6.871 0.768 -1.775 1 96.88 174 LEU B CA 1
ATOM 6068 C C . LEU B 1 174 ? -7.586 -0.402 -2.441 1 96.88 174 LEU B C 1
ATOM 6070 O O . LEU B 1 174 ? -7.938 -1.38 -1.776 1 96.88 174 LEU B O 1
ATOM 6074 N N . LYS B 1 175 ? -7.777 -0.256 -3.721 1 94.31 175 LYS B N 1
ATOM 6075 C CA . LYS B 1 175 ? -8.445 -1.304 -4.484 1 94.31 175 LYS B CA 1
ATOM 6076 C C . LYS B 1 175 ? -7.688 -2.625 -4.387 1 94.31 175 LYS B C 1
ATOM 6078 O O . LYS B 1 175 ? -8.297 -3.697 -4.426 1 94.31 175 LYS B O 1
ATOM 6083 N N . LYS B 1 176 ? -6.402 -2.49 -4.238 1 94.12 176 LYS B N 1
ATOM 6084 C CA . LYS B 1 176 ? -5.547 -3.674 -4.25 1 94.12 176 LYS B CA 1
ATOM 6085 C C . LYS B 1 176 ? -5.168 -4.09 -2.832 1 94.12 176 LYS B C 1
ATOM 6087 O O . LYS B 1 176 ? -4.43 -5.059 -2.639 1 94.12 176 LYS B O 1
ATOM 6092 N N . ASN B 1 177 ? -5.672 -3.391 -1.818 1 96.12 177 ASN B N 1
ATOM 6093 C CA . ASN B 1 177 ? -5.414 -3.764 -0.431 1 96.12 177 ASN B CA 1
ATOM 6094 C C . ASN B 1 177 ? -6.121 -5.066 -0.061 1 96.12 177 ASN B C 1
ATOM 6096 O O . ASN B 1 177 ? -7.348 -5.16 -0.161 1 96.12 177 ASN B O 1
ATOM 6100 N N . PRO B 1 178 ? -5.355 -6.047 0.411 1 95.06 178 PRO B N 1
ATOM 6101 C CA . PRO B 1 178 ? -5.941 -7.367 0.656 1 95.06 178 PRO B CA 1
ATOM 6102 C C . PRO B 1 178 ? -7.07 -7.328 1.685 1 95.06 178 PRO B C 1
ATOM 6104 O O . PRO B 1 178 ? -7.977 -8.164 1.646 1 95.06 178 PRO B O 1
ATOM 6107 N N . PHE B 1 179 ? -7.098 -6.418 2.561 1 97.06 179 PHE B N 1
ATOM 6108 C CA . PHE B 1 179 ? -8.055 -6.387 3.658 1 97.06 179 PHE B CA 1
ATOM 6109 C C . PHE B 1 179 ? -9.305 -5.602 3.268 1 97.06 179 PHE B C 1
ATOM 6111 O O . PHE B 1 179 ? -10.328 -5.676 3.949 1 97.06 179 PHE B O 1
ATOM 6118 N N . LEU B 1 180 ? -9.234 -4.887 2.176 1 97.25 180 LEU B N 1
ATOM 6119 C CA . LEU B 1 180 ? -10.367 -4.094 1.711 1 97.25 180 LEU B CA 1
ATOM 6120 C C . LEU B 1 180 ? -10.992 -4.715 0.465 1 97.25 180 LEU B C 1
ATOM 6122 O O . LEU B 1 180 ? -12.102 -4.355 0.08 1 97.25 180 LEU B O 1
ATOM 6126 N N . GLU B 1 181 ? -10.312 -5.637 -0.126 1 94.06 181 GLU B N 1
ATOM 6127 C CA . GLU B 1 181 ? -10.688 -6.188 -1.427 1 94.06 181 GLU B CA 1
ATOM 6128 C C . GLU B 1 181 ? -12.109 -6.742 -1.41 1 94.06 181 GLU B C 1
ATOM 6130 O O . GLU B 1 181 ? -12.859 -6.57 -2.371 1 94.06 181 GLU B O 1
ATOM 6135 N N . LYS B 1 182 ? -12.484 -7.414 -0.368 1 92.81 182 LYS B N 1
ATOM 6136 C CA . LYS B 1 182 ? -13.789 -8.07 -0.294 1 92.81 182 LYS B CA 1
ATOM 6137 C C . LYS B 1 182 ? -14.922 -7.051 -0.275 1 92.81 182 LYS B C 1
ATOM 6139 O O . LYS B 1 182 ? -16.078 -7.395 -0.526 1 92.81 182 LYS B O 1
ATOM 6144 N N . TYR B 1 183 ? -14.562 -5.785 -0.029 1 95.19 183 TYR B N 1
ATOM 6145 C CA . TYR B 1 183 ? -15.594 -4.762 0.086 1 95.19 183 TYR B CA 1
ATOM 6146 C C . TYR B 1 183 ? -15.68 -3.93 -1.188 1 95.19 183 TYR B C 1
ATOM 6148 O O . TYR B 1 183 ? -16.547 -3.059 -1.311 1 95.19 183 TYR B O 1
ATOM 6156 N N . ILE B 1 184 ? -14.742 -4.152 -2.121 1 93.62 184 ILE B N 1
ATOM 6157 C CA . ILE B 1 184 ? -14.758 -3.398 -3.369 1 93.62 184 ILE B CA 1
ATOM 6158 C C . ILE B 1 184 ? -15.977 -3.799 -4.199 1 93.62 184 ILE B C 1
ATOM 6160 O O . ILE B 1 184 ? -16.219 -4.984 -4.418 1 93.62 184 ILE B O 1
ATOM 6164 N N . ALA B 1 185 ? -16.703 -2.799 -4.633 1 88.19 185 ALA B N 1
ATOM 6165 C CA . ALA B 1 185 ? -17.953 -3.041 -5.348 1 88.19 185 ALA B CA 1
ATOM 6166 C C . ALA B 1 185 ? -17.688 -3.475 -6.789 1 88.19 185 ALA B C 1
ATOM 6168 O O . ALA B 1 185 ? -16.688 -3.068 -7.391 1 88.19 185 ALA B O 1
ATOM 6169 N N . THR B 1 186 ? -18.453 -4.453 -7.293 1 76.06 186 THR B N 1
ATOM 6170 C CA . THR B 1 186 ? -18.391 -4.852 -8.695 1 76.06 186 THR B CA 1
ATOM 6171 C C . THR B 1 186 ? -19.438 -4.105 -9.516 1 76.06 186 THR B C 1
ATOM 6173 O O . THR B 1 186 ? -20.516 -3.795 -9.016 1 76.06 186 THR B O 1
ATOM 6176 N N . TRP B 1 187 ? -19.125 -3.152 -10.352 1 56.91 187 TRP B N 1
ATOM 6177 C CA . TRP B 1 187 ? -20.078 -2.338 -11.094 1 56.91 187 TRP B CA 1
ATOM 6178 C C . TRP B 1 187 ? -20.938 -3.205 -12.008 1 56.91 187 TRP B C 1
ATOM 6180 O O . TRP B 1 187 ? -20.453 -3.721 -13.023 1 56.91 187 TRP B O 1
ATOM 6190 N N . ASP B 1 188 ? -21.422 -4.289 -11.609 1 53.12 188 ASP B N 1
ATOM 6191 C CA . ASP B 1 188 ? -22.328 -4.836 -12.617 1 53.12 188 ASP B CA 1
ATOM 6192 C C . ASP B 1 188 ? -23.75 -4.316 -12.414 1 53.12 188 ASP B C 1
ATOM 6194 O O . ASP B 1 188 ? -24.422 -4.699 -11.453 1 53.12 188 ASP B O 1
ATOM 6198 N N . PRO B 1 189 ? -24.031 -3.084 -13.039 1 43.78 189 PRO B N 1
ATOM 6199 C CA . PRO B 1 189 ? -25.391 -2.523 -12.898 1 43.78 189 PRO B CA 1
ATOM 6200 C C . PRO B 1 189 ? -26.484 -3.582 -13.023 1 43.78 189 PRO B C 1
ATOM 6202 O O . PRO B 1 189 ? -27.609 -3.348 -12.609 1 43.78 189 PRO B O 1
ATOM 6205 N N . HIS B 1 190 ? -26.234 -4.578 -13.82 1 43.06 190 HIS B N 1
ATOM 6206 C CA . HIS B 1 190 ? -27.344 -5.48 -14.156 1 43.06 190 HIS B CA 1
ATOM 6207 C C . HIS B 1 190 ? -27.531 -6.543 -13.078 1 43.06 190 HIS B C 1
ATOM 6209 O O . HIS B 1 190 ? -28.422 -7.391 -13.188 1 43.06 190 HIS B O 1
ATOM 6215 N N . ILE B 1 191 ? -26.594 -6.742 -12.305 1 43.69 191 ILE B N 1
ATOM 6216 C CA . ILE B 1 191 ? -26.75 -7.922 -11.461 1 43.69 191 ILE B CA 1
ATOM 6217 C C . ILE B 1 191 ? -27.625 -7.59 -10.258 1 43.69 191 ILE B C 1
ATOM 6219 O O . ILE B 1 191 ? -27.297 -6.699 -9.469 1 43.69 191 ILE B O 1
ATOM 6223 N N . SER B 1 192 ? -28.844 -8 -10.305 1 37.66 192 SER B N 1
ATOM 6224 C CA . SER B 1 192 ? -29.906 -8.078 -9.305 1 37.66 192 SER B CA 1
ATOM 6225 C C . SER B 1 192 ? -29.375 -8.617 -7.98 1 37.66 192 SER B C 1
ATOM 6227 O O . SER B 1 192 ? -28.391 -9.367 -7.957 1 37.66 192 SER B O 1
ATOM 6229 N N . ASN B 1 193 ? -29.781 -8.094 -6.805 1 39.34 193 ASN B N 1
ATOM 6230 C CA . ASN B 1 193 ? -29.625 -8.203 -5.359 1 39.34 193 ASN B CA 1
ATOM 6231 C C . ASN B 1 193 ? -29.641 -9.656 -4.902 1 39.34 193 ASN B C 1
ATOM 6233 O O . ASN B 1 193 ? -29.703 -9.93 -3.703 1 39.34 193 ASN B O 1
ATOM 6237 N N . ALA B 1 194 ? -30.141 -10.648 -5.688 1 34.72 194 ALA B N 1
ATOM 6238 C CA . ALA B 1 194 ? -30.547 -11.891 -5.039 1 34.72 194 ALA B CA 1
ATOM 6239 C C . ALA B 1 194 ? -29.344 -12.758 -4.699 1 34.72 194 ALA B C 1
ATOM 6241 O O . ALA B 1 194 ? -29.484 -13.961 -4.469 1 34.72 194 ALA B O 1
ATOM 6242 N N . PHE B 1 195 ? -28.219 -12.398 -4.977 1 42.56 195 PHE B N 1
ATOM 6243 C CA . PHE B 1 195 ? -27.234 -13.477 -4.938 1 42.56 195 PHE B CA 1
ATOM 6244 C C . PHE B 1 195 ? -26.719 -13.688 -3.516 1 42.56 195 PHE B C 1
ATOM 6246 O O . PHE B 1 195 ? -26.812 -12.789 -2.678 1 42.56 195 PHE B O 1
ATOM 6253 N N . PRO B 1 196 ? -26.203 -14.93 -3.307 1 44.06 196 PRO B N 1
ATOM 6254 C CA . PRO B 1 196 ? -25.766 -15.391 -1.991 1 44.06 196 PRO B CA 1
ATOM 6255 C C . PRO B 1 196 ? -24.828 -14.406 -1.3 1 44.06 196 PRO B C 1
ATOM 6257 O O . PRO B 1 196 ? -24.031 -13.734 -1.965 1 44.06 196 PRO B O 1
ATOM 6260 N N . GLU B 1 197 ? -25.141 -13.898 -0.101 1 46.75 197 GLU B N 1
ATOM 6261 C CA . GLU B 1 197 ? -24.547 -12.984 0.874 1 46.75 197 GLU B CA 1
ATOM 6262 C C . GLU B 1 197 ? -23.031 -13.156 0.956 1 46.75 197 GLU B C 1
ATOM 6264 O O . GLU B 1 197 ? -22.328 -12.281 1.468 1 46.75 197 GLU B O 1
ATOM 6269 N N . THR B 1 198 ? -22.469 -14.312 0.346 1 49.56 198 THR B N 1
ATOM 6270 C CA . THR B 1 198 ? -21.109 -14.656 0.761 1 49.56 198 THR B CA 1
ATOM 6271 C C . THR B 1 198 ? -20.078 -13.945 -0.113 1 49.56 198 THR B C 1
ATOM 6273 O O . THR B 1 198 ? -18.938 -13.742 0.303 1 49.56 198 THR B O 1
ATOM 6276 N N . VAL B 1 199 ? -20.422 -13.633 -1.472 1 61.25 199 VAL B N 1
ATOM 6277 C CA . VAL B 1 199 ? -19.344 -13.141 -2.332 1 61.25 199 VAL B CA 1
ATOM 6278 C C . VAL B 1 199 ? -19.391 -11.617 -2.391 1 61.25 199 VAL B C 1
ATOM 6280 O O . VAL B 1 199 ? -20.344 -11.031 -2.91 1 61.25 199 VAL B O 1
ATOM 6283 N N . GLY B 1 200 ? -18.516 -11.023 -1.617 1 63.94 200 GLY B N 1
ATOM 6284 C CA . GLY B 1 200 ? -18.406 -9.578 -1.458 1 63.94 200 GLY B CA 1
ATOM 6285 C C . GLY B 1 200 ? -19.297 -9.039 -0.347 1 63.94 200 GLY B C 1
ATOM 6286 O O . GLY B 1 200 ? -20.359 -9.586 -0.07 1 63.94 200 GLY B O 1
ATOM 6287 N N . GLU B 1 201 ? -18.703 -8.352 0.521 1 83.88 201 GLU B N 1
ATOM 6288 C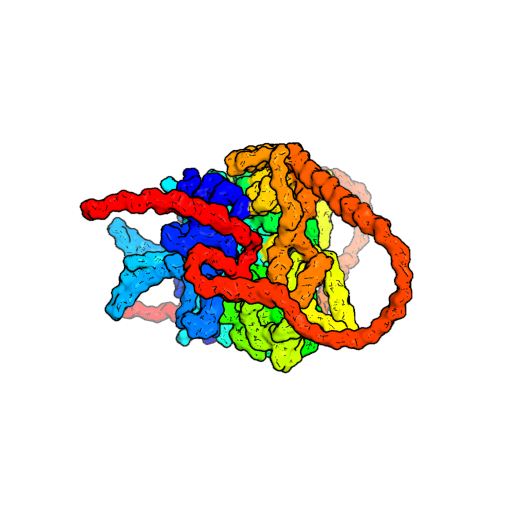 CA . GLU B 1 201 ? -19.422 -7.75 1.644 1 83.88 201 GLU B CA 1
ATOM 6289 C C . GLU B 1 201 ? -19.594 -6.246 1.448 1 83.88 201 GLU B C 1
ATOM 6291 O O . GLU B 1 201 ? -18.688 -5.578 0.936 1 83.88 201 GLU B O 1
ATOM 6296 N N . THR B 1 202 ? -20.797 -5.895 1.623 1 90.38 202 THR B N 1
ATOM 6297 C CA . THR B 1 202 ? -21.094 -4.465 1.58 1 90.38 202 THR B CA 1
ATOM 6298 C C . THR B 1 202 ? -20.844 -3.822 2.943 1 90.38 202 THR B C 1
ATOM 6300 O O . THR B 1 202 ? -21.281 -4.352 3.969 1 90.38 202 THR B O 1
ATOM 6303 N N . LEU B 1 203 ? -20.094 -2.768 2.949 1 96.38 203 LEU B N 1
ATOM 6304 C CA . LEU B 1 203 ? -19.891 -2.031 4.191 1 96.38 203 LEU B CA 1
ATOM 6305 C C . LEU B 1 203 ? -21.203 -1.475 4.719 1 96.38 203 LEU B C 1
ATOM 6307 O O . LEU B 1 203 ? -22 -0.915 3.953 1 96.38 203 LEU B O 1
ATOM 6311 N N . GLU B 1 204 ? -21.406 -1.645 6.027 1 96.81 204 GLU B N 1
ATOM 6312 C CA . GLU B 1 204 ? -22.578 -1.062 6.652 1 96.81 204 GLU B CA 1
ATOM 6313 C C . GLU B 1 204 ? -22.562 0.462 6.562 1 96.81 204 GLU B C 1
ATOM 6315 O O . GLU B 1 204 ? -23.609 1.094 6.371 1 96.81 204 GLU B O 1
ATOM 6320 N N . ALA B 1 205 ? -21.422 0.991 6.816 1 97.62 205 ALA B N 1
ATOM 6321 C CA . ALA B 1 205 ? -21.281 2.443 6.762 1 97.62 205 ALA B CA 1
ATOM 6322 C C . ALA B 1 205 ? -19.828 2.842 6.508 1 97.62 205 ALA B C 1
ATOM 6324 O O . ALA B 1 205 ? -18.906 2.096 6.844 1 97.62 205 ALA B O 1
ATOM 6325 N N . ILE B 1 206 ? -19.672 3.914 5.852 1 98.56 206 ILE B N 1
ATOM 6326 C CA . ILE B 1 206 ? -18.422 4.652 5.852 1 98.56 206 ILE B CA 1
ATOM 6327 C C . ILE B 1 206 ? -18.578 5.938 6.66 1 98.56 206 ILE B C 1
ATOM 6329 O O . ILE B 1 206 ? -19.469 6.742 6.395 1 98.56 206 ILE B O 1
ATOM 6333 N N . TYR B 1 207 ? -17.828 6.043 7.75 1 98.62 207 TYR B N 1
ATOM 6334 C CA . TYR B 1 207 ? -17.641 7.336 8.398 1 98.62 207 TYR B 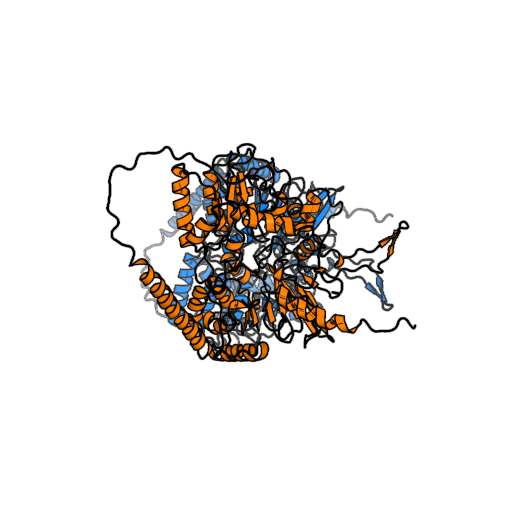CA 1
ATOM 6335 C C . TYR B 1 207 ? -16.625 8.18 7.641 1 98.62 207 TYR B C 1
ATOM 6337 O O . TYR B 1 207 ? -15.43 7.863 7.621 1 98.62 207 TYR B O 1
ATOM 6345 N N . LEU B 1 208 ? -17.062 9.273 7.074 1 98.5 208 LEU B N 1
ATOM 6346 C CA . LEU B 1 208 ? -16.344 9.922 5.984 1 98.5 208 LEU B CA 1
ATOM 6347 C C . LEU B 1 208 ? -15.828 11.289 6.414 1 98.5 208 LEU B C 1
ATOM 6349 O O . LEU B 1 208 ? -16.547 12.055 7.066 1 98.5 208 LEU B O 1
ATOM 6353 N N . ASP B 1 209 ? -14.523 11.57 6.066 1 97.88 209 ASP B N 1
ATOM 6354 C CA . ASP B 1 209 ? -13.977 12.922 6.168 1 97.88 209 ASP B CA 1
ATOM 6355 C C . ASP B 1 209 ? -14.727 13.891 5.262 1 97.88 209 ASP B C 1
ATOM 6357 O O . ASP B 1 209 ? -14.617 13.812 4.039 1 97.88 209 ASP B O 1
ATOM 6361 N N . THR B 1 210 ? -15.414 14.805 5.883 1 95.31 210 THR B N 1
ATOM 6362 C CA . THR B 1 210 ? -16.203 15.734 5.082 1 95.31 210 THR B CA 1
ATOM 6363 C C . THR B 1 210 ? -15.664 17.156 5.219 1 95.31 210 THR B C 1
ATOM 6365 O O . THR B 1 210 ? -16.391 18.125 4.977 1 95.31 210 THR B O 1
ATOM 6368 N N . ALA B 1 211 ? -14.391 17.297 5.633 1 92.5 211 ALA B N 1
ATOM 6369 C CA . ALA B 1 211 ? -13.789 18.609 5.863 1 92.5 211 ALA B CA 1
ATOM 6370 C C . ALA B 1 211 ? -13.836 19.453 4.602 1 92.5 211 ALA B C 1
ATOM 6372 O O . ALA B 1 211 ? -14.031 20.672 4.676 1 92.5 211 ALA B O 1
ATOM 6373 N N . CYS B 1 212 ? -13.672 18.844 3.408 1 93.06 212 CYS B N 1
ATOM 6374 C CA . CYS B 1 212 ? -13.656 19.594 2.152 1 93.06 212 CYS B CA 1
ATOM 6375 C C . CYS B 1 212 ? -14.742 19.078 1.211 1 93.06 212 CYS B C 1
ATOM 6377 O O . CYS B 1 212 ? -14.617 19.188 -0.01 1 93.06 212 CYS B O 1
ATOM 6379 N N . MET B 1 213 ? -15.789 18.531 1.736 1 94.69 213 MET B N 1
ATOM 6380 C CA . MET B 1 213 ? -16.859 17.922 0.949 1 94.69 213 MET B CA 1
ATOM 6381 C C . MET B 1 213 ? -17.562 18.969 0.089 1 94.69 213 MET B C 1
ATOM 6383 O O . MET B 1 213 ? -18.125 18.641 -0.957 1 94.69 213 MET B O 1
ATOM 6387 N N . LEU B 1 214 ? -17.531 20.25 0.485 1 92.94 214 LEU B N 1
ATOM 6388 C CA . LEU B 1 214 ? -18.266 21.281 -0.235 1 92.94 214 LEU B CA 1
ATOM 6389 C C . LEU B 1 214 ? -17.391 21.922 -1.308 1 92.94 214 LEU B C 1
ATOM 6391 O O . LEU B 1 214 ? -17.844 22.812 -2.039 1 92.94 214 LEU B O 1
ATOM 6395 N N . SER B 1 215 ? -16.156 21.5 -1.378 1 92.06 215 SER B N 1
ATOM 6396 C CA . SER B 1 215 ? -15.32 21.875 -2.516 1 92.06 215 SER B CA 1
ATOM 6397 C C . SER B 1 215 ? -15.594 20.969 -3.713 1 92.06 215 SER B C 1
ATOM 6399 O O . SER B 1 215 ? -15.273 19.781 -3.686 1 92.06 215 SER B O 1
ATOM 6401 N N . THR B 1 216 ? -16.062 21.531 -4.816 1 93.06 216 THR B N 1
ATOM 6402 C CA . THR B 1 216 ? -16.531 20.734 -5.941 1 93.06 216 THR B CA 1
ATOM 6403 C C . THR B 1 216 ? -15.5 20.734 -7.066 1 93.06 216 THR B C 1
ATOM 6405 O O . THR B 1 216 ? -15.664 20.031 -8.07 1 93.06 216 THR B O 1
ATOM 6408 N N . LYS B 1 217 ? -14.453 21.422 -6.906 1 91.75 217 LYS B N 1
ATOM 6409 C CA . LYS B 1 217 ? -13.438 21.531 -7.953 1 91.75 217 LYS B CA 1
ATOM 6410 C C . LYS B 1 217 ? -12.445 20.375 -7.875 1 91.75 217 LYS B C 1
ATOM 6412 O O . LYS B 1 217 ? -12.211 19.828 -6.801 1 91.75 217 LYS B O 1
ATOM 6417 N N . LEU B 1 218 ? -11.906 20.125 -9.047 1 95.5 218 LEU B N 1
ATOM 6418 C CA . LEU B 1 218 ? -10.734 19.25 -9.062 1 95.5 218 LEU B CA 1
ATOM 6419 C C . LEU B 1 218 ? -9.508 19.984 -8.547 1 95.5 218 LEU B C 1
ATOM 6421 O O . LEU B 1 218 ? -9.305 21.172 -8.859 1 95.5 218 LEU B O 1
ATOM 6425 N N . ILE B 1 219 ? -8.797 19.359 -7.73 1 96.38 219 ILE B N 1
ATOM 6426 C CA . ILE B 1 219 ? -7.594 19.984 -7.18 1 96.38 219 ILE B CA 1
ATOM 6427 C C . ILE B 1 219 ? -6.363 19.188 -7.598 1 96.38 219 ILE B C 1
ATOM 6429 O O . ILE B 1 219 ? -6.469 18.016 -7.969 1 96.38 219 ILE B O 1
ATOM 6433 N N . PRO B 1 220 ? -5.207 19.812 -7.629 1 97.19 220 PRO B N 1
ATOM 6434 C CA . PRO B 1 220 ? -3.992 19.062 -7.973 1 97.19 220 PRO B CA 1
ATOM 6435 C C . PRO B 1 220 ? -3.639 18 -6.938 1 97.19 220 PRO B C 1
ATOM 6437 O O . PRO B 1 220 ? -3.992 18.125 -5.762 1 97.19 220 PRO B O 1
ATOM 6440 N N . SER B 1 221 ? -3.01 16.922 -7.453 1 97 221 SER B N 1
ATOM 6441 C CA . SER B 1 221 ? -2.42 15.969 -6.52 1 97 221 SER B CA 1
ATOM 6442 C C . SER B 1 221 ? -1.307 16.609 -5.699 1 97 221 SER B C 1
ATOM 6444 O O . SER B 1 221 ? -0.81 17.688 -6.051 1 97 221 SER B O 1
ATOM 6446 N N . LYS B 1 222 ? -0.933 16.031 -4.594 1 97.25 222 LYS B N 1
ATOM 6447 C CA . LYS B 1 222 ? 0.179 16.531 -3.791 1 97.25 222 LYS B CA 1
ATOM 6448 C C . LYS B 1 222 ? 1.461 16.609 -4.613 1 97.25 222 LYS B C 1
ATOM 6450 O O . LYS B 1 222 ? 2.238 17.562 -4.48 1 97.25 222 LYS B O 1
ATOM 6455 N N . ASP B 1 223 ? 1.68 15.617 -5.512 1 95.44 223 ASP B N 1
ATOM 6456 C CA . ASP B 1 223 ? 2.855 15.602 -6.379 1 95.44 223 ASP B CA 1
ATOM 6457 C C . ASP B 1 223 ? 2.848 16.797 -7.336 1 95.44 223 ASP B C 1
ATOM 6459 O O . ASP B 1 223 ? 3.877 17.438 -7.535 1 95.44 223 ASP B O 1
ATOM 6463 N N . GLU B 1 224 ? 1.704 17.062 -7.914 1 96.5 224 GLU B N 1
ATOM 6464 C CA . GLU B 1 224 ? 1.574 18.203 -8.828 1 96.5 224 GLU B CA 1
ATOM 6465 C C . GLU B 1 224 ? 1.804 19.531 -8.102 1 96.5 224 GLU B C 1
ATOM 6467 O O . GLU B 1 224 ? 2.49 20.406 -8.617 1 96.5 224 GLU B O 1
ATOM 6472 N N . ALA B 1 225 ? 1.201 19.625 -6.949 1 98 225 ALA B N 1
ATOM 6473 C CA . ALA B 1 225 ? 1.33 20.844 -6.16 1 98 225 ALA B CA 1
ATOM 6474 C C . ALA B 1 225 ? 2.787 21.109 -5.797 1 98 225 ALA B C 1
ATOM 6476 O O . ALA B 1 225 ? 3.297 22.203 -6.02 1 98 225 ALA B O 1
ATOM 6477 N N . THR B 1 226 ? 3.484 20.125 -5.312 1 97.69 226 THR B N 1
ATOM 6478 C CA . THR B 1 226 ? 4.848 20.297 -4.82 1 97.69 226 THR B CA 1
ATOM 6479 C C . THR B 1 226 ? 5.824 20.453 -5.98 1 97.69 226 THR B C 1
ATOM 6481 O O . THR B 1 226 ? 6.805 21.203 -5.879 1 97.69 226 THR B O 1
ATOM 6484 N N . SER B 1 227 ? 5.621 19.766 -7.102 1 96 227 SER B N 1
ATOM 6485 C CA . SER B 1 227 ? 6.469 19.938 -8.273 1 96 227 SER B CA 1
ATOM 6486 C C . SER B 1 227 ? 6.387 21.375 -8.812 1 96 227 SER B C 1
ATOM 6488 O O . SER B 1 227 ? 7.395 21.938 -9.242 1 96 227 SER B O 1
ATOM 6490 N N . GLY B 1 228 ? 5.148 21.859 -8.828 1 97.31 228 GLY B N 1
ATOM 6491 C CA . GLY B 1 228 ? 4.984 23.25 -9.234 1 97.31 228 GLY B CA 1
ATOM 6492 C C . GLY B 1 228 ? 5.719 24.234 -8.328 1 97.31 228 GLY B C 1
ATOM 6493 O O . GLY B 1 228 ? 6.348 25.172 -8.812 1 97.31 228 GLY B O 1
ATOM 6494 N N . LEU B 1 229 ? 5.629 24 -7.031 1 98.25 229 LEU B N 1
ATOM 6495 C CA . LEU B 1 229 ? 6.332 24.844 -6.07 1 98.25 229 LEU B CA 1
ATOM 6496 C C . LEU B 1 229 ? 7.836 24.828 -6.336 1 98.25 229 LEU B C 1
ATOM 6498 O O . LEU B 1 229 ? 8.477 25.891 -6.363 1 98.25 229 LEU B O 1
ATOM 6502 N N . VAL B 1 230 ? 8.414 23.641 -6.547 1 97.38 230 VAL B N 1
ATOM 6503 C CA . VAL B 1 230 ? 9.844 23.469 -6.758 1 97.38 230 VAL B CA 1
ATOM 6504 C C . VAL B 1 230 ? 10.273 24.203 -8.031 1 97.38 230 VAL B C 1
ATOM 6506 O O . VAL B 1 230 ? 11.336 24.828 -8.062 1 97.38 230 VAL B O 1
ATOM 6509 N N . SER B 1 231 ? 9.438 24.125 -9.047 1 97.06 231 SER B N 1
ATOM 6510 C CA . SER B 1 231 ? 9.758 24.797 -10.297 1 97.06 231 SER B CA 1
ATOM 6511 C C . SER B 1 231 ? 9.867 26.312 -10.094 1 97.06 231 SER B C 1
ATOM 6513 O O . SER B 1 231 ? 10.711 26.969 -10.711 1 97.06 231 SER B O 1
ATOM 6515 N N . LEU B 1 232 ? 9.062 26.859 -9.273 1 98 232 LEU B N 1
ATOM 6516 C CA . LEU B 1 232 ? 9.117 28.281 -8.969 1 98 232 LEU B CA 1
ATOM 6517 C C . LEU B 1 232 ? 10.328 28.609 -8.102 1 98 232 LEU B C 1
ATOM 6519 O O . LEU B 1 232 ? 11.023 29.594 -8.344 1 98 232 LEU B O 1
ATOM 6523 N N . MET B 1 233 ? 10.594 27.812 -7.09 1 97.94 233 MET B N 1
ATOM 6524 C CA . MET B 1 233 ? 11.688 28.047 -6.156 1 97.94 233 MET B CA 1
ATOM 6525 C C . MET B 1 233 ? 13.031 28.062 -6.883 1 97.94 233 MET B C 1
ATOM 6527 O O . MET B 1 233 ? 13.938 28.797 -6.496 1 97.94 233 MET B O 1
ATOM 6531 N N . LYS B 1 234 ? 13.133 27.266 -7.91 1 96.44 234 LYS B N 1
ATOM 6532 C CA . LYS B 1 234 ? 14.375 27.156 -8.664 1 96.44 234 LYS B CA 1
ATOM 6533 C C . LYS B 1 234 ? 14.695 28.453 -9.398 1 96.44 234 LYS B C 1
ATOM 6535 O O . LYS B 1 234 ? 15.844 28.688 -9.797 1 96.44 234 LYS B O 1
ATOM 6540 N N . LEU B 1 235 ? 13.75 29.344 -9.539 1 97.19 235 LEU B N 1
ATOM 6541 C CA . LEU B 1 235 ? 13.938 30.609 -10.266 1 97.19 235 LEU B CA 1
ATOM 6542 C C . LEU B 1 235 ? 14.492 31.688 -9.344 1 97.19 235 LEU B C 1
ATOM 6544 O O . LEU B 1 235 ? 14.938 32.719 -9.812 1 97.19 235 LEU B O 1
ATOM 6548 N N . PHE B 1 236 ? 14.523 31.469 -8.047 1 97.19 236 PHE B N 1
ATOM 6549 C CA . PHE B 1 236 ? 15.031 32.438 -7.094 1 97.19 236 PHE B CA 1
ATOM 6550 C C . PHE B 1 236 ? 16.547 32.344 -6.973 1 97.19 236 PHE B C 1
ATOM 6552 O O . PHE B 1 236 ? 17.125 31.266 -7.145 1 97.19 236 PHE B O 1
ATOM 6559 N N . PRO B 1 237 ? 17.172 33.438 -6.633 1 94.81 237 PRO B N 1
ATOM 6560 C CA . PRO B 1 237 ? 18.609 33.375 -6.375 1 94.81 237 PRO B CA 1
ATOM 6561 C C . PRO B 1 237 ? 18.969 32.469 -5.207 1 94.81 237 PRO B C 1
ATOM 6563 O O . PRO B 1 237 ? 18.141 32.25 -4.32 1 94.81 237 PRO B O 1
ATOM 6566 N N . GLU B 1 238 ? 20.172 31.969 -5.133 1 93.5 238 GLU B N 1
ATOM 6567 C CA . GLU B 1 238 ? 20.656 31.031 -4.113 1 93.5 238 GLU B CA 1
ATOM 6568 C C . GLU B 1 238 ? 20.672 31.688 -2.734 1 93.5 238 GLU B C 1
ATOM 6570 O O . GLU B 1 238 ? 20.641 31 -1.712 1 93.5 238 GLU B O 1
ATOM 6575 N N . SER B 1 239 ? 20.688 33 -2.771 1 93.56 239 SER B N 1
ATOM 6576 C CA . SER B 1 239 ? 20.734 33.75 -1.511 1 93.56 239 SER B CA 1
ATOM 6577 C C . SER B 1 239 ? 19.375 33.812 -0.849 1 93.56 239 SER B C 1
ATOM 6579 O O . SER B 1 239 ? 19.25 34.156 0.33 1 93.56 239 SER B O 1
ATOM 6581 N N . THR B 1 240 ? 18.375 33.469 -1.59 1 95.94 240 THR B N 1
ATOM 6582 C CA . THR B 1 240 ? 17 33.531 -1.08 1 95.94 240 THR B CA 1
ATOM 6583 C C . THR B 1 240 ? 16.781 32.5 0.028 1 95.94 240 THR B C 1
ATOM 6585 O O . THR B 1 240 ? 17.25 31.359 -0.076 1 95.94 240 THR B O 1
ATOM 6588 N N . ARG B 1 241 ? 16.172 32.938 1.117 1 97 241 ARG B N 1
ATOM 6589 C CA . ARG B 1 241 ? 15.727 32.062 2.182 1 97 241 ARG B CA 1
ATOM 6590 C C . ARG B 1 241 ? 14.227 31.812 2.102 1 97 241 ARG B C 1
ATOM 6592 O O . ARG B 1 241 ? 13.445 32.75 1.918 1 97 241 ARG B O 1
ATOM 6599 N N . PHE B 1 242 ? 13.891 30.547 2.227 1 97.94 242 PHE B N 1
ATOM 6600 C CA . PHE B 1 242 ? 12.477 30.203 2.154 1 97.94 242 PHE B CA 1
ATOM 6601 C C . PHE B 1 242 ? 11.945 29.812 3.529 1 97.94 242 PHE B C 1
ATOM 6603 O O . PHE B 1 242 ? 12.539 28.984 4.223 1 97.94 242 PHE B O 1
ATOM 6610 N N . PHE B 1 243 ? 10.859 30.422 3.971 1 97.38 243 PHE B N 1
ATOM 6611 C CA . PHE B 1 243 ? 10.102 29.984 5.133 1 97.38 243 PHE B CA 1
ATOM 6612 C C . PHE B 1 243 ? 8.883 29.172 4.699 1 97.38 243 PHE B C 1
ATOM 6614 O O . PHE B 1 243 ? 7.914 29.719 4.176 1 97.38 243 PHE B O 1
ATOM 6621 N N . ILE B 1 244 ? 8.961 27.906 4.949 1 98.25 244 ILE B N 1
ATOM 6622 C CA . ILE B 1 244 ? 7.855 27 4.629 1 98.25 244 ILE B CA 1
ATOM 6623 C C . ILE B 1 244 ? 6.883 26.938 5.805 1 98.25 244 ILE B C 1
ATOM 6625 O O . ILE B 1 244 ? 7.195 26.344 6.836 1 98.25 244 ILE B O 1
ATOM 6629 N N . ASN B 1 245 ? 5.719 27.469 5.594 1 96.88 245 ASN B N 1
ATOM 6630 C CA . ASN B 1 245 ? 4.715 27.547 6.652 1 96.88 245 ASN B CA 1
ATOM 6631 C C . ASN B 1 245 ? 3.971 26.219 6.816 1 96.88 245 ASN B C 1
ATOM 6633 O O . ASN B 1 245 ? 2.814 26.109 6.41 1 96.88 245 ASN B O 1
ATOM 6637 N N . GLY B 1 246 ? 4.703 25.266 7.426 1 95.44 246 GLY B N 1
ATOM 6638 C CA . GLY B 1 246 ? 4.051 24.047 7.867 1 95.44 246 GLY B CA 1
ATOM 6639 C C . GLY B 1 246 ? 3.426 24.172 9.242 1 95.44 246 GLY B C 1
ATOM 6640 O O . GLY B 1 246 ? 3.842 23.5 10.188 1 95.44 246 GLY B O 1
ATOM 6641 N N . TRP B 1 247 ? 2.336 24.938 9.352 1 91.88 247 TRP B N 1
ATOM 6642 C CA . TRP B 1 247 ? 1.788 25.391 10.625 1 91.88 247 TRP B CA 1
ATOM 6643 C C . TRP B 1 247 ? 1.096 24.234 11.352 1 91.88 247 TRP B C 1
ATOM 6645 O O . TRP B 1 247 ? 0.813 24.328 12.547 1 91.88 247 TRP B O 1
ATOM 6655 N N . THR B 1 248 ? 0.787 23.141 10.641 1 94.38 248 THR B N 1
ATOM 6656 C CA . THR B 1 248 ? 0.233 21.922 11.227 1 94.38 248 THR B CA 1
ATOM 6657 C C . THR B 1 248 ? 0.813 20.688 10.555 1 94.38 248 THR B C 1
ATOM 6659 O O . THR B 1 248 ? 1.622 20.797 9.633 1 94.38 248 THR B O 1
ATOM 6662 N N . TRP B 1 249 ? 0.528 19.531 11.172 1 97 249 TRP B N 1
ATOM 6663 C CA . TRP B 1 249 ? 0.96 18.281 10.539 1 97 249 TRP B CA 1
ATOM 6664 C C . TRP B 1 249 ? 0.217 18.047 9.234 1 97 249 TRP B C 1
ATOM 6666 O O . TRP B 1 249 ? -0.98 18.328 9.133 1 97 249 TRP B O 1
ATOM 6676 N N . GLY B 1 250 ? 0.903 17.469 8.219 1 97.44 250 GLY B N 1
ATOM 6677 C CA . GLY B 1 250 ? 0.255 17.109 6.969 1 97.44 250 GLY B CA 1
ATOM 6678 C C . GLY B 1 250 ? 0.863 17.797 5.758 1 97.44 250 GLY B C 1
ATOM 6679 O O . GLY B 1 250 ? 0.473 17.516 4.621 1 97.44 250 GLY B O 1
ATOM 6680 N N . TYR B 1 251 ? 1.841 18.641 5.98 1 97.81 251 TYR B N 1
ATOM 6681 C CA . TYR B 1 251 ? 2.459 19.359 4.875 1 97.81 251 TYR B CA 1
ATOM 6682 C C . TYR B 1 251 ? 3.863 18.828 4.598 1 97.81 251 TYR B C 1
ATOM 6684 O O . TYR B 1 251 ? 4.625 19.438 3.848 1 97.81 251 TYR B O 1
ATOM 6692 N N . GLU B 1 252 ? 4.211 17.703 5.121 1 98.12 252 GLU B N 1
ATOM 6693 C CA . GLU B 1 252 ? 5.574 17.172 5.086 1 98.12 252 GLU B CA 1
ATOM 6694 C C . GLU B 1 252 ? 5.98 16.781 3.668 1 98.12 252 GLU B C 1
ATOM 6696 O O . GLU B 1 252 ? 7.172 16.688 3.363 1 98.12 252 GLU B O 1
ATOM 6701 N N . ASP B 1 253 ? 4.965 16.578 2.793 1 97.06 253 ASP B N 1
ATOM 6702 C CA . ASP B 1 253 ? 5.301 16.312 1.397 1 97.06 253 ASP B CA 1
ATOM 6703 C C . ASP B 1 253 ? 6.094 17.469 0.792 1 97.06 253 ASP B C 1
ATOM 6705 O O . ASP B 1 253 ? 6.949 17.25 -0.07 1 97.06 253 ASP B O 1
ATOM 6709 N N . ILE B 1 254 ? 5.844 18.688 1.267 1 98.31 254 ILE B N 1
ATOM 6710 C CA . ILE B 1 254 ? 6.594 19.844 0.8 1 98.31 254 ILE B CA 1
ATOM 6711 C C . ILE B 1 254 ? 8.062 19.703 1.188 1 98.31 254 ILE B C 1
ATOM 6713 O O . ILE B 1 254 ? 8.953 19.906 0.36 1 98.31 254 ILE B O 1
ATOM 6717 N N . TYR B 1 255 ? 8.312 19.297 2.469 1 98.12 255 TYR B N 1
ATOM 6718 C CA . TYR B 1 255 ? 9.68 19.125 2.945 1 98.12 255 TYR B CA 1
ATOM 6719 C C . TYR B 1 255 ? 10.422 18.094 2.096 1 98.12 255 TYR B C 1
ATOM 6721 O O . TYR B 1 255 ? 11.547 18.344 1.662 1 98.12 255 TYR B O 1
ATOM 6729 N N . LYS B 1 256 ? 9.773 17.016 1.855 1 96.19 256 LYS B N 1
ATOM 6730 C CA . LYS B 1 256 ? 10.398 15.891 1.174 1 96.19 256 LYS B CA 1
ATOM 6731 C C . LYS B 1 256 ? 10.773 16.25 -0.261 1 96.19 256 LYS B C 1
ATOM 6733 O O . LYS B 1 256 ? 11.898 16 -0.695 1 96.19 256 LYS B O 1
ATOM 6738 N N . VAL B 1 257 ? 9.852 16.859 -0.971 1 95.31 257 VAL B N 1
ATOM 6739 C CA . VAL B 1 257 ? 10.07 17.156 -2.381 1 95.31 257 VAL B CA 1
ATOM 6740 C C . VAL B 1 257 ? 11.125 18.25 -2.516 1 95.31 257 VAL B C 1
ATOM 6742 O O . VAL B 1 257 ? 11.977 18.203 -3.404 1 95.31 257 VAL B O 1
ATOM 6745 N N . VAL B 1 258 ? 11.109 19.234 -1.63 1 96.56 258 VAL B N 1
ATOM 6746 C CA . VAL B 1 258 ? 12.102 20.297 -1.648 1 96.56 258 VAL B CA 1
ATOM 6747 C C . VAL B 1 258 ? 13.484 19.734 -1.338 1 96.56 258 VAL B C 1
ATOM 6749 O O . VAL B 1 258 ? 14.461 20.047 -2.029 1 96.56 258 VAL B O 1
ATOM 6752 N N . ALA B 1 259 ? 13.539 18.938 -0.304 1 95.69 259 ALA B N 1
ATOM 6753 C CA . ALA B 1 259 ? 14.82 18.328 0.077 1 95.69 259 ALA B CA 1
ATOM 6754 C C . ALA B 1 259 ? 15.414 17.531 -1.078 1 95.69 259 ALA B C 1
ATOM 6756 O O . ALA B 1 259 ? 16.609 17.625 -1.354 1 95.69 259 ALA B O 1
ATOM 6757 N N . LYS B 1 260 ? 14.617 16.781 -1.737 1 91.88 260 LYS B N 1
ATOM 6758 C CA . LYS B 1 260 ? 15.062 15.961 -2.863 1 91.88 260 LYS B CA 1
ATOM 6759 C C . LYS B 1 260 ? 15.523 16.828 -4.027 1 91.88 260 LYS B C 1
ATOM 6761 O O . LYS B 1 260 ? 16.594 16.609 -4.594 1 91.88 260 LYS B O 1
ATOM 6766 N N . ALA B 1 261 ? 14.734 17.812 -4.348 1 92 261 ALA B N 1
ATOM 6767 C CA . ALA B 1 261 ? 14.969 18.641 -5.523 1 92 261 ALA B CA 1
ATOM 6768 C C . ALA B 1 261 ? 16.25 19.453 -5.363 1 92 261 ALA B C 1
ATOM 6770 O O . ALA B 1 261 ? 16.984 19.672 -6.332 1 92 261 ALA B O 1
ATOM 6771 N N . PHE B 1 262 ? 16.5 19.922 -4.148 1 93.12 262 PHE B N 1
ATOM 6772 C CA . PHE B 1 262 ? 17.625 20.812 -3.928 1 93.12 262 PHE B CA 1
ATOM 6773 C C . PHE B 1 262 ? 18.766 20.094 -3.217 1 93.12 262 PHE B C 1
ATOM 6775 O O . PHE B 1 262 ? 19.781 20.719 -2.891 1 93.12 262 PHE B O 1
ATOM 6782 N N . ARG B 1 263 ? 18.547 18.812 -2.906 1 89.31 263 ARG B N 1
ATOM 6783 C CA . ARG B 1 263 ? 19.562 17.984 -2.254 1 89.31 263 ARG B CA 1
ATOM 6784 C C . ARG B 1 263 ? 20.078 18.656 -0.986 1 89.31 263 ARG B C 1
ATOM 6786 O O . ARG B 1 263 ? 21.297 18.828 -0.823 1 89.31 263 ARG B O 1
ATOM 6793 N N . THR B 1 264 ? 19.172 18.969 -0.155 1 92.75 264 THR B N 1
ATOM 6794 C CA . THR B 1 264 ? 19.5 19.672 1.081 1 92.75 264 THR B CA 1
ATOM 6795 C C . THR B 1 264 ? 18.562 19.25 2.207 1 92.75 264 THR B C 1
ATOM 6797 O O . THR B 1 264 ? 17.594 18.531 1.979 1 92.75 264 THR B O 1
ATOM 6800 N N . ASN B 1 265 ? 18.953 19.594 3.398 1 95.88 265 ASN B N 1
ATOM 6801 C CA . ASN B 1 265 ? 18.094 19.359 4.551 1 95.88 265 ASN B CA 1
ATOM 6802 C C . ASN B 1 265 ? 17.047 20.453 4.695 1 95.88 265 ASN B C 1
ATOM 6804 O O . ASN B 1 265 ? 17.125 21.5 4.039 1 95.88 265 ASN B O 1
ATOM 6808 N N . ILE B 1 266 ? 16.109 20.172 5.48 1 98.25 266 ILE B N 1
ATOM 6809 C CA . ILE B 1 266 ? 15.086 21.141 5.895 1 98.25 266 ILE B CA 1
ATOM 6810 C C . ILE B 1 266 ? 15.297 21.5 7.363 1 98.25 266 ILE B C 1
ATOM 6812 O O . ILE B 1 266 ? 15.352 20.625 8.227 1 98.25 266 ILE B O 1
ATOM 6816 N N . HIS B 1 267 ? 15.461 22.797 7.617 1 98.56 267 HIS B N 1
ATOM 6817 C CA . HIS B 1 267 ? 15.578 23.234 9.008 1 98.56 267 HIS B CA 1
ATOM 6818 C C . HIS B 1 267 ? 14.211 23.234 9.695 1 98.56 267 HIS B C 1
ATOM 6820 O O . HIS B 1 267 ? 13.25 23.797 9.172 1 98.56 267 HIS B O 1
ATOM 6826 N N . VAL B 1 268 ? 14.141 22.562 10.805 1 98.25 268 VAL B N 1
ATOM 6827 C CA . VAL B 1 268 ? 12.961 22.594 11.664 1 98.25 268 VAL B CA 1
ATOM 6828 C C . VAL B 1 268 ? 13.359 22.984 13.086 1 98.25 268 VAL B C 1
ATOM 6830 O O . VAL B 1 268 ? 14.539 22.938 13.438 1 98.25 268 VAL B O 1
ATOM 6833 N N . ASP B 1 269 ? 12.375 23.453 13.867 1 96.44 269 ASP B N 1
ATOM 6834 C CA . ASP B 1 269 ? 12.664 23.812 15.25 1 96.44 269 ASP B CA 1
ATOM 6835 C C . ASP B 1 269 ? 12.852 22.578 16.109 1 96.44 269 ASP B C 1
ATOM 6837 O O . ASP B 1 269 ? 12.656 21.453 15.648 1 96.44 269 ASP B O 1
ATOM 6841 N N . ARG B 1 270 ? 13.18 22.75 17.344 1 95.31 270 ARG B N 1
ATOM 6842 C CA . ARG B 1 270 ? 13.477 21.672 18.281 1 95.31 270 ARG B CA 1
ATOM 6843 C C . ARG B 1 270 ? 12.281 20.734 18.422 1 95.31 270 ARG B C 1
ATOM 6845 O O . ARG B 1 270 ? 12.445 19.516 18.438 1 95.31 270 ARG B O 1
ATOM 6852 N N . TYR B 1 271 ? 11.102 21.266 18.625 1 95.94 271 TYR B N 1
ATOM 6853 C CA . TYR B 1 271 ? 9.891 20.484 18.859 1 95.94 271 TYR B CA 1
ATOM 6854 C C . TYR B 1 271 ? 9.594 19.578 17.672 1 95.94 271 TYR B C 1
ATOM 6856 O O . TYR B 1 271 ? 9.461 18.359 17.828 1 95.94 271 TYR B O 1
ATOM 6864 N N . LYS B 1 272 ? 9.57 20.156 16.469 1 97.31 272 LYS B N 1
ATOM 6865 C CA . LYS B 1 272 ? 9.32 19.375 15.258 1 97.31 272 LYS B CA 1
ATOM 6866 C C . LYS B 1 272 ? 10.406 18.312 15.062 1 97.31 272 LYS B C 1
ATOM 6868 O O . LYS B 1 272 ? 10.117 17.172 14.68 1 97.31 272 LYS B O 1
ATOM 6873 N N . HIS B 1 273 ? 11.609 18.734 15.289 1 98.06 273 HIS B N 1
ATOM 6874 C CA . HIS B 1 273 ? 12.711 17.797 15.148 1 98.06 273 HIS B CA 1
ATOM 6875 C C . HIS B 1 273 ? 12.531 16.594 16.062 1 98.06 273 HIS B C 1
ATOM 6877 O O . HIS B 1 273 ? 12.75 15.445 15.648 1 98.06 273 HIS B O 1
ATOM 6883 N N . THR B 1 274 ? 12.148 16.875 17.281 1 97.12 274 THR B N 1
ATOM 6884 C CA . THR B 1 274 ? 11.945 15.812 18.25 1 97.12 274 THR B CA 1
ATOM 6885 C C . THR B 1 274 ? 10.82 14.875 17.812 1 97.12 274 THR B C 1
ATOM 6887 O O . THR B 1 274 ? 10.969 13.656 17.859 1 97.12 274 THR B O 1
ATOM 6890 N N . VAL B 1 275 ? 9.766 15.391 17.359 1 97.88 275 VAL B N 1
ATOM 6891 C CA . VAL B 1 275 ? 8.617 14.594 16.922 1 97.88 275 VAL B CA 1
ATOM 6892 C C . VAL B 1 275 ? 8.992 13.766 15.695 1 97.88 275 VAL B C 1
ATOM 6894 O O . VAL B 1 275 ? 8.852 12.547 15.703 1 97.88 275 VAL B O 1
ATOM 6897 N N . TYR B 1 276 ? 9.547 14.414 14.656 1 98.31 276 TYR B N 1
ATOM 6898 C CA . TYR B 1 276 ? 9.852 13.75 13.391 1 98.31 276 TYR B CA 1
ATOM 6899 C C . TYR B 1 276 ? 10.906 12.664 13.594 1 98.31 276 TYR B C 1
ATOM 6901 O O . TYR B 1 276 ? 10.852 11.617 12.945 1 98.31 276 TYR B O 1
ATOM 6909 N N . SER B 1 277 ? 11.812 12.859 14.508 1 97.94 277 SER B N 1
ATOM 6910 C CA . SER B 1 277 ? 12.906 11.922 14.727 1 97.94 277 SER B CA 1
ATOM 6911 C C . SER B 1 277 ? 12.398 10.625 15.359 1 97.94 277 SER B C 1
ATOM 6913 O O . SER B 1 277 ? 13.109 9.617 15.367 1 97.94 277 SER B O 1
ATOM 6915 N N . HIS B 1 278 ? 11.18 10.602 15.82 1 97.62 278 HIS B N 1
ATOM 6916 C CA . HIS B 1 278 ? 10.68 9.438 16.531 1 97.62 278 HIS B CA 1
ATOM 6917 C C . HIS B 1 278 ? 9.562 8.742 15.758 1 97.62 278 HIS B C 1
ATOM 6919 O O . HIS B 1 278 ? 8.914 7.836 16.266 1 97.62 278 HIS B O 1
ATOM 6925 N N . LEU B 1 279 ? 9.352 9.156 14.547 1 97.62 279 LEU B N 1
ATOM 6926 C CA . LEU B 1 279 ? 8.336 8.516 13.719 1 97.62 279 LEU B CA 1
ATOM 6927 C C . LEU B 1 279 ? 8.875 7.242 13.078 1 97.62 279 LEU B C 1
ATOM 6929 O O . LEU B 1 279 ? 9.953 7.246 12.492 1 97.62 279 LEU B O 1
ATOM 6933 N N . ASP B 1 280 ? 8.117 6.219 13.148 1 94.81 280 ASP B N 1
ATOM 6934 C CA . ASP B 1 280 ? 8.539 4.914 12.648 1 94.81 280 ASP B CA 1
ATOM 6935 C C . ASP B 1 280 ? 8.328 4.805 11.141 1 94.81 280 ASP B C 1
ATOM 6937 O O . ASP B 1 280 ? 9.141 4.203 10.438 1 94.81 280 ASP B O 1
ATOM 6941 N N . ARG B 1 281 ? 7.328 5.402 10.641 1 96.12 281 ARG B N 1
ATOM 6942 C CA . ARG B 1 281 ? 6.953 5.184 9.25 1 96.12 281 ARG B CA 1
ATOM 6943 C C . ARG B 1 281 ? 7.391 6.355 8.375 1 96.12 281 ARG B C 1
ATOM 6945 O O . ARG B 1 281 ? 6.852 6.555 7.285 1 96.12 281 ARG B O 1
ATOM 6952 N N . GLU B 1 282 ? 8.312 7.16 8.867 1 96.31 282 GLU B N 1
ATOM 6953 C CA . GLU B 1 282 ? 8.797 8.312 8.109 1 96.31 282 GLU B CA 1
ATOM 6954 C C . GLU B 1 282 ? 10.328 8.359 8.102 1 96.31 282 GLU B C 1
ATOM 6956 O O . GLU B 1 282 ? 10.922 9.375 8.445 1 96.31 282 GLU B O 1
ATOM 6961 N N . PRO B 1 283 ? 10.961 7.289 7.621 1 95.19 283 PRO B N 1
ATOM 6962 C CA . PRO B 1 283 ? 12.422 7.297 7.652 1 95.19 283 PRO B CA 1
ATOM 6963 C C . PRO B 1 283 ? 13.023 8.398 6.777 1 95.19 283 PRO B C 1
ATOM 6965 O O . PRO B 1 283 ? 14.047 8.984 7.137 1 95.19 283 PRO B O 1
ATOM 6968 N N . PHE B 1 284 ? 12.453 8.68 5.609 1 95.62 284 PHE B N 1
ATOM 6969 C CA . PHE B 1 284 ? 12.969 9.727 4.742 1 95.62 284 PHE B CA 1
ATOM 6970 C C . PHE B 1 284 ? 12.867 11.086 5.422 1 95.62 284 PHE B C 1
ATOM 6972 O O . PHE B 1 284 ? 13.82 11.867 5.41 1 95.62 284 PHE B O 1
ATOM 6979 N N . LEU B 1 285 ? 11.711 11.352 6.023 1 97.06 285 LEU B N 1
ATOM 6980 C CA . LEU B 1 285 ? 11.523 12.609 6.742 1 97.06 285 LEU B CA 1
ATOM 6981 C C . LEU B 1 285 ? 12.578 12.773 7.832 1 97.06 285 LEU B C 1
ATOM 6983 O O . LEU B 1 285 ? 13.148 13.859 7.984 1 97.06 285 LEU B O 1
ATOM 6987 N N . ARG B 1 286 ? 12.844 11.711 8.555 1 96.44 286 ARG B N 1
ATOM 6988 C CA . ARG B 1 286 ? 13.836 11.742 9.625 1 96.44 286 ARG B CA 1
ATOM 6989 C C . ARG B 1 286 ? 15.219 12.086 9.07 1 96.44 286 ARG B C 1
ATOM 6991 O O . ARG B 1 286 ? 16 12.773 9.734 1 96.44 286 ARG B O 1
ATOM 6998 N N . SER B 1 287 ? 15.469 11.688 7.883 1 94.75 287 SER B N 1
ATOM 6999 C CA . SER B 1 287 ? 16.812 11.812 7.32 1 94.75 287 SER B CA 1
ATOM 7000 C C . SER B 1 287 ? 17.031 13.211 6.746 1 94.75 287 SER B C 1
ATOM 7002 O O . SER B 1 287 ? 18.188 13.633 6.57 1 94.75 287 SER B O 1
ATOM 7004 N N . ILE B 1 288 ? 16.016 13.953 6.547 1 96.25 288 ILE B N 1
ATOM 7005 C CA . ILE B 1 288 ? 16.203 15.18 5.789 1 96.25 288 ILE B CA 1
ATOM 7006 C C . ILE B 1 288 ? 16.031 16.391 6.711 1 96.25 288 ILE B C 1
ATOM 7008 O O . ILE B 1 288 ? 16.203 17.531 6.285 1 96.25 288 ILE B O 1
ATOM 7012 N N . ILE B 1 289 ? 15.758 16.203 7.973 1 97.69 289 ILE B N 1
ATOM 7013 C CA . ILE B 1 289 ? 15.523 17.344 8.859 1 97.69 289 ILE B CA 1
ATOM 7014 C C . ILE B 1 289 ? 16.797 17.656 9.633 1 97.69 289 ILE B C 1
ATOM 7016 O O . ILE B 1 289 ? 17.625 16.781 9.859 1 97.69 289 ILE B O 1
ATOM 7020 N N . THR B 1 290 ? 16.969 18.953 9.984 1 97.94 290 THR B N 1
ATOM 7021 C CA . THR B 1 290 ? 18.109 19.406 10.766 1 97.94 290 THR B CA 1
ATOM 7022 C C . THR B 1 290 ? 17.703 20.531 11.719 1 97.94 290 THR B C 1
ATOM 7024 O O . THR B 1 290 ? 16.719 21.219 11.477 1 97.94 290 THR B O 1
ATOM 7027 N N . ARG B 1 291 ? 18.422 20.703 12.789 1 97.25 291 ARG B N 1
ATOM 7028 C CA . ARG B 1 291 ? 18.203 21.797 13.734 1 97.25 291 ARG B CA 1
ATOM 7029 C C . ARG B 1 291 ? 19.156 22.953 13.445 1 97.25 291 ARG B C 1
ATOM 7031 O O . ARG B 1 291 ? 19 24.047 14.016 1 97.25 291 ARG B O 1
ATOM 7038 N N . ASP B 1 292 ? 20.062 22.703 12.531 1 97.38 292 ASP B N 1
ATOM 7039 C CA . ASP B 1 292 ? 21.016 23.75 12.18 1 97.38 292 ASP B CA 1
ATOM 7040 C C . ASP B 1 292 ? 20.422 24.734 11.164 1 97.38 292 ASP B C 1
ATOM 7042 O O . ASP B 1 292 ? 20.297 24.406 9.984 1 97.38 292 ASP B O 1
ATOM 7046 N N . GLU B 1 293 ? 20.141 25.938 11.656 1 95.69 293 GLU B N 1
ATOM 7047 C CA . GLU B 1 293 ? 19.469 26.906 10.805 1 95.69 293 GLU B CA 1
ATOM 7048 C C . GLU B 1 293 ? 20.391 27.422 9.703 1 95.69 293 GLU B C 1
ATOM 7050 O O . GLU B 1 293 ? 19.938 27.953 8.695 1 95.69 293 GLU B O 1
ATOM 7055 N N . ARG B 1 294 ? 21.641 27.234 9.797 1 95.06 294 ARG B N 1
ATOM 7056 C CA . ARG B 1 294 ? 22.594 27.75 8.82 1 95.06 294 ARG B CA 1
ATOM 7057 C C . ARG B 1 294 ? 22.906 26.703 7.758 1 95.06 294 ARG B C 1
ATOM 7059 O O . ARG B 1 294 ? 23.531 27.016 6.742 1 95.06 294 ARG B O 1
ATOM 7066 N N . ALA B 1 295 ? 22.375 25.516 7.906 1 95.06 295 ALA B N 1
ATOM 7067 C CA . ALA B 1 295 ? 22.734 24.391 7.051 1 95.06 295 ALA B CA 1
ATOM 7068 C C . ALA B 1 295 ? 21.922 24.422 5.754 1 95.06 295 ALA B C 1
ATOM 7070 O O . ALA B 1 295 ? 22.25 23.688 4.805 1 95.06 295 ALA B O 1
ATOM 7071 N N . THR B 1 296 ? 20.906 25.234 5.684 1 96.44 296 THR B N 1
ATOM 7072 C CA . THR B 1 296 ? 20 25.203 4.531 1 96.44 296 THR B CA 1
ATOM 7073 C C . THR B 1 296 ? 19.312 26.547 4.344 1 96.44 296 THR B C 1
ATOM 7075 O O . THR B 1 296 ? 19.328 27.391 5.246 1 96.44 296 THR B O 1
ATOM 7078 N N . ARG B 1 297 ? 18.828 26.812 3.164 1 96.94 297 ARG B N 1
ATOM 7079 C CA . ARG B 1 297 ? 18.047 28.016 2.908 1 96.94 297 ARG B CA 1
ATOM 7080 C C . ARG B 1 297 ? 16.547 27.734 3.018 1 96.94 297 ARG B C 1
ATOM 7082 O O . ARG B 1 297 ? 15.719 28.609 2.766 1 96.94 297 ARG B O 1
ATOM 7089 N N . PHE B 1 298 ? 16.188 26.469 3.35 1 98.31 298 PHE B N 1
ATOM 7090 C CA . PHE B 1 298 ? 14.797 26.078 3.496 1 98.31 298 PHE B CA 1
ATOM 7091 C C . PHE B 1 298 ? 14.453 25.828 4.961 1 98.31 298 PHE B C 1
ATOM 7093 O O . PHE B 1 298 ? 15 24.922 5.59 1 98.31 298 PHE B O 1
ATOM 7100 N N . HIS B 1 299 ? 13.453 26.656 5.48 1 98.44 299 HIS B N 1
ATOM 7101 C CA . HIS B 1 299 ? 13.148 26.641 6.906 1 98.44 299 HIS B CA 1
ATOM 7102 C C . HIS B 1 299 ? 11.664 26.375 7.148 1 98.44 299 HIS B C 1
ATOM 7104 O O . HIS B 1 299 ? 10.805 27.031 6.543 1 98.44 299 HIS B O 1
ATOM 7110 N N . ALA B 1 300 ? 11.414 25.406 8.031 1 98.31 300 ALA B N 1
ATOM 7111 C CA . ALA B 1 300 ? 10.047 25.078 8.445 1 98.31 300 ALA B CA 1
ATOM 7112 C C . ALA B 1 300 ? 9.914 25.141 9.969 1 98.31 300 ALA B C 1
ATOM 7114 O O . ALA B 1 300 ? 9.219 24.312 10.562 1 98.31 300 ALA B O 1
ATOM 7115 N N . CYS B 1 301 ? 10.539 26.047 10.617 1 95.94 301 CYS B N 1
ATOM 7116 C CA . CYS B 1 301 ? 10.461 26.219 12.062 1 95.94 301 CYS B CA 1
ATOM 7117 C C . CYS B 1 301 ? 9.148 26.891 12.461 1 95.94 301 CYS B C 1
ATOM 7119 O O . CYS B 1 301 ? 8.273 27.094 11.625 1 95.94 301 CYS B O 1
ATOM 7121 N N . GLU B 1 302 ? 8.945 27.109 13.75 1 93.38 302 GLU B N 1
ATOM 7122 C CA . GLU B 1 302 ? 7.707 27.641 14.312 1 93.38 302 GLU B CA 1
ATOM 7123 C C . GLU B 1 302 ? 7.398 29.031 13.75 1 93.38 302 GLU B C 1
ATOM 7125 O O . GLU B 1 302 ? 8.258 29.922 13.766 1 93.38 302 GLU B O 1
ATOM 7130 N N . ARG B 1 303 ? 6.16 29.188 13.258 1 91.12 303 ARG B N 1
ATOM 7131 C CA . ARG B 1 303 ? 5.801 30.422 12.555 1 91.12 303 ARG B CA 1
ATOM 7132 C C . ARG B 1 303 ? 5.828 31.609 13.5 1 91.12 303 ARG B C 1
ATOM 7134 O O . ARG B 1 303 ? 6.105 32.75 13.078 1 91.12 303 ARG B O 1
ATOM 7141 N N . PHE B 1 304 ? 5.605 31.438 14.805 1 89.06 304 PHE B N 1
ATOM 7142 C CA . PHE B 1 304 ? 5.574 32.531 15.766 1 89.06 304 PHE B CA 1
ATOM 7143 C C . PHE B 1 304 ? 6.934 32.719 16.438 1 89.06 304 PHE B C 1
ATOM 7145 O O . PHE B 1 304 ? 7.098 33.562 17.312 1 89.06 304 PHE B O 1
ATOM 7152 N N . ASP B 1 305 ? 7.789 31.891 16.109 1 89.06 305 ASP B N 1
ATOM 7153 C CA . ASP B 1 305 ? 9.156 31.938 16.625 1 89.06 305 ASP B CA 1
ATOM 7154 C C . ASP B 1 305 ? 10.156 31.484 15.562 1 89.06 305 ASP B C 1
ATOM 7156 O O . ASP B 1 305 ? 10.859 30.5 15.742 1 89.06 305 ASP B O 1
ATOM 7160 N N . ARG B 1 306 ? 10.305 32.25 14.594 1 92.12 306 ARG B N 1
ATOM 7161 C CA . ARG B 1 306 ? 11.133 31.906 13.438 1 92.12 306 ARG B CA 1
ATOM 7162 C C . ARG B 1 306 ? 12.617 32.062 13.758 1 92.12 306 ARG B C 1
ATOM 7164 O O . ARG B 1 306 ? 13 32.938 14.539 1 92.12 306 ARG B O 1
ATOM 7171 N N . CYS B 1 307 ? 13.445 31.297 13.156 1 93.38 307 CYS B N 1
ATOM 7172 C CA . CYS B 1 307 ? 14.891 31.375 13.344 1 93.38 307 CYS B CA 1
ATOM 7173 C C . CYS B 1 307 ? 15.469 32.625 12.711 1 93.38 307 CYS B C 1
ATOM 7175 O O . CYS B 1 307 ? 14.781 33.312 11.961 1 93.38 307 CYS B O 1
ATOM 7177 N N . SER B 1 308 ? 16.734 32.875 12.906 1 92.25 308 SER B N 1
ATOM 7178 C CA . SER B 1 308 ? 17.391 34.125 12.492 1 92.25 308 SER B CA 1
ATOM 7179 C C . SER B 1 308 ? 17.5 34.219 10.969 1 92.25 308 SER B C 1
ATOM 7181 O O . SER B 1 308 ? 17.516 35.281 10.398 1 92.25 308 SER B O 1
ATOM 7183 N N . GLU B 1 309 ? 17.469 33 10.328 1 94.44 309 GLU B N 1
ATOM 7184 C CA . GLU B 1 309 ? 17.672 32.969 8.883 1 94.44 309 GLU B CA 1
ATOM 7185 C C . GLU B 1 309 ? 16.406 33.406 8.148 1 94.44 309 GLU B C 1
ATOM 7187 O O . GLU B 1 309 ? 16.453 33.75 6.969 1 94.44 309 GLU B O 1
ATOM 7192 N N . VAL B 1 310 ? 15.273 33.375 8.859 1 94.56 310 VAL B N 1
ATOM 7193 C CA . VAL B 1 310 ? 14.031 33.719 8.172 1 94.56 310 VAL B CA 1
ATOM 7194 C C . VAL B 1 310 ? 13.211 34.688 9.023 1 94.56 310 VAL B C 1
ATOM 7196 O O . VAL B 1 310 ? 12.008 34.812 8.828 1 94.56 310 VAL B O 1
ATOM 7199 N N . LYS B 1 311 ? 13.781 35.25 10 1 91.38 311 LYS B N 1
ATOM 7200 C CA . LYS B 1 311 ? 13.125 36.281 10.805 1 91.38 311 LYS B CA 1
ATOM 7201 C C . LYS B 1 311 ? 13.227 37.625 10.125 1 91.38 311 LYS B C 1
ATOM 7203 O O . LYS B 1 311 ? 14.266 38.281 10.18 1 91.38 311 LYS B O 1
ATOM 7208 N N . ALA B 1 312 ? 12.18 37.938 9.445 1 82.69 312 ALA B N 1
ATOM 7209 C CA . ALA B 1 312 ? 12.164 39.25 8.812 1 82.69 312 ALA B CA 1
ATOM 7210 C C . ALA B 1 312 ? 11.773 40.344 9.805 1 82.69 312 ALA B C 1
ATOM 7212 O O . ALA B 1 312 ? 10.938 40.125 10.68 1 82.69 312 ALA B O 1
ATOM 7213 N N . GLU B 1 313 ? 12.547 41.375 9.992 1 65 313 GLU B N 1
ATOM 7214 C CA . GLU B 1 313 ? 12.328 42.5 10.906 1 65 313 GLU B CA 1
ATOM 7215 C C . GLU B 1 313 ? 11.32 43.469 10.328 1 65 313 GLU B C 1
ATOM 7217 O O . GLU B 1 313 ? 11.539 44.031 9.258 1 65 313 GLU B O 1
ATOM 7222 N N . GLY B 1 314 ? 10.148 43.625 10.969 1 56.38 314 GLY B N 1
ATOM 7223 C CA . GLY B 1 314 ? 9.156 44.625 10.594 1 56.38 314 GLY B CA 1
ATOM 7224 C C . GLY B 1 314 ? 8.453 44.312 9.289 1 56.38 314 GLY B C 1
ATOM 7225 O O . GLY B 1 314 ? 7.926 43.219 9.117 1 56.38 314 GLY B O 1
ATOM 7226 N N . GLN B 1 315 ? 8.273 45.312 8.539 1 54.25 315 GLN B N 1
ATOM 7227 C CA . GLN B 1 315 ? 7.645 45.281 7.223 1 54.25 315 GLN B CA 1
ATOM 7228 C C . GLN B 1 315 ? 8.625 44.812 6.152 1 54.25 315 GLN B C 1
ATOM 7230 O O . GLN B 1 315 ? 8.266 44.656 4.984 1 54.25 315 GLN B O 1
ATOM 7235 N N . ASP B 1 316 ? 9.734 44.188 6.762 1 63.22 316 ASP B N 1
ATOM 7236 C CA . ASP B 1 316 ? 10.812 43.938 5.816 1 63.22 316 ASP B CA 1
ATOM 7237 C C . ASP B 1 316 ? 10.789 42.5 5.324 1 63.22 316 ASP B C 1
ATOM 7239 O O . ASP B 1 316 ? 10.203 41.625 5.969 1 63.22 316 ASP B O 1
ATOM 7243 N N . THR B 1 317 ? 11.109 42.344 4.082 1 77.69 317 THR B N 1
ATOM 7244 C CA . THR B 1 317 ? 11.234 41.062 3.373 1 77.69 317 THR B CA 1
ATOM 7245 C C . THR B 1 317 ? 12.656 40.531 3.504 1 77.69 317 THR B C 1
ATOM 7247 O O . THR B 1 317 ? 12.977 39.469 2.928 1 77.69 317 THR B O 1
ATOM 7250 N N . HIS B 1 318 ? 13.375 41.188 4.395 1 82.5 318 HIS B N 1
ATOM 7251 C CA . HIS B 1 318 ? 14.766 40.781 4.531 1 82.5 318 HIS B CA 1
ATOM 7252 C C . HIS B 1 318 ? 15.133 40.562 5.996 1 82.5 318 HIS B C 1
ATOM 7254 O O . HIS B 1 318 ? 14.594 41.219 6.879 1 82.5 318 HIS B O 1
ATOM 7260 N N . THR B 1 319 ? 16.047 39.625 6.172 1 88.19 319 THR B N 1
ATOM 7261 C CA . THR B 1 319 ? 16.562 39.375 7.504 1 88.19 319 THR B CA 1
ATOM 7262 C C . THR B 1 319 ? 17.625 40.406 7.891 1 88.19 319 THR B C 1
ATOM 7264 O O . THR B 1 319 ? 17.984 41.25 7.082 1 88.19 319 THR B O 1
ATOM 7267 N N . SER B 1 320 ? 18.062 40.344 9.117 1 81.5 320 SER B N 1
ATOM 7268 C CA . SER B 1 320 ? 19.125 41.25 9.578 1 81.5 320 SER B CA 1
ATOM 7269 C C . SER B 1 320 ? 20.422 41.031 8.805 1 81.5 320 SER B C 1
ATOM 7271 O O . SER B 1 320 ? 21.203 41.969 8.617 1 81.5 320 SER B O 1
ATOM 7273 N N . SER B 1 321 ? 20.594 39.875 8.25 1 83.06 321 SER B N 1
ATOM 7274 C CA . SER B 1 321 ? 21.781 39.531 7.484 1 83.06 321 SER B CA 1
ATOM 7275 C C . SER B 1 321 ? 21.625 39.906 6.016 1 83.06 321 SER B C 1
ATOM 7277 O O . SER B 1 321 ? 22.547 39.719 5.219 1 83.06 321 SER B O 1
ATOM 7279 N N . GLY B 1 322 ? 20.438 40.375 5.656 1 85.75 322 GLY B N 1
ATOM 7280 C CA . GLY B 1 322 ? 20.234 40.906 4.305 1 85.75 322 GLY B CA 1
ATOM 7281 C C . GLY B 1 322 ? 19.656 39.844 3.363 1 85.75 322 GLY B C 1
ATOM 7282 O O . GLY B 1 322 ? 19.531 40.094 2.16 1 85.75 322 GLY B O 1
ATOM 7283 N N . ASN B 1 323 ? 19.312 38.75 3.904 1 90 323 ASN B N 1
ATOM 7284 C CA . ASN B 1 323 ? 18.766 37.719 3.043 1 90 323 ASN B CA 1
ATOM 7285 C C . ASN B 1 323 ? 17.281 37.969 2.752 1 90 323 ASN B C 1
ATOM 7287 O O . ASN B 1 323 ? 16.531 38.375 3.641 1 90 323 ASN B O 1
ATOM 7291 N N . HIS B 1 324 ? 16.922 37.875 1.461 1 92.94 324 HIS B N 1
ATOM 7292 C CA . HIS B 1 324 ? 15.531 37.938 1.035 1 92.94 324 HIS B CA 1
ATOM 7293 C C . HIS B 1 324 ? 14.75 36.719 1.505 1 92.94 324 HIS B C 1
ATOM 7295 O O . HIS B 1 324 ? 15.148 35.562 1.237 1 92.94 324 HIS B O 1
ATOM 7301 N N . VAL B 1 325 ? 13.672 36.938 2.25 1 95.12 325 VAL B N 1
ATOM 7302 C CA . VAL B 1 325 ? 12.859 35.844 2.768 1 95.12 325 VAL B CA 1
ATOM 7303 C C . VAL B 1 325 ? 11.586 35.719 1.934 1 95.12 325 VAL B C 1
ATOM 7305 O O . VAL B 1 325 ? 10.852 36.688 1.738 1 95.12 325 VAL B O 1
ATOM 7308 N N . VAL B 1 326 ? 11.375 34.531 1.443 1 96.06 326 VAL B N 1
ATOM 7309 C CA . VAL B 1 326 ? 10.148 34.219 0.72 1 96.06 326 VAL B CA 1
ATOM 7310 C C . VAL B 1 326 ? 9.289 33.281 1.561 1 96.06 326 VAL B C 1
ATOM 7312 O O . VAL B 1 326 ? 9.742 32.188 1.968 1 96.06 326 VAL B O 1
ATOM 7315 N N . TYR B 1 327 ? 8.039 33.688 1.788 1 95.44 327 TYR B N 1
ATOM 7316 C CA . TYR B 1 327 ? 7.102 32.875 2.564 1 95.44 327 TYR B CA 1
ATOM 7317 C C . TYR B 1 327 ? 6.328 31.922 1.666 1 95.44 327 TYR B C 1
ATOM 7319 O O . TYR B 1 327 ? 5.73 32.344 0.673 1 95.44 327 TYR B O 1
ATOM 7327 N N . VAL B 1 328 ? 6.398 30.641 2.041 1 97.5 328 VAL B N 1
ATOM 7328 C CA . VAL B 1 328 ? 5.664 29.609 1.312 1 97.5 328 VAL B CA 1
ATOM 7329 C C . VAL B 1 328 ? 4.43 29.188 2.107 1 97.5 328 VAL B C 1
ATOM 7331 O O . VAL B 1 328 ? 4.543 28.641 3.207 1 97.5 328 VAL B O 1
ATOM 7334 N N . ASN B 1 329 ? 3.223 29.391 1.517 1 96.19 329 ASN B N 1
ATOM 7335 C CA . ASN B 1 329 ? 1.971 29.141 2.221 1 96.19 329 ASN B CA 1
ATOM 7336 C C . ASN B 1 329 ? 1.113 28.109 1.49 1 96.19 329 ASN B C 1
ATOM 7338 O O . ASN B 1 329 ? 0.721 28.328 0.342 1 96.19 329 ASN B O 1
ATOM 7342 N N . PRO B 1 330 ? 0.803 26.938 2.176 1 96.25 330 PRO B N 1
ATOM 7343 C CA . PRO B 1 330 ? -0.152 26 1.588 1 96.25 330 PRO B CA 1
ATOM 7344 C C . PRO B 1 330 ? -1.583 26.531 1.591 1 96.25 330 PRO B C 1
ATOM 7346 O O . PRO B 1 330 ? -2.014 27.156 2.566 1 96.25 330 PRO B O 1
ATOM 7349 N N . VAL B 1 331 ? -2.279 26.344 0.515 1 93.5 331 VAL B N 1
ATOM 7350 C CA . VAL B 1 331 ? -3.672 26.75 0.379 1 93.5 331 VAL B CA 1
ATOM 7351 C C . VAL B 1 331 ? -4.449 25.703 -0.42 1 93.5 331 VAL B C 1
ATOM 7353 O O . VAL B 1 331 ? -3.854 24.828 -1.034 1 93.5 331 VAL B O 1
ATOM 7356 N N . THR B 1 332 ? -5.73 25.766 -0.332 1 90.94 332 THR B N 1
ATOM 7357 C CA . THR B 1 332 ? -6.578 24.984 -1.226 1 90.94 332 THR B CA 1
ATOM 7358 C C . THR B 1 332 ? -6.867 25.766 -2.51 1 90.94 332 THR B C 1
ATOM 7360 O O . THR B 1 332 ? -7.316 26.906 -2.463 1 90.94 332 THR B O 1
ATOM 7363 N N . MET B 1 333 ? -6.512 25.156 -3.609 1 92.62 333 MET B N 1
ATOM 7364 C CA . MET B 1 333 ? -6.633 25.797 -4.918 1 92.62 333 MET B CA 1
ATOM 7365 C C . MET B 1 333 ? -6.98 24.766 -5.992 1 92.62 333 MET B C 1
ATOM 7367 O O . MET B 1 333 ? -6.48 23.641 -5.969 1 92.62 333 MET B O 1
ATOM 7371 N N . GLY B 1 334 ? -7.91 25.172 -6.902 1 93.81 334 GLY B N 1
ATOM 7372 C CA . GLY B 1 334 ? -8.234 24.281 -8.016 1 93.81 334 GLY B CA 1
ATOM 7373 C C . GLY B 1 334 ? -7.051 24.016 -8.93 1 93.81 334 GLY B C 1
ATOM 7374 O O . GLY B 1 334 ? -6.141 24.844 -9.031 1 93.81 334 GLY B O 1
ATOM 7375 N N . ALA B 1 335 ? -7.078 22.969 -9.609 1 96.19 335 ALA B N 1
ATOM 7376 C CA . ALA B 1 335 ? -5.98 22.547 -10.484 1 96.19 335 ALA B CA 1
ATOM 7377 C C . ALA B 1 335 ? -5.754 23.578 -11.594 1 96.19 335 ALA B C 1
ATOM 7379 O O . ALA B 1 335 ? -4.613 23.891 -11.93 1 96.19 335 ALA B O 1
ATOM 7380 N N . THR B 1 336 ? -6.793 24.078 -12.211 1 95.06 336 THR B N 1
ATOM 7381 C CA . THR B 1 336 ? -6.688 25.062 -13.273 1 95.06 336 THR B CA 1
ATOM 7382 C C . THR B 1 336 ? -6.078 26.359 -12.75 1 95.06 336 THR B C 1
ATOM 7384 O O . THR B 1 336 ? -5.207 26.953 -13.391 1 95.06 336 THR B O 1
ATOM 7387 N N . ASP B 1 337 ? -6.59 26.781 -11.586 1 95.38 337 ASP B N 1
ATOM 7388 C CA . ASP B 1 337 ? -6.066 27.984 -10.961 1 95.38 337 ASP B CA 1
ATOM 7389 C C . ASP B 1 337 ? -4.594 27.812 -10.594 1 95.38 337 ASP B C 1
ATOM 7391 O O . ASP B 1 337 ? -3.812 28.766 -10.695 1 95.38 337 ASP B O 1
ATOM 7395 N N . TRP B 1 338 ? -4.242 26.641 -10.164 1 97 338 TRP B N 1
ATOM 7396 C CA . TRP B 1 338 ? -2.861 26.359 -9.797 1 97 338 TRP B CA 1
ATOM 7397 C C . TRP B 1 338 ? -1.933 26.5 -10.992 1 97 338 TRP B C 1
ATOM 7399 O O . TRP B 1 338 ? -0.875 27.125 -10.898 1 97 338 TRP B O 1
ATOM 7409 N N . GLN B 1 339 ? -2.301 26.016 -12.141 1 96.94 339 GLN B N 1
ATOM 7410 C CA . GLN B 1 339 ? -1.504 26.141 -13.352 1 96.94 339 GLN B CA 1
ATOM 7411 C C . GLN B 1 339 ? -1.362 27.594 -13.766 1 96.94 339 GLN B C 1
ATOM 7413 O O . GLN B 1 339 ? -0.283 28.031 -14.18 1 96.94 339 GLN B O 1
ATOM 7418 N N . ALA B 1 340 ? -2.465 28.281 -13.648 1 96.75 340 ALA B N 1
ATOM 7419 C CA . ALA B 1 340 ? -2.436 29.703 -13.977 1 96.75 340 ALA B CA 1
ATOM 7420 C C . ALA B 1 340 ? -1.525 30.469 -13.016 1 96.75 340 ALA B C 1
ATOM 7422 O O . ALA B 1 340 ? -0.782 31.359 -13.438 1 96.75 340 ALA B O 1
ATOM 7423 N N . TYR B 1 341 ? -1.649 30.141 -11.742 1 97.19 341 TYR B N 1
ATOM 7424 C CA . TYR B 1 341 ? -0.815 30.766 -10.727 1 97.19 341 TYR B CA 1
ATOM 7425 C C . TYR B 1 341 ? 0.664 30.547 -11.023 1 97.19 341 TYR B C 1
ATOM 7427 O O . TYR B 1 341 ? 1.464 31.484 -10.93 1 97.19 341 TYR B O 1
ATOM 7435 N N . ILE B 1 342 ? 1.078 29.312 -11.352 1 97.81 342 ILE B N 1
ATOM 7436 C CA . ILE B 1 342 ? 2.467 28.969 -11.648 1 97.81 342 ILE B CA 1
ATOM 7437 C C . ILE B 1 342 ? 2.953 29.812 -12.828 1 97.81 342 ILE B C 1
ATOM 7439 O O . ILE B 1 342 ? 4.031 30.406 -12.781 1 97.81 342 ILE B O 1
ATOM 7443 N N . ARG B 1 343 ? 2.162 29.875 -13.852 1 97.38 343 ARG B N 1
ATOM 7444 C CA . ARG B 1 343 ? 2.533 30.609 -15.055 1 97.38 343 ARG B CA 1
ATOM 7445 C C . ARG B 1 343 ? 2.74 32.094 -14.758 1 97.38 343 ARG B C 1
ATOM 7447 O O . ARG B 1 343 ? 3.738 32.688 -15.172 1 97.38 343 ARG B O 1
ATOM 7454 N N . GLU B 1 344 ? 1.824 32.625 -14.086 1 97.25 344 GLU B N 1
ATOM 7455 C CA . GLU B 1 344 ? 1.904 34.062 -13.773 1 97.25 344 GLU B CA 1
ATOM 7456 C C . GLU B 1 344 ? 3.109 34.375 -12.883 1 97.25 344 GLU B C 1
ATOM 7458 O O . GLU B 1 344 ? 3.82 35.344 -13.109 1 97.25 344 GLU B O 1
ATOM 7463 N N . THR B 1 345 ? 3.244 33.562 -11.875 1 97.25 345 THR B N 1
ATOM 7464 C CA . THR B 1 345 ? 4.352 33.781 -10.945 1 97.25 345 THR B CA 1
ATOM 7465 C C . THR B 1 345 ? 5.691 33.594 -11.656 1 97.25 345 THR B C 1
ATOM 7467 O O . THR B 1 345 ? 6.637 34.344 -11.406 1 97.25 345 THR B O 1
ATOM 7470 N N . GLU B 1 346 ? 5.805 32.625 -12.5 1 97.31 346 GLU B N 1
ATOM 7471 C CA . GLU B 1 346 ? 7.012 32.406 -13.289 1 97.31 346 GLU B CA 1
ATOM 7472 C C . GLU B 1 346 ? 7.352 33.625 -14.141 1 97.31 346 GLU B C 1
ATOM 7474 O O . GLU B 1 346 ? 8.516 34.031 -14.219 1 97.31 346 GLU B O 1
ATOM 7479 N N . GLU B 1 347 ? 6.359 34.156 -14.766 1 97.19 347 GLU B N 1
ATOM 7480 C CA . GLU B 1 347 ? 6.551 35.344 -15.602 1 97.19 347 GLU B CA 1
ATOM 7481 C C . GLU B 1 347 ? 7.055 36.531 -14.773 1 97.19 347 GLU B C 1
ATOM 7483 O O . GLU B 1 347 ? 7.949 37.25 -15.203 1 97.19 347 GLU B O 1
ATOM 7488 N N . ARG B 1 348 ? 6.488 36.688 -13.641 1 96.88 348 ARG B N 1
ATOM 7489 C CA . ARG B 1 348 ? 6.914 37.781 -12.75 1 96.88 348 ARG B CA 1
ATOM 7490 C C . ARG B 1 348 ? 8.367 37.594 -12.336 1 96.88 348 ARG B C 1
ATOM 7492 O O . ARG B 1 348 ? 9.141 38.562 -12.359 1 96.88 348 ARG B O 1
ATOM 7499 N N . LEU B 1 349 ? 8.711 36.406 -12.031 1 96.88 349 LEU B N 1
ATOM 7500 C CA . LEU B 1 349 ? 10.07 36.094 -11.594 1 96.88 349 LEU B CA 1
ATOM 7501 C C . LEU B 1 349 ? 11.062 36.281 -12.742 1 96.88 349 LEU B C 1
ATOM 7503 O O . LEU B 1 349 ? 12.156 36.812 -12.539 1 96.88 349 LEU B O 1
ATOM 7507 N N . GLN B 1 350 ? 10.648 35.906 -13.867 1 95.81 350 GLN B N 1
ATOM 7508 C CA . GLN B 1 350 ? 11.516 36.031 -15.039 1 95.81 350 GLN B CA 1
ATOM 7509 C C . GLN B 1 350 ? 11.727 37.5 -15.398 1 95.81 350 GLN B C 1
ATOM 7511 O O . GLN B 1 350 ? 12.789 37.875 -15.914 1 95.81 350 GLN B O 1
ATOM 7516 N N . LYS B 1 351 ? 10.758 38.312 -15.109 1 95.94 351 LYS B N 1
ATOM 7517 C CA . LYS B 1 351 ? 10.852 39.75 -15.375 1 95.94 351 LYS B CA 1
ATOM 7518 C C . LYS B 1 351 ? 11.656 40.438 -14.281 1 95.94 351 LYS B C 1
ATOM 7520 O O . LYS B 1 351 ? 11.914 41.656 -14.375 1 95.94 351 LYS B O 1
ATOM 7525 N N . GLY B 1 352 ? 11.977 39.719 -13.289 1 93.25 352 GLY B N 1
ATOM 7526 C CA . GLY B 1 352 ? 12.805 40.281 -12.227 1 93.25 352 GLY B CA 1
ATOM 7527 C C . GLY B 1 352 ? 12 40.938 -11.125 1 93.25 352 GLY B C 1
ATOM 7528 O O . GLY B 1 352 ? 12.555 41.656 -10.297 1 93.25 352 GLY B O 1
ATOM 7529 N N . GLU B 1 353 ? 10.688 40.719 -11.109 1 94.44 353 GLU B N 1
ATOM 7530 C CA . GLU B 1 353 ? 9.844 41.25 -10.055 1 94.44 353 GLU B CA 1
ATOM 7531 C C . GLU B 1 353 ? 10.141 40.594 -8.711 1 94.44 353 GLU B C 1
ATOM 7533 O O . GLU B 1 353 ? 10.469 39.406 -8.664 1 94.44 353 GLU B O 1
ATOM 7538 N N . THR B 1 354 ? 10.047 41.406 -7.684 1 91.56 354 THR B N 1
ATOM 7539 C CA . THR B 1 354 ? 10.234 40.875 -6.344 1 91.56 354 THR B CA 1
ATOM 7540 C C . THR B 1 354 ? 8.992 40.094 -5.895 1 91.56 354 THR B C 1
ATOM 7542 O O . THR B 1 354 ? 7.887 40.656 -5.887 1 91.56 354 THR B O 1
ATOM 7545 N N . VAL B 1 355 ? 9.234 38.875 -5.578 1 93.19 355 VAL B N 1
ATOM 7546 C CA . VAL B 1 355 ? 8.172 38.031 -5.066 1 93.19 355 VAL B CA 1
ATOM 7547 C C . VAL B 1 355 ? 8.5 37.594 -3.635 1 93.19 355 VAL B C 1
ATOM 7549 O O . VAL B 1 355 ? 9.508 36.938 -3.393 1 93.19 355 VAL B O 1
ATOM 7552 N N . ASN B 1 356 ? 7.578 37.938 -2.703 1 93.12 356 ASN B N 1
ATOM 7553 C CA . ASN B 1 356 ? 7.844 37.688 -1.296 1 93.12 356 ASN B CA 1
ATOM 7554 C C . ASN B 1 356 ? 7.008 36.5 -0.787 1 93.12 356 ASN B C 1
ATOM 7556 O O . ASN B 1 356 ? 7.207 36.031 0.336 1 93.12 356 ASN B O 1
ATOM 7560 N N . HIS B 1 357 ? 6.055 36.062 -1.607 1 93.81 357 HIS B N 1
ATOM 7561 C CA . HIS B 1 357 ? 5.137 35 -1.21 1 93.81 357 HIS B CA 1
ATOM 7562 C C . HIS B 1 357 ? 4.957 33.969 -2.328 1 93.81 357 HIS B C 1
ATOM 7564 O O . HIS B 1 357 ? 4.836 34.344 -3.498 1 93.81 357 HIS B O 1
ATOM 7570 N N . LEU B 1 358 ? 5.066 32.781 -1.893 1 96.38 358 LEU B N 1
ATOM 7571 C CA . LEU B 1 358 ? 4.68 31.688 -2.771 1 96.38 358 LEU B CA 1
ATOM 7572 C C . LEU B 1 358 ? 3.533 30.891 -2.164 1 96.38 358 LEU B C 1
ATOM 7574 O O . LEU B 1 358 ? 3.562 30.562 -0.975 1 96.38 358 LEU B O 1
ATOM 7578 N N . LEU B 1 359 ? 2.535 30.656 -2.967 1 96.56 359 LEU B N 1
ATOM 7579 C CA . LEU B 1 359 ? 1.481 29.719 -2.59 1 96.56 359 LEU B CA 1
ATOM 7580 C C . LEU B 1 359 ? 1.79 28.328 -3.104 1 96.56 359 LEU B C 1
ATOM 7582 O O . LEU B 1 359 ? 2.504 28.156 -4.098 1 96.56 359 LEU B O 1
ATOM 7586 N N . VAL B 1 360 ? 1.372 27.344 -2.408 1 97.69 360 VAL B N 1
ATOM 7587 C CA . VAL B 1 360 ? 1.41 25.969 -2.883 1 97.69 360 VAL B CA 1
ATOM 7588 C C . VAL B 1 360 ? 0.034 25.328 -2.719 1 97.69 360 VAL B C 1
ATOM 7590 O O . VAL B 1 360 ? -0.534 25.328 -1.625 1 97.69 360 VAL B O 1
ATOM 7593 N N . ALA B 1 361 ? -0.506 24.812 -3.809 1 96.88 361 ALA B N 1
ATOM 7594 C CA . ALA B 1 361 ? -1.848 24.234 -3.822 1 96.88 361 ALA B CA 1
ATOM 7595 C C . ALA B 1 361 ? -1.846 22.828 -3.238 1 96.88 361 ALA B C 1
ATOM 7597 O O . ALA B 1 361 ? -2.225 21.859 -3.916 1 96.88 361 ALA B O 1
ATOM 7598 N N . LEU B 1 362 ? -1.464 22.672 -2.029 1 96.94 362 LEU B N 1
ATOM 7599 C CA . LEU B 1 362 ? -1.418 21.375 -1.357 1 96.94 362 LEU B CA 1
ATOM 7600 C C . LEU B 1 362 ? -2.572 21.234 -0.371 1 96.94 362 LEU B C 1
ATOM 7602 O O . LEU B 1 362 ? -2.625 21.938 0.636 1 96.94 362 LEU B O 1
ATOM 7606 N N . SER B 1 363 ? -3.482 20.344 -0.725 1 95.19 363 SER B N 1
ATOM 7607 C CA . SER B 1 363 ? -4.617 20.047 0.147 1 95.19 363 SER B CA 1
ATOM 7608 C C . SER B 1 363 ? -4.414 18.75 0.903 1 95.19 363 SER B C 1
ATOM 7610 O O . SER B 1 363 ? -3.926 17.766 0.336 1 95.19 363 SER B O 1
ATOM 7612 N N . ARG B 1 364 ? -4.793 18.719 2.16 1 95.75 364 ARG B N 1
ATOM 7613 C CA . ARG B 1 364 ? -4.645 17.547 3.021 1 95.75 364 ARG B CA 1
ATOM 7614 C C . ARG B 1 364 ? -5.93 16.719 3.051 1 95.75 364 ARG B C 1
ATOM 7616 O O . ARG B 1 364 ? -5.93 15.578 3.512 1 95.75 364 ARG B O 1
ATOM 7623 N N . HIS B 1 365 ? -7.027 17.312 2.609 1 97 365 HIS B N 1
ATOM 7624 C CA . HIS B 1 365 ? -8.336 16.656 2.574 1 97 365 HIS B CA 1
ATOM 7625 C C . HIS B 1 365 ? -8.844 16.516 1.144 1 97 365 HIS B C 1
ATOM 7627 O O . HIS B 1 365 ? -8.375 17.219 0.243 1 97 365 HIS B O 1
ATOM 7633 N N . SER B 1 366 ? -9.766 15.656 0.955 1 97.75 366 SER B N 1
ATOM 7634 C CA . SER B 1 366 ? -10.32 15.406 -0.37 1 97.75 366 SER B CA 1
ATOM 7635 C C . SER B 1 366 ? -11.523 16.312 -0.646 1 97.75 366 SER B C 1
ATOM 7637 O O . SER B 1 366 ? -12.398 16.453 0.206 1 97.75 366 SER B O 1
ATOM 7639 N N . PRO B 1 367 ? -11.531 16.906 -1.859 1 96.44 367 PRO B N 1
ATOM 7640 C CA . PRO B 1 367 ? -12.758 17.578 -2.299 1 96.44 367 PRO B CA 1
ATOM 7641 C C . PRO B 1 367 ? -13.859 16.594 -2.686 1 96.44 367 PRO B C 1
ATOM 7643 O O . PRO B 1 367 ? -13.656 15.375 -2.643 1 96.44 367 PRO B O 1
ATOM 7646 N N . LEU B 1 368 ? -15.016 17.047 -3.074 1 97 368 LEU B N 1
ATOM 7647 C CA . LEU B 1 368 ? -16.188 16.234 -3.32 1 97 368 LEU B CA 1
ATOM 7648 C C . LEU B 1 368 ? -15.922 15.203 -4.41 1 97 368 LEU B C 1
ATOM 7650 O O . LEU B 1 368 ? -16.234 14.023 -4.246 1 97 368 LEU B O 1
ATOM 7654 N N . PRO B 1 369 ? -15.242 15.578 -5.508 1 97.31 369 PRO B N 1
ATOM 7655 C CA . PRO B 1 369 ? -15.039 14.578 -6.551 1 97.31 369 PRO B CA 1
ATOM 7656 C C . PRO B 1 369 ? -14.203 13.391 -6.078 1 97.31 369 PRO B C 1
ATOM 7658 O O . PRO B 1 369 ? -14.484 12.242 -6.43 1 97.31 369 PRO B O 1
ATOM 7661 N N . GLU B 1 370 ? -13.18 13.648 -5.34 1 98.06 370 GLU B N 1
ATOM 7662 C CA . GLU B 1 370 ? -12.359 12.57 -4.793 1 98.06 370 GLU B CA 1
ATOM 7663 C C . GLU B 1 370 ? -13.156 11.727 -3.799 1 98.06 370 GLU B C 1
ATOM 7665 O O . GLU B 1 370 ? -13.008 10.5 -3.76 1 98.06 370 GLU B O 1
ATOM 7670 N N . LEU B 1 371 ? -13.953 12.391 -3.016 1 98.56 371 LEU B N 1
ATOM 7671 C CA . LEU B 1 371 ? -14.789 11.664 -2.059 1 98.56 371 LEU B CA 1
ATOM 7672 C C . LEU B 1 371 ? -15.781 10.758 -2.777 1 98.56 371 LEU B C 1
ATOM 7674 O O . LEU B 1 371 ? -16.016 9.633 -2.348 1 98.56 371 LEU B O 1
ATOM 7678 N N . GLN B 1 372 ? -16.375 11.305 -3.818 1 98.19 372 GLN B N 1
ATOM 7679 C CA . GLN B 1 372 ? -17.312 10.508 -4.605 1 98.19 372 GLN B CA 1
ATOM 7680 C C . GLN B 1 372 ? -16.625 9.305 -5.234 1 98.19 372 GLN B C 1
ATOM 7682 O O . GLN B 1 372 ? -17.188 8.203 -5.262 1 98.19 372 GLN B O 1
ATOM 7687 N N . SER B 1 373 ? -15.422 9.5 -5.734 1 97.69 373 SER B N 1
ATOM 7688 C CA . SER B 1 373 ? -14.648 8.383 -6.277 1 97.69 373 SER B CA 1
ATOM 7689 C C . SER B 1 373 ? -14.352 7.336 -5.207 1 97.69 373 SER B C 1
ATOM 7691 O O . SER B 1 373 ? -14.43 6.137 -5.469 1 97.69 373 SER B O 1
ATOM 7693 N N . PHE B 1 374 ? -14.039 7.809 -4.062 1 98.31 374 PHE B N 1
ATOM 7694 C CA . PHE B 1 374 ? -13.742 6.922 -2.941 1 98.31 374 PHE B CA 1
ATOM 7695 C C . PHE B 1 374 ? -14.977 6.113 -2.557 1 98.31 374 PHE B C 1
ATOM 7697 O O . PHE B 1 374 ? -14.906 4.891 -2.412 1 98.31 374 PHE B O 1
ATOM 7704 N N . VAL B 1 375 ? -16.078 6.754 -2.398 1 97.81 375 VAL B N 1
ATOM 7705 C CA . VAL B 1 375 ? -17.328 6.105 -1.993 1 97.81 375 VAL B CA 1
ATOM 7706 C C . VAL B 1 375 ? -17.781 5.133 -3.076 1 97.81 375 VAL B C 1
ATOM 7708 O O . VAL B 1 375 ? -18.281 4.051 -2.775 1 97.81 375 VAL B O 1
ATOM 7711 N N . SER B 1 376 ? -17.594 5.48 -4.305 1 95.56 376 SER B N 1
ATOM 7712 C CA . SER B 1 376 ? -18 4.637 -5.426 1 95.56 376 SER B CA 1
ATOM 7713 C C . SER B 1 376 ? -17.234 3.318 -5.43 1 95.56 376 SER B C 1
ATOM 7715 O O . SER B 1 376 ? -17.703 2.318 -5.973 1 95.56 376 SER B O 1
ATOM 7717 N N . LEU B 1 377 ? -16.062 3.309 -4.895 1 95 377 LEU B N 1
ATOM 7718 C CA . LEU B 1 377 ? -15.234 2.105 -4.824 1 95 377 LEU B CA 1
ATOM 7719 C C . LEU B 1 377 ? -15.914 1.034 -3.977 1 95 377 LEU B C 1
ATOM 7721 O O . LEU B 1 377 ? -15.805 -0.158 -4.273 1 95 377 LEU B O 1
ATOM 7725 N N . PHE B 1 378 ? -16.625 1.438 -2.889 1 95.94 378 PHE B N 1
ATOM 7726 C CA . PHE B 1 378 ? -17.109 0.494 -1.892 1 95.94 378 PHE B CA 1
ATOM 7727 C C . PHE B 1 378 ? -18.625 0.372 -1.962 1 95.94 378 PHE B C 1
ATOM 7729 O O . PHE B 1 378 ? -19.188 -0.645 -1.556 1 95.94 378 PHE B O 1
ATOM 7736 N N . ARG B 1 379 ? -19.281 1.489 -2.332 1 94.31 379 ARG B N 1
ATOM 7737 C CA . ARG B 1 379 ? -20.734 1.572 -2.391 1 94.31 379 ARG B CA 1
ATOM 7738 C C . ARG B 1 379 ? -21.359 1.085 -1.09 1 94.31 379 ARG B C 1
ATOM 7740 O O . ARG B 1 379 ? -22.156 0.148 -1.095 1 94.31 379 ARG B O 1
ATOM 7747 N N . PRO B 1 380 ? -21.062 1.736 0.023 1 96.38 380 PRO B N 1
ATOM 7748 C CA . PRO B 1 380 ? -21.609 1.343 1.326 1 96.38 380 PRO B CA 1
ATOM 7749 C C . PRO B 1 380 ? -23.109 1.541 1.424 1 96.38 380 PRO B C 1
ATOM 7751 O O . PRO B 1 380 ? -23.719 2.166 0.548 1 96.38 380 PRO B O 1
ATOM 7754 N N . LYS B 1 381 ? -23.672 0.987 2.496 1 94.75 381 LYS B N 1
ATOM 7755 C CA . LYS B 1 381 ? -25.094 1.219 2.73 1 94.75 381 LYS B CA 1
ATOM 7756 C C . LYS B 1 381 ? -25.344 2.656 3.176 1 94.75 381 LYS B C 1
ATOM 7758 O O . LYS B 1 381 ? -26.328 3.271 2.764 1 94.75 381 LYS B O 1
ATOM 7763 N N . ARG B 1 382 ? -24.422 3.168 4.02 1 95.88 382 ARG B N 1
ATOM 7764 C CA . ARG B 1 382 ? -24.594 4.488 4.613 1 95.88 382 ARG B CA 1
ATOM 7765 C C . ARG B 1 382 ? -23.266 5.258 4.625 1 95.88 382 ARG B C 1
ATOM 7767 O O . ARG B 1 382 ? -22.203 4.652 4.617 1 95.88 382 ARG B O 1
ATOM 7774 N N . ILE B 1 383 ? -23.453 6.543 4.602 1 97.88 383 ILE B N 1
ATOM 7775 C CA . ILE B 1 383 ? -22.344 7.453 4.848 1 97.88 383 ILE B CA 1
ATOM 7776 C C . ILE B 1 383 ? -22.641 8.32 6.066 1 97.88 383 ILE B C 1
ATOM 7778 O O . ILE B 1 383 ? -23.719 8.914 6.164 1 97.88 383 ILE B O 1
ATOM 7782 N N . ILE B 1 384 ? -21.766 8.352 6.977 1 97.38 384 ILE B N 1
ATOM 7783 C CA . ILE B 1 384 ? -21.891 9.211 8.156 1 97.38 384 ILE B CA 1
ATOM 7784 C C . ILE B 1 384 ? -20.703 10.164 8.227 1 97.38 384 ILE B C 1
ATOM 7786 O O . ILE B 1 384 ? -19.547 9.742 8.141 1 97.38 384 ILE B O 1
ATOM 7790 N N . PRO B 1 385 ? -20.938 11.477 8.312 1 96.81 385 PRO B N 1
ATOM 7791 C CA . PRO B 1 385 ? -19.812 12.414 8.375 1 96.81 385 PRO B CA 1
ATOM 7792 C C . PRO B 1 385 ? -19.031 12.312 9.688 1 96.81 385 PRO B C 1
ATOM 7794 O O . PRO B 1 385 ? -19.625 12.125 10.75 1 96.81 385 PRO B O 1
ATOM 7797 N N . ASN B 1 386 ? -17.688 12.383 9.594 1 95.31 386 ASN B N 1
ATOM 7798 C CA . ASN B 1 386 ? -16.844 12.406 10.789 1 95.31 386 ASN B CA 1
ATOM 7799 C C . ASN B 1 386 ? -17.016 13.703 11.57 1 95.31 386 ASN B C 1
ATOM 7801 O O . ASN B 1 386 ? -16.891 13.711 12.797 1 95.31 386 ASN B O 1
ATOM 7805 N N . THR B 1 387 ? -17.125 14.75 10.797 1 89.31 387 THR B N 1
ATOM 7806 C CA . THR B 1 387 ? -17.266 16.078 11.398 1 89.31 387 THR B CA 1
ATOM 7807 C C . THR B 1 387 ? -18.281 16.922 10.633 1 89.31 387 THR B C 1
ATOM 7809 O O . THR B 1 387 ? -18.422 16.766 9.414 1 89.31 387 THR B O 1
ATOM 7812 N N . LEU B 1 388 ? -19 17.75 11.375 1 89.06 388 LEU B N 1
ATOM 7813 C CA . LEU B 1 388 ? -19.953 18.688 10.805 1 89.06 388 LEU B CA 1
ATOM 7814 C C . LEU B 1 388 ? -19.531 20.125 11.078 1 89.06 388 LEU B C 1
ATOM 7816 O O . LEU B 1 388 ? -18.906 20.406 12.109 1 89.06 388 LEU B O 1
ATOM 7820 N N . ASP B 1 389 ? -19.766 20.938 10.141 1 86 389 ASP B N 1
ATOM 7821 C CA . ASP B 1 389 ? -19.578 22.359 10.359 1 86 389 ASP B CA 1
ATOM 7822 C C . ASP B 1 389 ? -20.703 22.953 11.195 1 86 389 ASP B C 1
ATOM 7824 O O . ASP B 1 389 ? -21.844 23.062 10.719 1 86 389 ASP B O 1
ATOM 7828 N N . PRO B 1 390 ? -20.406 23.375 12.344 1 82.56 390 PRO B N 1
ATOM 7829 C CA . PRO B 1 390 ? -21.453 23.891 13.219 1 82.56 390 PRO B CA 1
ATOM 7830 C C . PRO B 1 390 ? -22.188 25.094 12.617 1 82.56 390 PRO B C 1
ATOM 7832 O O . PRO B 1 390 ? -23.359 25.312 12.906 1 82.56 390 PRO B O 1
ATOM 7835 N N . LYS B 1 391 ? -21.562 25.781 11.773 1 82.69 391 LYS B N 1
ATOM 7836 C CA . LYS B 1 391 ? -22.141 26.984 11.188 1 82.69 391 LYS B CA 1
ATOM 7837 C C . LYS B 1 391 ? -23.234 26.641 10.195 1 82.69 391 LYS B C 1
ATOM 7839 O O . LYS B 1 391 ? -24.047 27.5 9.836 1 82.69 391 LYS B O 1
ATOM 7844 N N . LEU B 1 392 ? -23.266 25.422 9.797 1 88.12 392 LEU B N 1
ATOM 7845 C CA . LEU B 1 392 ? -24.219 25.031 8.75 1 88.12 392 LEU B CA 1
ATOM 7846 C C . LEU B 1 392 ? -25.422 24.312 9.344 1 88.12 392 LEU B C 1
ATOM 7848 O O . LEU B 1 392 ? -26.312 23.875 8.609 1 88.12 392 LEU B O 1
ATOM 7852 N N . CYS B 1 393 ? -25.484 24.203 10.609 1 85.19 393 CYS B N 1
ATOM 7853 C CA . CYS B 1 393 ? -26.609 23.625 11.32 1 85.19 393 CYS B CA 1
ATOM 7854 C C . CYS B 1 393 ? -27.031 22.297 10.695 1 85.19 393 CYS B C 1
ATOM 7856 O O . CYS B 1 393 ? -28.203 22.109 10.367 1 85.19 393 CYS B O 1
ATOM 7858 N N . SER B 1 394 ? -26.094 21.438 10.305 1 89.5 394 SER B N 1
ATOM 7859 C CA . SER B 1 394 ? -26.25 20.062 9.852 1 89.5 394 SER B CA 1
ATOM 7860 C C . SER B 1 394 ? -26.766 20.016 8.414 1 89.5 394 SER B C 1
ATOM 7862 O O . SER B 1 394 ? -27.141 18.953 7.914 1 89.5 394 SER B O 1
ATOM 7864 N N . LEU B 1 395 ? -26.828 21.141 7.789 1 91.44 395 LEU B N 1
ATOM 7865 C CA . LEU B 1 395 ? -27.172 21.141 6.371 1 91.44 395 LEU B CA 1
ATOM 7866 C C . LEU B 1 395 ? -26.203 20.297 5.566 1 91.44 395 LEU B C 1
ATOM 7868 O O . LEU B 1 395 ? -26.578 19.672 4.574 1 91.44 395 LEU B O 1
ATOM 7872 N N . ASP B 1 396 ? -24.953 20.328 6.008 1 93.56 396 ASP B N 1
ATOM 7873 C CA . ASP B 1 396 ? -23.953 19.5 5.344 1 93.56 396 ASP B CA 1
ATOM 7874 C C . ASP B 1 396 ? -24.234 18.016 5.539 1 93.56 396 ASP B C 1
ATOM 7876 O O . ASP B 1 396 ? -23.922 17.203 4.668 1 93.56 396 ASP B O 1
ATOM 7880 N N . TRP B 1 397 ? -24.797 17.625 6.621 1 94.81 397 TRP B N 1
ATOM 7881 C CA . TRP B 1 397 ? -25.219 16.25 6.84 1 94.81 397 TRP B CA 1
ATOM 7882 C C . TRP B 1 397 ? -26.438 15.906 5.969 1 94.81 397 TRP B C 1
ATOM 7884 O O . TRP B 1 397 ? -26.469 14.859 5.32 1 94.81 397 TRP B O 1
ATOM 7894 N N . ALA B 1 398 ? -27.375 16.797 5.902 1 94.5 398 ALA B N 1
ATOM 7895 C CA . ALA B 1 398 ? -28.625 16.594 5.164 1 94.5 398 ALA B CA 1
ATOM 7896 C C . ALA B 1 398 ? -28.359 16.469 3.666 1 94.5 398 ALA B C 1
ATOM 7898 O O . ALA B 1 398 ? -29.141 15.844 2.943 1 94.5 398 ALA B O 1
ATOM 7899 N N . ALA B 1 399 ? -27.297 17.031 3.221 1 96.56 399 ALA B N 1
ATOM 7900 C CA . ALA B 1 399 ? -27 17.062 1.792 1 96.56 399 ALA B CA 1
ATOM 7901 C C . ALA B 1 399 ? -26.312 15.781 1.34 1 96.56 399 ALA B C 1
ATOM 7903 O O . ALA B 1 399 ? -26.203 15.508 0.141 1 96.56 399 ALA B O 1
ATOM 7904 N N . ILE B 1 400 ? -25.828 14.938 2.219 1 97.56 400 ILE B N 1
ATOM 7905 C CA . ILE B 1 400 ? -24.969 13.797 1.915 1 97.56 400 ILE B CA 1
ATOM 7906 C C . ILE B 1 400 ? -25.719 12.812 1.017 1 97.56 400 ILE B C 1
ATOM 7908 O O . ILE B 1 400 ? -25.188 12.352 0.009 1 97.56 400 ILE B O 1
ATOM 7912 N N . PRO B 1 401 ? -26.984 12.484 1.257 1 97.31 401 PRO B N 1
ATOM 7913 C CA . PRO B 1 401 ? -27.688 11.57 0.352 1 97.31 401 PRO B CA 1
ATOM 7914 C C . PRO B 1 401 ? -27.719 12.07 -1.091 1 97.31 401 PRO B C 1
ATOM 7916 O O . PRO B 1 401 ? -27.578 11.273 -2.025 1 97.31 401 PRO B O 1
ATOM 7919 N N . GLY B 1 402 ? -27.859 13.367 -1.252 1 96.62 402 GLY B N 1
ATOM 7920 C CA . GLY B 1 402 ? -27.859 13.938 -2.588 1 96.62 402 GLY B CA 1
ATOM 7921 C C . GLY B 1 402 ? -26.469 13.984 -3.213 1 96.62 402 GLY B C 1
ATOM 7922 O O . GLY B 1 402 ? -26.328 13.742 -4.414 1 96.62 402 GLY B O 1
ATOM 7923 N N . MET B 1 403 ? -25.516 14.328 -2.457 1 97.44 403 MET B N 1
ATOM 7924 C CA . MET B 1 403 ? -24.141 14.469 -2.93 1 97.44 403 MET B CA 1
ATOM 7925 C C . MET B 1 403 ? -23.578 13.125 -3.404 1 97.44 403 MET B C 1
ATOM 7927 O O . MET B 1 403 ? -22.75 13.078 -4.316 1 97.44 403 MET B O 1
ATOM 7931 N N . PHE B 1 404 ? -24.047 12.102 -2.795 1 97.5 404 PHE B N 1
ATOM 7932 C CA . PHE B 1 404 ? -23.531 10.773 -3.123 1 97.5 404 PHE B CA 1
ATOM 7933 C C . PHE B 1 404 ? -24.625 9.906 -3.729 1 97.5 404 PHE B C 1
ATOM 7935 O O . PHE B 1 404 ? -24.594 8.68 -3.605 1 97.5 404 PHE B O 1
ATOM 7942 N N . SER B 1 405 ? -25.547 10.523 -4.332 1 94.94 405 SER B N 1
ATOM 7943 C CA . SER B 1 405 ? -26.641 9.828 -4.992 1 94.94 405 SER B CA 1
ATOM 7944 C C . SER B 1 405 ? -26.109 8.859 -6.051 1 94.94 405 SER B C 1
ATOM 7946 O O . SER B 1 405 ? -25.266 9.219 -6.859 1 94.94 405 SER B O 1
ATOM 7948 N N . GLY B 1 406 ? -26.641 7.656 -6.023 1 92.31 406 GLY B N 1
ATOM 7949 C CA . GLY B 1 406 ? -26.266 6.648 -7.008 1 92.31 406 GLY B CA 1
ATOM 7950 C C . GLY B 1 406 ? -24.984 5.926 -6.668 1 92.31 406 GLY B C 1
ATOM 7951 O O . GLY B 1 406 ? -24.578 5 -7.375 1 92.31 406 GLY B O 1
ATOM 7952 N N . LEU B 1 407 ? -24.328 6.332 -5.598 1 94.69 407 LEU B N 1
ATOM 7953 C CA . LEU B 1 407 ? -23.047 5.738 -5.25 1 94.69 407 LEU B CA 1
ATOM 7954 C C . LEU B 1 407 ? -23.172 4.82 -4.039 1 94.69 407 LEU B C 1
ATOM 7956 O O . LEU B 1 407 ? -22.188 4.297 -3.535 1 94.69 407 LEU B O 1
ATOM 7960 N N . LEU B 1 408 ? -24.359 4.645 -3.584 1 93.94 408 LEU B N 1
ATOM 7961 C CA . LEU B 1 408 ? -24.609 3.85 -2.387 1 93.94 408 LEU B CA 1
ATOM 7962 C C . LEU B 1 408 ? -25.438 2.611 -2.719 1 93.94 408 LEU B C 1
ATOM 7964 O O . LEU B 1 408 ? -26.078 2.555 -3.77 1 93.94 408 LEU B O 1
ATOM 7968 N N . ALA B 1 409 ? -25.312 1.604 -1.834 1 90.06 409 ALA B N 1
ATOM 7969 C CA . ALA B 1 409 ? -26.125 0.401 -1.967 1 90.06 409 ALA B CA 1
ATOM 7970 C C . ALA B 1 409 ? -27.594 0.699 -1.669 1 90.06 409 ALA B C 1
ATOM 7972 O O . ALA B 1 409 ? -28.484 0.123 -2.291 1 90.06 409 ALA B O 1
ATOM 7973 N N . LEU B 1 410 ? -27.812 1.547 -0.727 1 88.25 410 LEU B N 1
ATOM 7974 C CA . LEU B 1 410 ? -29.156 2.002 -0.402 1 88.25 410 LEU B CA 1
ATOM 7975 C C . LEU B 1 410 ? -29.609 3.096 -1.365 1 88.25 410 LEU B C 1
ATOM 7977 O O . LEU B 1 410 ? -28.828 3.959 -1.747 1 88.25 410 LEU B O 1
ATOM 7981 N N . ASP B 1 411 ? -30.875 3.074 -1.683 1 90.69 411 ASP B N 1
ATOM 7982 C CA . ASP B 1 411 ? -31.375 4.117 -2.572 1 90.69 411 ASP B CA 1
ATOM 7983 C C . ASP B 1 411 ? -31.391 5.473 -1.875 1 90.69 411 ASP B C 1
ATOM 7985 O O . ASP B 1 411 ? -31.5 5.547 -0.649 1 90.69 411 ASP B O 1
ATOM 7989 N N . GLU B 1 412 ? -31.328 6.527 -2.625 1 90.5 412 GLU B N 1
ATOM 7990 C CA . GLU B 1 412 ? -31.172 7.887 -2.119 1 90.5 412 GLU B CA 1
ATOM 7991 C C . GLU B 1 412 ? -32.344 8.266 -1.219 1 90.5 412 GLU B C 1
ATOM 7993 O O . GLU B 1 412 ? -32.156 8.867 -0.159 1 90.5 412 GLU B O 1
ATOM 7998 N N . ALA B 1 413 ? -33.625 7.945 -1.673 1 92.75 413 ALA B N 1
ATOM 7999 C CA . ALA B 1 413 ? -34.812 8.344 -0.934 1 92.75 413 ALA B CA 1
ATOM 8000 C C . ALA B 1 413 ? -34.812 7.723 0.459 1 92.75 413 ALA B C 1
ATOM 8002 O O . ALA B 1 413 ? -35.125 8.406 1.446 1 92.75 413 ALA B O 1
ATOM 8003 N N . SER B 1 414 ? -34.5 6.504 0.474 1 94.38 414 SER B N 1
ATOM 8004 C CA . SER B 1 414 ? -34.469 5.797 1.75 1 94.38 414 SER B CA 1
ATOM 8005 C C . SER B 1 414 ? -33.375 6.352 2.654 1 94.38 414 SER B C 1
ATOM 8007 O O . SER B 1 414 ? -33.594 6.551 3.852 1 94.38 414 SER B O 1
ATOM 8009 N N . PHE B 1 415 ? -32.281 6.598 2.1 1 95.12 415 PHE B N 1
ATOM 8010 C CA . PHE B 1 415 ? -31.156 7.117 2.869 1 95.12 415 PHE B CA 1
ATOM 8011 C C . PHE B 1 415 ? -31.453 8.523 3.381 1 95.12 415 PHE B C 1
ATOM 8013 O O . PHE B 1 415 ? -31.109 8.859 4.516 1 95.12 415 PHE B O 1
ATOM 8020 N N . ARG B 1 416 ? -32.062 9.352 2.611 1 95.12 416 ARG B N 1
ATOM 8021 C CA . ARG B 1 416 ? -32.438 10.703 3.008 1 95.12 416 ARG B CA 1
ATOM 8022 C C . ARG B 1 416 ? -33.406 10.68 4.199 1 95.12 416 ARG B C 1
ATOM 8024 O O . ARG B 1 416 ? -33.281 11.492 5.113 1 95.12 416 ARG B O 1
ATOM 8031 N N . THR B 1 417 ? -34.312 9.773 4.152 1 94.81 417 THR B N 1
ATOM 8032 C CA . THR B 1 417 ? -35.25 9.625 5.258 1 94.81 417 THR B CA 1
ATOM 8033 C C . THR B 1 417 ? -34.531 9.266 6.543 1 94.81 417 THR B C 1
ATOM 8035 O O . THR B 1 417 ? -34.812 9.812 7.609 1 94.81 417 THR B O 1
ATOM 8038 N N . GLU B 1 418 ? -33.594 8.383 6.414 1 94.88 418 GLU B N 1
ATOM 8039 C CA . GLU B 1 418 ? -32.812 7.965 7.574 1 94.88 418 GLU B CA 1
ATOM 8040 C C . GLU B 1 418 ? -31.984 9.125 8.141 1 94.88 418 GLU B C 1
ATOM 8042 O O . GLU B 1 418 ? -31.906 9.297 9.359 1 94.88 418 GLU B O 1
ATOM 8047 N N . VAL B 1 419 ? -31.359 9.891 7.277 1 94.88 419 VAL B N 1
ATOM 8048 C CA . VAL B 1 419 ? -30.516 11.008 7.695 1 94.88 419 VAL B CA 1
ATOM 8049 C C . VAL B 1 419 ? -31.375 12.07 8.383 1 94.88 419 VAL B C 1
ATOM 8051 O O . VAL B 1 419 ? -31 12.594 9.43 1 94.88 419 VAL B O 1
ATOM 8054 N N . ARG B 1 420 ? -32.562 12.328 7.844 1 92.25 420 ARG B N 1
ATOM 8055 C CA . ARG B 1 420 ? -33.469 13.305 8.438 1 92.25 420 ARG B CA 1
ATOM 8056 C C . ARG B 1 420 ? -33.906 12.875 9.836 1 92.25 420 ARG B C 1
ATOM 8058 O O . ARG B 1 420 ? -33.969 13.695 10.75 1 92.25 420 ARG B O 1
ATOM 8065 N N . GLN B 1 421 ? -34.156 11.641 9.914 1 92.38 421 GLN B N 1
ATOM 8066 C CA . GLN B 1 421 ? -34.531 11.102 11.211 1 92.38 421 GLN B CA 1
ATOM 8067 C C . GLN B 1 421 ? -33.406 11.234 12.219 1 92.38 421 GLN B C 1
ATOM 8069 O O . GLN B 1 421 ? -33.625 11.617 13.375 1 92.38 421 GLN B O 1
ATOM 8074 N N . SER B 1 422 ? -32.25 10.906 11.805 1 91.94 422 SER B N 1
ATOM 8075 C CA . SER B 1 422 ? -31.078 11.008 12.688 1 91.94 422 SER B CA 1
ATOM 8076 C C . SER B 1 422 ? -30.844 12.453 13.125 1 91.94 422 SER B C 1
ATOM 8078 O O . SER B 1 422 ? -30.531 12.703 14.289 1 91.94 422 SER B O 1
ATOM 8080 N N . ILE B 1 423 ? -30.938 13.383 12.18 1 90.62 423 ILE B N 1
ATOM 8081 C CA . ILE B 1 423 ? -30.734 14.797 12.484 1 90.62 423 ILE B CA 1
ATOM 8082 C C . ILE B 1 423 ? -31.781 15.266 13.477 1 90.62 423 ILE B C 1
ATOM 8084 O O . ILE B 1 423 ? -31.484 15.984 14.43 1 90.62 423 ILE B O 1
ATOM 8088 N N . ALA B 1 424 ? -33 14.852 13.266 1 87.56 424 ALA B N 1
ATOM 8089 C CA . ALA B 1 424 ? -34.094 15.219 14.156 1 87.56 424 ALA B CA 1
ATOM 8090 C C . ALA B 1 424 ? -33.844 14.672 15.562 1 87.56 424 ALA B C 1
ATOM 8092 O O . ALA B 1 424 ? -34.094 15.383 16.547 1 87.56 424 ALA B O 1
ATOM 8093 N N . GLU B 1 425 ? -33.406 13.516 15.625 1 85 425 GLU B N 1
ATOM 8094 C CA . GLU B 1 425 ? -33.188 12.859 16.906 1 85 425 GLU B CA 1
ATOM 8095 C C . GLU B 1 425 ? -31.984 13.438 17.641 1 85 425 GLU B C 1
ATOM 8097 O O . GLU B 1 425 ? -32 13.578 18.859 1 85 425 GLU B O 1
ATOM 8102 N N . GLU B 1 426 ? -31.047 13.75 16.922 1 81.81 426 GLU B N 1
ATOM 8103 C CA . GLU B 1 426 ? -29.781 14.195 17.516 1 81.81 426 GLU B CA 1
ATOM 8104 C C . GLU B 1 426 ? -29.844 15.672 17.891 1 81.81 426 GLU B C 1
ATOM 8106 O O . GLU B 1 426 ? -29.281 16.078 18.906 1 81.81 426 GLU B O 1
ATOM 8111 N N . LEU B 1 427 ? -30.5 16.469 17.047 1 77.19 427 LEU B N 1
ATOM 8112 C CA . LEU B 1 427 ? -30.344 17.922 17.219 1 77.19 427 LEU B CA 1
ATOM 8113 C C . LEU B 1 427 ? -31.688 18.578 17.516 1 77.19 427 LEU B C 1
ATOM 8115 O O . LEU B 1 427 ? -31.734 19.719 17.969 1 77.19 427 LEU B O 1
ATOM 8119 N N . GLY B 1 428 ? -32.688 17.906 17.375 1 74.69 428 GLY B N 1
ATOM 8120 C CA . GLY B 1 428 ? -33.969 18.531 17.562 1 74.69 428 GLY B CA 1
ATOM 8121 C C . GLY B 1 428 ? -34.188 19.734 16.656 1 74.69 428 GLY B C 1
ATOM 8122 O O . GLY B 1 428 ? -34.844 20.703 17.062 1 74.69 428 GLY B O 1
ATOM 8123 N N . LEU B 1 429 ? -33.625 19.766 15.539 1 75.19 429 LEU B N 1
ATOM 8124 C CA . LEU B 1 429 ? -33.625 20.906 14.641 1 75.19 429 LEU B CA 1
ATOM 8125 C C . LEU B 1 429 ? -34.938 21.016 13.867 1 75.19 429 LEU B C 1
ATOM 8127 O O . LEU B 1 429 ? -35.469 20 13.43 1 75.19 429 LEU B O 1
ATOM 8131 N N . GLN B 1 430 ? -35.469 22.281 13.875 1 76.31 430 GLN B N 1
ATOM 8132 C CA . GLN B 1 430 ? -36.562 22.625 12.992 1 76.31 430 GLN B CA 1
ATOM 8133 C C . GLN B 1 430 ? -36.094 23.453 11.805 1 76.31 430 GLN B C 1
ATOM 8135 O O . GLN B 1 430 ? -35.625 24.578 11.977 1 76.31 430 GLN B O 1
ATOM 8140 N N . TRP B 1 431 ? -36.188 22.984 10.625 1 81.12 431 TRP B N 1
ATOM 8141 C CA . TRP B 1 431 ? -35.656 23.594 9.406 1 81.12 431 TRP B CA 1
ATOM 8142 C C . TRP B 1 431 ? -36.312 24.938 9.148 1 81.12 431 TRP B C 1
ATOM 8144 O O . TRP B 1 431 ? -35.625 25.875 8.695 1 81.12 431 TRP B O 1
ATOM 8154 N N . THR B 1 432 ? -37.562 25.031 9.461 1 76.81 432 THR B N 1
ATOM 8155 C CA . THR B 1 432 ? -38.344 26.203 9.125 1 76.81 432 THR B CA 1
ATOM 8156 C C . THR B 1 432 ? -37.875 27.422 9.898 1 76.81 432 THR B C 1
ATOM 8158 O O . THR B 1 432 ? -38.031 28.562 9.453 1 76.81 432 THR B O 1
ATOM 8161 N N . THR B 1 433 ? -37.281 27.234 10.969 1 74.69 433 THR B N 1
ATOM 8162 C CA . THR B 1 433 ? -36.875 28.359 11.805 1 74.69 433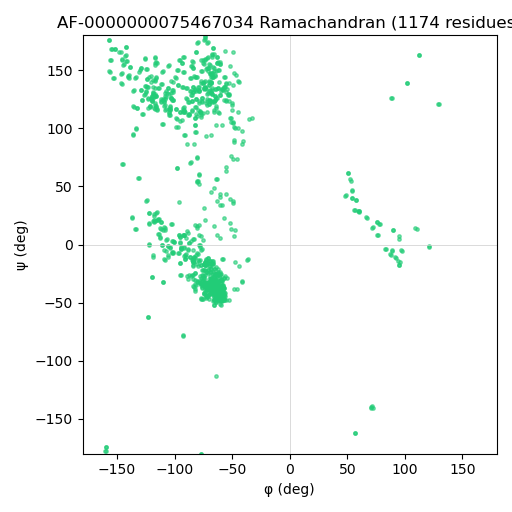 THR B CA 1
ATOM 8163 C C . THR B 1 433 ? -35.375 28.5 11.859 1 74.69 433 THR B C 1
ATOM 8165 O O . THR B 1 433 ? -34.844 29.266 12.672 1 74.69 433 THR B O 1
ATOM 8168 N N . MET B 1 434 ? -34.75 27.875 11.031 1 79.31 434 MET B N 1
ATOM 8169 C CA . MET B 1 434 ? -33.281 27.875 11.062 1 79.31 434 MET B CA 1
ATOM 8170 C C . MET B 1 434 ? -32.719 29.219 10.617 1 79.31 434 MET B C 1
ATOM 8172 O O . MET B 1 434 ? -33.25 29.812 9.664 1 79.31 434 MET B O 1
ATOM 8176 N N . SER B 1 435 ? -31.844 29.781 11.367 1 78.06 435 SER B N 1
ATOM 8177 C CA . SER B 1 435 ? -31.141 31.016 11.023 1 78.06 435 SER B CA 1
ATOM 8178 C C . SER B 1 435 ? -29.625 30.812 11.047 1 78.06 435 SER B C 1
ATOM 8180 O O . SER B 1 435 ? -29.109 30.062 11.875 1 78.06 435 SER B O 1
ATOM 8182 N N . LEU B 1 436 ? -28.969 31.328 10.039 1 80.94 436 LEU B N 1
ATOM 8183 C CA . LEU B 1 436 ? -27.516 31.219 9.945 1 80.94 436 LEU B CA 1
ATOM 8184 C C . LEU B 1 436 ? -26.875 32.594 9.82 1 80.94 436 LEU B C 1
ATOM 8186 O O . LEU B 1 436 ? -27.469 33.531 9.234 1 80.94 436 LEU B O 1
ATOM 8190 N N . ASN B 1 437 ? -25.719 32.75 10.477 1 76.12 437 ASN B N 1
ATOM 8191 C CA . ASN B 1 437 ? -24.891 33.938 10.234 1 76.12 437 ASN B CA 1
ATOM 8192 C C . ASN B 1 437 ? -24.062 33.781 8.961 1 76.12 437 ASN B C 1
ATOM 8194 O O . ASN B 1 437 ? -23.109 33 8.93 1 76.12 437 ASN B O 1
ATOM 8198 N N . LEU B 1 438 ? -24.406 34.531 7.977 1 73.94 438 LEU B N 1
ATOM 8199 C CA . LEU B 1 438 ? -23.812 34.344 6.66 1 73.94 438 LEU B CA 1
ATOM 8200 C C . LEU B 1 438 ? -22.453 35.031 6.57 1 73.94 438 LEU B C 1
ATOM 8202 O O . LEU B 1 438 ? -21.703 34.812 5.621 1 73.94 438 LEU B O 1
ATOM 8206 N N . ASP B 1 439 ? -22.109 35.844 7.504 1 65.44 439 ASP B N 1
ATOM 8207 C CA . ASP B 1 439 ? -20.875 36.594 7.438 1 65.44 439 ASP B CA 1
ATOM 8208 C C . ASP B 1 439 ? -19.734 35.844 8.125 1 65.44 439 ASP B C 1
ATOM 8210 O O . ASP B 1 439 ? -18.578 36.281 8.086 1 65.44 439 ASP B O 1
ATOM 8214 N N . ASP B 1 440 ? -20.062 34.688 8.453 1 65.81 440 ASP B N 1
ATOM 8215 C CA . ASP B 1 440 ? -19.078 33.938 9.227 1 65.81 440 ASP B CA 1
ATOM 8216 C C . ASP B 1 440 ? -18.406 32.875 8.359 1 65.81 440 ASP B C 1
ATOM 8218 O O . ASP B 1 440 ? -18.922 32.531 7.297 1 65.81 440 ASP B O 1
ATOM 8222 N N . GLY B 1 441 ? -16.953 32.781 8.484 1 65.06 441 GLY B N 1
ATOM 8223 C CA . GLY B 1 441 ? -16.312 31.594 7.957 1 65.06 441 GLY B CA 1
ATOM 8224 C C . GLY B 1 441 ? -15.156 31.891 7.027 1 65.06 441 GLY B C 1
ATOM 8225 O O . GLY B 1 441 ? -15.227 32.812 6.219 1 65.06 441 GLY B O 1
ATOM 8226 N N . GLU B 1 442 ? -14.086 31.438 7.367 1 70.44 442 GLU B N 1
ATOM 8227 C CA . GLU B 1 442 ? -12.883 31.5 6.543 1 70.44 442 GLU B CA 1
ATOM 8228 C C . GLU B 1 442 ? -12.156 30.172 6.512 1 70.44 442 GLU B C 1
ATOM 8230 O O . GLU B 1 442 ? -12.273 29.359 7.441 1 70.44 442 GLU B O 1
ATOM 8235 N N . ASP B 1 443 ? -11.641 29.953 5.316 1 76.25 443 ASP B N 1
ATOM 8236 C CA . ASP B 1 443 ? -10.812 28.766 5.191 1 76.25 443 ASP B CA 1
ATOM 8237 C C . ASP B 1 443 ? -9.664 28.781 6.203 1 76.25 443 ASP B C 1
ATOM 8239 O O . ASP B 1 443 ? -9.023 29.812 6.395 1 76.25 443 ASP B O 1
ATOM 8243 N N . VAL B 1 444 ? -9.469 27.609 6.82 1 75.12 444 VAL B N 1
ATOM 8244 C CA . VAL B 1 444 ? -8.492 27.516 7.902 1 75.12 444 VAL B CA 1
ATOM 8245 C C . VAL B 1 444 ? -7.098 27.812 7.367 1 75.12 444 VAL B C 1
ATOM 8247 O O . VAL B 1 444 ? -6.277 28.422 8.07 1 75.12 444 VAL B O 1
ATOM 8250 N N . ALA B 1 445 ? -6.816 27.422 6.191 1 79.25 445 ALA B N 1
ATOM 8251 C CA . ALA B 1 445 ? -5.504 27.719 5.617 1 79.25 445 ALA B CA 1
ATOM 8252 C C . ALA B 1 445 ? -5.301 29.219 5.461 1 79.25 445 ALA B C 1
ATOM 8254 O O . ALA B 1 445 ? -4.195 29.734 5.668 1 79.25 445 ALA B O 1
ATOM 8255 N N . ILE B 1 446 ? -6.277 29.906 5.113 1 81 446 ILE B N 1
ATOM 8256 C CA . ILE B 1 446 ? -6.207 31.359 4.91 1 81 446 ILE B CA 1
ATOM 8257 C C . ILE B 1 446 ? -5.969 32.062 6.246 1 81 446 ILE B C 1
ATOM 8259 O O . ILE B 1 446 ? -5.211 33.031 6.32 1 81 446 ILE B O 1
ATOM 8263 N N . THR B 1 447 ? -6.574 31.438 7.254 1 81.56 447 THR B N 1
ATOM 8264 C CA . THR B 1 447 ? -6.426 32.031 8.578 1 81.56 447 THR B CA 1
ATOM 8265 C C . THR B 1 447 ? -5.016 31.812 9.117 1 81.56 447 THR B C 1
ATOM 8267 O O . THR B 1 447 ? -4.594 32.469 10.07 1 81.56 447 THR B O 1
ATOM 8270 N N . ASN B 1 448 ? -4.242 30.938 8.492 1 80.56 448 ASN B N 1
ATOM 8271 C CA . ASN B 1 448 ? -2.932 30.578 9.016 1 80.56 448 ASN B CA 1
ATOM 8272 C C . ASN B 1 448 ? -1.816 30.953 8.039 1 80.56 448 ASN B C 1
ATOM 8274 O O . ASN B 1 448 ? -0.714 30.406 8.109 1 80.56 448 ASN B O 1
ATOM 8278 N N . LEU B 1 449 ? -2.088 31.906 7.258 1 81.81 449 LEU B N 1
ATOM 8279 C CA . LEU B 1 449 ? -1.077 32.406 6.336 1 81.81 449 LEU B CA 1
ATOM 8280 C C . LEU B 1 449 ? 0.02 33.156 7.09 1 81.81 449 LEU B C 1
ATOM 8282 O O . LEU B 1 449 ? -0.221 33.688 8.172 1 81.81 449 LEU B O 1
ATOM 8286 N N . GLU B 1 450 ? 1.185 33.094 6.555 1 81.56 450 GLU B N 1
ATOM 8287 C CA . GLU B 1 450 ? 2.303 33.844 7.098 1 81.56 450 GLU B CA 1
ATOM 8288 C C . GLU B 1 450 ? 2.889 34.781 6.047 1 81.56 450 GLU B C 1
ATOM 8290 O O . GLU B 1 450 ? 2.926 34.469 4.859 1 81.56 450 GLU B O 1
ATOM 8295 N N . GLY B 1 451 ? 3.334 35.938 6.48 1 81.81 451 GLY B N 1
ATOM 8296 C CA . GLY B 1 451 ? 3.947 36.938 5.633 1 81.81 451 GLY B CA 1
ATOM 8297 C C . GLY B 1 451 ? 3.006 38.094 5.285 1 81.81 451 GLY B C 1
ATOM 8298 O O . GLY B 1 451 ? 1.832 37.844 4.988 1 81.81 451 GLY B O 1
ATOM 8299 N N . ASN B 1 452 ? 3.58 39.219 5.328 1 77 452 ASN B N 1
ATOM 8300 C CA . ASN B 1 452 ? 2.791 40.406 4.953 1 77 452 ASN B CA 1
ATOM 8301 C C . ASN B 1 452 ? 2.389 40.344 3.48 1 77 452 ASN B C 1
ATOM 8303 O O . ASN B 1 452 ? 3.227 40.125 2.609 1 77 452 ASN B O 1
ATOM 8307 N N . GLY B 1 453 ? 1.116 40.438 3.225 1 77.75 453 GLY B N 1
ATOM 8308 C CA . GLY B 1 453 ? 0.64 40.406 1.852 1 77.75 453 GLY B CA 1
ATOM 8309 C C . GLY B 1 453 ? 0.155 39.031 1.42 1 77.75 453 GLY B C 1
ATOM 8310 O O . GLY B 1 453 ? -0.403 38.875 0.331 1 77.75 453 GLY B O 1
ATOM 8311 N N . SER B 1 454 ? 0.347 38.125 2.295 1 84.06 454 SER B N 1
ATOM 8312 C CA . SER B 1 454 ? -0.036 36.75 1.95 1 84.06 454 SER B CA 1
ATOM 8313 C C . SER B 1 454 ? -1.547 36.625 1.783 1 84.06 454 SER B C 1
ATOM 8315 O O . SER B 1 454 ? -2.023 35.875 0.932 1 84.06 454 SER B O 1
ATOM 8317 N N . LEU B 1 455 ? -2.271 37.406 2.518 1 84.94 455 LEU B N 1
ATOM 8318 C CA . LEU B 1 455 ? -3.727 37.312 2.475 1 84.94 455 LEU B CA 1
ATOM 8319 C C . LEU B 1 455 ? -4.254 37.781 1.12 1 84.94 455 LEU B C 1
ATOM 8321 O O . LEU B 1 455 ? -5.145 37.156 0.547 1 84.94 455 LEU B O 1
ATOM 8325 N N . GLU B 1 456 ? -3.691 38.844 0.631 1 83.5 456 GLU B N 1
ATOM 8326 C CA . GLU B 1 456 ? -4.133 39.375 -0.65 1 83.5 456 GLU B CA 1
ATOM 8327 C C . GLU B 1 456 ? -3.928 38.375 -1.777 1 83.5 456 GLU B C 1
ATOM 8329 O O . GLU B 1 456 ? -4.805 38.188 -2.623 1 83.5 456 GLU B O 1
ATOM 8334 N N . ILE B 1 457 ? -2.859 37.781 -1.75 1 82.12 457 ILE B N 1
ATOM 8335 C CA . ILE B 1 457 ? -2.555 36.812 -2.797 1 82.12 457 ILE B CA 1
ATOM 8336 C C . ILE B 1 457 ? -3.451 35.594 -2.64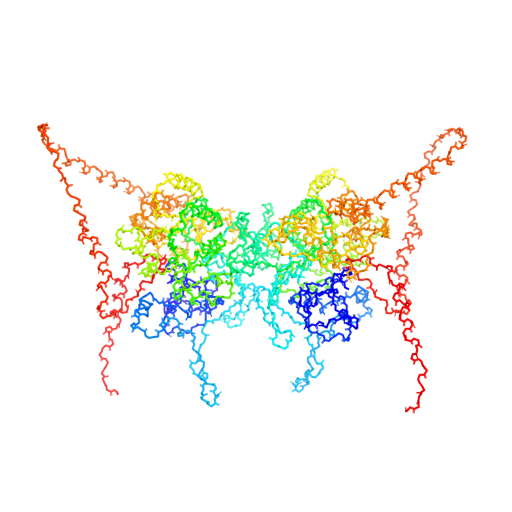1 1 82.12 457 ILE B C 1
ATOM 8338 O O . ILE B 1 457 ? -3.945 35.062 -3.631 1 82.12 457 ILE B O 1
ATOM 8342 N N . ALA B 1 458 ? -3.619 35.156 -1.457 1 84.56 458 ALA B N 1
ATOM 8343 C CA . ALA B 1 458 ? -4.461 34 -1.194 1 84.56 458 ALA B CA 1
ATOM 8344 C C . ALA B 1 458 ? -5.906 34.281 -1.602 1 84.56 458 ALA B C 1
ATOM 8346 O O . ALA B 1 458 ? -6.582 33.375 -2.129 1 84.56 458 ALA B O 1
ATOM 8347 N N . GLU B 1 459 ? -6.414 35.438 -1.347 1 86.25 459 GLU B N 1
ATOM 8348 C CA . GLU B 1 459 ? -7.789 35.781 -1.684 1 86.25 459 GLU B CA 1
ATOM 8349 C C . GLU B 1 459 ? -8.023 35.75 -3.191 1 86.25 459 GLU B C 1
ATOM 8351 O O . GLU B 1 459 ? -9.125 35.438 -3.645 1 86.25 459 GLU B O 1
ATOM 8356 N N . ARG B 1 460 ? -6.918 35.938 -3.854 1 84.19 460 ARG B N 1
ATOM 8357 C CA . ARG B 1 460 ? -7.016 35.938 -5.309 1 84.19 460 ARG B CA 1
ATOM 8358 C C . ARG B 1 460 ? -7.051 34.531 -5.867 1 84.19 460 ARG B C 1
ATOM 8360 O O . ARG B 1 460 ? -7.73 34.25 -6.859 1 84.19 460 ARG B O 1
ATOM 8367 N N . TRP B 1 461 ? -6.402 33.656 -5.191 1 84.38 461 TRP B N 1
ATOM 8368 C CA . TRP B 1 461 ? -6.145 32.375 -5.859 1 84.38 461 TRP B CA 1
ATOM 8369 C C . TRP B 1 461 ? -6.777 31.234 -5.09 1 84.38 461 TRP B C 1
ATOM 8371 O O . TRP B 1 461 ? -7.164 30.219 -5.684 1 84.38 461 TRP B O 1
ATOM 8381 N N . ALA B 1 462 ? -6.922 31.391 -3.834 1 83.19 462 ALA B N 1
ATOM 8382 C CA . ALA B 1 462 ? -7.34 30.281 -2.984 1 83.19 462 ALA B CA 1
ATOM 8383 C C . ALA B 1 462 ? -8.859 30.266 -2.816 1 83.19 462 ALA B C 1
ATOM 8385 O O . ALA B 1 462 ? -9.523 31.281 -3.037 1 83.19 462 ALA B O 1
ATOM 8386 N N . ASP B 1 463 ? -9.359 29.172 -2.42 1 80.81 463 ASP B N 1
ATOM 8387 C CA . ASP B 1 463 ? -10.773 29.062 -2.055 1 80.81 463 ASP B CA 1
ATOM 8388 C C . ASP B 1 463 ? -11.062 29.812 -0.757 1 80.81 463 ASP B C 1
ATOM 8390 O O . ASP B 1 463 ? -10.289 29.734 0.2 1 80.81 463 ASP B O 1
ATOM 8394 N N . ASP B 1 464 ? -12.086 30.625 -0.713 1 74.44 464 ASP B N 1
ATOM 8395 C CA . ASP B 1 464 ? -12.336 31.531 0.406 1 74.44 464 ASP B CA 1
ATOM 8396 C C . ASP B 1 464 ? -13.125 30.828 1.512 1 74.44 464 ASP B C 1
ATOM 8398 O O . ASP B 1 464 ? -13.086 31.25 2.668 1 74.44 464 ASP B O 1
ATOM 8402 N N . GLY B 1 465 ? -13.867 29.891 1.217 1 70.69 465 GLY B N 1
ATOM 8403 C CA . GLY B 1 465 ? -14.602 29.141 2.229 1 70.69 465 GLY B CA 1
ATOM 8404 C C . GLY B 1 465 ? -15.797 29.891 2.773 1 70.69 465 GLY B C 1
ATOM 8405 O O . GLY B 1 465 ? -16.281 29.594 3.869 1 70.69 465 GLY B O 1
ATOM 8406 N N . LYS B 1 466 ? -16.312 30.875 2.137 1 79.31 466 LYS B N 1
ATOM 8407 C CA . LYS B 1 466 ? -17.438 31.688 2.594 1 79.31 466 LYS B CA 1
ATOM 8408 C C . LYS B 1 466 ? -18.719 30.859 2.676 1 79.31 466 LYS B C 1
ATOM 8410 O O . LYS B 1 466 ? -18.969 30 1.82 1 79.31 466 LYS B O 1
ATOM 8415 N N . ILE B 1 467 ? -19.516 31.188 3.619 1 83.81 467 ILE B N 1
ATOM 8416 C CA . ILE B 1 467 ? -20.703 30.406 3.949 1 83.81 467 ILE B CA 1
ATOM 8417 C C . ILE B 1 467 ? -21.703 30.5 2.809 1 83.81 467 ILE B C 1
ATOM 8419 O O . ILE B 1 467 ? -22.422 29.531 2.521 1 83.81 467 ILE B O 1
ATOM 8423 N N . ARG B 1 468 ? -21.781 31.656 2.213 1 83.25 468 ARG B N 1
ATOM 8424 C CA . ARG B 1 468 ? -22.75 31.828 1.124 1 83.25 468 ARG B CA 1
ATOM 8425 C C . ARG B 1 468 ? -22.453 30.859 -0.018 1 83.25 468 ARG B C 1
ATOM 8427 O O . ARG B 1 468 ? -23.375 30.266 -0.586 1 83.25 468 ARG B O 1
ATOM 8434 N N . HIS B 1 469 ? -21.219 30.766 -0.275 1 85.94 469 HIS B N 1
ATOM 8435 C CA . HIS B 1 469 ? -20.828 29.844 -1.327 1 85.94 469 HIS B CA 1
ATOM 8436 C C . HIS B 1 469 ? -21.125 28.406 -0.932 1 85.94 469 HIS B C 1
ATOM 8438 O O . HIS B 1 469 ? -21.547 27.594 -1.77 1 85.94 469 HIS B O 1
ATOM 8444 N N . LYS B 1 470 ? -20.953 28.094 0.263 1 89.62 470 LYS B N 1
ATOM 8445 C CA . LYS B 1 470 ? -21.25 26.766 0.772 1 89.62 470 LYS B CA 1
ATOM 8446 C C . LYS B 1 470 ? -22.734 26.453 0.657 1 89.62 470 LYS B C 1
ATOM 8448 O O . LYS B 1 470 ? -23.125 25.359 0.265 1 89.62 470 LYS B O 1
ATOM 8453 N N . LEU B 1 471 ? -23.531 27.484 0.99 1 90 471 LEU B N 1
ATOM 8454 C CA . LEU B 1 471 ? -24.984 27.297 0.925 1 90 471 LEU B CA 1
ATOM 8455 C C . LEU B 1 471 ? -25.438 27.109 -0.516 1 90 471 LEU B C 1
ATOM 8457 O O . LEU B 1 471 ? -26.328 26.297 -0.782 1 90 471 LEU B O 1
ATOM 8461 N N . GLN B 1 472 ? -24.797 27.812 -1.411 1 90.69 472 GLN B N 1
ATOM 8462 C CA . GLN B 1 472 ? -25.141 27.656 -2.824 1 90.69 472 GLN B CA 1
ATOM 8463 C C . GLN B 1 472 ? -24.812 26.25 -3.314 1 90.69 472 GLN B C 1
ATOM 8465 O O . GLN B 1 472 ? -25.562 25.672 -4.094 1 90.69 472 GLN B O 1
ATOM 8470 N N . THR B 1 473 ? -23.719 25.75 -2.842 1 92.62 473 THR B N 1
ATOM 8471 C CA . THR B 1 473 ? -23.344 24.391 -3.193 1 92.62 473 THR B CA 1
ATOM 8472 C C . THR B 1 473 ? -24.328 23.391 -2.604 1 92.62 473 THR B C 1
ATOM 8474 O O . THR B 1 473 ? -24.75 22.453 -3.285 1 92.62 473 THR B O 1
ATOM 8477 N N . LEU B 1 474 ? -24.688 23.609 -1.395 1 94.5 474 LEU B N 1
ATOM 8478 C CA . LEU B 1 474 ? -25.578 22.703 -0.692 1 94.5 474 LEU B CA 1
ATOM 8479 C C . LEU B 1 474 ? -26.953 22.641 -1.371 1 94.5 474 LEU B C 1
ATOM 8481 O O . LEU B 1 474 ? -27.594 21.594 -1.395 1 94.5 474 LEU B O 1
ATOM 8485 N N . LEU B 1 475 ? -27.344 23.766 -1.879 1 93.94 475 LEU B N 1
ATOM 8486 C CA . LEU B 1 475 ? -28.656 23.875 -2.502 1 93.94 475 LEU B CA 1
ATOM 8487 C C . LEU B 1 475 ? -28.812 22.859 -3.633 1 93.94 475 LEU B C 1
ATOM 8489 O O . LEU B 1 475 ? -29.906 22.344 -3.869 1 93.94 475 LEU B O 1
ATOM 8493 N N . LYS B 1 476 ? -27.75 22.516 -4.219 1 94.56 476 LYS B N 1
ATOM 8494 C CA . LYS B 1 476 ? -27.766 21.609 -5.363 1 94.56 476 LYS B CA 1
ATOM 8495 C C . LYS B 1 476 ? -28.062 20.188 -4.926 1 94.56 476 LYS B C 1
ATOM 8497 O O . LYS B 1 476 ? -28.453 19.344 -5.746 1 94.56 476 LYS B O 1
ATOM 8502 N N . TYR B 1 477 ? -27.891 19.922 -3.629 1 96 477 TYR B N 1
ATOM 8503 C CA . TYR B 1 477 ? -27.953 18.516 -3.197 1 96 477 TYR B CA 1
ATOM 8504 C C . TYR B 1 477 ? -29.031 18.328 -2.141 1 96 477 TYR B C 1
ATOM 8506 O O . TYR B 1 477 ? -29.219 17.219 -1.633 1 96 477 TYR B O 1
ATOM 8514 N N . LEU B 1 478 ? -29.688 19.359 -1.804 1 94.88 478 LEU B N 1
ATOM 8515 C CA . LEU B 1 478 ? -30.75 19.312 -0.802 1 94.88 478 LEU B CA 1
ATOM 8516 C C . LEU B 1 478 ? -32.125 19.156 -1.465 1 94.88 478 LEU B C 1
ATOM 8518 O O . LEU B 1 478 ? -32.25 19.422 -2.66 1 94.88 478 LEU B O 1
ATOM 8522 N N . ASP B 1 479 ? -33 18.672 -0.644 1 91.44 479 ASP B N 1
ATOM 8523 C CA . ASP B 1 479 ? -34.406 18.5 -1.077 1 91.44 479 ASP B CA 1
ATOM 8524 C C . ASP B 1 479 ? -35.375 18.75 0.074 1 91.44 479 ASP B C 1
ATOM 8526 O O . ASP B 1 479 ? -34.969 18.844 1.232 1 91.44 479 ASP B O 1
ATOM 8530 N N . GLY B 1 480 ? -36.656 19.047 -0.283 1 89.88 480 GLY B N 1
ATOM 8531 C CA . GLY B 1 480 ? -37.688 19.141 0.74 1 89.88 480 GLY B CA 1
ATOM 8532 C C . GLY B 1 480 ? -37.531 20.359 1.626 1 89.88 480 GLY B C 1
ATOM 8533 O O . GLY B 1 480 ? -37.25 21.453 1.137 1 89.88 480 GLY B O 1
ATOM 8534 N N . PRO B 1 481 ? -37.781 20.172 2.912 1 88.25 481 PRO B N 1
ATOM 8535 C CA . PRO B 1 481 ? -37.781 21.297 3.836 1 88.25 481 PRO B CA 1
ATOM 8536 C C . PRO B 1 481 ? -36.406 21.938 3.988 1 88.25 481 PRO B C 1
ATOM 8538 O O . PRO B 1 481 ? -36.281 23.156 4.156 1 88.25 481 PRO B O 1
ATOM 8541 N N . GLU B 1 482 ? -35.375 21.172 3.963 1 90.62 482 GLU B N 1
ATOM 8542 C CA . GLU B 1 482 ? -34.031 21.719 4.102 1 90.62 482 GLU B CA 1
ATOM 8543 C C . GLU B 1 482 ? -33.688 22.641 2.932 1 90.62 482 GLU B C 1
ATOM 8545 O O . GLU B 1 482 ? -33.062 23.703 3.121 1 90.62 482 GLU B O 1
ATOM 8550 N N . ARG B 1 483 ? -34.062 22.219 1.764 1 92.94 483 ARG B N 1
ATOM 8551 C CA . ARG B 1 483 ? -33.812 23.047 0.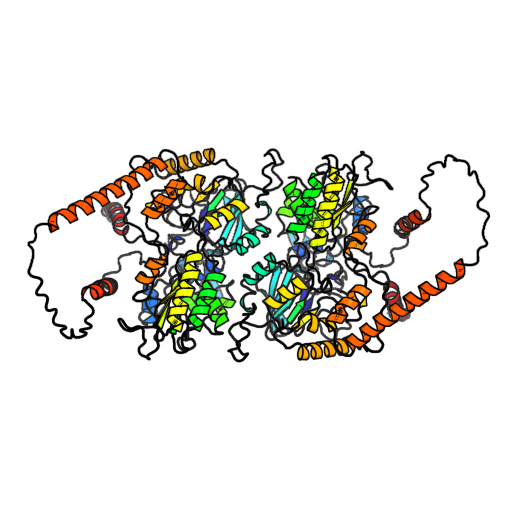586 1 92.94 483 ARG B CA 1
ATOM 8552 C C . ARG B 1 483 ? -34.531 24.375 0.688 1 92.94 483 ARG B C 1
ATOM 8554 O O . ARG B 1 483 ? -33.969 25.438 0.407 1 92.94 483 ARG B O 1
ATOM 8561 N N . ASN B 1 484 ? -35.781 24.266 1.077 1 91 484 ASN B N 1
ATOM 8562 C CA . ASN B 1 484 ? -36.594 25.469 1.217 1 91 484 ASN B CA 1
ATOM 8563 C C . ASN B 1 484 ? -35.969 26.453 2.219 1 91 484 ASN B C 1
ATOM 8565 O O . ASN B 1 484 ? -36 27.656 2.01 1 91 484 ASN B O 1
ATOM 8569 N N . SER B 1 485 ? -35.5 25.922 3.207 1 89.12 485 SER B N 1
ATOM 8570 C CA . SER B 1 485 ? -34.875 26.75 4.234 1 89.12 485 SER B CA 1
ATOM 8571 C C . SER B 1 485 ? -33.656 27.484 3.689 1 89.12 485 SER B C 1
ATOM 8573 O O . SER B 1 485 ? -33.469 28.672 3.977 1 89.12 485 SER B O 1
ATOM 8575 N N . VAL B 1 486 ? -32.844 26.828 2.971 1 90.75 486 VAL B N 1
ATOM 8576 C CA . VAL B 1 486 ? -31.641 27.422 2.416 1 90.75 486 VAL B CA 1
ATOM 8577 C C . VAL B 1 486 ? -32.031 28.484 1.387 1 90.75 486 VAL B C 1
ATOM 8579 O O . VAL B 1 486 ? -31.391 29.547 1.324 1 90.75 486 VAL B O 1
ATOM 8582 N N . GLU B 1 487 ? -33.031 28.203 0.607 1 90.69 487 GLU B N 1
ATOM 8583 C CA . GLU B 1 487 ? -33.5 29.188 -0.36 1 90.69 487 GLU B CA 1
ATOM 8584 C C . GLU B 1 487 ? -33.969 30.469 0.333 1 90.69 487 GLU B C 1
ATOM 8586 O O . GLU B 1 487 ? -33.688 31.578 -0.143 1 90.69 487 GLU B O 1
ATOM 8591 N N . ARG B 1 488 ? -34.594 30.297 1.387 1 87.19 488 ARG B N 1
ATOM 8592 C CA . ARG B 1 488 ? -35.031 31.438 2.172 1 87.19 488 ARG B CA 1
ATOM 8593 C C . ARG B 1 488 ? -33.844 32.25 2.707 1 87.19 488 ARG B C 1
ATOM 8595 O O . ARG B 1 488 ? -33.844 33.469 2.65 1 87.19 488 ARG B O 1
ATOM 8602 N N . LEU B 1 489 ? -32.938 31.547 3.219 1 84.62 489 LEU B N 1
ATOM 8603 C CA . LEU B 1 489 ? -31.766 32.188 3.807 1 84.62 489 LEU B CA 1
ATOM 8604 C C . LEU B 1 489 ? -30.969 32.938 2.752 1 84.62 489 LEU B C 1
ATOM 8606 O O . LEU B 1 489 ? -30.422 34 3.037 1 84.62 489 LEU B O 1
ATOM 8610 N N . LEU B 1 490 ? -30.953 32.406 1.571 1 86.44 490 LEU B N 1
ATOM 8611 C CA . LEU B 1 490 ? -30.203 33.031 0.493 1 86.44 490 LEU B CA 1
ATOM 8612 C C . LEU B 1 490 ? -30.953 34.219 -0.088 1 86.44 490 LEU B C 1
ATOM 8614 O O . LEU B 1 490 ? -30.344 35.188 -0.596 1 86.44 490 LEU B O 1
ATOM 8618 N N . LYS B 1 491 ? -32.25 34.188 -0.12 1 79 491 LYS B N 1
ATOM 8619 C CA . LYS B 1 491 ? -33.062 35.281 -0.611 1 79 491 LYS B CA 1
ATOM 8620 C C . LYS B 1 491 ? -33.031 36.469 0.358 1 79 491 LYS B C 1
ATOM 8622 O O . LYS B 1 491 ? -32.969 37.625 -0.065 1 79 491 LYS B O 1
ATOM 8627 N N . VAL B 1 492 ? -33.156 36.188 1.559 1 63.91 492 VAL B N 1
ATOM 8628 C CA . VAL B 1 492 ? -33.156 37.219 2.57 1 63.91 492 VAL B CA 1
ATOM 8629 C C . VAL B 1 492 ? -31.859 38.031 2.52 1 63.91 492 VAL B C 1
ATOM 8631 O O . VAL B 1 492 ? -31.859 39.25 2.639 1 63.91 492 VAL B O 1
ATOM 8634 N N . SER B 1 493 ? -30.781 37.406 2.279 1 57.16 493 SER B N 1
ATOM 8635 C CA . SER B 1 493 ? -29.5 38.094 2.258 1 57.16 493 SER B CA 1
ATOM 8636 C C . SER B 1 493 ? -29.344 38.938 1.002 1 57.16 493 SER B C 1
ATOM 8638 O O . SER B 1 493 ? -28.594 39.906 0.998 1 57.16 493 SER B O 1
ATOM 8640 N N . ALA B 1 494 ? -29.922 38.594 -0.101 1 53.03 494 ALA B N 1
ATOM 8641 C CA . ALA B 1 494 ? -29.891 39.406 -1.316 1 53.03 494 ALA B CA 1
ATOM 8642 C C . ALA B 1 494 ? -30.703 40.688 -1.139 1 53.03 494 ALA B C 1
ATOM 8644 O O . ALA B 1 494 ? -30.359 41.75 -1.701 1 53.03 494 ALA B O 1
ATOM 8645 N N . SER B 1 495 ? -31.766 40.656 -0.355 1 48.53 495 SER B N 1
ATOM 8646 C CA . SER B 1 495 ? -32.562 41.844 -0.122 1 48.53 495 SER B CA 1
ATOM 8647 C C . SER B 1 495 ? -31.875 42.812 0.84 1 48.53 495 SER B C 1
ATOM 8649 O O . SER B 1 495 ? -32 44.031 0.729 1 48.53 495 SER B O 1
ATOM 8651 N N . THR B 1 496 ? -31.141 42.25 1.729 1 45.88 496 THR B N 1
ATOM 8652 C CA . THR B 1 496 ? -30.453 43.125 2.656 1 45.88 496 THR B CA 1
ATOM 8653 C C . THR B 1 496 ? -29.25 43.781 1.979 1 45.88 496 THR B C 1
ATOM 8655 O O . THR B 1 496 ? -28.891 44.906 2.316 1 45.88 496 THR B O 1
ATOM 8658 N N . ASP B 1 497 ? -28.656 43.094 1.063 1 43.97 497 ASP B N 1
ATOM 8659 C CA . ASP B 1 497 ? -27.562 43.719 0.318 1 43.97 497 ASP B CA 1
ATOM 8660 C C . ASP B 1 497 ? -28.062 44.844 -0.593 1 43.97 497 ASP B C 1
ATOM 8662 O O . ASP B 1 497 ? -27.375 45.812 -0.831 1 43.97 497 ASP B O 1
ATOM 8666 N N . THR B 1 498 ? -29.281 44.75 -1.122 1 41.22 498 THR B N 1
ATOM 8667 C CA . THR B 1 498 ? -29.828 45.812 -1.925 1 41.22 498 THR B CA 1
ATOM 8668 C C . THR B 1 498 ? -30.234 47 -1.04 1 41.22 498 THR B C 1
ATOM 8670 O O . THR B 1 498 ? -30.109 48.156 -1.44 1 41.22 498 THR B O 1
ATOM 8673 N N . GLN B 1 499 ? -30.672 46.75 0.177 1 37.75 499 GLN B N 1
ATOM 8674 C CA . GLN B 1 499 ? -31.047 47.875 1.006 1 37.75 499 GLN B CA 1
ATOM 8675 C C . GLN B 1 499 ? -29.812 48.594 1.547 1 37.75 499 GLN B C 1
ATOM 8677 O O . GLN B 1 499 ? -29.828 49.812 1.745 1 37.75 499 GLN B O 1
ATOM 8682 N N . SER B 1 500 ? -28.781 47.844 1.874 1 37.03 500 SER B N 1
ATOM 8683 C CA . SER B 1 500 ? -27.609 48.562 2.389 1 37.03 500 SER B CA 1
ATOM 8684 C C . SER B 1 500 ? -26.891 49.312 1.285 1 37.03 500 SER B C 1
ATOM 8686 O O . SER B 1 500 ? -26.203 50.312 1.557 1 37.03 500 SER B O 1
ATOM 8688 N N . GLN B 1 501 ? -27.031 48.906 0.067 1 34.78 501 GLN B N 1
ATOM 8689 C CA . GLN B 1 501 ? -26.422 49.719 -0.983 1 34.78 501 GLN B CA 1
ATOM 8690 C C . GLN B 1 501 ? -27.25 50.969 -1.25 1 34.78 501 GLN B C 1
ATOM 8692 O O . GLN B 1 501 ? -26.734 51.969 -1.764 1 34.78 501 GLN B O 1
ATOM 8697 N N . THR B 1 502 ? -28.547 50.875 -0.97 1 34.31 502 THR B N 1
ATOM 8698 C CA . THR B 1 502 ? -29.328 52.062 -1.329 1 34.31 502 THR B CA 1
ATOM 8699 C C . THR B 1 502 ? -29.109 53.188 -0.307 1 34.31 502 THR B C 1
ATOM 8701 O O . THR B 1 502 ? -29.297 54.375 -0.62 1 34.31 502 THR B O 1
ATOM 8704 N N . GLN B 1 503 ? -28.938 52.781 0.979 1 33.28 503 GLN B N 1
ATOM 8705 C CA . GLN B 1 503 ? -28.891 53.906 1.906 1 33.28 503 GLN B CA 1
ATOM 8706 C C . GLN B 1 503 ? -27.594 54.688 1.744 1 33.28 503 GLN B C 1
ATOM 8708 O O . GLN B 1 503 ? -27.547 55.875 2.041 1 33.28 503 GLN B O 1
ATOM 8713 N N . ASP B 1 504 ? -26.5 54 1.4 1 31.97 504 ASP B N 1
ATOM 8714 C CA . ASP B 1 504 ? -25.25 54.75 1.38 1 31.97 504 ASP B CA 1
ATOM 8715 C C . ASP B 1 504 ? -25.188 55.688 0.165 1 31.97 504 ASP B C 1
ATOM 8717 O O . ASP B 1 504 ? -24.266 56.469 0.038 1 31.97 504 ASP B O 1
ATOM 8721 N N . VAL B 1 505 ? -26.047 55.406 -0.827 1 31.17 505 VAL B N 1
ATOM 8722 C CA . VAL B 1 505 ? -25.922 56.25 -2.004 1 31.17 505 VAL B CA 1
ATOM 8723 C C . VAL B 1 505 ? -26.531 57.625 -1.721 1 31.17 505 VAL B C 1
ATOM 8725 O O . VAL B 1 505 ? -26.141 58.625 -2.326 1 31.17 505 VAL B O 1
ATOM 8728 N N . TRP B 1 506 ? -27.609 57.688 -0.888 1 29.31 506 TRP B N 1
ATOM 8729 C CA . TRP B 1 506 ? -28.344 58.938 -0.879 1 29.31 506 TRP B CA 1
ATOM 8730 C C . TRP B 1 506 ? -27.547 60.031 -0.161 1 29.31 506 TRP B C 1
ATOM 8732 O O . TRP B 1 506 ? -27.859 61.219 -0.286 1 29.31 506 TRP B O 1
ATOM 8742 N N . ASN B 1 507 ? -26.766 59.656 0.873 1 28.22 507 ASN B N 1
ATOM 8743 C CA . ASN B 1 507 ? -26.281 60.781 1.646 1 28.22 507 ASN B CA 1
ATOM 8744 C C . ASN B 1 507 ? -25.297 61.656 0.843 1 28.22 507 ASN B C 1
ATOM 8746 O O . ASN B 1 507 ? -24.828 62.688 1.321 1 28.22 507 ASN B O 1
ATOM 8750 N N . GLU B 1 508 ? -24.594 60.969 -0.148 1 29 508 GLU B N 1
ATOM 8751 C CA . GLU B 1 508 ? -23.453 61.719 -0.68 1 29 508 GLU B CA 1
ATOM 8752 C C . GLU B 1 508 ? -23.906 62.781 -1.665 1 29 508 GLU B C 1
ATOM 8754 O O . GLU B 1 508 ? -23.078 63.469 -2.287 1 29 508 GLU B O 1
ATOM 8759 N N . MET B 1 509 ? -25.172 62.875 -1.94 1 26.05 509 MET B N 1
ATOM 8760 C CA . MET B 1 509 ? -25.5 63.75 -3.078 1 26.05 509 MET B CA 1
ATOM 8761 C C . MET B 1 509 ? -25.328 65.188 -2.713 1 26.05 509 MET B C 1
ATOM 8763 O O . MET B 1 509 ? -25.422 66.062 -3.576 1 26.05 509 MET B O 1
ATOM 8767 N N . SER B 1 510 ? -25.547 65.625 -1.516 1 24.7 510 SER B N 1
ATOM 8768 C CA . SER B 1 510 ? -25.922 67 -1.449 1 24.7 510 SER B CA 1
ATOM 8769 C C . SER B 1 510 ? -24.719 67.938 -1.597 1 24.7 510 SER B C 1
ATOM 8771 O O . SER B 1 510 ? -24.812 69.125 -1.347 1 24.7 510 SER B O 1
ATOM 8773 N N . ALA B 1 511 ? -23.453 67.438 -1.497 1 25.45 511 ALA B N 1
ATOM 8774 C CA . ALA B 1 511 ? -22.438 68.438 -1.247 1 25.45 511 ALA B CA 1
ATOM 8775 C C . ALA B 1 511 ? -22.188 69.312 -2.5 1 25.45 511 ALA B C 1
ATOM 8777 O O . ALA B 1 511 ? -22.297 68.812 -3.621 1 25.45 511 ALA B O 1
ATOM 8778 N N . GLY B 1 512 ? -22.266 70.625 -2.469 1 25.16 512 GLY B N 1
ATOM 8779 C CA . GLY B 1 512 ? -22.266 71.812 -3.363 1 25.16 512 GLY B CA 1
ATOM 8780 C C . GLY B 1 512 ? -21.078 71.812 -4.305 1 25.16 512 GLY B C 1
ATOM 8781 O O . GLY B 1 512 ? -20.109 71.062 -4.098 1 25.16 512 GLY B O 1
ATOM 8782 N N . PRO B 1 513 ? -21.156 72.438 -5.473 1 23.66 513 PRO B N 1
ATOM 8783 C CA . PRO B 1 513 ? -20.312 72.5 -6.664 1 23.66 513 PRO B CA 1
ATOM 8784 C C . PRO B 1 513 ? -18.953 73.125 -6.402 1 23.66 513 PRO B C 1
ATOM 8786 O O . PRO B 1 513 ? -18.859 74.312 -6.145 1 23.66 513 PRO B O 1
ATOM 8789 N N . LEU B 1 514 ? -18.125 72.625 -5.465 1 20.19 514 LEU B N 1
ATOM 8790 C CA . LEU B 1 514 ? -16.953 73.438 -5.176 1 20.19 514 LEU B CA 1
ATOM 8791 C C . LEU B 1 514 ? -16.188 73.75 -6.457 1 20.19 514 LEU B C 1
ATOM 8793 O O . LEU B 1 514 ? -16.125 72.938 -7.367 1 20.19 514 LEU B O 1
ATOM 8797 N N . LYS B 1 515 ? -15.914 75.062 -6.656 1 22.23 515 LYS B N 1
ATOM 8798 C CA . LYS B 1 515 ? -15.195 75.875 -7.645 1 22.23 515 LYS B CA 1
ATOM 8799 C C . LYS B 1 515 ? -13.797 75.312 -7.898 1 22.23 515 LYS B C 1
ATOM 8801 O O . LYS B 1 515 ? -13.086 74.938 -6.953 1 22.23 515 LYS B O 1
ATOM 8806 N N . VAL B 1 516 ? -13.359 74.812 -9.055 1 20.36 516 VAL B N 1
ATOM 8807 C CA . VAL B 1 516 ? -12.258 74.125 -9.672 1 20.36 516 VAL B CA 1
ATOM 8808 C C . VAL B 1 516 ? -10.961 74.875 -9.508 1 20.36 516 VAL B C 1
ATOM 8810 O O . VAL B 1 516 ? -10.133 74.938 -10.422 1 20.36 516 VAL B O 1
ATOM 8813 N N . GLU B 1 517 ? -10.82 75.75 -8.516 1 19.8 517 GLU B N 1
ATOM 8814 C CA . GLU B 1 517 ? -9.695 76.625 -8.758 1 19.8 517 GLU B CA 1
ATOM 8815 C C . GLU B 1 517 ? -8.406 75.875 -8.977 1 19.8 517 GLU B C 1
ATOM 8817 O O . GLU B 1 517 ? -8.297 74.688 -8.555 1 19.8 517 GLU B O 1
ATOM 8822 N N . ALA B 1 518 ? -7.348 76.5 -9.477 1 19.5 518 ALA B N 1
ATOM 8823 C CA . ALA B 1 518 ? -6.137 76.375 -10.289 1 19.5 518 ALA B CA 1
ATOM 8824 C C . ALA B 1 518 ? -5.141 75.438 -9.633 1 19.5 518 ALA B C 1
ATOM 8826 O O . ALA B 1 518 ? -4.711 74.438 -10.242 1 19.5 518 ALA B O 1
ATOM 8827 N N . LYS B 1 519 ? -4.016 76.062 -9.219 1 22.56 519 LYS B N 1
ATOM 8828 C CA . LYS B 1 519 ? -2.572 76.062 -9.445 1 22.56 519 LYS B CA 1
ATOM 8829 C C . LYS B 1 519 ? -1.874 75.188 -8.391 1 22.56 519 LYS B C 1
ATOM 8831 O O . LYS B 1 519 ? -1.235 75.75 -7.477 1 22.56 519 LYS B O 1
ATOM 8836 N N . ALA B 1 520 ? -2.375 74 -7.855 1 18.67 520 ALA B N 1
ATOM 8837 C CA . ALA B 1 520 ? -1.917 73.562 -6.543 1 18.67 520 ALA B CA 1
ATOM 8838 C C . ALA B 1 520 ? -0.465 73.062 -6.598 1 18.67 520 ALA B C 1
ATOM 8840 O O . ALA B 1 520 ? -0.085 72.312 -7.488 1 18.67 520 ALA B O 1
ATOM 8841 N N . GLN B 1 521 ? 0.476 73.75 -5.934 1 21.78 521 GLN B N 1
ATOM 8842 C CA . GLN B 1 521 ? 1.917 73.75 -5.703 1 21.78 521 GLN B CA 1
ATOM 8843 C C . GLN B 1 521 ? 2.365 72.375 -5.215 1 21.78 521 GLN B C 1
ATOM 8845 O O . GLN B 1 521 ? 1.643 71.688 -4.473 1 21.78 521 GLN B O 1
ATOM 8850 N N . PHE B 1 522 ? 3.396 71.75 -5.832 1 20.84 522 PHE B N 1
ATOM 8851 C CA . PHE B 1 522 ? 4.098 70.438 -5.895 1 20.84 522 PHE B CA 1
ATOM 8852 C C . PHE B 1 522 ? 4.707 70.125 -4.547 1 20.84 522 PHE B C 1
ATOM 8854 O O . PHE B 1 522 ? 5.898 70.312 -4.32 1 20.84 522 PHE B O 1
ATOM 8861 N N . LYS B 1 523 ? 4.078 70.438 -3.416 1 21.02 523 LYS B N 1
ATOM 8862 C CA . LYS B 1 523 ? 4.922 70.312 -2.234 1 21.02 523 LYS B CA 1
ATOM 8863 C C . LYS B 1 523 ? 5.398 68.875 -2.068 1 21.02 523 LYS B C 1
ATOM 8865 O O . LYS B 1 523 ? 4.688 67.938 -2.436 1 21.02 523 LYS B O 1
ATOM 8870 N N . GLU B 1 524 ? 6.633 68.625 -1.693 1 20.67 524 GLU B N 1
ATOM 8871 C CA . GLU B 1 524 ? 7.668 67.625 -1.444 1 20.67 524 GLU B CA 1
ATOM 8872 C C . GLU B 1 524 ? 7.262 66.688 -0.326 1 20.67 524 GLU B C 1
ATOM 8874 O O . GLU B 1 524 ? 7.305 67.062 0.852 1 20.67 524 GLU B O 1
ATOM 8879 N N . ARG B 1 525 ? 6.129 66 -0.396 1 21.17 525 ARG B N 1
ATOM 8880 C CA . ARG B 1 525 ? 5.59 65.312 0.751 1 21.17 525 ARG B CA 1
ATOM 8881 C C . ARG B 1 525 ? 6.551 64.188 1.212 1 21.17 525 ARG B C 1
ATOM 8883 O O . ARG B 1 525 ? 6.961 63.344 0.418 1 21.17 525 ARG B O 1
ATOM 8890 N N . GLY B 1 526 ? 7.262 64.438 2.256 1 19.88 526 GLY B N 1
ATOM 8891 C CA . GLY B 1 526 ? 8.219 63.688 3.021 1 19.88 526 GLY B CA 1
ATOM 8892 C C . GLY B 1 526 ? 7.648 62.375 3.547 1 19.88 526 GLY B C 1
ATOM 8893 O O . GLY B 1 526 ? 6.441 62.25 3.77 1 19.88 526 GLY B O 1
ATOM 8894 N N . PHE B 1 527 ? 8.227 61.156 3.285 1 19.55 527 PHE B N 1
ATOM 8895 C CA . PHE B 1 527 ? 8.055 59.719 3.43 1 19.55 527 PHE B CA 1
ATOM 8896 C C . PHE B 1 527 ? 7.84 59.344 4.891 1 19.55 527 PHE B C 1
ATOM 8898 O O . PHE B 1 527 ? 7.887 58.188 5.246 1 19.55 527 PHE B O 1
ATOM 8905 N N . GLN B 1 528 ? 7.027 60.062 5.688 1 19.53 528 GLN B N 1
ATOM 8906 C CA . GLN B 1 528 ? 7.113 59.719 7.102 1 19.53 528 GLN B CA 1
ATOM 8907 C C . GLN B 1 528 ? 6.453 58.375 7.371 1 19.53 528 GLN B C 1
ATOM 8909 O O . GLN B 1 528 ? 5.266 58.188 7.09 1 19.53 528 GLN B O 1
ATOM 8914 N N . GLY B 1 529 ? 7.191 57.219 7.371 1 21.83 529 GLY B N 1
ATOM 8915 C CA . GLY B 1 529 ? 7.016 55.781 7.535 1 21.83 529 GLY B CA 1
ATOM 8916 C C . GLY B 1 529 ? 6.262 55.406 8.797 1 21.83 529 GLY B C 1
ATOM 8917 O O . GLY B 1 529 ? 6.316 54.25 9.25 1 21.83 529 GLY B O 1
ATOM 8918 N N . ARG B 1 530 ? 5.523 56.219 9.469 1 25.95 530 ARG B N 1
ATOM 8919 C CA . ARG B 1 530 ? 5.199 55.844 10.844 1 25.95 530 ARG B CA 1
ATOM 8920 C C . ARG B 1 530 ? 4.113 54.781 10.883 1 25.95 530 ARG B C 1
ATOM 8922 O O . ARG B 1 530 ? 3.086 54.906 10.211 1 25.95 530 ARG B O 1
ATOM 8929 N N . ALA B 1 531 ? 4.535 53.594 11.312 1 29.61 531 ALA B N 1
ATOM 8930 C CA . ALA B 1 531 ? 3.734 52.406 11.617 1 29.61 531 ALA B CA 1
ATOM 8931 C C . ALA B 1 531 ? 2.496 52.781 12.43 1 29.61 531 ALA B C 1
ATOM 8933 O O . ALA B 1 531 ? 2.592 53.5 13.422 1 29.61 531 ALA B O 1
ATOM 8934 N N . THR B 1 532 ? 1.402 52.875 11.852 1 30.11 532 THR B N 1
ATOM 8935 C CA . THR B 1 532 ? 0.217 53.344 12.547 1 30.11 532 THR B CA 1
ATOM 8936 C C . THR B 1 532 ? -0.037 52.562 13.82 1 30.11 532 THR B C 1
ATOM 8938 O O . THR B 1 532 ? 0.434 51.406 13.945 1 30.11 532 THR B O 1
ATOM 8941 N N . HIS B 1 533 ? -0.431 53.188 14.914 1 27.27 533 HIS B N 1
ATOM 8942 C CA . HIS B 1 533 ? -0.688 52.75 16.281 1 27.27 533 HIS B CA 1
ATOM 8943 C C . HIS B 1 533 ? -1.564 51.5 16.297 1 27.27 533 HIS B C 1
ATOM 8945 O O . HIS B 1 533 ? -1.356 50.625 17.125 1 27.27 533 HIS B O 1
ATOM 8951 N N . SER B 1 534 ? -2.531 51.5 15.367 1 31.58 534 SER B N 1
ATOM 8952 C CA . SER B 1 534 ? -3.572 50.5 15.508 1 31.58 534 SER B CA 1
ATOM 8953 C C . SER B 1 534 ? -3.039 49.094 15.18 1 31.58 534 SER B C 1
ATOM 8955 O O . SER B 1 534 ? -3.457 48.094 15.781 1 31.58 534 SER B O 1
ATOM 8957 N N . GLN B 1 535 ? -2.143 49 14.203 1 31.34 535 GLN B N 1
ATOM 8958 C CA . GLN B 1 535 ? -1.589 47.688 13.836 1 31.34 535 GLN B CA 1
ATOM 8959 C C . GLN B 1 535 ? -0.689 47.156 14.938 1 31.34 535 GLN B C 1
ATOM 8961 O O . GLN B 1 535 ? -0.592 45.938 15.125 1 31.34 535 GLN B O 1
ATOM 8966 N N . THR B 1 536 ? -0.017 48.125 15.664 1 30.55 536 THR B N 1
ATOM 8967 C CA . THR B 1 536 ? 0.788 47.75 16.828 1 30.55 536 THR B CA 1
ATOM 8968 C C . THR B 1 536 ? -0.097 47.219 17.938 1 30.55 536 THR B C 1
ATOM 8970 O O . THR B 1 536 ? 0.262 46.25 18.609 1 30.55 536 THR B O 1
ATOM 8973 N N . GLU B 1 537 ? -1.287 47.75 18.109 1 33.09 537 GLU B N 1
ATOM 8974 C CA . GLU B 1 537 ? -2.113 47.344 19.25 1 33.09 537 GLU B CA 1
ATOM 8975 C C . GLU B 1 537 ? -2.592 45.906 19.109 1 33.09 537 GLU B C 1
ATOM 8977 O O . GLU B 1 537 ? -2.604 45.156 20.094 1 33.09 537 GLU B O 1
ATOM 8982 N N . ARG B 1 538 ? -2.996 45.375 17.938 1 35.19 538 ARG B N 1
ATOM 8983 C CA . ARG B 1 538 ? -3.49 44 17.781 1 35.19 538 ARG B CA 1
ATOM 8984 C C . ARG B 1 538 ? -2.365 43 17.969 1 35.19 538 ARG B C 1
ATOM 8986 O O . ARG B 1 538 ? -2.582 41.906 18.5 1 35.19 538 ARG B O 1
ATOM 8993 N N . ALA B 1 539 ? -1.129 43.375 17.547 1 33.06 539 ALA B N 1
ATOM 8994 C CA . ALA B 1 539 ? 0.028 42.531 17.781 1 33.06 539 ALA B CA 1
ATOM 8995 C C . ALA B 1 539 ? 0.407 42.5 19.266 1 33.06 539 ALA B C 1
ATOM 8997 O O . ALA B 1 539 ? 0.71 41.469 19.828 1 33.06 539 ALA B O 1
ATOM 8998 N N . MET B 1 540 ? 0.45 43.75 19.922 1 32.16 540 MET B N 1
ATOM 8999 C CA . MET B 1 540 ? 0.816 43.844 21.328 1 32.16 540 MET B CA 1
ATOM 9000 C C . MET B 1 540 ? -0.26 43.25 22.219 1 32.16 540 MET B C 1
ATOM 9002 O O . MET B 1 540 ? 0.027 42.812 23.344 1 32.16 540 MET B O 1
ATOM 9006 N N . ALA B 1 541 ? -1.536 43.312 21.906 1 34.25 541 ALA B N 1
ATOM 9007 C CA . ALA B 1 541 ? -2.582 42.75 22.75 1 34.25 541 ALA B CA 1
ATOM 9008 C C . ALA B 1 541 ? -2.414 41.25 22.891 1 34.25 541 ALA B C 1
ATOM 9010 O O . ALA B 1 541 ? -2.674 40.688 23.953 1 34.25 541 ALA B O 1
ATOM 9011 N N . ARG B 1 542 ? -1.987 40.562 21.859 1 32.97 542 ARG B N 1
ATOM 9012 C CA . ARG B 1 542 ? -1.723 39.125 21.953 1 32.97 542 ARG B CA 1
ATOM 9013 C C . ARG B 1 542 ? -0.505 38.844 22.828 1 32.97 542 ARG B C 1
ATOM 9015 O O . ARG B 1 542 ? -0.434 37.812 23.484 1 32.97 542 ARG B O 1
ATOM 9022 N N . LEU B 1 543 ? 0.548 39.844 22.781 1 31.19 543 LEU B N 1
ATOM 9023 C CA . LEU B 1 543 ? 1.705 39.625 23.641 1 31.19 543 LEU B CA 1
ATOM 9024 C C . LEU B 1 543 ? 1.361 39.969 25.094 1 31.19 543 LEU B C 1
ATOM 9026 O O . LEU B 1 543 ? 1.854 39.281 26.016 1 31.19 543 LEU B O 1
ATOM 9030 N N . HIS B 1 544 ? 0.72 41.125 25.391 1 30.36 544 HIS B N 1
ATOM 9031 C CA . HIS B 1 544 ? 0.558 41.594 26.766 1 30.36 544 HIS B CA 1
ATOM 9032 C C . HIS B 1 544 ? -0.407 40.719 27.531 1 30.36 544 HIS B C 1
ATOM 9034 O O . HIS B 1 544 ? -0.612 40.906 28.734 1 30.36 544 HIS B O 1
ATOM 9040 N N . ALA B 1 545 ? -1.389 40.094 26.906 1 31.23 545 ALA B N 1
ATOM 9041 C CA . ALA B 1 545 ? -2.307 39.344 27.75 1 31.23 545 ALA B CA 1
ATOM 9042 C C . ALA B 1 545 ? -1.584 38.219 28.469 1 31.23 545 ALA B C 1
ATOM 9044 O O . ALA B 1 545 ? -2.221 37.375 29.094 1 31.23 545 ALA B O 1
ATOM 9045 N N . GLY B 1 546 ? -0.256 38.188 28.359 1 27.55 546 GLY B N 1
ATOM 9046 C CA . GLY B 1 546 ? 0.52 37.094 28.953 1 27.55 546 GLY B CA 1
ATOM 9047 C C . GLY B 1 546 ? 0.458 37.094 30.469 1 27.55 546 GLY B C 1
ATOM 9048 O O . GLY B 1 546 ? 0.791 36.094 31.094 1 27.55 546 GLY B O 1
ATOM 9049 N N . PHE B 1 547 ? 0.678 38.219 31.125 1 27.84 547 PHE B N 1
ATOM 9050 C CA . PHE B 1 547 ? 1.167 38.031 32.5 1 27.84 547 PHE B CA 1
ATOM 9051 C C . PHE B 1 547 ? 0.021 37.719 33.438 1 27.84 547 PHE B C 1
ATOM 9053 O O . PHE B 1 547 ? 0.177 37.781 34.656 1 27.84 547 PHE B O 1
ATOM 9060 N N . SER B 1 548 ? -1.267 37.969 33.062 1 26.66 548 SER B N 1
ATOM 9061 C CA . SER B 1 548 ? -2.107 37.75 34.219 1 26.66 548 SER B CA 1
ATOM 9062 C C . SER B 1 548 ? -2.129 36.25 34.625 1 26.66 548 SER B C 1
ATOM 9064 O O . SER B 1 548 ? -1.832 35.375 33.812 1 26.66 548 SER B O 1
ATOM 9066 N N . LYS B 1 549 ? -2.547 35.875 35.938 1 32.5 549 LYS B N 1
ATOM 9067 C CA . LYS B 1 549 ? -2.656 34.562 36.531 1 32.5 549 LYS B CA 1
ATOM 9068 C C . LYS B 1 549 ? -3.381 33.594 35.594 1 32.5 549 LYS B C 1
ATOM 9070 O O . LYS B 1 549 ? -4.5 33.875 35.156 1 32.5 549 LYS B O 1
ATOM 9075 N N . PRO B 1 550 ? -2.646 32.75 34.875 1 29.36 550 PRO B N 1
ATOM 9076 C CA . PRO B 1 550 ? -3.186 31.938 33.781 1 29.36 550 PRO B CA 1
ATOM 9077 C C . PRO B 1 550 ? -4.43 31.156 34.188 1 29.36 550 PRO B C 1
ATOM 9079 O O . PRO B 1 550 ? -4.367 30.328 35.125 1 29.36 550 PRO B O 1
ATOM 9082 N N . SER B 1 551 ? -5.598 31.859 34.281 1 28.48 551 SER B N 1
ATOM 9083 C CA . SER B 1 551 ? -6.762 31 34.438 1 28.48 551 SER B CA 1
ATOM 9084 C C . SER B 1 551 ? -6.75 29.844 33.438 1 28.48 551 SER B C 1
ATOM 9086 O O . SER B 1 551 ? -6.168 29.969 32.375 1 28.48 551 SER B O 1
ATOM 9088 N N . ALA B 1 552 ? -7.234 28.625 33.719 1 33.25 552 ALA B N 1
ATOM 9089 C CA . ALA B 1 552 ? -7.27 27.375 32.969 1 33.25 552 ALA B CA 1
ATOM 9090 C C . ALA B 1 552 ? -7.801 27.609 31.562 1 33.25 552 ALA B C 1
ATOM 9092 O O . ALA B 1 552 ? -8.961 27.297 31.281 1 33.25 552 ALA B O 1
ATOM 9093 N N . ARG B 1 553 ? -7.512 28.719 30.922 1 33.88 553 ARG B N 1
ATOM 9094 C CA . ARG B 1 553 ? -7.93 28.984 29.562 1 33.88 553 ARG B CA 1
ATOM 9095 C C . ARG B 1 553 ? -7.258 28.031 28.578 1 33.88 553 ARG B C 1
ATOM 9097 O O . ARG B 1 553 ? -6.051 27.812 28.656 1 33.88 553 ARG B O 1
ATOM 9104 N N . MET B 1 554 ? -8.047 27.219 27.938 1 38.84 554 MET B N 1
ATOM 9105 C CA . MET B 1 554 ? -7.578 26.344 26.859 1 38.84 554 MET B CA 1
ATOM 9106 C C . MET B 1 554 ? -6.738 27.125 25.859 1 38.84 554 MET B C 1
ATOM 9108 O O . MET B 1 554 ? -7.23 28.062 25.219 1 38.84 554 MET B O 1
ATOM 9112 N N . GLN B 1 555 ? -5.469 27.266 26.016 1 39.81 555 GLN B N 1
ATOM 9113 C CA . GLN B 1 555 ? -4.461 27.875 25.156 1 39.81 555 GLN B CA 1
ATOM 9114 C C . GLN B 1 555 ? -4.562 27.359 23.719 1 39.81 555 GLN B C 1
ATOM 9116 O O . GLN B 1 555 ? -4.516 26.156 23.484 1 39.81 555 GLN B O 1
ATOM 9121 N N . VAL B 1 556 ? -5.082 28.172 22.828 1 49.59 556 VAL B N 1
ATOM 9122 C CA . VAL B 1 556 ? -5.086 27.922 21.391 1 49.59 556 VAL B CA 1
ATOM 9123 C C . VAL B 1 556 ? -3.674 27.594 20.922 1 49.59 556 VAL B C 1
ATOM 9125 O O . VAL B 1 556 ? -2.74 28.359 21.125 1 49.59 556 VAL B O 1
ATOM 9128 N N . ASP B 1 557 ? -3.441 26.359 20.578 1 65.31 557 ASP B N 1
ATOM 9129 C CA . ASP B 1 557 ? -2.139 25.906 20.094 1 65.31 557 ASP B CA 1
ATOM 9130 C C . ASP B 1 557 ? -1.891 26.375 18.672 1 65.31 557 ASP B C 1
ATOM 9132 O O . ASP B 1 557 ? -2.828 26.75 17.969 1 65.31 557 ASP B O 1
ATOM 9136 N N . SER B 1 558 ? -0.716 26.5 18.266 1 63.53 558 SER B N 1
ATOM 9137 C CA . SER B 1 558 ? -0.261 27.016 16.984 1 63.53 558 SER B CA 1
ATOM 9138 C C . SER B 1 558 ? -0.827 26.188 15.828 1 63.53 558 SER B C 1
ATOM 9140 O O . SER B 1 558 ? -0.893 26.672 14.695 1 63.53 558 SER B O 1
ATOM 9142 N N . ASP B 1 559 ? -1.416 25.016 16.125 1 64.25 559 ASP B N 1
ATOM 9143 C CA . ASP B 1 559 ? -1.825 24.109 15.055 1 64.25 559 ASP B CA 1
ATOM 9144 C C . ASP B 1 559 ? -3.346 23.969 15 1 64.25 559 ASP B C 1
ATOM 9146 O O . ASP B 1 559 ? -3.867 23 14.461 1 64.25 559 ASP B O 1
ATOM 9150 N N . ALA B 1 560 ? -4.121 24.953 15.555 1 56.97 560 ALA B N 1
ATOM 9151 C CA . ALA B 1 560 ? -5.57 24.828 15.656 1 56.97 560 ALA B CA 1
ATOM 9152 C C . ALA B 1 560 ? -6.211 24.766 14.273 1 56.97 560 ALA B C 1
ATOM 9154 O O . ALA B 1 560 ? -5.996 25.641 13.445 1 56.97 560 ALA B O 1
ATOM 9155 N N . GLU B 1 561 ? -6.809 23.703 14.055 1 57.09 561 GLU B N 1
ATOM 9156 C CA . GLU B 1 561 ? -7.453 23.453 12.773 1 57.09 561 GLU B CA 1
ATOM 9157 C C . GLU B 1 561 ? -8.906 23.922 12.781 1 57.09 561 GLU B C 1
ATOM 9159 O O . GLU B 1 561 ? -9.609 23.797 11.773 1 57.09 561 GLU B O 1
ATOM 9164 N N . THR B 1 562 ? -9.547 24.312 14.023 1 54.09 562 THR B N 1
ATOM 9165 C CA . THR B 1 562 ? -10.922 24.797 14.109 1 54.09 562 THR B CA 1
ATOM 9166 C C . THR B 1 562 ? -10.969 26.203 14.695 1 54.09 562 THR B C 1
ATOM 9168 O O . THR B 1 562 ? -10.172 26.547 15.562 1 54.09 562 THR B O 1
ATOM 9171 N N . GLU B 1 563 ? -11.797 27.219 14.258 1 42.06 563 GLU B N 1
ATOM 9172 C CA . GLU B 1 563 ? -11.984 28.609 14.625 1 42.06 563 GLU B CA 1
ATOM 9173 C C . GLU B 1 563 ? -12.719 28.734 15.953 1 42.06 563 GLU B C 1
ATOM 9175 O O . GLU B 1 563 ? -13.883 29.141 16 1 42.06 563 GLU B O 1
ATOM 9180 N N . ASP B 1 564 ? -12.727 28 16.953 1 38.62 564 ASP B N 1
ATOM 9181 C CA . ASP B 1 564 ? -13.672 28.188 18.047 1 38.62 564 ASP B CA 1
ATOM 9182 C C . ASP B 1 564 ? -13.227 29.328 18.969 1 38.62 564 ASP B C 1
ATOM 9184 O O . ASP B 1 564 ? -12.641 29.078 20.016 1 38.62 564 ASP B O 1
ATOM 9188 N N . GLY B 1 565 ? -12.906 30.5 18.672 1 34.47 565 GLY B N 1
ATOM 9189 C CA . GLY B 1 565 ? -12.586 31.562 19.625 1 34.47 565 GLY B CA 1
ATOM 9190 C C . GLY B 1 565 ? -13.742 31.906 20.547 1 34.47 565 GLY B C 1
ATOM 9191 O O . GLY B 1 565 ? -13.531 32.438 21.625 1 34.47 565 GLY B O 1
ATOM 9192 N N . ASP B 1 566 ? -15.016 31.938 20.125 1 33.47 566 ASP B N 1
ATOM 9193 C CA . ASP B 1 566 ? -16.078 32.625 20.844 1 33.47 566 ASP B CA 1
ATOM 9194 C C . ASP B 1 566 ? -16.672 31.75 21.938 1 33.47 566 ASP B C 1
ATOM 9196 O O . ASP B 1 566 ? -17.469 32.219 22.75 1 33.47 566 ASP B O 1
ATOM 9200 N N . ASN B 1 567 ? -16.672 30.484 21.938 1 34.31 567 ASN B N 1
ATOM 9201 C CA . ASN B 1 567 ? -17.547 29.797 22.891 1 34.31 567 ASN B CA 1
ATOM 9202 C C . ASN B 1 567 ? -16.906 29.703 24.266 1 34.31 567 ASN B C 1
ATOM 9204 O O . ASN B 1 567 ? -17.328 28.891 25.109 1 34.31 567 ASN B O 1
ATOM 9208 N N . GLU B 1 568 ? -15.953 30.406 24.562 1 33.38 568 GLU B N 1
ATOM 9209 C CA . GLU B 1 568 ? -15.406 30.391 25.922 1 33.38 568 GLU B CA 1
ATOM 9210 C C . GLU B 1 568 ? -16.391 31 26.906 1 33.38 568 GLU B C 1
ATOM 9212 O O . GLU B 1 568 ? -16.359 30.688 28.094 1 33.38 568 GLU B O 1
ATOM 9217 N N . GLU B 1 569 ? -17.188 31.922 26.469 1 31.56 569 GLU B N 1
ATOM 9218 C CA . GLU B 1 569 ? -18.078 32.562 27.438 1 31.56 569 GLU B CA 1
ATOM 9219 C C . GLU B 1 569 ? -19.109 31.594 27.984 1 31.56 569 GLU B C 1
ATOM 9221 O O . GLU B 1 569 ? -19.484 31.672 29.156 1 31.56 569 GLU B O 1
ATOM 9226 N N . ALA B 1 570 ? -19.594 30.672 27.141 1 32.06 570 ALA B N 1
ATOM 9227 C CA . ALA B 1 570 ? -20.734 29.891 27.609 1 32.06 570 ALA B CA 1
ATOM 9228 C C . ALA B 1 570 ? -20.281 28.828 28.609 1 32.06 570 ALA B C 1
ATOM 9230 O O . ALA B 1 570 ? -21 28.531 29.578 1 32.06 570 ALA B O 1
ATOM 9231 N N . HIS B 1 571 ? -19.156 28.266 28.484 1 31.98 571 HIS B N 1
ATOM 9232 C CA . HIS B 1 571 ? -18.781 27.219 29.438 1 31.98 571 HIS B CA 1
ATOM 9233 C C . HIS B 1 571 ? -18.391 27.812 30.781 1 31.98 571 HIS B C 1
ATOM 9235 O O . HIS B 1 571 ? -18.234 27.078 31.766 1 31.98 571 HIS B O 1
ATOM 9241 N N . MET B 1 572 ? -18.016 29.016 30.828 1 30.17 572 MET B N 1
ATOM 9242 C CA . MET B 1 572 ? -17.703 29.609 32.125 1 30.17 572 MET B CA 1
ATOM 9243 C C . MET B 1 572 ? -18.953 29.656 33.031 1 30.17 572 MET B C 1
ATOM 9245 O O . MET B 1 572 ? -18.859 29.5 34.25 1 30.17 572 MET B O 1
ATOM 9249 N N . ASN B 1 573 ? -20.062 29.891 32.375 1 30.92 573 ASN B N 1
ATOM 9250 C CA . ASN B 1 573 ? -21.266 30.047 33.188 1 30.92 573 ASN B CA 1
ATOM 9251 C C . ASN B 1 573 ? -21.672 28.719 33.844 1 30.92 573 ASN B C 1
ATOM 9253 O O . ASN B 1 573 ? -22.219 28.719 34.938 1 30.92 573 ASN B O 1
ATOM 9257 N N . THR B 1 574 ? -21.422 27.609 33.094 1 29.53 574 THR B N 1
ATOM 9258 C CA . THR B 1 574 ? -21.922 26.391 33.719 1 29.53 574 THR B CA 1
ATOM 9259 C C . THR B 1 574 ? -21 25.938 34.844 1 29.53 574 THR B C 1
ATOM 9261 O O . THR B 1 574 ? -21.453 25.312 35.812 1 29.53 574 THR B O 1
ATOM 9264 N N . ALA B 1 575 ? -19.703 26.25 34.75 1 29.48 575 ALA B N 1
ATOM 9265 C CA . ALA B 1 575 ? -18.828 25.828 35.844 1 29.48 575 ALA B CA 1
ATOM 9266 C C . ALA B 1 575 ? -19.109 26.641 37.094 1 29.48 575 ALA B C 1
ATOM 9268 O O . ALA B 1 575 ? -18.922 26.156 38.219 1 29.48 575 ALA B O 1
ATOM 9269 N N . HIS B 1 576 ? -19.453 27.859 36.906 1 30.17 576 HIS B N 1
ATOM 9270 C CA . HIS B 1 576 ? -19.719 28.641 38.125 1 30.17 576 HIS B CA 1
ATOM 9271 C C . HIS B 1 576 ? -20.891 28.062 38.906 1 30.17 576 HIS B C 1
ATOM 9273 O O . HIS B 1 576 ? -20.953 28.188 40.125 1 30.17 576 HIS B O 1
ATOM 9279 N N . PHE B 1 577 ? -21.875 27.562 38.094 1 30.67 577 PHE B N 1
ATOM 9280 C CA . PHE B 1 577 ? -23.062 27.141 38.844 1 30.67 577 PHE B CA 1
ATOM 9281 C C . PHE B 1 577 ? -22.766 25.906 39.688 1 30.67 577 PHE B C 1
ATOM 9283 O O . PHE B 1 577 ? -23.266 25.766 40.781 1 30.67 577 PHE B O 1
ATOM 9290 N N . LEU B 1 578 ? -21.953 25 39.125 1 29.47 578 LEU B N 1
ATOM 9291 C CA . LEU B 1 578 ? -21.891 23.75 39.844 1 29.47 578 LEU B CA 1
ATOM 9292 C C . LEU B 1 578 ? -21.047 23.906 41.125 1 29.47 578 LEU B C 1
ATOM 9294 O O . LEU B 1 578 ? -21.359 23.297 42.156 1 29.47 578 LEU B O 1
ATOM 9298 N N . PHE B 1 579 ? -19.969 24.609 41 1 32.31 579 PHE B N 1
ATOM 9299 C CA . PHE B 1 579 ? -19.078 24.594 42.156 1 32.31 579 PHE B CA 1
ATOM 9300 C C . PHE B 1 579 ? -19.547 25.578 43.219 1 32.31 579 PHE B C 1
ATOM 9302 O O . PHE B 1 579 ? -18.859 25.797 44.219 1 32.31 579 PHE B O 1
ATOM 9309 N N . ALA B 1 580 ? -20.547 26.406 42.875 1 28.44 580 ALA B N 1
ATOM 9310 C CA . ALA B 1 580 ? -20.922 27.328 43.938 1 28.44 580 ALA B CA 1
ATOM 9311 C C . ALA B 1 580 ? -21.453 26.578 45.156 1 28.44 580 ALA B C 1
ATOM 9313 O O . ALA B 1 580 ? -21.438 27.109 46.281 1 28.44 580 ALA B O 1
ATOM 9314 N N . SER B 1 581 ? -22.109 25.422 44.906 1 29.55 581 SER B N 1
ATOM 9315 C CA . SER B 1 581 ? -22.891 24.938 46.062 1 29.55 581 SER B CA 1
ATOM 9316 C C . SER B 1 581 ? -21.984 24.328 47.125 1 29.55 581 SER B C 1
ATOM 9318 O O . SER B 1 581 ? -22.438 23.969 48.188 1 29.55 581 SER B O 1
ATOM 9320 N N . TYR B 1 582 ? -20.797 23.812 46.781 1 27.98 582 TYR B N 1
ATOM 9321 C CA . TYR B 1 582 ? -20.172 22.969 47.812 1 27.98 582 TYR B CA 1
ATOM 9322 C C . TYR B 1 582 ? -19.516 23.828 48.875 1 27.98 582 TYR B C 1
ATOM 9324 O O . TYR B 1 582 ? -18.75 23.328 49.688 1 27.98 582 TYR B O 1
ATOM 9332 N N . ALA B 1 583 ? -19.656 25.094 48.938 1 27.56 583 ALA B N 1
ATOM 9333 C CA . ALA B 1 583 ? -18.938 25.859 49.969 1 27.56 583 ALA B CA 1
ATOM 9334 C C . ALA B 1 583 ? -19.406 25.484 51.375 1 27.56 583 ALA B C 1
ATOM 9336 O O . ALA B 1 583 ? -18.719 25.75 52.344 1 27.56 583 ALA B O 1
ATOM 9337 N N . ASP B 1 584 ? -20.672 25.109 51.656 1 25.89 584 ASP B N 1
ATOM 9338 C CA . ASP B 1 584 ? -21.125 25.234 53.031 1 25.89 584 ASP B CA 1
ATOM 9339 C C . ASP B 1 584 ? -20.844 23.953 53.812 1 25.89 584 ASP B C 1
ATOM 9341 O O . ASP B 1 584 ? -21.469 23.688 54.844 1 25.89 584 ASP B O 1
ATOM 9345 N N . MET B 1 585 ? -20.141 22.906 53.281 1 27.77 585 MET B N 1
ATOM 9346 C CA . MET B 1 585 ? -20.125 21.781 54.219 1 27.77 585 MET B CA 1
ATOM 9347 C C . MET B 1 585 ? -19.188 22.078 55.406 1 27.77 585 MET B C 1
ATOM 9349 O O . MET B 1 585 ? -18.062 22.562 55.188 1 27.77 585 MET B O 1
ATOM 9353 N N . PRO B 1 586 ? -19.656 22.062 56.719 1 27.67 586 PRO B N 1
ATOM 9354 C CA . PRO B 1 586 ? -19.016 22.328 58 1 27.67 586 PRO B CA 1
ATOM 9355 C C . PRO B 1 586 ? -17.828 21.406 58.281 1 27.67 586 PRO B C 1
ATOM 9357 O O . PRO B 1 586 ? -17.719 20.328 57.688 1 27.67 586 PRO B O 1
ATOM 9360 N N . SER B 1 587 ? -16.656 21.969 58.75 1 27.48 587 SER B N 1
ATOM 9361 C CA . SER B 1 587 ? -15.367 21.469 59.219 1 27.48 587 SER B CA 1
ATOM 9362 C C . SER B 1 587 ? -15.539 20.344 60.25 1 27.48 587 SER B C 1
ATOM 9364 O O . SER B 1 587 ? -14.562 19.891 60.844 1 27.48 587 SER B O 1
ATOM 9366 N N . GLN B 1 588 ? -16.766 19.766 60.562 1 24.75 588 GLN B N 1
ATOM 9367 C CA . GLN B 1 588 ? -16.812 18.984 61.812 1 24.75 588 GLN B CA 1
ATOM 9368 C C . GLN B 1 588 ? -16.062 17.656 61.656 1 24.75 588 GLN B C 1
ATOM 9370 O O . GLN B 1 588 ? -15.547 17.125 62.625 1 24.75 588 GLN B O 1
ATOM 9375 N N . LEU B 1 589 ? -16.125 16.812 60.688 1 21.34 589 LEU B N 1
ATOM 9376 C CA . LEU B 1 589 ? -15.367 15.656 61.125 1 21.34 589 LEU B CA 1
ATOM 9377 C C . LEU B 1 589 ? -13.867 15.883 60.969 1 21.34 589 LEU B C 1
ATOM 9379 O O . LEU B 1 589 ? -13.438 16.5 60 1 21.34 589 LEU B O 1
#

Secondary structure (DSSP, 8-state):
--TT-GGGGB-TTS-EEES-----TT-SS--SEEE-----GGGSTTTT-TT----EEE-HHHHHHHHT---HHHHHHHHTTS-SS---TTGGGEE--EE-TTS-EE-TT-EE-EEE--BT--EEEE-STT-EEEEEEEE-SSSTT-EEEEEE-TT--EEE--S----HHHHHHHHT-TTTGGG-----TT--S-S-TTSS---SEEEE--TTTT--S----HHHHHHHHHHHHTTS-TT-EEEE---STT-HHHHHHHHHHHT--EE--HHHHHHHTT-TT-HHHHHHEES-TTS-SEE---TTS--TTS---TT-SB-TT-PBEEEEEE----HHHHHHHHHHHHHHHHTT----EEEE---SS--HHHHHHHHHHH--SEEEES---GGGTTHHHHTHHHHTTTSSSS-HHHHHHHHHHHHHHHH---GGG----TT----HHHHT--STTHHHHHHHHS----HHHHHHHHHTT--HHHHHHHHHHHHHHHHHHHHHHHHHHHGGGG----------------------HHHHHHHHHHHHGGGS---S-----TT--S---TTHHHHHHHHHHHTTGGGG--S--/--TT-GGGGB-TTS-EEES--S--TT-SS--SEEE-----GGGSTTTT-TT----EEE-HHHHHHHHT---HHHHHHHHTTS-SS---TTGGGEE--EE-TTS-EE-TT-EE-EEE--BT--EEEE-STT-EEEEEEEE-SSSTT-EEEEEE-TT--EEE--S----HHHHHHHHT-TTTGGG-----TT--S-S-TTSS---SEEEE--TTTT--S----HHHHHHHHHHHHTTS-TT-EEEE---STT-HHHHHHHHHHHT--EE--HHHHHHHTT-SS-HHHHHHEES-TTS-SEE---TTS--TTS---TT-SB-TT-PBEEEEEE----HHHHHHHHHHHHHHHHTT----EEEE---SS--HHHHHHHHHHH--SEEEES---GGGTTHHHHTHHHHTTTSSSS-HHHHHHHHHHHHHHHH---GGG----TT----HHHHT--STTHHHHHHHHS----HHHHHHHHHTT--HHHHHHHHHHHHHHHHHHHHHHHHHHHGGGG----------------------HHHHHHHHHHHHTTSS---S-----TT--S---STHHHHHHHHHHHTTGGGG--S--

Solvent-accessible surface area (backbone atoms only — not comparable to full-atom values): 65568 Å² total; per-residue (Å²): 65,44,61,57,23,54,75,82,30,39,47,81,95,46,56,33,24,46,24,45,49,52,85,58,88,84,47,93,66,73,65,55,42,36,36,40,35,38,76,52,61,48,30,48,25,36,59,68,43,83,82,59,81,65,60,31,39,28,30,57,35,27,48,46,43,45,48,60,32,56,48,53,72,56,50,51,32,37,76,69,64,75,34,91,64,89,64,41,65,34,36,82,46,47,34,75,55,50,66,43,95,85,65,51,72,40,57,81,84,36,43,68,29,66,46,59,48,61,69,78,39,82,37,83,41,73,56,59,95,86,39,55,33,33,44,25,33,37,82,16,66,25,33,86,31,22,22,19,41,40,38,36,42,94,88,46,33,34,39,36,34,42,64,27,32,54,46,70,70,52,48,54,46,48,62,67,30,46,90,44,40,39,30,48,54,74,87,52,90,78,65,71,87,80,55,63,80,68,47,48,46,67,31,51,28,33,33,34,54,42,90,31,43,82,37,73,56,63,55,42,51,62,67,58,19,44,53,52,40,49,61,52,57,68,72,51,63,88,68,42,19,36,36,39,59,56,62,45,89,42,49,57,65,49,54,52,54,48,20,57,75,68,40,37,45,35,19,28,35,71,66,56,45,56,42,46,65,59,36,76,74,33,55,42,62,43,60,30,53,38,74,51,63,84,75,36,51,38,33,44,37,46,88,92,61,51,52,76,70,60,35,45,58,82,95,40,56,29,19,90,86,64,34,44,35,28,25,34,31,52,29,52,31,39,36,70,54,45,54,50,49,52,53,53,50,46,52,38,50,74,73,64,50,89,71,53,64,41,73,28,33,46,61,47,51,29,28,28,59,36,46,48,54,56,43,49,44,32,26,24,51,36,76,40,57,52,42,39,59,72,80,49,74,53,48,70,63,63,18,43,39,45,72,45,53,88,34,38,66,43,55,44,72,62,46,42,52,51,48,52,49,48,47,38,70,73,62,64,66,58,52,88,73,63,79,70,74,62,86,48,62,62,31,61,48,67,75,64,57,59,61,91,65,36,63,63,55,41,66,71,58,29,65,58,55,40,38,59,60,46,50,58,55,42,52,76,26,36,59,70,63,58,29,52,36,52,53,48,58,55,50,54,53,54,53,50,53,51,49,56,54,50,59,64,54,61,72,68,63,72,74,72,86,76,83,74,79,66,78,74,72,80,70,81,77,73,76,79,75,71,74,56,66,67,68,50,44,64,57,42,51,68,57,62,67,58,75,57,84,79,61,96,61,86,75,84,44,79,46,63,76,71,86,78,76,73,64,64,65,64,60,51,58,58,53,55,60,63,64,58,66,69,70,74,72,76,82,74,123,66,43,60,57,24,53,74,82,29,39,48,80,94,46,57,33,22,48,23,45,49,54,86,58,86,84,47,92,66,73,66,56,42,35,36,40,33,37,74,53,60,48,30,47,24,37,60,68,43,82,83,59,82,65,60,31,38,27,29,56,34,26,50,46,42,45,48,61,32,58,49,51,71,57,49,51,33,36,76,70,64,74,34,92,65,89,64,43,66,34,36,82,45,49,34,75,55,49,67,43,94,86,67,51,72,40,59,81,86,36,43,69,32,64,43,59,49,62,68,78,39,80,38,83,40,74,56,58,94,85,39,55,36,33,44,23,34,37,82,16,66,27,34,86,31,21,22,19,39,39,38,37,42,93,90,46,33,34,41,37,34,41,63,28,31,55,45,72,72,52,49,54,46,48,62,67,30,47,88,45,41,37,31,48,53,73,86,52,89,78,65,70,86,79,56,61,80,67,45,48,47,67,31,52,29,31,34,35,54,42,91,30,44,80,38,74,58,65,55,44,50,62,68,56,21,44,53,51,42,49,60,53,57,69,72,52,63,88,67,44,20,36,37,40,58,57,62,45,87,41,49,59,66,51,54,53,53,48,20,58,75,66,41,36,45,35,19,29,35,71,69,57,45,56,44,46,65,58,36,76,72,34,55,43,61,43,59,31,53,37,75,50,63,86,76,38,51,41,33,44,37,46,88,92,60,51,51,75,72,59,34,46,59,81,96,40,56,30,19,90,87,64,35,44,36,29,27,34,33,52,29,52,30,39,37,69,54,46,54,50,49,52,52,53,51,46,52,40,51,74,72,64,49,90,71,54,67,40,73,29,34,45,59,48,53,28,28,28,58,35,46,48,54,56,43,48,43,33,27,24,51,37,76,42,56,52,42,39,60,72,80,50,74,54,48,71,64,64,18,44,38,45,71,44,53,87,34,38,67,43,56,43,70,62,46,41,52,52,49,51,50,49,48,39,71,72,64,65,65,58,52,88,73,64,80,70,73,62,88,46,63,62,31,62,49,68,74,64,55,58,61,93,65,37,60,64,55,41,67,71,58,31,66,58,56,41,39,59,59,47,50,59,55,42,52,75,27,38,60,70,63,58,28,52,35,50,53,48,57,56,50,54,53,54,53,51,54,54,51,58,55,53,60,67,56,63,73,69,64,73,74,75,85,76,80,80,79,81,82,83,76,84,73,82,79,74,79,80,77,74,74,58,66,69,66,50,46,66,59,46,52,70,58,64,67,59,76,59,83,81,62,95,62,85,73,83,43,79,47,63,77,68,88,75,77,74,63,62,65,63,59,52,56,56,54,54,60,63,66,58,66,68,71,74,72,75,84,74,125

InterPro domains:
  IPR011084 DNA repair metallo-beta-lactamase [PF07522] (284-387)
  IPR036866 Ribonuclease Z/Hydroxyacylglutathione hydrolase-like [G3DSA:3.60.15.10] (9-242)
  IPR036866 Ribonuclease Z/Hydroxyacylglutathione hydrolase-like [SSF56281] (35-391)

Radius of gyration: 36.05 Å; Cα contacts (8 Å, |Δi|>4): 1992; chains: 2; bounding box: 76×131×126 Å

Nearest PDB structures (foldseek):
  5aho-assembly1_A  TM=8.561E-01  e=3.850E-22  Homo sapiens
  7a1f-assembly1_A  TM=8.515E-01  e=3.425E-22  Homo sapiens
  7b9b-assembly1_A  TM=8.134E-01  e=1.193E-19  Homo sapiens
  6tt5-assembly1_AAA  TM=7.418E-01  e=1.368E-20  Homo sapiens
  5nzw-assembly1_A  TM=7.607E-01  e=3.702E-20  Homo sapiens

pLDDT: mean 80.54, std 24.18, range [18.61, 98.88]

Foldseek 3Di:
DLPPFFPQQADPPALEHELEQADCPPPPGDRQAYEYQAQFPSRNPHLLDLPRDAAYEFAPLRLLLQLLDAFPVQVVCVVVVVDDDGDHRRVSLADAFDQDPVRDTHCVSGHHRYDHDDALDWDWDDRDDPFIWTWHWAAQLFFFRGTWIFIGGPVFTEIERPFHAQDPVNLVVQCVRPVCVLLFDDPPVPDDPPDDCPRGGFGQEYADACVAALFPFAADDQVVLLVLVLVLVVLDDQLAAEEEAPLAGGNCSNQLSNCVSVVAAEEEDPSVLSSQCPGDVCPSSNVRYDNDPVRGSHYHYHQVDGDQSADADDLDQAGPVGHGYAYEAEFAFHHVLSVVLSVVSNVCSVVVHDHRYHYTNDDSHYYNVSRLVNLLRRQHQYYGYSHDDVQLLCLVQLLVLQSNAPSHPHHSVVRSVVSVVSSCVRPVDDLQPDDGDQADDFQLSLVLGDHDPRNVVCVVGHDGGGVLSSLVSSLNRHDDSNNVSSVVNNVVVVVVVVVVVVVVPPPPPPDDDDDPPCPVPPPPPDPPVDPDPVVVCVVVVVVVVPPDDPDPPPPDGSSNNDPPPPCPVVVVVVVVVPPVPPPPDDPDD/DLPFFFPQQADPPALEHELEQADCPPPPGDRQAYEYQADFPSRNPHLLDLPRDAAYEFAPLRLLLQLLDAFPVQVVCVVVVVDDDGDHRNVSLADAFDQDPVRDTHCVSGHHRYDHDDALDWDWDDRDDPFIWTWHWAAQLFFFRGTWIFIGGPVFTEIERPFHAQDPVNLVVQCVRPVCVLLFDDPPVPDDPPDDCPRGGFGQEYADACVAALFPFAADDQVVLLVLVLVLVVLDDQLAAEEEAPLAGGNCSNQLSNCVSVVAAEEEDPSVLSSQCPGDVCPSSNVRYDNDPVRGSHYHYHQVDGDQSADADDLGCAGPVGGGYAYEAEFAFHHVLSVVLSVVSNVCSVVVHDHRYHYTNDDSHYYNVSRLVNLLRRQHQYYGYSHDDVQLLCLVQLLVLQSNAPSHPHHSVVRSVVSVVSSCVRPVDDLQPDDGDQADDFQLSLVLGDDPPRNVVCVVGHDGGGVLSSLVSSLNRHDDSNNVSSVVNNVVVVVVVVVVVVVVVPPPPPDDDPDPDDDDDPDPPDPPPDDDPVVVCVVVVVVVVPPDPPDPPPPDGSSNNDPPPPPPVVVVVVVVVPPVPPPPDDPDD

Sequence (1178 aa):
MPRGSPYNSFVHPYAIRVDDFSGSSSLKTVPLLHLLSHTHTDHIQGLSARSFGHTVYCSQDAKEMLLRHEVLAERQLREKDVRAENIRTFKHLKIKPLTHDDGMVFYNGSRDLLKPLPLNTPTRCELSNGNHVTITLIDANHCPGAVMFLIQGSLGSILYTGDFRAEPWYLDSLKKNPFLEKYIATWDPHISNAFPETVGETLEAIYLDTACMLSTKLIPSKDEATSGLVSLMKLFPESTRFFINGWTWGYEDIYKVVAKAFRTNIHVDRYKHTVYSHLDREPFLRSIITRDERATRFHACERFDRCSEVKAEGQDTHTSSGNHVVYVNPVTMGATDWQAYIRETEERLQKGETVNHLLVALSRHSPLPELQSFVSLFRPKRIIPNTLDPKLCSLDWAAIPGMFSGLLALDEASFRTEVRQSIAEELGLQWTTMSLNLDDGEDVAITNLEGNGSLEIAERWADDGKIRHKLQTLLKYLDGPERNSVERLLKVSASTDTQSQTQDVWNEMSAGPLKVEAKAQFKERGFQGRATHSQTERAMARLHAGFSKPSARMQVDSDAETEDGDNEEAHMNTAHFLFASYADMPSQLMPRGSPYNSFVHPYAIRVDDFSGSSSLKTVPLLHLLSHTHTDHIQGLSARSFGHTVYCSQDAKEMLLRHEVLAERQLREKDVRAENIRTFKHLKIKPLTHDDGMVFYNGSRDLLKPLPLNTPTRCELSNGNHVTITLIDANHCPGAVMFLIQGSLGSILYTGDFRAEPWYLDSLKKNPFLEKYIATWDPHISNAFPETVGETLEAIYLDTACMLSTKLIPSKDEATSGLVSLMKLFPESTRFFINGWTWGYEDIYKVVAKAFRTNIHVDRYKHTVYSHLDREPFLRSIITRDERATRFHACERFDRCSEVKAEGQDTHTSSGNHVVYVNPVTMGATDWQAYIRETEERLQKGETVNHLLVALSRHSPLPELQSFVSLFRPKRIIPNTLDPKLCSLDWAAIPGMFSGLLALDEASFRTEVRQSIAEELGLQWTTMSLNLDDGEDVAITNLEGNGSLEIAERWADDGKIRHKLQTLLKYLDGPERNSVERLLKVSASTDTQSQTQDVWNEMSAGPLKVEAKAQFKERGFQGRATHSQTERAMARLHAGFSKPSARMQVDSDAETEDGDNEEAHMNTAHFLFASYADMPSQL